Protein AF-A0A4Y8WBF8-F1 (afdb_monomer_lite)

Sequence (776 aa):
MKVLSFALSTIISCSVIANEGIIDYAQTGVDYESIVIKFSNEDNEQLTQEIENELMSEFFPDEGGELFFTYKDKTDGIDTILNRYFKIKLPDGKSKDYQFINRVIRSIENLDTIEHIFPEVKPVPIESFGLPTQRTYTNAYNGTDYQPIQDYLNAPEDKRNNYAVGGVDAYYAWDIAGGDGSGITVIQKEIDQWNEQHEDLPQSVVQFSGSKVGQHGTASMGIMGGINNGYGVTGIAHNASFGRAGATSDNFPAMISYLKPGDVIQIGIQVGMGNVAGCTKNCWQPMESSALWFDFIKELTDKGINVIQAAGNGGLNLDHPDFNGKYDRSVRDSGSNIVGAVCAVSGKTAGFSNYGSRIDNSSWGCWDVVTTGYSSLSSDYNANYTDTYAGTSSANPIVAGATAALSGVAKAYDISIAPKELRQLLVETGTPVGDQRYIGTQPDLERAIETLLGNTDGDNQIPDETGEGFRYVRLVADSEIKDQSFASAAELSFVDSQGAYVPTEQLSIVSVSSEETRYPRYAIQAIDGDPKTFWHSRWSESPLANPPHEMVIDLGGRVELSQINYLPRQDGNVNGTIKDYRLYVSNSAEQWSSPVVSGSFDASTKEKQILIQESTETNQAPNAIVTTDKTTLEGAGSLLLSGDKSADPDGDSLVYQWQQIAPTFPLAVLETPTEANTVVRLADTNAKMTYRFSLTISDGELSDSAEVSVVQTPTPEVTQSPLWQAGKTYATPCQRVTWQGAEWDNQWWTQGNEPGSDGQWGVWRKVNSSQHNQCK

Organism: NCBI:txid2499078

pLDDT: mean 83.33, std 16.86, range [26.61, 98.94]

InterPro domains:
  IPR000209 Peptidase S8/S53 domain [PF00082] (209-435)
  IPR000421 Coagulation factor 5/8, C-terminal domain [PF00754] (512-609)
  IPR000421 Coagulation factor 5/8, C-terminal domain [PS50022] (487-594)
  IPR003610 Carbohydrate binding module family 5/12 [SM00495] (721-767)
  IPR008979 Galactose-binding-like domain superfamily [SSF49785] (511-611)
  IPR013783 Immunoglobulin-like fold [G3DSA:2.60.40.10] (622-719)
  IPR023828 Peptidase S8, subtilisin, Ser-active site [PS00138] (391-401)
  IPR036573 Carbohydrate-binding module superfamily 5/12 [SSF51055] (718-767)
  IPR036852 Peptidase S8/S53 domain superfamily [G3DSA:3.40.50.200] (140-470)
  IPR036852 Peptidase S8/S53 domain superfamily [SSF52743] (162-451)

Secondary structure (DSSP, 8-state):
--SHHHHHTTS--------TT---SS-TT--EEEEEEEESSS--HHHHHHHHHHHHHHH-SSS-PPP---S--TTS---SGGGGEEEEEPPTT-TT-HHHHHHHHHHHTT-TTEEEEEEEEPB--GGGS-PPP------PPTT-B-GGG-GGGS-TTSPPTT-S-----HHHHHHSTTTT-TT-EEEEE-SSB--TTSTT-PPPS-BSS---B-HHHHHHHHHHH---SSSB---TTTTSEEEEE-SSGGGHHHHHHH--TT-EEEE--EEE-SSBTTB-S--EEEGGGSHHHHHHHHHHHHTT-EEEEE--SS--BTTSGGGTTTT-TTT----PEEEEEE-TTT-SBPTTS-BSTT--EEEE-SS-EEEESSSSSEEETTEEEEEEE-SHHHHHHHHHHHHHHHHHHHHHTT----HHHHHHHHHHSSEE--SSS---EE--HHHHHHHHHT---SSS----TTS--EEEEEEEE--BTTS-S--EESEEEEEETTSPBPPGGG-EEEEES--BTTTTB-GGGGSSS-TTS-EE---SSSSPPPSPEEEEEEEEEEE-EEEEEEE---SS--TTBB-EEEEEEESSSS---S-SEEEE--SSSS-EEEEPPPP-SPP---B---EES-SEEESSEEEEEE-TT-B-SS-PPPEEEEEEEE-SSSPPEES-TTSSEEEEEE---SS-EEEEEEEEEE-SS-EEEEEEEEEEEPPP---SPPBP-TT-EE-STT-EEEETTEEEEESS-EESPPTTTTGGGSSEEETT-SS--S--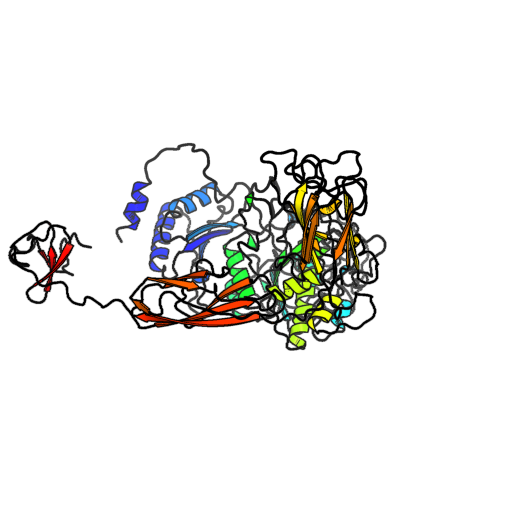

Foldseek 3Di:
DPPVVVVLVVVPDDDDDPDPDDDQQFDAPFFFFWKKFFWPDLPCPVVVVVLVVVCCVPLPPDPPQDQDFQQPPPPQPPPDSSSRMGTGGDDPPCRRVSVSVRVSCVSPVPPPGTPDIHTHTDWDDPVPPPFPPFPDDDDDDFFAACAVQQQLCPFQPPADPLFPGGHQVLVVLVVFQQLLLAPAEEEEEDQAAADCLAPFFHDAPEELDHDHHAQLNNFLRQQQAGAPPNGAGHHSNNNHHYHYYYNDPSSLVVCLSPHAALYEYFALTWGDDDDFQNQHPQQIAKSLLDVSVLSSLLSCLVRRYAYFIEGTQQLHACPRCRSVCSLPVVVPDSLYAYEFEADRSVLAGDSRTHFYPSQLEYYHFAQQRKGAGDASNHDDNSHHIGRGHGDSSRGRSSVRSSSSSLSRSCVSVVHRDRSNRSSNLQQLQFDDTHDPGHNTGHHHNVSSSCVSVVPPDDDDPPPDPPDDFFFKKKKWQAAAPVRDQKAKFQEKWWAFPVGDILDLVLKDWPDWPFWDDVPHQDPNSHRNPGLQGMTMGHDPDPPGHGDRIMTMMGSNHGGNTFKMKTAGRDPPDRPNYGFWMFMFGARDSPDTKHGQDIHTDDSDRDIDMDGRDDDPDDFDAKDWDKDKPAQEAEFWDKIKIARPPIAGPVGMDKWKAKDWPPDPPPDWDWPCRGDRMTMTTDHGDPAKGKIKMKMWIGSRPHIDMDMGIHIYGHHPPPVAQAADDQADWPADWQRWHDDPNFIWTFHHIDHRDDAPPPPPPDRIDTPPDPHDDPND

Radius of gyration: 32.17 Å; chains: 1; bounding box: 84×74×84 Å

Structure (mmCIF, N/CA/C/O backbone):
data_AF-A0A4Y8WBF8-F1
#
_entry.id   AF-A0A4Y8WBF8-F1
#
loop_
_atom_site.group_PDB
_atom_site.id
_atom_site.type_symbol
_atom_site.label_atom_id
_atom_site.label_alt_id
_atom_site.label_comp_id
_atom_site.label_asym_id
_atom_site.label_entity_id
_atom_site.label_seq_id
_atom_site.pdbx_PDB_ins_code
_atom_site.Cartn_x
_atom_site.Cartn_y
_atom_site.Cartn_z
_atom_site.occupancy
_atom_site.B_iso_or_equiv
_atom_site.auth_seq_id
_atom_site.auth_comp_id
_atom_site.auth_asym_id
_atom_site.auth_atom_id
_atom_site.pdbx_PDB_model_num
ATOM 1 N N . MET A 1 1 ? -23.403 13.126 36.915 1.00 31.75 1 MET A N 1
ATOM 2 C CA . MET A 1 1 ? -23.358 14.025 38.103 1.00 31.75 1 MET A CA 1
ATOM 3 C C . MET A 1 1 ? -22.839 13.440 39.429 1.00 31.75 1 MET A C 1
ATOM 5 O O . MET A 1 1 ? -22.309 14.226 40.195 1.00 31.75 1 MET A O 1
ATOM 9 N N . LYS A 1 2 ? -22.957 12.140 39.768 1.00 29.91 2 LYS A N 1
ATOM 10 C CA . LYS A 1 2 ? -22.354 11.587 41.017 1.00 29.91 2 LYS A CA 1
ATOM 11 C C . LYS A 1 2 ? -21.444 10.362 40.836 1.00 29.91 2 LYS A C 1
ATOM 13 O O . LYS A 1 2 ? -20.935 9.859 41.828 1.00 29.91 2 LYS A O 1
ATOM 18 N N . VAL A 1 3 ? -21.258 9.890 39.601 1.00 34.97 3 VAL A N 1
ATOM 19 C CA . VAL A 1 3 ? -20.529 8.641 39.318 1.00 34.97 3 VAL A CA 1
ATOM 20 C C . VAL A 1 3 ? -19.068 8.906 38.920 1.00 34.97 3 VAL A C 1
ATOM 22 O O . VAL A 1 3 ? -18.200 8.231 39.457 1.00 34.97 3 VAL A O 1
ATOM 25 N N . LEU A 1 4 ? -18.766 9.959 38.138 1.00 35.12 4 LEU A N 1
ATOM 26 C CA . LEU A 1 4 ? -17.371 10.322 37.811 1.00 35.12 4 LEU A CA 1
ATOM 27 C C . LEU A 1 4 ? -16.540 10.719 39.047 1.00 35.12 4 LEU A C 1
ATOM 29 O O . LEU A 1 4 ? -15.452 10.196 39.258 1.00 35.12 4 LEU A O 1
ATOM 33 N N . SER A 1 5 ? -17.102 11.534 39.949 1.00 35.59 5 SER A N 1
ATOM 34 C CA . SER A 1 5 ? -16.396 11.998 41.159 1.00 35.59 5 SER A CA 1
ATOM 35 C C . SER A 1 5 ? -16.010 10.882 42.146 1.00 35.59 5 SER A C 1
ATOM 37 O O . SER A 1 5 ? -15.170 11.127 43.009 1.00 35.59 5 SER A O 1
ATOM 39 N N . PHE A 1 6 ? -16.616 9.690 42.064 1.00 33.19 6 PHE A N 1
ATOM 40 C CA . PHE A 1 6 ? -16.312 8.575 42.972 1.00 33.19 6 PHE A CA 1
ATOM 41 C C . PHE A 1 6 ? -15.271 7.600 42.400 1.00 33.19 6 PHE A C 1
ATOM 43 O O . PHE A 1 6 ? -14.550 6.972 43.179 1.00 33.19 6 PHE A O 1
ATOM 50 N N . ALA A 1 7 ? -15.168 7.497 41.069 1.00 36.31 7 ALA A N 1
ATOM 51 C CA . ALA A 1 7 ? -14.187 6.642 40.402 1.00 36.31 7 ALA A CA 1
ATOM 52 C C . ALA A 1 7 ? -12.769 7.231 40.496 1.00 36.31 7 ALA A C 1
ATOM 54 O O . ALA A 1 7 ? -11.839 6.514 40.859 1.00 36.31 7 ALA A O 1
ATOM 55 N N . LEU A 1 8 ? -12.608 8.548 40.307 1.00 35.81 8 LEU A N 1
ATOM 56 C CA . LEU A 1 8 ? -11.294 9.182 40.462 1.00 35.81 8 LEU A CA 1
ATOM 57 C C . LEU A 1 8 ? -10.858 9.330 41.928 1.00 35.81 8 LEU A C 1
ATOM 59 O O . LEU A 1 8 ? -9.673 9.201 42.227 1.00 35.81 8 LEU A O 1
ATOM 63 N N . SER A 1 9 ? -11.778 9.497 42.888 1.00 32.53 9 SER A N 1
ATOM 64 C CA . SER A 1 9 ? -11.392 9.689 44.297 1.00 32.53 9 SER A CA 1
ATOM 65 C C . SER A 1 9 ? -10.877 8.424 44.999 1.00 32.53 9 SER A C 1
ATOM 67 O O . SER A 1 9 ? -10.328 8.526 46.095 1.00 32.53 9 SER A O 1
ATOM 69 N N . THR A 1 10 ? -11.072 7.230 44.425 1.00 31.61 10 THR A N 1
ATOM 70 C CA . THR A 1 10 ? -10.646 5.953 45.035 1.00 31.61 10 THR A CA 1
ATOM 71 C C . THR A 1 10 ? -9.298 5.425 44.534 1.00 31.61 10 THR A C 1
ATOM 73 O O . THR A 1 10 ? -8.759 4.509 45.149 1.00 31.61 10 THR A O 1
ATOM 76 N N . ILE A 1 11 ? -8.694 6.041 43.512 1.00 37.31 11 ILE A N 1
ATOM 77 C CA . ILE A 1 11 ? -7.335 5.698 43.037 1.00 37.31 11 ILE A CA 1
ATOM 78 C C . ILE A 1 11 ? -6.258 6.553 43.747 1.00 37.31 11 ILE A C 1
ATOM 80 O O . ILE A 1 11 ? -5.061 6.269 43.701 1.00 37.31 11 ILE A O 1
ATOM 84 N N . ILE A 1 12 ? -6.674 7.560 44.521 1.00 38.22 12 ILE A N 1
ATOM 85 C CA . ILE A 1 12 ? -5.795 8.497 45.230 1.00 38.22 12 ILE A CA 1
ATOM 86 C C . ILE A 1 12 ? -5.434 7.941 46.614 1.00 38.22 12 ILE A C 1
ATOM 88 O O . ILE A 1 12 ? -5.865 8.450 47.645 1.00 38.22 12 ILE A O 1
ATOM 92 N N . SER A 1 13 ? -4.693 6.833 46.660 1.00 30.06 13 SER A N 1
ATOM 93 C CA . SER A 1 13 ? -3.836 6.462 47.803 1.00 30.06 13 SER A CA 1
ATOM 94 C C . SER A 1 13 ? -3.128 5.129 47.565 1.00 30.06 13 SER A C 1
ATOM 96 O O . SER A 1 13 ? -3.413 4.132 48.219 1.00 30.06 13 SER A O 1
ATOM 98 N N . CYS A 1 14 ? -2.123 5.107 46.689 1.00 26.61 14 CYS A N 1
ATOM 99 C CA . CYS A 1 14 ? -0.991 4.221 46.934 1.00 26.61 14 CYS A CA 1
ATOM 100 C C . CYS A 1 14 ? 0.287 4.725 46.263 1.00 26.61 14 CYS A C 1
ATOM 102 O O . CYS A 1 14 ? 0.369 4.872 45.052 1.00 26.61 14 CYS A O 1
ATOM 104 N N . SER A 1 15 ? 1.247 5.025 47.134 1.00 28.27 15 SER A N 1
ATOM 105 C CA . SER A 1 15 ? 2.694 4.839 47.040 1.00 28.27 15 SER A CA 1
ATOM 106 C C . SER A 1 15 ? 3.293 4.476 45.681 1.00 28.27 15 SER A C 1
ATOM 108 O O . SER A 1 15 ? 2.880 3.524 45.032 1.00 28.27 15 SER A O 1
ATOM 110 N N . VAL A 1 16 ? 4.409 5.145 45.380 1.00 34.34 16 VAL A N 1
ATOM 111 C CA . VAL A 1 16 ? 5.497 4.667 44.519 1.00 34.34 16 VAL A CA 1
ATOM 112 C C . VAL A 1 16 ? 5.732 3.170 44.761 1.00 34.34 16 VAL A C 1
ATOM 114 O O . VAL A 1 16 ? 6.370 2.781 45.738 1.00 34.34 16 VAL A O 1
ATOM 117 N N . ILE A 1 17 ? 5.200 2.332 43.877 1.00 27.00 17 ILE A N 1
ATOM 118 C CA . ILE A 1 17 ? 5.590 0.936 43.729 1.00 27.00 17 ILE A CA 1
ATOM 119 C C . ILE A 1 17 ? 6.287 0.886 42.377 1.00 27.00 17 ILE A C 1
ATOM 121 O O . ILE A 1 17 ? 5.662 1.084 41.338 1.00 27.00 17 ILE A O 1
ATOM 125 N N . ALA A 1 18 ? 7.602 0.678 42.402 1.00 34.16 18 ALA A N 1
ATOM 126 C CA . ALA A 1 18 ? 8.317 0.202 41.232 1.00 34.16 18 ALA A CA 1
ATOM 127 C C . ALA A 1 18 ? 7.710 -1.161 40.882 1.00 34.16 18 ALA A C 1
ATOM 129 O O . ALA A 1 18 ? 7.917 -2.125 41.617 1.00 34.16 18 ALA A O 1
ATOM 130 N N . ASN A 1 19 ? 6.892 -1.204 39.834 1.00 28.84 19 ASN A N 1
ATOM 131 C CA . ASN A 1 19 ? 6.259 -2.423 39.363 1.00 28.84 19 ASN A CA 1
ATOM 132 C C . ASN A 1 19 ? 6.883 -2.785 38.017 1.00 28.84 19 ASN A C 1
ATOM 134 O O . ASN A 1 19 ? 6.919 -1.969 37.096 1.00 28.84 19 ASN A O 1
ATOM 138 N N . GLU A 1 20 ? 7.415 -3.997 37.934 1.00 33.19 20 GLU A N 1
ATOM 139 C CA . GLU A 1 20 ? 7.846 -4.611 36.686 1.00 33.19 20 GLU A CA 1
ATOM 140 C C . GLU A 1 20 ? 6.679 -4.591 35.676 1.00 33.19 20 GLU A C 1
ATOM 142 O O . GLU A 1 20 ? 5.568 -5.011 35.996 1.00 33.19 20 GLU A O 1
ATOM 147 N N . GLY A 1 21 ? 6.930 -4.103 34.455 1.00 35.47 21 GLY A N 1
ATOM 148 C CA . GLY A 1 21 ? 6.124 -4.442 33.275 1.00 35.47 21 GLY A CA 1
ATOM 149 C C . GLY A 1 21 ? 5.029 -3.475 32.802 1.00 35.47 21 GLY A C 1
ATOM 150 O O . GLY A 1 21 ? 4.272 -3.863 31.917 1.00 35.47 21 GLY A O 1
ATOM 151 N N . ILE A 1 22 ? 4.918 -2.240 33.305 1.00 45.38 22 ILE A N 1
ATOM 152 C CA . ILE A 1 22 ? 4.015 -1.252 32.679 1.00 45.38 22 ILE A CA 1
ATOM 153 C C . ILE A 1 22 ? 4.717 -0.639 31.459 1.00 45.38 22 ILE A C 1
ATOM 155 O O . ILE A 1 22 ? 5.706 0.073 31.607 1.00 45.38 22 ILE A O 1
ATOM 159 N N . ILE A 1 23 ? 4.215 -0.927 30.255 1.00 58.22 23 ILE A N 1
ATOM 160 C CA . ILE A 1 23 ? 4.679 -0.283 29.018 1.00 58.22 23 ILE A CA 1
ATOM 161 C C . ILE A 1 23 ? 4.133 1.153 28.995 1.00 58.22 23 ILE A C 1
ATOM 163 O O . ILE A 1 23 ? 2.923 1.368 29.101 1.00 58.22 23 ILE A O 1
ATOM 167 N N . ASP A 1 24 ? 5.030 2.133 28.890 1.00 73.44 24 ASP A N 1
ATOM 168 C CA . ASP A 1 24 ? 4.677 3.547 28.737 1.00 73.44 24 ASP A CA 1
ATOM 169 C C . ASP A 1 24 ? 4.119 3.823 27.329 1.00 73.44 24 ASP A C 1
ATOM 171 O O . ASP A 1 24 ? 4.678 3.363 26.330 1.00 73.44 24 ASP A O 1
ATOM 175 N N . TYR A 1 25 ? 3.046 4.619 27.238 1.00 82.44 25 TYR A N 1
ATOM 176 C CA . TYR A 1 25 ? 2.479 5.049 25.954 1.00 82.44 25 TYR A CA 1
ATOM 177 C C . TYR A 1 25 ? 3.388 6.073 25.269 1.00 82.44 25 TYR A C 1
ATOM 179 O O . TYR A 1 25 ? 3.738 5.932 24.097 1.00 82.44 25 TYR A O 1
ATOM 187 N N . ALA A 1 26 ? 3.778 7.112 26.013 1.00 85.00 26 ALA A N 1
ATOM 188 C CA . ALA A 1 26 ? 4.753 8.097 25.574 1.00 85.00 26 ALA A CA 1
ATOM 189 C C . ALA A 1 26 ? 6.162 7.674 26.001 1.00 85.00 26 ALA A C 1
ATOM 191 O O . ALA A 1 26 ? 6.386 7.325 27.158 1.00 85.00 26 ALA A O 1
ATOM 192 N N . GLN A 1 27 ? 7.127 7.741 25.090 1.00 83.06 27 GLN A N 1
ATOM 193 C CA . GLN A 1 27 ? 8.489 7.265 25.301 1.00 83.06 27 GLN A CA 1
ATOM 194 C C . GLN A 1 27 ? 9.489 8.422 25.293 1.00 83.06 27 GLN A C 1
ATOM 196 O O . GLN A 1 27 ? 9.263 9.482 24.705 1.00 83.06 27 GLN A O 1
ATOM 201 N N . THR A 1 28 ? 10.629 8.217 25.954 1.00 82.62 28 THR A N 1
ATOM 202 C CA . THR A 1 28 ? 11.716 9.200 25.952 1.00 82.62 28 THR A CA 1
ATOM 203 C C . THR A 1 28 ? 12.286 9.390 24.541 1.00 82.62 28 THR A C 1
ATOM 205 O O . THR A 1 28 ? 12.430 8.431 23.787 1.00 82.62 28 THR A O 1
ATOM 208 N N . GLY A 1 29 ? 12.618 10.631 24.173 1.00 77.25 29 GLY A N 1
ATOM 209 C CA . GLY A 1 29 ? 13.202 10.953 22.863 1.00 77.25 29 GLY A CA 1
ATOM 210 C C . GLY A 1 29 ? 12.208 11.062 21.700 1.00 77.25 29 GLY A C 1
ATOM 211 O O . GLY A 1 29 ? 12.639 11.350 20.585 1.00 77.25 29 GLY A O 1
ATOM 212 N N . VAL A 1 30 ? 10.906 10.893 21.950 1.00 82.06 30 VAL A N 1
ATOM 213 C CA . VAL A 1 30 ? 9.829 11.078 20.963 1.00 82.06 30 VAL A CA 1
ATOM 214 C C . VAL A 1 30 ? 9.138 12.429 21.193 1.00 82.06 30 VAL A C 1
ATOM 216 O O . VAL A 1 30 ? 9.023 12.891 22.328 1.00 82.06 30 VAL A O 1
ATOM 219 N N . ASP A 1 31 ? 8.729 13.090 20.108 1.00 85.81 31 ASP A N 1
ATOM 220 C CA . ASP A 1 31 ? 8.009 14.370 20.128 1.00 85.81 31 ASP A CA 1
ATOM 221 C C . ASP A 1 31 ? 6.540 14.128 19.756 1.00 85.81 31 ASP A C 1
ATOM 223 O O . ASP A 1 31 ? 6.261 13.429 18.781 1.00 85.81 31 ASP A O 1
ATOM 227 N N . TYR A 1 32 ? 5.610 14.684 20.529 1.00 87.50 32 TYR A N 1
ATOM 228 C CA . TYR A 1 32 ? 4.177 14.403 20.439 1.00 87.50 32 TYR A CA 1
ATOM 229 C C . TYR A 1 32 ? 3.367 15.662 20.120 1.00 87.50 32 TYR A C 1
ATOM 231 O O . TYR A 1 32 ? 3.635 16.740 20.647 1.00 87.50 32 TYR A O 1
ATOM 239 N N . GLU A 1 33 ? 2.374 15.532 19.247 1.00 85.75 33 GLU A N 1
ATOM 240 C CA . GLU A 1 33 ? 1.479 16.621 18.843 1.00 85.75 33 GLU A CA 1
ATOM 241 C C . GLU A 1 33 ? 0.327 16.786 19.838 1.00 85.75 33 GLU A C 1
ATOM 243 O O . GLU A 1 33 ? 0.024 17.889 20.294 1.00 85.75 33 GLU A O 1
ATOM 248 N N . SER A 1 34 ? -0.307 15.671 20.193 1.00 86.81 34 SER A N 1
ATOM 249 C CA . SER A 1 34 ? -1.536 15.640 20.981 1.00 86.81 34 SER A CA 1
ATOM 250 C C . SER A 1 34 ? -1.680 14.310 21.732 1.00 86.81 34 SER A C 1
ATOM 252 O O . SER A 1 34 ? -0.897 13.380 21.528 1.00 86.81 34 SER A O 1
ATOM 254 N N . ILE A 1 35 ? -2.681 14.202 22.605 1.00 86.88 35 ILE A N 1
ATOM 255 C CA . ILE A 1 35 ? -3.201 12.911 23.080 1.00 86.88 35 ILE A CA 1
ATOM 256 C C . ILE A 1 35 ? -4.520 12.653 22.361 1.00 86.88 35 ILE A C 1
ATOM 258 O O . ILE A 1 35 ? -5.399 13.508 22.359 1.00 86.88 35 ILE A O 1
ATOM 262 N N . VAL A 1 36 ? -4.661 11.479 21.760 1.00 86.81 36 VAL A N 1
ATOM 263 C CA . VAL A 1 36 ? -5.834 11.066 20.993 1.00 86.81 36 VAL A CA 1
ATOM 264 C C . VAL A 1 36 ? -6.667 10.105 21.823 1.00 86.81 36 VAL A C 1
ATOM 266 O O . VAL A 1 36 ? -6.134 9.167 22.414 1.00 86.81 36 VAL A O 1
ATOM 269 N N . ILE A 1 37 ? -7.978 10.319 21.827 1.00 84.12 37 ILE A N 1
ATOM 270 C CA . ILE A 1 37 ? -8.976 9.459 22.460 1.00 84.12 37 ILE A CA 1
ATOM 271 C C . ILE A 1 37 ? -9.935 8.975 21.378 1.00 84.12 37 ILE A C 1
ATOM 273 O O . ILE A 1 37 ? -10.457 9.784 20.617 1.00 84.12 37 ILE A O 1
ATOM 277 N N . LYS A 1 38 ? -10.198 7.672 21.339 1.00 85.19 38 LYS A N 1
ATOM 278 C CA . LYS A 1 38 ? -11.296 7.054 20.597 1.00 85.19 38 LYS A CA 1
ATOM 279 C C . LYS A 1 38 ? -12.337 6.573 21.600 1.00 85.19 38 LYS A C 1
ATOM 281 O O . LYS A 1 38 ? -12.030 5.729 22.442 1.00 85.19 38 LYS A O 1
ATOM 286 N N . PHE A 1 39 ? -13.553 7.100 21.534 1.00 81.12 39 PHE A N 1
ATOM 287 C CA . PHE A 1 39 ? -14.646 6.653 22.398 1.00 81.12 39 PHE A CA 1
ATOM 288 C C . PHE A 1 39 ? -15.347 5.413 21.840 1.00 81.12 39 PHE A C 1
ATOM 290 O O . PHE A 1 39 ? -15.346 5.178 20.634 1.00 81.12 39 PHE A O 1
ATOM 297 N N . SER A 1 40 ? -15.994 4.632 22.703 1.00 78.94 40 SER A N 1
ATOM 298 C CA . SER A 1 40 ? -16.754 3.434 22.323 1.00 78.94 40 SER A CA 1
ATOM 299 C C . SER A 1 40 ? -18.029 3.738 21.523 1.00 78.94 40 SER A C 1
ATOM 301 O O . SER A 1 40 ? -18.413 2.932 20.686 1.00 78.94 40 SER A O 1
ATOM 303 N N . ASN A 1 41 ? -18.633 4.916 21.713 1.00 72.31 41 ASN A N 1
ATOM 304 C CA . ASN A 1 41 ? -19.862 5.360 21.038 1.00 72.31 41 ASN A CA 1
ATOM 305 C C . ASN A 1 41 ? -19.723 6.796 20.488 1.00 72.31 41 ASN A C 1
ATOM 307 O O . ASN A 1 41 ? -18.758 7.492 20.797 1.00 72.31 41 ASN A O 1
ATOM 311 N N . GLU A 1 42 ? -20.690 7.261 19.696 1.00 63.25 42 GLU A N 1
ATOM 312 C CA . GLU A 1 42 ? -20.657 8.582 19.033 1.00 63.25 42 GLU A CA 1
ATOM 313 C C . GLU A 1 42 ? -21.221 9.733 19.895 1.00 63.25 42 GLU A C 1
ATOM 315 O O . GLU A 1 42 ? -20.808 10.889 19.765 1.00 63.25 42 GLU A O 1
ATOM 320 N N . ASP A 1 43 ? -22.118 9.433 20.839 1.00 59.75 43 ASP A N 1
ATOM 321 C CA . ASP A 1 43 ? -22.851 10.438 21.623 1.00 59.75 43 ASP A CA 1
ATOM 322 C C . ASP A 1 43 ? -22.170 10.771 22.964 1.00 59.75 43 ASP A C 1
ATOM 324 O O . ASP A 1 43 ? -22.653 10.447 24.047 1.00 59.75 43 ASP A O 1
ATOM 328 N N . ASN A 1 44 ? -21.015 11.443 22.896 1.00 61.97 44 ASN A N 1
ATOM 329 C CA . ASN A 1 44 ? -20.203 11.752 24.084 1.00 61.97 44 ASN A CA 1
ATOM 330 C C . ASN A 1 44 ? -20.070 13.240 24.425 1.00 61.97 44 ASN A C 1
ATOM 332 O O . ASN A 1 44 ? -19.318 13.570 25.325 1.00 61.97 44 ASN A O 1
ATOM 336 N N . GLU A 1 45 ? -20.826 14.146 23.797 1.00 61.47 45 GLU A N 1
ATOM 337 C CA . GLU A 1 45 ? -20.692 15.612 23.983 1.00 61.47 45 GLU A CA 1
ATOM 338 C C . GLU A 1 45 ? -20.658 16.039 25.469 1.00 61.47 45 GLU A C 1
ATOM 340 O O . GLU A 1 45 ? -19.811 16.825 25.887 1.00 61.47 45 GLU A O 1
ATOM 345 N N . GLN A 1 46 ? -21.539 15.460 26.290 1.00 61.91 46 GLN A N 1
ATOM 346 C CA . GLN A 1 46 ? -21.604 15.745 27.725 1.00 61.91 46 GLN A CA 1
ATOM 347 C C . GLN A 1 46 ? -20.437 15.126 28.511 1.00 61.91 46 GLN A C 1
ATOM 349 O O . GLN A 1 46 ? -19.912 15.755 29.424 1.00 61.91 46 GLN A O 1
ATOM 354 N N . LEU A 1 47 ? -20.022 13.912 28.151 1.00 64.75 47 LEU A N 1
ATOM 355 C CA . LEU A 1 47 ? -18.896 13.213 28.769 1.00 64.75 47 LEU A CA 1
ATOM 356 C C . LEU A 1 47 ? -17.562 13.890 28.430 1.00 64.75 47 LEU A C 1
ATOM 358 O O . LEU A 1 47 ? -16.704 14.047 29.291 1.00 64.75 47 LEU A O 1
ATOM 362 N N . THR A 1 48 ? -17.413 14.337 27.187 1.00 62.81 48 THR A N 1
ATOM 363 C CA . THR A 1 48 ? -16.276 15.113 26.702 1.00 62.81 48 THR A CA 1
ATOM 364 C C . THR A 1 48 ? -16.104 16.387 27.529 1.00 62.81 48 THR A C 1
ATOM 366 O O . THR A 1 48 ? -14.997 16.665 27.981 1.00 62.81 48 THR A O 1
ATOM 369 N N . GLN A 1 49 ? -17.196 17.103 27.821 1.00 64.88 49 GLN A N 1
ATOM 370 C CA . GLN A 1 49 ? -17.171 18.288 28.683 1.00 64.88 49 GLN A CA 1
ATOM 371 C C . GLN A 1 49 ? -16.797 17.959 30.140 1.00 64.88 49 GLN A C 1
ATOM 373 O O . GLN A 1 49 ? -16.160 18.765 30.818 1.00 64.88 49 GLN A O 1
ATOM 378 N N . GLU A 1 50 ? -17.204 16.794 30.655 1.00 68.31 50 GLU A N 1
ATOM 379 C CA . GLU A 1 50 ? -16.834 16.343 32.002 1.00 68.31 50 GLU A CA 1
ATOM 380 C C . GLU A 1 50 ? -15.334 16.003 32.090 1.00 68.31 50 GLU A C 1
ATOM 382 O O . GLU A 1 50 ? -14.665 16.505 32.994 1.00 68.31 50 GLU A O 1
ATOM 387 N N . ILE A 1 51 ? -14.799 15.253 31.116 1.00 69.62 51 ILE A N 1
ATOM 388 C CA . ILE A 1 51 ? -13.363 14.936 31.001 1.00 69.62 51 ILE A CA 1
ATOM 389 C C . ILE A 1 51 ? -12.535 16.218 30.872 1.00 69.62 51 ILE A C 1
ATOM 391 O O . ILE A 1 51 ? -11.508 16.360 31.531 1.00 69.62 51 ILE A O 1
ATOM 395 N N . GLU A 1 52 ? -12.990 17.173 30.059 1.00 66.94 52 GLU A N 1
ATOM 396 C CA . GLU A 1 52 ? -12.327 18.466 29.893 1.00 66.94 52 GLU A CA 1
ATOM 397 C C . GLU A 1 52 ? -12.197 19.211 31.220 1.00 66.94 52 GLU A C 1
ATOM 399 O O . GLU A 1 52 ? -11.099 19.601 31.607 1.00 66.94 52 GLU A O 1
ATOM 404 N N . ASN A 1 53 ? -13.309 19.381 31.938 1.00 67.50 53 ASN A N 1
ATOM 405 C CA . ASN A 1 53 ? -13.328 20.123 33.196 1.00 67.50 53 ASN A CA 1
ATOM 406 C C . ASN A 1 53 ? -12.403 19.494 34.248 1.00 67.50 53 ASN A C 1
ATOM 408 O O . ASN A 1 53 ? -11.739 20.212 34.998 1.00 67.50 53 ASN A O 1
ATOM 412 N N . GLU A 1 54 ? -12.361 18.163 34.304 1.00 69.81 54 GLU A N 1
ATOM 413 C CA . GLU A 1 54 ? -11.523 17.419 35.240 1.00 69.81 54 GLU A CA 1
ATOM 414 C C . GLU A 1 54 ? -10.037 17.574 34.899 1.00 69.81 54 GLU A C 1
ATOM 416 O O . GLU A 1 54 ? -9.266 18.051 35.738 1.00 69.81 54 GLU A O 1
ATOM 421 N N . LEU A 1 55 ? -9.659 17.308 33.643 1.00 69.94 55 LEU A N 1
ATOM 422 C CA . LEU A 1 55 ? -8.283 17.462 33.172 1.00 69.94 55 LEU A CA 1
ATOM 423 C C . LEU A 1 55 ? -7.783 18.898 33.334 1.00 69.94 55 LEU A C 1
ATOM 425 O O . LEU A 1 55 ? -6.674 19.097 33.830 1.00 69.94 55 LEU A O 1
ATOM 429 N N . MET A 1 56 ? -8.600 19.893 32.973 1.00 65.25 56 MET A N 1
ATOM 430 C CA . MET A 1 56 ? -8.256 21.312 33.089 1.00 65.25 56 MET A CA 1
ATOM 431 C C . MET A 1 56 ? -7.972 21.724 34.531 1.00 65.25 56 MET A C 1
ATOM 433 O O . MET A 1 56 ? -7.014 22.450 34.787 1.00 65.25 56 MET A O 1
ATOM 437 N N . SER A 1 57 ? -8.760 21.225 35.485 1.00 65.50 57 SER A N 1
ATOM 438 C CA . SER A 1 57 ? -8.573 21.547 36.902 1.00 65.50 57 SER A CA 1
ATOM 439 C C . SER A 1 57 ? -7.310 20.932 37.516 1.00 65.50 57 SER A C 1
ATOM 441 O O . SER A 1 57 ? -6.721 21.524 38.420 1.00 65.50 57 SER A O 1
ATOM 443 N N . GLU A 1 58 ? -6.886 19.762 37.032 1.00 68.25 58 GLU A N 1
ATOM 444 C CA . GLU A 1 58 ? -5.786 18.990 37.617 1.00 68.25 58 GLU A CA 1
ATOM 445 C C . GLU A 1 58 ? -4.440 19.250 36.926 1.00 68.25 58 GLU A C 1
ATOM 447 O O . GLU A 1 58 ? -3.415 19.410 37.592 1.00 68.25 58 GLU A O 1
ATOM 452 N N . PHE A 1 59 ? -4.432 19.314 35.594 1.00 66.50 59 PHE A N 1
ATOM 453 C CA . PHE A 1 59 ? -3.206 19.351 34.791 1.00 66.50 59 PHE A CA 1
ATOM 454 C C . PHE A 1 59 ? -2.936 20.707 34.129 1.00 66.50 59 PHE A C 1
ATOM 456 O O . PHE A 1 59 ? -1.804 20.941 33.702 1.00 66.50 59 PHE A O 1
ATOM 463 N N . PHE A 1 60 ? -3.928 21.605 34.084 1.00 65.19 60 PHE A N 1
ATOM 464 C CA . PHE A 1 60 ? -3.824 22.931 33.460 1.00 65.19 60 PHE A CA 1
ATOM 465 C C . PHE A 1 60 ? -4.297 24.093 34.376 1.00 65.19 60 PHE A C 1
ATOM 467 O O . PHE A 1 60 ? -5.000 24.987 33.904 1.00 65.19 60 PHE A O 1
ATOM 474 N N . PRO A 1 61 ? -3.944 24.134 35.682 1.00 55.09 61 PRO A N 1
ATOM 475 C CA . PRO A 1 61 ? -4.532 25.100 36.618 1.00 55.09 61 PRO A CA 1
ATOM 476 C C . PRO A 1 61 ? -4.056 26.556 36.444 1.00 55.09 61 PRO A C 1
ATOM 478 O O . PRO A 1 61 ? -4.793 27.468 36.814 1.00 55.09 61 PRO A O 1
ATOM 481 N N . ASP A 1 62 ? -2.855 26.787 35.889 1.00 51.19 62 ASP A N 1
ATOM 482 C CA . ASP A 1 62 ? -2.173 28.100 35.921 1.00 51.19 62 ASP A CA 1
ATOM 483 C C . ASP A 1 62 ? -1.670 28.614 34.552 1.00 51.19 62 ASP A C 1
ATOM 485 O O . ASP A 1 62 ? -1.208 29.751 34.439 1.00 51.19 62 ASP A O 1
ATOM 489 N N . GLU A 1 63 ? -1.772 27.811 33.494 1.00 49.53 63 GLU A N 1
ATOM 490 C CA . GLU A 1 63 ? -1.396 28.171 32.123 1.00 49.53 63 GLU A CA 1
ATOM 491 C C . GLU A 1 63 ? -2.621 27.920 31.251 1.00 49.53 63 GLU A C 1
ATOM 493 O O . GLU A 1 63 ? -3.172 26.827 31.315 1.00 49.53 63 GLU A O 1
ATOM 498 N N . GLY A 1 64 ? -3.083 28.915 30.487 1.00 45.91 64 GLY A N 1
ATOM 499 C CA . GLY A 1 64 ? -4.290 28.841 29.652 1.00 45.91 64 GLY A CA 1
ATOM 500 C C . GLY A 1 64 ? -4.206 27.807 28.523 1.00 45.91 64 GLY A C 1
ATOM 501 O O . GLY A 1 64 ? -4.176 28.176 27.354 1.00 45.91 64 GLY A O 1
ATOM 502 N N . GLY A 1 65 ? -4.135 26.523 28.873 1.00 41.22 65 GLY A N 1
ATOM 503 C CA . GLY A 1 65 ? -4.231 25.393 27.968 1.00 41.22 65 GLY A CA 1
ATOM 504 C C . GLY A 1 65 ? -5.638 25.325 27.397 1.00 41.22 65 GLY A C 1
ATOM 505 O O . GLY A 1 65 ? -6.621 25.394 28.124 1.00 41.22 65 GLY A O 1
ATOM 506 N N . GLU A 1 66 ? -5.737 25.224 26.082 1.00 46.62 66 GLU A N 1
ATOM 507 C CA . GLU A 1 66 ? -7.006 25.024 25.391 1.00 46.62 66 GLU A CA 1
ATOM 508 C C . GLU A 1 66 ? -7.084 23.549 24.979 1.00 46.62 66 GLU A C 1
ATOM 510 O O . GLU A 1 66 ? -6.219 23.064 24.242 1.00 46.62 66 GLU A O 1
ATOM 515 N N . LEU A 1 67 ? -8.103 22.821 25.452 1.00 47.06 67 LEU A N 1
ATOM 516 C CA . LEU A 1 67 ? -8.507 21.560 24.831 1.00 47.06 67 LEU A CA 1
ATOM 517 C C . LEU A 1 67 ? -9.224 21.889 23.515 1.00 47.06 67 LEU A C 1
ATOM 519 O O . LEU A 1 67 ? -10.165 22.676 23.489 1.00 47.06 67 LEU A O 1
ATOM 523 N N . PHE A 1 68 ? -8.774 21.289 22.413 1.00 51.78 68 PHE A N 1
ATOM 524 C CA . PHE A 1 68 ? -9.393 21.473 21.102 1.00 51.78 68 PHE A CA 1
ATOM 525 C C . PHE A 1 68 ? -10.139 20.207 20.691 1.00 51.78 68 PHE A C 1
ATOM 527 O O . PHE A 1 68 ? -9.533 19.194 20.351 1.00 51.78 68 PHE A O 1
ATOM 534 N N . PHE A 1 69 ? -11.467 20.286 20.668 1.00 51.91 69 PHE A N 1
ATOM 535 C CA . PHE A 1 69 ? -12.334 19.235 20.139 1.00 51.91 69 PHE A CA 1
ATOM 536 C C . PHE A 1 69 ? -12.446 19.395 18.624 1.00 51.91 69 PHE A C 1
ATOM 538 O O . PHE A 1 69 ? -13.260 20.176 18.141 1.00 51.91 69 PHE A O 1
ATOM 545 N N . THR A 1 70 ? -11.591 18.722 17.856 1.00 50.00 70 THR A N 1
ATOM 546 C CA . THR A 1 70 ? -11.450 19.030 16.423 1.00 50.00 70 THR A CA 1
ATOM 547 C C . THR A 1 70 ? -12.386 18.273 15.488 1.00 50.00 70 THR A C 1
ATOM 549 O O . THR A 1 70 ? -12.676 18.797 14.420 1.00 50.00 70 THR A O 1
ATOM 552 N N . TYR A 1 71 ? -12.890 17.087 15.841 1.00 53.34 71 TYR A N 1
ATOM 553 C CA . TYR A 1 71 ? -13.572 16.240 14.845 1.00 53.34 71 TYR A CA 1
ATOM 554 C C . TYR A 1 71 ? -15.097 16.235 14.920 1.00 53.34 71 TYR A C 1
ATOM 556 O O . TYR A 1 71 ? -15.744 15.574 14.115 1.00 53.34 71 TYR A O 1
ATOM 564 N N . LYS A 1 72 ? -15.696 17.014 15.829 1.00 45.31 72 LYS A N 1
ATOM 565 C CA . LYS A 1 72 ? -17.152 17.166 15.889 1.00 45.31 72 LYS A CA 1
ATOM 566 C C . LYS A 1 72 ? -17.630 18.296 14.981 1.00 45.31 72 LYS A C 1
ATOM 568 O O . LYS A 1 72 ? -18.223 19.257 15.462 1.00 45.31 72 LYS A O 1
ATOM 573 N N . ASP A 1 73 ? -17.394 18.181 13.677 1.00 41.97 73 ASP A N 1
ATOM 574 C CA . ASP A 1 73 ? -18.087 19.038 12.716 1.00 41.97 73 ASP A CA 1
ATOM 575 C C . ASP A 1 73 ? -19.318 18.293 12.182 1.00 41.97 73 ASP A C 1
ATOM 577 O O . ASP A 1 73 ? -19.245 17.448 11.294 1.00 41.97 73 ASP A O 1
ATOM 581 N N . LYS A 1 74 ? -20.483 18.587 12.774 1.00 42.03 74 LYS A N 1
ATOM 582 C CA . LYS A 1 74 ? -21.806 18.042 12.396 1.00 42.03 74 LYS A CA 1
ATOM 583 C C . LYS A 1 74 ? -22.269 18.501 10.995 1.00 42.03 74 LYS A C 1
ATOM 585 O O . LYS A 1 74 ? -23.449 18.366 10.675 1.00 42.03 74 LYS A O 1
ATOM 590 N N . THR A 1 75 ? -21.400 19.113 10.193 1.00 38.12 75 THR A N 1
ATOM 591 C CA . THR A 1 75 ? -21.791 19.919 9.031 1.00 38.12 75 THR A CA 1
ATOM 592 C C . THR A 1 75 ? -21.861 19.161 7.707 1.00 38.12 75 THR A C 1
ATOM 594 O O . THR A 1 75 ? -22.657 19.580 6.872 1.00 38.12 75 THR A O 1
ATOM 597 N N . ASP A 1 76 ? -21.194 18.012 7.538 1.00 44.19 76 ASP A N 1
ATOM 598 C CA . ASP A 1 76 ? -21.069 17.396 6.198 1.00 44.19 76 ASP A CA 1
ATOM 599 C C . ASP A 1 76 ? -21.663 15.984 6.024 1.00 44.19 76 ASP A C 1
ATOM 601 O O . ASP A 1 76 ? -21.490 15.366 4.977 1.00 44.19 76 ASP A O 1
ATOM 605 N N . GLY A 1 77 ? -22.426 15.461 6.991 1.00 44.81 77 GLY A N 1
ATOM 606 C CA . GLY A 1 77 ? -23.163 14.200 6.789 1.00 44.81 77 GLY A CA 1
ATOM 607 C C . GLY A 1 77 ? -22.281 12.956 6.596 1.00 44.81 77 GLY A C 1
ATOM 608 O O . GLY A 1 77 ? -22.749 11.953 6.060 1.00 44.81 77 GLY A O 1
ATOM 609 N N . ILE A 1 78 ? -21.022 13.014 7.036 1.00 45.81 78 ILE A N 1
ATOM 610 C CA . ILE A 1 78 ? -20.101 11.877 7.079 1.00 45.81 78 ILE A CA 1
ATOM 611 C C . ILE A 1 78 ? -20.314 11.156 8.420 1.00 45.81 78 ILE A C 1
ATOM 613 O O . ILE A 1 78 ? -19.712 11.490 9.442 1.00 45.81 78 ILE A O 1
ATOM 617 N N . ASP A 1 79 ? -21.244 10.204 8.424 1.00 50.72 79 ASP A N 1
ATOM 618 C CA . ASP A 1 79 ? -21.530 9.325 9.561 1.00 50.72 79 ASP A CA 1
ATOM 619 C C . ASP A 1 79 ? -20.489 8.194 9.604 1.00 50.72 79 ASP A C 1
ATOM 621 O O . ASP A 1 79 ? -20.674 7.136 9.004 1.00 50.72 79 ASP A O 1
ATOM 625 N N . THR A 1 80 ? -19.318 8.465 10.192 1.00 60.28 80 THR A N 1
ATOM 626 C CA . THR A 1 80 ? -18.178 7.530 10.199 1.00 60.28 80 THR A CA 1
ATOM 627 C C . THR A 1 80 ? -17.624 7.310 11.600 1.00 60.28 80 THR A C 1
ATOM 629 O O . THR A 1 80 ? -17.774 8.140 12.502 1.00 60.28 80 THR A O 1
ATOM 632 N N . ILE A 1 81 ? -16.855 6.223 11.747 1.00 66.38 81 ILE A N 1
ATOM 633 C CA . ILE A 1 81 ? -16.062 5.895 12.942 1.00 66.38 81 ILE A CA 1
ATOM 634 C C . ILE A 1 81 ? -15.147 7.045 13.404 1.00 66.38 81 ILE A C 1
ATOM 636 O O . ILE A 1 81 ? -14.732 7.080 14.564 1.00 66.38 81 ILE A O 1
ATOM 640 N N . LEU A 1 82 ? -14.862 8.012 12.526 1.00 70.62 82 LEU A N 1
ATOM 641 C CA . LEU A 1 82 ? -14.026 9.177 12.799 1.00 70.62 82 LEU A CA 1
ATOM 642 C C . LEU A 1 82 ? -14.668 10.155 13.794 1.00 70.62 82 LEU A C 1
ATOM 644 O O . LEU A 1 82 ? -13.945 10.797 14.555 1.00 70.62 82 LEU A O 1
ATOM 648 N N . ASN A 1 83 ? -16.003 10.184 13.900 1.00 71.94 83 ASN A N 1
ATOM 649 C CA . ASN A 1 83 ? -16.732 10.998 14.889 1.00 71.94 8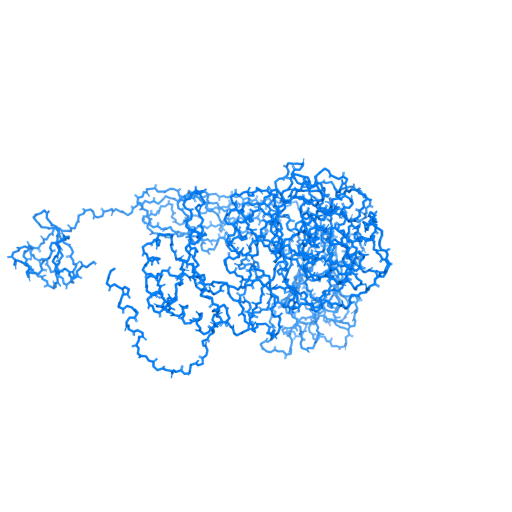3 ASN A CA 1
ATOM 650 C C . ASN A 1 83 ? -16.458 10.574 16.343 1.00 71.94 83 ASN A C 1
ATOM 652 O O . ASN A 1 83 ? -16.817 11.275 17.291 1.00 71.94 83 ASN A O 1
ATOM 656 N N . ARG A 1 84 ? -15.810 9.420 16.530 1.00 76.88 84 ARG A N 1
ATOM 657 C CA . ARG A 1 84 ? -15.433 8.873 17.835 1.00 76.88 84 ARG A CA 1
ATOM 658 C C . ARG A 1 84 ? -14.049 9.337 18.291 1.00 76.88 84 ARG A C 1
ATOM 660 O O . ARG A 1 84 ? -13.698 9.069 19.439 1.00 76.88 84 ARG A O 1
ATOM 667 N N . TYR A 1 85 ? -13.274 10.010 17.434 1.00 79.56 85 TYR A N 1
ATOM 668 C CA . TYR A 1 85 ? -11.925 10.484 17.743 1.00 79.56 85 TYR A CA 1
ATOM 669 C C . TYR A 1 85 ? -11.895 11.925 18.263 1.00 79.56 85 TYR A C 1
ATOM 671 O O . TYR A 1 85 ? -12.546 12.822 17.738 1.00 79.56 85 TYR A O 1
ATOM 679 N N . PHE A 1 86 ? -11.079 12.156 19.287 1.00 79.00 86 PHE A N 1
ATOM 680 C CA . PHE A 1 86 ? -10.906 13.442 19.960 1.00 79.00 86 PHE A CA 1
ATOM 681 C C . PHE A 1 86 ? -9.431 13.673 20.274 1.00 79.00 86 PHE A C 1
ATOM 683 O O . PHE A 1 86 ? -8.684 12.718 20.492 1.00 79.00 86 PHE A O 1
ATOM 690 N N . LYS A 1 87 ? -9.015 14.942 20.325 1.00 80.75 87 LYS A N 1
ATOM 691 C CA . LYS A 1 87 ? -7.639 15.334 20.639 1.00 80.75 87 LYS A CA 1
ATOM 692 C C . LYS A 1 87 ? -7.570 16.223 21.871 1.00 80.75 87 LYS A C 1
ATOM 694 O O . LYS A 1 87 ? -8.368 17.132 22.054 1.00 80.75 87 LYS A O 1
ATOM 699 N N . ILE A 1 88 ? -6.554 15.989 22.685 1.00 79.38 88 ILE A N 1
ATOM 700 C CA . ILE A 1 88 ? -6.121 16.868 23.764 1.00 79.38 88 ILE A CA 1
ATOM 701 C C . ILE A 1 88 ? -4.823 17.509 23.292 1.00 79.38 88 ILE A C 1
ATOM 703 O O . ILE A 1 88 ? -3.809 16.828 23.111 1.00 79.38 88 ILE A O 1
ATOM 707 N N . LYS A 1 89 ? -4.848 18.823 23.081 1.00 79.75 89 LYS A N 1
ATOM 708 C CA . LYS A 1 89 ? -3.646 19.575 22.734 1.00 79.75 89 LYS A CA 1
ATOM 709 C C . LYS A 1 89 ? -2.703 19.614 23.934 1.00 79.75 89 LYS A C 1
ATOM 711 O O . LYS A 1 89 ? -3.124 19.842 25.067 1.00 79.75 89 LYS A O 1
ATOM 716 N N . LEU A 1 90 ? -1.418 19.396 23.680 1.00 81.31 90 LEU A N 1
ATOM 717 C CA . LEU A 1 90 ? -0.396 19.501 24.715 1.00 81.31 90 LEU A CA 1
ATOM 718 C C . LEU A 1 90 ? -0.049 20.979 24.981 1.00 81.31 90 LEU A C 1
ATOM 720 O O . LEU A 1 90 ? 0.020 21.753 24.023 1.00 81.31 90 LEU A O 1
ATOM 724 N N . PRO A 1 91 ? 0.216 21.382 26.241 1.00 80.19 91 PRO A N 1
ATOM 725 C CA . PRO A 1 91 ? 0.730 22.717 26.537 1.00 80.19 91 PRO A CA 1
ATOM 726 C C . PRO A 1 91 ? 2.067 22.992 25.851 1.00 80.19 91 PRO A C 1
ATOM 728 O O . PRO A 1 91 ? 2.840 22.074 25.542 1.00 80.19 91 PRO A O 1
ATOM 731 N N . ASP A 1 92 ? 2.385 24.274 25.701 1.00 80.00 92 ASP A N 1
ATOM 732 C CA . ASP A 1 92 ? 3.675 24.702 25.175 1.00 80.00 92 ASP A CA 1
ATOM 733 C C . ASP A 1 92 ? 4.829 24.097 25.994 1.00 80.00 92 ASP A C 1
ATOM 735 O O . ASP A 1 92 ? 4.838 24.080 27.224 1.00 80.00 92 ASP A O 1
ATOM 739 N N . GLY A 1 93 ? 5.814 23.530 25.296 1.00 83.75 93 GLY A N 1
ATOM 740 C CA . GLY A 1 93 ? 6.961 22.866 25.922 1.00 83.75 93 GLY A CA 1
ATOM 741 C C . GLY A 1 93 ? 6.694 21.463 26.486 1.00 83.75 93 GLY A C 1
ATOM 742 O O . GLY A 1 93 ? 7.643 20.817 26.933 1.00 83.75 93 GLY A O 1
ATOM 743 N N . LYS A 1 94 ? 5.458 20.942 26.431 1.00 87.12 94 LYS A N 1
ATOM 744 C CA . LYS A 1 94 ? 5.118 19.586 26.911 1.00 87.12 94 LYS A CA 1
ATOM 745 C C . LYS A 1 94 ? 5.195 18.487 25.859 1.00 87.12 94 LYS A C 1
ATOM 747 O O . LYS A 1 94 ? 5.116 17.317 26.216 1.00 87.12 94 LYS A O 1
ATOM 752 N N . SER A 1 95 ? 5.446 18.829 24.598 1.00 86.56 95 SER A N 1
ATOM 753 C CA . SER A 1 95 ? 5.492 17.862 23.492 1.00 86.56 95 SER A CA 1
ATOM 754 C C . SER A 1 95 ? 6.541 16.747 23.657 1.00 86.56 95 SER A C 1
ATOM 756 O O . SER A 1 95 ? 6.388 15.673 23.089 1.00 86.56 95 SER A O 1
ATOM 758 N N . LYS A 1 96 ? 7.584 16.963 24.473 1.00 88.75 96 LYS A N 1
ATOM 759 C CA . LYS A 1 96 ? 8.641 15.974 24.790 1.00 88.75 96 LYS A CA 1
ATOM 760 C C . LYS A 1 96 ? 8.603 15.470 26.239 1.00 88.75 96 LYS A C 1
ATOM 762 O O . LYS A 1 96 ? 9.469 14.699 26.654 1.00 88.75 96 LYS A O 1
ATOM 767 N N . ASP A 1 97 ? 7.635 15.923 27.035 1.00 88.19 97 ASP A N 1
ATOM 768 C CA . ASP A 1 97 ? 7.489 15.556 28.447 1.00 88.19 97 ASP A CA 1
ATOM 769 C C . ASP A 1 97 ? 6.686 14.249 28.561 1.00 88.19 97 ASP A C 1
ATOM 771 O O . ASP A 1 97 ? 5.495 14.243 28.871 1.00 88.19 97 ASP A O 1
ATOM 775 N N . TYR A 1 98 ? 7.342 13.117 28.275 1.00 86.19 98 TYR A N 1
ATOM 776 C CA . TYR A 1 98 ? 6.688 11.800 28.270 1.00 86.19 98 TYR A CA 1
ATOM 777 C C . TYR A 1 98 ? 6.034 11.453 29.622 1.00 86.19 98 TYR A C 1
ATOM 779 O O . TYR A 1 98 ? 4.998 10.795 29.657 1.00 86.19 98 TYR A O 1
ATOM 787 N N . GLN A 1 99 ? 6.588 11.935 30.743 1.00 86.75 99 GLN A N 1
ATOM 788 C CA . GLN A 1 99 ? 6.017 11.719 32.077 1.00 86.75 99 GLN A CA 1
ATOM 789 C C . GLN A 1 99 ? 4.723 12.507 32.277 1.00 86.75 99 GLN A C 1
ATOM 791 O O . GLN A 1 99 ? 3.782 12.006 32.891 1.00 86.75 99 GLN A O 1
ATOM 796 N N . PHE A 1 100 ? 4.657 13.746 31.787 1.00 85.94 100 PHE A N 1
ATOM 797 C CA . PHE A 1 100 ? 3.410 14.506 31.756 1.00 85.94 100 PHE A CA 1
ATOM 798 C C . PHE A 1 100 ? 2.359 13.800 30.896 1.00 85.94 100 PHE A C 1
ATOM 800 O O . PHE A 1 100 ? 1.268 13.533 31.388 1.00 85.94 100 PHE A O 1
ATOM 807 N N . ILE A 1 101 ? 2.714 13.416 29.668 1.00 87.50 101 ILE A N 1
ATOM 808 C CA . ILE A 1 101 ? 1.790 12.775 28.723 1.00 87.50 101 ILE A CA 1
ATOM 809 C C . ILE A 1 101 ? 1.238 11.461 29.292 1.00 87.50 101 ILE A C 1
ATOM 811 O O . ILE A 1 101 ? 0.025 11.267 29.324 1.00 87.50 101 ILE A O 1
ATOM 815 N N . ASN A 1 102 ? 2.103 10.581 29.812 1.00 86.75 102 ASN A N 1
ATOM 816 C CA . ASN A 1 102 ? 1.660 9.328 30.423 1.00 86.75 102 ASN A CA 1
ATOM 817 C C . ASN A 1 102 ? 0.768 9.570 31.648 1.00 86.75 102 ASN A C 1
ATOM 819 O O . ASN A 1 102 ? -0.209 8.851 31.814 1.00 86.75 102 ASN A O 1
ATOM 823 N N . ARG A 1 103 ? 1.035 10.586 32.484 1.00 84.88 103 ARG A N 1
ATOM 824 C CA . ARG A 1 103 ? 0.151 10.909 33.622 1.00 84.88 103 ARG A CA 1
ATOM 825 C C . ARG A 1 103 ? -1.248 11.329 33.177 1.00 84.88 103 ARG A C 1
ATOM 827 O O . ARG A 1 103 ? -2.209 10.870 33.783 1.00 84.88 103 ARG A O 1
ATOM 834 N N . VAL A 1 104 ? -1.352 12.141 32.124 1.00 83.31 104 VAL A N 1
ATOM 835 C CA . VAL A 1 104 ? -2.648 12.541 31.551 1.00 83.31 104 VAL A CA 1
ATOM 836 C C . VAL A 1 104 ? -3.383 11.333 30.966 1.00 83.31 104 VAL A C 1
ATOM 838 O O . VAL A 1 104 ? -4.576 11.187 31.180 1.00 83.31 104 VAL A O 1
ATOM 841 N N . ILE A 1 105 ? -2.693 10.425 30.270 1.00 86.38 105 ILE A N 1
ATOM 842 C CA . ILE A 1 105 ? -3.332 9.209 29.738 1.00 86.38 105 ILE A CA 1
ATOM 843 C C . ILE A 1 105 ? -3.835 8.315 30.880 1.00 86.38 105 ILE A C 1
ATOM 845 O O . ILE A 1 105 ? -4.992 7.899 30.882 1.00 86.38 105 ILE A O 1
ATOM 849 N N . ARG A 1 106 ? -2.991 8.056 31.887 1.00 85.38 106 ARG A N 1
ATOM 850 C CA . ARG A 1 106 ? -3.318 7.175 33.020 1.00 85.38 106 ARG A CA 1
ATOM 851 C C . ARG A 1 106 ? -4.476 7.691 33.884 1.00 85.38 106 ARG A C 1
ATOM 853 O O . ARG A 1 106 ? -5.113 6.876 34.546 1.00 85.38 106 ARG A O 1
ATOM 860 N N . SER A 1 107 ? -4.763 8.997 33.897 1.00 81.38 107 SER A N 1
ATOM 861 C CA . SER A 1 107 ? -5.881 9.540 34.685 1.00 81.38 107 SER A CA 1
ATOM 862 C C . SER A 1 107 ? -7.255 9.212 34.094 1.00 81.38 107 SER A C 1
ATOM 864 O O . SER A 1 107 ? -8.229 9.176 34.842 1.00 81.38 107 SER A O 1
ATOM 866 N N . ILE A 1 108 ? -7.338 8.925 32.788 1.00 78.38 108 ILE A N 1
ATOM 867 C CA . ILE A 1 108 ? -8.616 8.709 32.089 1.00 78.38 108 ILE A CA 1
ATOM 868 C C . ILE A 1 108 ? -8.713 7.386 31.317 1.00 78.38 108 ILE A C 1
ATOM 870 O O . ILE A 1 108 ? -9.816 6.999 30.954 1.00 78.38 108 ILE A O 1
ATOM 874 N N . GLU A 1 109 ? -7.615 6.655 31.090 1.00 81.31 109 GLU A N 1
ATOM 875 C CA . GLU A 1 109 ? -7.611 5.432 30.258 1.00 81.31 109 GLU A CA 1
ATOM 876 C C . GLU A 1 109 ? -8.594 4.336 30.705 1.00 81.31 109 GLU A C 1
ATOM 878 O O . GLU A 1 109 ? -9.017 3.534 29.883 1.00 81.31 109 GLU A O 1
ATOM 883 N N . ASN A 1 110 ? -8.958 4.295 31.993 1.00 81.19 110 ASN A N 1
ATOM 884 C CA . ASN A 1 110 ? -9.830 3.264 32.569 1.00 81.19 110 ASN A CA 1
ATOM 885 C C . ASN A 1 110 ? -11.319 3.653 32.556 1.00 81.19 110 ASN A C 1
ATOM 887 O O . ASN A 1 110 ? -12.133 2.986 33.191 1.00 81.19 110 ASN A O 1
ATOM 891 N N . LEU A 1 111 ? -11.688 4.753 31.896 1.00 78.56 111 LEU A N 1
ATOM 892 C CA . LEU A 1 111 ? -13.091 5.100 31.698 1.00 78.56 111 LEU A CA 1
ATOM 893 C C . LEU A 1 111 ? -13.711 4.131 30.680 1.00 78.56 111 LEU A C 1
ATOM 895 O O . LEU A 1 111 ? -13.262 4.089 29.540 1.00 78.56 111 LEU A O 1
ATOM 899 N N . ASP A 1 112 ? -14.786 3.426 31.055 1.00 78.75 112 ASP A N 1
ATOM 900 C CA . ASP A 1 112 ? -15.493 2.424 30.217 1.00 78.75 112 ASP A CA 1
ATOM 901 C C . ASP A 1 112 ? -15.931 2.945 28.830 1.00 78.75 112 ASP A C 1
ATOM 903 O O . ASP A 1 112 ? -16.251 2.197 27.907 1.00 78.75 112 ASP A O 1
ATOM 907 N N . THR A 1 113 ? -15.997 4.263 28.690 1.00 78.56 113 THR A N 1
ATOM 908 C CA . THR A 1 113 ? -16.369 4.986 27.476 1.00 78.56 113 THR A CA 1
ATOM 909 C C . THR A 1 113 ? -15.211 5.169 26.495 1.00 78.56 113 THR A C 1
ATOM 911 O O . THR A 1 113 ? -15.455 5.521 25.344 1.00 78.56 113 THR A O 1
ATOM 914 N N . ILE A 1 114 ? -13.963 4.983 26.926 1.00 79.94 114 ILE A N 1
ATOM 915 C CA . ILE A 1 114 ? -12.770 5.085 26.082 1.00 79.94 114 ILE A CA 1
ATOM 916 C C . ILE A 1 114 ? -12.453 3.697 25.523 1.00 79.94 114 ILE A C 1
ATOM 918 O O . ILE A 1 114 ? -12.178 2.763 26.265 1.00 79.94 114 ILE A O 1
ATOM 922 N N . GLU A 1 115 ? -12.480 3.569 24.197 1.00 83.81 115 GLU A N 1
ATOM 923 C CA . GLU A 1 115 ? -12.033 2.358 23.501 1.00 83.81 115 GLU A CA 1
ATOM 924 C C . GLU A 1 115 ? -10.505 2.345 23.377 1.00 83.81 115 GLU A C 1
ATOM 926 O O . GLU A 1 115 ? -9.851 1.352 23.690 1.00 83.81 115 GLU A O 1
ATOM 931 N N . HIS A 1 116 ? -9.924 3.469 22.944 1.00 83.62 116 HIS A N 1
ATOM 932 C CA . HIS A 1 116 ? -8.479 3.630 22.806 1.00 83.62 116 HIS A CA 1
ATOM 933 C C . HIS A 1 116 ? -8.031 5.024 23.235 1.00 83.62 116 HIS A C 1
ATOM 935 O O . HIS A 1 116 ? -8.695 6.018 22.953 1.00 83.62 116 HIS A O 1
ATOM 941 N N . ILE A 1 117 ? -6.856 5.112 23.854 1.00 85.44 117 ILE A N 1
ATOM 942 C CA . ILE A 1 117 ? -6.178 6.373 24.148 1.00 85.44 117 ILE A CA 1
ATOM 943 C C . ILE A 1 117 ? -4.682 6.219 23.882 1.00 85.44 117 ILE A C 1
ATOM 945 O O . ILE A 1 117 ? -4.075 5.220 24.264 1.00 85.44 117 ILE A O 1
ATOM 949 N N . PHE A 1 118 ? -4.085 7.174 23.175 1.00 88.12 118 PHE A N 1
ATOM 950 C CA . PHE A 1 118 ? -2.672 7.119 22.798 1.00 88.12 118 PHE A CA 1
ATOM 951 C C . PHE A 1 118 ? -2.129 8.509 22.449 1.00 88.12 118 PHE A C 1
ATOM 953 O O . PHE A 1 118 ? -2.886 9.376 22.020 1.00 88.12 118 PHE A O 1
ATOM 960 N N . PRO A 1 119 ? -0.819 8.756 22.595 1.00 87.75 119 PRO A N 1
ATOM 961 C CA . PRO A 1 119 ? -0.222 10.016 22.186 1.00 87.75 119 PRO A CA 1
ATOM 962 C C . PRO A 1 119 ? 0.055 10.021 20.673 1.00 87.75 119 PRO A C 1
ATOM 964 O O . PRO A 1 119 ? 0.634 9.080 20.127 1.00 87.75 119 PRO A O 1
ATOM 967 N N . GLU A 1 120 ? -0.350 11.085 19.983 1.00 88.25 120 GLU A N 1
ATOM 968 C CA . GLU A 1 120 ? -0.056 11.293 18.564 1.00 88.25 120 GLU A CA 1
ATOM 969 C C . GLU A 1 120 ? 1.374 11.804 18.404 1.00 88.25 120 GLU A C 1
ATOM 971 O O . GLU A 1 120 ? 1.741 12.840 18.956 1.00 88.25 120 GLU A O 1
ATOM 976 N N . VAL A 1 121 ? 2.192 11.080 17.645 1.00 86.25 121 VAL A N 1
ATOM 977 C CA . VAL A 1 121 ? 3.593 11.433 17.394 1.00 86.25 121 VAL A CA 1
ATOM 978 C C . VAL A 1 121 ? 3.689 12.515 16.319 1.00 86.25 121 VAL A C 1
ATOM 980 O O . VAL A 1 121 ? 2.972 12.467 15.319 1.00 86.25 121 VAL A O 1
ATOM 983 N N . LYS A 1 122 ? 4.622 13.459 16.477 1.00 85.12 122 LYS A N 1
ATOM 984 C CA . LYS A 1 122 ? 4.948 14.419 15.421 1.00 85.12 122 LYS A CA 1
ATOM 985 C C . LYS A 1 122 ? 5.713 13.751 14.271 1.00 85.12 122 LYS A C 1
ATOM 987 O O . LYS A 1 122 ? 6.662 13.002 14.517 1.00 85.12 122 LYS A O 1
ATOM 992 N N . PRO A 1 123 ? 5.379 14.086 13.015 1.00 83.88 123 PRO A N 1
ATOM 993 C CA . PRO A 1 123 ? 6.228 13.841 11.854 1.00 83.88 123 PRO A CA 1
ATOM 994 C C . PRO A 1 123 ? 7.712 14.131 12.106 1.00 83.88 123 PRO A C 1
ATOM 996 O O . PRO A 1 123 ? 8.060 15.179 12.656 1.00 83.88 123 PRO A O 1
ATOM 999 N N . VAL A 1 124 ? 8.598 13.229 11.676 1.00 80.00 124 VAL A N 1
ATOM 1000 C CA . VAL A 1 124 ? 10.050 13.428 11.803 1.00 80.00 124 VAL A CA 1
ATOM 1001 C C . VAL A 1 124 ? 10.572 14.234 10.605 1.00 80.00 124 VAL A C 1
ATOM 1003 O O . VAL A 1 124 ? 10.416 13.782 9.471 1.00 80.00 124 VAL A O 1
ATOM 1006 N N . PRO A 1 125 ? 11.235 15.391 10.816 1.00 65.94 125 PRO A N 1
ATOM 1007 C CA . PRO A 1 125 ? 11.830 16.169 9.728 1.00 65.94 125 PRO A CA 1
ATOM 1008 C C . PRO A 1 125 ? 13.051 15.485 9.097 1.00 65.94 125 PRO A C 1
ATOM 1010 O O . PRO A 1 125 ? 13.875 14.889 9.799 1.00 65.94 125 PRO A O 1
ATOM 1013 N N . ILE A 1 126 ? 13.238 15.672 7.785 1.00 53.19 126 ILE A N 1
ATOM 1014 C CA . ILE A 1 126 ? 14.325 15.046 7.011 1.00 53.19 126 ILE A CA 1
ATOM 1015 C C . ILE A 1 126 ? 15.739 15.540 7.362 1.00 53.19 126 ILE A C 1
ATOM 1017 O O . ILE A 1 126 ? 16.709 14.844 7.082 1.00 53.19 126 ILE A O 1
ATOM 1021 N N . GLU A 1 127 ? 15.892 16.683 8.048 1.00 50.62 127 GLU A N 1
ATOM 1022 C CA . GLU A 1 127 ? 17.199 17.220 8.496 1.00 50.62 127 GLU A CA 1
ATOM 1023 C C . GLU A 1 127 ? 18.007 16.228 9.372 1.00 50.62 127 GLU A C 1
ATOM 1025 O O . GLU A 1 127 ? 19.190 16.431 9.639 1.00 50.62 127 GLU A O 1
ATOM 1030 N N . SER A 1 128 ? 17.372 15.138 9.812 1.00 49.62 128 SER A N 1
ATOM 1031 C CA . SER A 1 128 ? 17.957 14.042 10.585 1.00 49.62 128 SER A CA 1
ATOM 1032 C C . SER A 1 128 ? 18.631 12.936 9.745 1.00 49.62 128 SER A C 1
ATOM 1034 O O . SER A 1 128 ? 19.375 12.125 10.306 1.00 49.62 128 SER A O 1
ATOM 1036 N N . PHE A 1 129 ? 18.447 12.920 8.418 1.00 46.75 129 PHE A N 1
ATOM 1037 C CA . PHE A 1 129 ? 19.197 12.086 7.472 1.00 46.75 129 PHE A CA 1
ATOM 1038 C C . PHE A 1 129 ? 20.385 12.904 6.959 1.00 46.75 129 PHE A C 1
ATOM 1040 O O . PHE A 1 129 ? 20.215 13.817 6.157 1.00 46.75 129 PHE A O 1
ATOM 1047 N N . GLY A 1 130 ? 21.591 12.635 7.464 1.00 44.47 130 GLY A N 1
ATOM 1048 C CA . GLY A 1 130 ? 22.796 13.349 7.039 1.00 44.47 130 GLY A CA 1
ATOM 1049 C C . GLY A 1 130 ? 22.981 13.245 5.526 1.00 44.47 130 GLY A C 1
ATOM 1050 O O . GLY A 1 130 ? 23.437 12.214 5.037 1.00 44.47 130 GLY A O 1
ATOM 1051 N N . LEU A 1 131 ? 22.606 14.301 4.797 1.00 43.25 131 LEU A N 1
ATOM 1052 C CA . LEU A 1 131 ? 22.820 14.400 3.359 1.00 43.25 131 LEU A CA 1
ATOM 1053 C C . LEU A 1 131 ? 24.321 14.207 3.087 1.00 43.25 131 LEU A C 1
ATOM 1055 O O . LEU A 1 131 ? 25.141 14.816 3.789 1.00 43.25 131 LEU A O 1
ATOM 1059 N N . PRO A 1 132 ? 24.721 13.379 2.106 1.00 38.53 132 PRO A N 1
ATOM 1060 C CA . PRO A 1 132 ? 26.102 13.349 1.669 1.00 38.53 132 PRO A CA 1
ATOM 1061 C C . PRO A 1 132 ? 26.516 14.766 1.271 1.00 38.53 132 PRO A C 1
ATOM 1063 O O . PRO A 1 132 ? 25.725 15.553 0.749 1.00 38.53 132 PRO A O 1
ATOM 1066 N N . THR A 1 133 ? 27.766 15.106 1.577 1.00 37.81 133 THR A N 1
ATOM 1067 C CA . THR A 1 133 ? 28.357 16.410 1.271 1.00 37.81 133 THR A CA 1
ATOM 1068 C C . THR A 1 133 ? 28.044 16.815 -0.165 1.00 37.81 133 THR A C 1
ATOM 1070 O O . THR A 1 133 ? 28.403 16.079 -1.087 1.00 37.81 133 THR A O 1
ATOM 1073 N N . GLN A 1 134 ? 27.399 17.977 -0.329 1.00 41.06 134 GLN A N 1
ATOM 1074 C CA . GLN A 1 134 ? 27.068 18.564 -1.625 1.00 41.06 134 GLN A CA 1
ATOM 1075 C C . GLN A 1 134 ? 28.278 18.483 -2.561 1.00 41.06 134 GLN A C 1
ATOM 1077 O O . GLN A 1 134 ? 29.312 19.104 -2.299 1.00 41.06 134 GLN A O 1
ATOM 1082 N N . ARG A 1 135 ? 28.161 17.740 -3.668 1.00 41.75 135 ARG A N 1
ATOM 1083 C CA . ARG A 1 135 ? 29.049 17.977 -4.805 1.00 41.75 135 ARG A CA 1
ATOM 1084 C C . ARG A 1 135 ? 28.626 19.307 -5.403 1.00 41.75 135 ARG A C 1
ATOM 1086 O O . ARG A 1 135 ? 27.569 19.412 -6.007 1.00 41.75 135 ARG A O 1
ATOM 1093 N N . THR A 1 136 ? 29.429 20.337 -5.180 1.00 40.16 136 THR A N 1
ATOM 1094 C CA . THR A 1 136 ? 29.229 21.630 -5.827 1.00 40.16 136 THR A CA 1
ATOM 1095 C C . THR A 1 136 ? 29.712 21.504 -7.269 1.00 40.16 136 THR A C 1
ATOM 1097 O O . THR A 1 136 ? 30.919 21.494 -7.512 1.00 40.16 136 THR A O 1
ATOM 1100 N N . TYR A 1 137 ? 28.792 21.379 -8.223 1.00 46.34 137 TYR A N 1
ATOM 1101 C CA . TYR A 1 137 ? 29.103 21.605 -9.630 1.00 46.34 137 TYR A CA 1
ATOM 1102 C C . TYR A 1 137 ? 28.797 23.059 -9.984 1.00 46.34 137 TYR A C 1
ATOM 1104 O O . TYR A 1 137 ? 27.800 23.636 -9.557 1.00 46.34 137 TYR A O 1
ATOM 1112 N N . THR A 1 138 ? 29.716 23.683 -10.715 1.00 44.31 138 THR A N 1
ATOM 1113 C CA . THR A 1 138 ? 29.603 25.067 -11.165 1.00 44.31 138 THR A CA 1
ATOM 1114 C C . THR A 1 138 ? 29.060 25.126 -12.591 1.00 44.31 138 THR A C 1
ATOM 1116 O O . THR A 1 138 ? 29.588 24.472 -13.488 1.00 44.31 138 THR A O 1
ATOM 1119 N N . ASN A 1 139 ? 28.076 26.016 -12.767 1.00 47.03 139 ASN A N 1
ATOM 1120 C CA . ASN A 1 139 ? 27.466 26.508 -14.010 1.00 47.03 139 ASN A CA 1
ATOM 1121 C C . ASN A 1 139 ? 26.338 25.650 -14.615 1.00 47.03 139 ASN A C 1
ATOM 1123 O O . ASN A 1 139 ? 26.477 25.141 -15.724 1.00 47.03 139 ASN A O 1
ATOM 1127 N N . ALA A 1 140 ? 25.188 25.591 -13.938 1.00 50.81 140 ALA A N 1
ATOM 1128 C CA . ALA A 1 140 ? 23.912 25.415 -14.634 1.00 50.81 140 ALA A CA 1
ATOM 1129 C C . ALA A 1 140 ? 23.477 26.743 -15.273 1.00 50.81 140 ALA A C 1
ATOM 1131 O O . ALA A 1 140 ? 23.629 27.810 -14.674 1.00 50.81 140 ALA A O 1
ATOM 1132 N N . TYR A 1 141 ? 22.963 26.677 -16.499 1.00 58.22 141 TYR A N 1
ATOM 1133 C CA . TYR A 1 141 ? 22.289 27.795 -17.156 1.00 58.22 141 TYR A CA 1
ATOM 1134 C C . TYR A 1 141 ? 20.783 27.672 -16.888 1.00 58.22 141 TYR A C 1
ATOM 1136 O O . TYR A 1 141 ? 20.248 26.570 -17.009 1.00 58.22 141 TYR A O 1
ATOM 1144 N N . ASN A 1 142 ? 20.092 28.770 -16.559 1.00 62.75 142 ASN A N 1
ATOM 1145 C CA . ASN A 1 142 ? 18.623 28.769 -16.503 1.00 62.75 142 ASN A CA 1
ATOM 1146 C C . ASN A 1 142 ? 18.060 28.233 -17.831 1.00 62.75 142 ASN A C 1
ATOM 1148 O O . ASN A 1 142 ? 18.534 28.632 -18.900 1.00 62.75 142 ASN A O 1
ATOM 1152 N N . GLY A 1 143 ? 17.076 27.335 -17.752 1.00 69.19 143 GLY A N 1
ATOM 1153 C CA . GLY A 1 143 ? 16.520 26.636 -18.913 1.00 69.19 143 GLY A CA 1
ATOM 1154 C C . GLY A 1 143 ? 17.312 25.404 -19.379 1.00 69.19 143 GLY A C 1
ATOM 1155 O O . GLY A 1 143 ? 17.152 24.988 -20.522 1.00 69.19 143 GLY A O 1
ATOM 1156 N N . THR A 1 144 ? 18.190 24.835 -18.541 1.00 88.44 144 THR A N 1
ATOM 1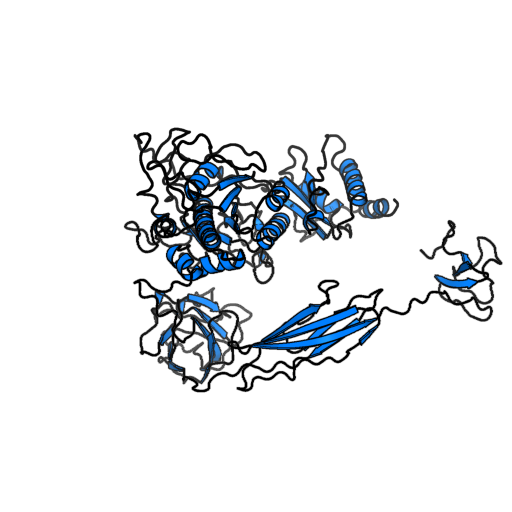157 C CA . THR A 1 144 ? 18.786 23.511 -18.809 1.00 88.44 144 THR A CA 1
ATOM 1158 C C . THR A 1 144 ? 17.714 22.434 -18.661 1.00 88.44 144 THR A C 1
ATOM 1160 O O . THR A 1 144 ? 16.992 22.442 -17.671 1.00 88.44 144 THR A O 1
ATOM 1163 N N . ASP A 1 145 ? 17.633 21.516 -19.621 1.00 92.38 145 ASP A N 1
ATOM 1164 C CA . ASP A 1 145 ? 16.765 20.338 -19.561 1.00 92.38 145 ASP A CA 1
ATOM 1165 C C . ASP A 1 145 ? 17.491 19.167 -18.874 1.00 92.38 145 ASP A C 1
ATOM 1167 O O . ASP A 1 145 ? 18.546 18.712 -19.331 1.00 92.38 145 ASP A O 1
ATOM 1171 N N . TYR A 1 146 ? 16.941 18.716 -17.749 1.00 95.00 146 TYR A N 1
ATOM 1172 C CA . TYR A 1 146 ? 17.399 17.588 -16.943 1.00 95.00 146 TYR A CA 1
ATOM 1173 C C . TYR A 1 146 ? 16.520 16.342 -17.118 1.00 95.00 146 TYR A C 1
ATOM 1175 O O . TYR A 1 146 ? 16.877 15.288 -16.589 1.00 95.00 146 TYR A O 1
ATOM 1183 N N . GLN A 1 147 ? 15.431 16.403 -17.888 1.00 95.25 147 GLN A N 1
ATOM 1184 C CA . GLN A 1 147 ? 14.605 15.233 -18.183 1.00 95.25 147 GLN A CA 1
ATOM 1185 C C . GLN A 1 147 ? 15.407 14.056 -18.768 1.00 95.25 147 GLN A C 1
ATOM 1187 O O . GLN A 1 147 ? 15.220 12.932 -18.298 1.00 95.25 147 GLN A O 1
ATOM 1192 N N . PRO A 1 148 ? 16.391 14.258 -19.674 1.00 93.44 148 PRO A N 1
ATOM 1193 C CA . PRO A 1 148 ? 17.197 13.160 -20.213 1.00 93.44 148 PRO A CA 1
ATOM 1194 C C . PRO A 1 148 ? 18.060 12.410 -19.188 1.00 93.44 148 PRO A C 1
ATOM 1196 O O . PRO A 1 148 ? 18.677 11.407 -19.540 1.00 93.44 148 PRO A O 1
ATOM 1199 N N . ILE A 1 149 ? 18.177 12.910 -17.952 1.00 93.62 149 ILE A N 1
ATOM 1200 C CA . ILE A 1 149 ? 18.913 12.247 -16.867 1.00 93.62 149 ILE A CA 1
ATOM 1201 C C . ILE A 1 149 ? 18.003 11.776 -15.719 1.00 93.62 149 ILE A C 1
ATOM 1203 O O . ILE A 1 149 ? 18.525 11.220 -14.747 1.00 93.62 149 ILE A O 1
ATOM 1207 N N . GLN A 1 150 ? 16.678 11.952 -15.830 1.00 96.94 150 GLN A N 1
ATOM 1208 C CA . GLN A 1 150 ? 15.667 11.352 -14.951 1.00 96.94 150 GLN A CA 1
ATOM 1209 C C . GLN A 1 150 ? 15.418 9.883 -15.347 1.00 96.94 150 GLN A C 1
ATOM 1211 O O . GLN A 1 150 ? 14.322 9.522 -15.760 1.00 96.94 150 GLN A O 1
ATOM 1216 N N . ASP A 1 151 ? 16.425 9.014 -15.220 1.00 96.12 151 ASP A N 1
ATOM 1217 C CA . ASP A 1 151 ? 16.325 7.624 -15.710 1.00 96.12 151 ASP A CA 1
ATOM 1218 C C . ASP A 1 151 ? 15.187 6.811 -15.056 1.00 96.12 151 ASP A C 1
ATOM 1220 O O . ASP A 1 151 ? 14.764 5.796 -15.599 1.00 96.12 151 ASP A O 1
ATOM 1224 N N . TYR A 1 152 ? 14.667 7.242 -13.899 1.00 97.56 152 TYR A N 1
ATOM 1225 C CA . TYR A 1 152 ? 13.493 6.614 -13.287 1.00 97.56 152 TYR A CA 1
ATOM 1226 C C . TYR A 1 152 ? 12.213 6.774 -14.128 1.00 97.56 152 TYR A C 1
ATOM 1228 O O . TYR A 1 152 ? 11.219 6.120 -13.825 1.00 97.56 152 TYR A O 1
ATOM 1236 N N . LEU A 1 153 ? 12.216 7.623 -15.163 1.00 98.19 153 LEU A N 1
ATOM 1237 C CA . LEU A 1 153 ? 11.135 7.749 -16.146 1.00 98.19 153 LEU A CA 1
ATOM 1238 C C . LEU A 1 153 ? 11.209 6.695 -17.260 1.00 98.19 153 LEU A C 1
ATOM 1240 O O . LEU A 1 153 ? 10.196 6.441 -17.904 1.00 98.19 153 LEU A O 1
ATOM 1244 N N . ASN A 1 154 ? 12.386 6.110 -17.500 1.00 95.19 154 ASN A N 1
ATOM 1245 C CA . ASN A 1 154 ? 12.611 5.157 -18.588 1.00 95.19 154 ASN A CA 1
ATOM 1246 C C . ASN A 1 154 ? 11.875 3.830 -18.348 1.00 95.19 154 ASN A C 1
ATOM 1248 O O . ASN A 1 154 ? 11.445 3.547 -17.229 1.00 95.19 154 ASN A O 1
ATOM 1252 N N . ALA A 1 155 ? 11.811 2.981 -19.371 1.00 91.94 155 ALA A N 1
ATOM 1253 C CA . ALA A 1 155 ? 11.389 1.595 -19.214 1.00 91.94 155 ALA A CA 1
ATOM 1254 C C . ALA A 1 155 ? 12.329 0.814 -18.261 1.00 91.94 155 ALA A C 1
ATOM 1256 O O . ALA A 1 155 ? 13.512 1.169 -18.117 1.00 91.94 155 ALA A O 1
ATOM 1257 N N . PRO A 1 156 ? 11.858 -0.250 -17.584 1.00 86.75 156 PRO A N 1
ATOM 1258 C CA . PRO A 1 156 ? 12.688 -1.056 -16.683 1.00 86.75 156 PRO A CA 1
ATOM 1259 C C . PRO A 1 156 ? 13.938 -1.676 -17.328 1.00 86.75 156 PRO A C 1
ATOM 1261 O O . PRO A 1 156 ? 14.945 -1.915 -16.647 1.00 86.75 156 PRO A O 1
ATOM 1264 N N . GLU A 1 157 ? 13.903 -1.946 -18.629 1.00 83.88 157 GLU A N 1
ATOM 1265 C CA . GLU A 1 157 ? 15.006 -2.477 -19.423 1.00 83.88 157 GLU A CA 1
ATOM 1266 C C . GLU A 1 157 ? 15.981 -1.399 -19.916 1.00 83.88 157 GLU A C 1
ATOM 1268 O O . GLU A 1 157 ? 17.168 -1.703 -20.076 1.00 83.88 157 GLU A O 1
ATOM 1273 N N . ASP A 1 158 ? 15.540 -0.143 -20.065 1.00 90.00 158 ASP A N 1
ATOM 1274 C CA . ASP A 1 158 ? 16.374 0.985 -20.508 1.00 90.00 158 ASP A CA 1
ATOM 1275 C C . ASP A 1 158 ? 17.165 1.605 -19.343 1.00 90.00 158 ASP A C 1
ATOM 1277 O O . ASP A 1 158 ? 16.961 2.730 -18.870 1.00 90.00 158 ASP A O 1
ATOM 1281 N N . LYS A 1 159 ? 18.094 0.792 -18.841 1.00 88.88 159 LYS A N 1
ATOM 1282 C CA . LYS A 1 159 ? 18.943 1.082 -17.687 1.00 88.88 159 LYS A CA 1
ATOM 1283 C C . LYS A 1 159 ? 20.166 1.905 -18.070 1.00 88.88 159 LYS A C 1
ATOM 1285 O O . LYS A 1 159 ? 20.936 1.536 -18.960 1.00 88.88 159 LYS A O 1
ATOM 1290 N N . ARG A 1 160 ? 20.459 2.949 -17.284 1.00 88.25 160 ARG A N 1
ATOM 1291 C CA . ARG A 1 160 ? 21.757 3.640 -17.336 1.00 88.25 160 ARG A CA 1
ATOM 1292 C C . ARG A 1 160 ? 22.896 2.638 -17.111 1.00 88.25 160 ARG A C 1
ATOM 1294 O O . ARG A 1 160 ? 22.824 1.751 -16.264 1.00 88.25 160 ARG A O 1
ATOM 1301 N N . ASN A 1 161 ? 24.007 2.806 -17.828 1.00 86.38 161 ASN A N 1
ATOM 1302 C CA . ASN A 1 161 ? 25.187 1.955 -17.650 1.00 86.38 161 ASN A CA 1
ATOM 1303 C C . ASN A 1 161 ? 25.624 1.878 -16.170 1.00 86.38 161 ASN A C 1
ATOM 1305 O O . ASN A 1 161 ? 25.894 2.905 -15.542 1.00 86.38 161 ASN A O 1
ATOM 1309 N N . ASN A 1 162 ? 25.793 0.649 -15.664 1.00 86.38 162 ASN A N 1
ATOM 1310 C CA . ASN A 1 162 ? 26.071 0.282 -14.261 1.00 86.38 162 ASN A CA 1
ATOM 1311 C C . ASN A 1 162 ? 24.879 0.359 -13.293 1.00 86.38 162 ASN A C 1
ATOM 1313 O O . ASN A 1 162 ? 25.092 0.234 -12.088 1.00 86.38 162 ASN A O 1
ATOM 1317 N N . TYR A 1 163 ? 23.659 0.562 -13.789 1.00 90.25 163 TYR A N 1
ATOM 1318 C CA . TYR A 1 163 ? 22.445 0.466 -12.989 1.00 90.25 163 TYR A CA 1
ATOM 1319 C C . TYR A 1 163 ? 21.840 -0.925 -13.167 1.00 90.25 163 TYR A C 1
ATOM 1321 O O . TYR A 1 163 ? 21.820 -1.478 -14.267 1.00 90.25 163 TYR A O 1
ATOM 1329 N N . ALA A 1 164 ? 21.384 -1.506 -12.064 1.00 87.06 164 ALA A N 1
ATOM 1330 C CA . ALA A 1 164 ? 20.696 -2.790 -12.046 1.00 87.06 164 ALA A CA 1
ATOM 1331 C C . ALA A 1 164 ? 19.178 -2.633 -12.230 1.00 87.06 164 ALA A C 1
ATOM 1333 O O . ALA A 1 164 ? 18.528 -3.564 -12.701 1.00 87.06 164 ALA A O 1
ATOM 1334 N N . VAL A 1 165 ? 18.632 -1.459 -11.896 1.00 87.25 165 VAL A N 1
ATOM 1335 C CA . VAL A 1 165 ? 17.198 -1.136 -11.959 1.00 87.25 165 VAL A CA 1
ATOM 1336 C C . VAL A 1 165 ? 16.965 -0.018 -12.973 1.00 87.25 165 VAL A C 1
ATOM 1338 O O . VAL A 1 165 ? 17.734 0.944 -12.985 1.00 87.25 165 VAL A O 1
ATOM 1341 N N . GLY A 1 166 ? 15.950 -0.168 -13.831 1.00 90.12 166 GLY A N 1
ATOM 1342 C CA . GLY A 1 166 ? 15.486 0.864 -14.772 1.00 90.12 166 GLY A CA 1
ATOM 1343 C C . GLY A 1 166 ? 14.402 1.744 -14.153 1.00 90.12 166 GLY A C 1
ATOM 1344 O O . GLY A 1 166 ? 14.311 1.815 -12.927 1.00 90.12 166 GLY A O 1
ATOM 1345 N N . GLY A 1 167 ? 13.597 2.420 -14.969 1.00 95.06 167 GLY A N 1
ATOM 1346 C CA . GLY A 1 167 ? 12.533 3.309 -14.494 1.00 95.06 167 GLY A CA 1
ATOM 1347 C C . GLY A 1 167 ? 11.150 2.657 -14.425 1.00 95.06 167 GLY A C 1
ATOM 1348 O O . GLY A 1 167 ? 11.037 1.434 -14.356 1.00 95.06 167 GLY A O 1
ATOM 1349 N N . VAL A 1 168 ? 10.108 3.487 -14.353 1.00 98.38 168 VAL A N 1
ATOM 1350 C CA . VAL A 1 168 ? 8.698 3.060 -14.242 1.00 98.38 168 VAL A CA 1
ATOM 1351 C C . VAL A 1 168 ? 7.932 3.078 -15.566 1.00 98.38 168 VAL A C 1
ATOM 1353 O O . VAL A 1 168 ? 6.721 2.894 -15.566 1.00 98.38 168 VAL A O 1
ATOM 1356 N N . ASP A 1 169 ? 8.625 3.354 -16.664 1.00 98.12 169 ASP A N 1
ATOM 1357 C CA . ASP A 1 169 ? 8.074 3.573 -18.001 1.00 98.12 169 ASP A CA 1
ATOM 1358 C C . ASP A 1 169 ? 7.020 4.690 -18.114 1.00 98.12 169 ASP A C 1
ATOM 1360 O O . ASP A 1 169 ? 5.911 4.536 -18.628 1.00 98.12 169 ASP A O 1
ATOM 1364 N N . ALA A 1 170 ? 7.369 5.874 -17.609 1.00 98.38 170 ALA A N 1
ATOM 1365 C CA . ALA A 1 170 ? 6.506 7.047 -17.722 1.00 98.38 170 ALA A CA 1
ATOM 1366 C C . ALA A 1 170 ? 6.331 7.503 -19.181 1.00 98.38 170 ALA A C 1
ATOM 1368 O O . ALA A 1 170 ? 5.286 8.050 -19.526 1.00 98.38 170 ALA A O 1
ATOM 1369 N N . TYR A 1 171 ? 7.333 7.272 -20.035 1.00 96.31 171 TYR A N 1
ATOM 1370 C CA . TYR A 1 171 ? 7.274 7.654 -21.445 1.00 96.31 171 TYR A CA 1
ATOM 1371 C C . TYR A 1 171 ? 6.190 6.897 -22.205 1.00 96.31 171 TYR A C 1
ATOM 1373 O O . TYR A 1 171 ? 5.427 7.544 -22.920 1.00 96.31 171 TYR A O 1
ATOM 1381 N N . TYR A 1 172 ? 6.069 5.581 -22.001 1.00 95.50 172 TYR A N 1
ATOM 1382 C CA . TYR A 1 172 ? 4.959 4.814 -22.561 1.00 95.50 172 TYR A CA 1
ATOM 1383 C C . TYR A 1 172 ? 3.613 5.366 -22.087 1.00 95.50 172 TYR A C 1
ATOM 1385 O O . TYR A 1 172 ? 2.719 5.634 -22.890 1.00 95.50 172 TYR A O 1
ATOM 1393 N N . ALA A 1 173 ? 3.475 5.607 -20.778 1.00 97.00 173 ALA A N 1
ATOM 1394 C CA . ALA A 1 173 ? 2.227 6.101 -20.205 1.00 97.00 173 ALA A CA 1
ATOM 1395 C C . ALA A 1 173 ? 1.767 7.424 -20.840 1.00 97.00 173 ALA A C 1
ATOM 1397 O O . ALA A 1 173 ? 0.574 7.607 -21.076 1.00 97.00 173 ALA A O 1
ATOM 1398 N N . TRP A 1 174 ? 2.686 8.337 -21.161 1.00 97.50 174 TRP A N 1
ATOM 1399 C CA . TRP A 1 174 ? 2.351 9.636 -21.757 1.00 97.50 174 TRP A CA 1
ATOM 1400 C C . TRP A 1 174 ? 1.768 9.550 -23.172 1.00 97.50 174 TRP A C 1
ATOM 1402 O O . TRP A 1 174 ? 1.056 10.469 -23.583 1.00 97.50 174 TRP A O 1
ATOM 1412 N N . ASP A 1 175 ? 2.011 8.454 -23.894 1.00 94.00 175 ASP A N 1
ATOM 1413 C CA . ASP A 1 175 ? 1.392 8.195 -25.198 1.00 94.00 175 ASP A CA 1
ATOM 1414 C C . ASP A 1 175 ? -0.043 7.643 -25.071 1.00 94.00 175 ASP A C 1
ATOM 1416 O O . ASP A 1 175 ? -0.804 7.621 -26.046 1.00 94.00 175 ASP A O 1
ATOM 1420 N N . ILE A 1 176 ? -0.456 7.255 -23.860 1.00 94.69 176 ILE A N 1
ATOM 1421 C CA . ILE A 1 176 ? -1.787 6.732 -23.557 1.00 94.69 176 ILE A CA 1
ATOM 1422 C C . ILE A 1 176 ? -2.662 7.830 -22.948 1.00 94.69 176 ILE A C 1
ATOM 1424 O O . ILE A 1 176 ? -2.267 8.569 -22.047 1.00 94.69 176 ILE A O 1
ATOM 1428 N N . ALA A 1 177 ? -3.908 7.931 -23.419 1.00 88.75 177 ALA A N 1
ATOM 1429 C CA . ALA A 1 177 ? -4.864 8.901 -22.894 1.00 88.75 177 ALA A CA 1
ATOM 1430 C C . ALA A 1 177 ? -5.007 8.772 -21.366 1.00 88.75 177 ALA A C 1
ATOM 1432 O O . ALA A 1 177 ? -5.388 7.718 -20.863 1.00 88.75 177 ALA A O 1
ATOM 1433 N N . GLY A 1 178 ? -4.720 9.859 -20.644 1.00 96.56 178 GLY A N 1
ATOM 1434 C CA . GLY A 1 178 ? -4.764 9.903 -19.181 1.00 96.56 178 GLY A CA 1
ATOM 1435 C C . GLY A 1 178 ? -3.467 9.494 -18.473 1.00 96.56 178 GLY A C 1
ATOM 1436 O O . GLY A 1 178 ? -3.336 9.784 -17.286 1.00 96.56 178 GLY A O 1
ATOM 1437 N N . GLY A 1 179 ? -2.494 8.890 -19.162 1.00 96.19 179 GLY A N 1
ATOM 1438 C CA . GLY A 1 179 ? -1.251 8.402 -18.551 1.00 96.19 179 GLY A CA 1
ATOM 1439 C C . GLY A 1 179 ? -0.233 9.488 -18.189 1.00 96.19 179 GLY A C 1
ATOM 1440 O O . GLY A 1 179 ? 0.754 9.211 -17.522 1.00 96.19 179 GLY A O 1
ATOM 1441 N N . ASP A 1 180 ? -0.509 10.748 -18.520 1.00 97.38 180 ASP A N 1
ATOM 1442 C CA . ASP A 1 180 ? 0.167 11.936 -17.980 1.00 97.38 180 ASP A CA 1
ATOM 1443 C C . ASP A 1 180 ? -0.475 12.456 -16.671 1.00 97.38 180 ASP A C 1
ATOM 1445 O O . ASP A 1 180 ? -0.118 13.528 -16.172 1.00 97.38 180 ASP A O 1
ATOM 1449 N N . GLY A 1 181 ? -1.449 11.722 -16.115 1.00 98.38 181 GLY A N 1
ATOM 1450 C CA . GLY A 1 181 ? -2.210 12.089 -14.919 1.00 98.38 181 GLY A CA 1
ATOM 1451 C C . GLY A 1 181 ? -3.412 13.003 -15.183 1.00 98.38 181 GLY A C 1
ATOM 1452 O O . GLY A 1 181 ? -4.056 13.461 -14.232 1.00 98.38 181 GLY A O 1
ATOM 1453 N N . SER A 1 182 ? -3.741 13.280 -16.449 1.00 95.75 182 SER A N 1
ATOM 1454 C CA . SER A 1 182 ? -4.884 14.116 -16.825 1.00 95.75 182 SER A CA 1
ATOM 1455 C C . SER A 1 182 ? -6.172 13.709 -16.109 1.00 95.75 182 SER A C 1
ATOM 1457 O O . SER A 1 182 ? -6.619 12.565 -16.146 1.00 95.75 182 SER A O 1
ATOM 1459 N N . GLY A 1 183 ? -6.829 14.690 -15.489 1.00 93.50 183 GLY A N 1
ATOM 1460 C CA . GLY A 1 183 ? -8.108 14.485 -14.811 1.00 93.50 183 GLY A CA 1
ATOM 1461 C C . GLY A 1 183 ? -8.004 13.901 -13.400 1.00 93.50 183 GLY A C 1
ATOM 1462 O O . GLY A 1 183 ? -9.050 13.743 -12.765 1.00 93.50 183 GLY A O 1
ATOM 1463 N N . ILE A 1 184 ? -6.801 13.636 -12.891 1.00 98.56 184 ILE A N 1
ATOM 1464 C CA . ILE A 1 184 ? -6.559 13.199 -11.511 1.00 98.56 184 ILE A CA 1
ATOM 1465 C C . ILE A 1 184 ? -6.138 14.388 -10.647 1.00 98.56 184 ILE A C 1
ATOM 1467 O O . ILE A 1 184 ? -5.360 15.241 -11.077 1.00 98.56 184 ILE A O 1
ATOM 1471 N N . THR A 1 185 ? -6.664 14.462 -9.421 1.00 98.75 185 THR A N 1
ATOM 1472 C CA . THR A 1 185 ? -6.131 15.361 -8.390 1.00 98.75 185 THR A CA 1
ATOM 1473 C C . THR A 1 185 ? -5.153 14.601 -7.499 1.00 98.75 185 THR A C 1
ATOM 1475 O O . THR A 1 185 ? -5.494 13.550 -6.964 1.00 98.75 185 THR A O 1
ATOM 1478 N N . VAL A 1 186 ? -3.950 15.142 -7.311 1.00 98.81 186 VAL A N 1
ATOM 1479 C CA . VAL A 1 186 ? -2.913 14.592 -6.431 1.00 98.81 186 VAL A CA 1
ATOM 1480 C C . VAL A 1 186 ? -2.681 15.549 -5.265 1.00 98.81 186 VAL A C 1
ATOM 1482 O O . VAL A 1 186 ? -2.296 16.701 -5.463 1.00 98.81 186 VAL A O 1
ATOM 1485 N N . ILE A 1 187 ? -2.895 15.095 -4.031 1.00 98.44 187 ILE A N 1
ATOM 1486 C CA . ILE A 1 187 ? -2.577 15.871 -2.828 1.00 98.44 187 ILE A CA 1
ATOM 1487 C C . ILE A 1 187 ? -1.198 15.482 -2.314 1.00 98.44 187 ILE A C 1
ATOM 1489 O O . ILE A 1 187 ? -0.985 14.350 -1.880 1.00 98.44 187 ILE A O 1
ATOM 1493 N N . GLN A 1 188 ? -0.285 16.449 -2.295 1.00 97.44 188 GLN A N 1
ATOM 1494 C CA . GLN A 1 188 ? 0.988 16.317 -1.603 1.00 97.44 188 GLN A CA 1
ATOM 1495 C C . GLN A 1 188 ? 0.798 16.574 -0.108 1.00 97.44 188 GLN A C 1
ATOM 1497 O O . GLN A 1 188 ? 0.383 17.666 0.307 1.00 97.44 188 GLN A O 1
ATOM 1502 N N . LYS A 1 189 ? 1.143 15.578 0.707 1.00 94.81 189 LYS A N 1
ATOM 1503 C CA . LYS A 1 189 ? 1.139 15.658 2.164 1.00 94.81 189 LYS A CA 1
ATOM 1504 C C . LYS A 1 189 ? 2.538 15.360 2.694 1.00 94.81 189 LYS A C 1
ATOM 1506 O O . LYS A 1 189 ? 2.940 14.209 2.840 1.00 94.81 189 LYS A O 1
ATOM 1511 N N . GLU A 1 190 ? 3.256 16.433 3.002 1.00 90.50 190 GLU A N 1
ATOM 1512 C CA . GLU A 1 190 ? 4.683 16.428 3.339 1.00 90.50 190 GLU A CA 1
ATOM 1513 C C . GLU A 1 190 ? 4.984 17.284 4.580 1.00 90.50 190 GLU A C 1
ATOM 1515 O O . GLU A 1 190 ? 4.126 18.010 5.094 1.00 90.50 190 GLU A O 1
ATOM 1520 N N . ILE A 1 191 ? 6.225 17.203 5.074 1.00 86.44 191 ILE A N 1
ATOM 1521 C CA . ILE A 1 191 ? 6.728 18.030 6.189 1.00 86.44 191 ILE A CA 1
ATOM 1522 C C . ILE A 1 191 ? 6.846 19.523 5.836 1.00 86.44 191 ILE A C 1
ATOM 1524 O O . ILE A 1 191 ? 6.798 20.379 6.726 1.00 86.44 191 ILE A O 1
ATOM 1528 N N . ASP A 1 192 ? 7.010 19.840 4.554 1.00 90.25 192 ASP A N 1
ATOM 1529 C CA . ASP A 1 192 ? 7.046 21.189 4.001 1.00 90.25 192 ASP A CA 1
ATOM 1530 C C . ASP A 1 192 ? 6.340 21.225 2.631 1.00 90.25 192 ASP A C 1
ATOM 1532 O O . ASP A 1 192 ? 6.061 20.190 2.031 1.00 90.25 192 ASP A O 1
ATOM 1536 N N . GLN A 1 193 ? 5.944 22.417 2.186 1.00 91.62 193 GLN A N 1
ATOM 1537 C CA . GLN A 1 193 ? 5.248 22.615 0.911 1.00 91.62 193 GLN A CA 1
ATOM 1538 C C . GLN A 1 193 ? 6.249 22.889 -0.208 1.00 91.62 193 GLN A C 1
ATOM 1540 O O . GLN A 1 193 ? 7.306 23.481 0.030 1.00 91.62 193 GLN A O 1
ATOM 1545 N N . TRP A 1 194 ? 5.889 22.528 -1.438 1.00 95.25 194 TRP A N 1
ATOM 1546 C CA . TRP A 1 194 ? 6.692 22.893 -2.597 1.00 95.25 194 TRP A CA 1
ATOM 1547 C C . TRP A 1 194 ? 6.702 24.403 -2.849 1.00 95.25 194 TRP A C 1
ATOM 1549 O O . TRP A 1 194 ? 5.781 25.140 -2.479 1.00 95.25 194 TRP A O 1
ATOM 1559 N N . ASN A 1 195 ? 7.768 24.862 -3.498 1.00 95.88 195 ASN A N 1
ATOM 1560 C CA . ASN A 1 195 ? 7.893 26.230 -3.965 1.00 95.88 195 ASN A CA 1
ATOM 1561 C C . ASN A 1 195 ? 7.056 26.448 -5.239 1.00 95.88 195 ASN A C 1
ATOM 1563 O O . ASN A 1 195 ? 7.506 26.149 -6.338 1.00 95.88 195 ASN A O 1
ATOM 1567 N N . GLU A 1 196 ? 5.862 27.029 -5.111 1.00 95.25 196 GLU A N 1
ATOM 1568 C CA . GLU A 1 196 ? 5.017 27.427 -6.255 1.00 95.25 196 GLU A CA 1
ATOM 1569 C C . GLU A 1 196 ? 5.634 28.545 -7.116 1.00 95.25 196 GLU A C 1
ATOM 1571 O O . GLU A 1 196 ? 5.127 28.847 -8.189 1.00 95.25 196 GLU A O 1
ATOM 1576 N N . GLN A 1 197 ? 6.698 29.209 -6.658 1.00 96.12 197 GLN A N 1
ATOM 1577 C CA . GLN A 1 197 ? 7.437 30.187 -7.468 1.00 96.12 197 GLN A CA 1
ATOM 1578 C C . GLN A 1 197 ? 8.598 29.547 -8.232 1.00 96.12 197 GLN A C 1
ATOM 1580 O O . GLN A 1 197 ? 9.294 30.257 -8.958 1.00 96.12 197 GLN A O 1
ATOM 1585 N N . HIS A 1 198 ? 8.821 28.241 -8.060 1.00 95.94 198 HIS A N 1
ATOM 1586 C CA . HIS A 1 198 ? 9.777 27.504 -8.865 1.00 95.94 198 HIS A CA 1
ATOM 1587 C C . HIS A 1 198 ? 9.326 27.527 -10.328 1.00 95.94 198 HIS A C 1
ATOM 1589 O O . HIS A 1 198 ? 8.156 27.291 -10.619 1.00 95.94 198 HIS A O 1
ATOM 1595 N N . GLU A 1 199 ? 10.251 27.798 -11.246 1.00 94.44 199 GLU A N 1
ATOM 1596 C CA . GLU A 1 199 ? 9.993 27.983 -12.681 1.00 94.44 199 GLU A CA 1
ATOM 1597 C C . GLU A 1 199 ? 9.370 26.760 -13.366 1.00 94.44 199 GLU A C 1
ATOM 1599 O O . GLU A 1 199 ? 8.887 26.864 -14.488 1.00 94.44 199 GLU A O 1
ATOM 1604 N N . ASP A 1 200 ? 9.389 25.625 -12.678 1.00 96.25 200 ASP A N 1
ATOM 1605 C CA . ASP A 1 200 ? 9.118 24.301 -13.224 1.00 96.25 200 ASP A CA 1
ATOM 1606 C C . ASP A 1 200 ? 8.033 23.527 -12.463 1.00 96.25 200 ASP A C 1
ATOM 1608 O O . ASP A 1 200 ? 7.802 22.351 -12.723 1.00 96.25 200 ASP A O 1
ATOM 1612 N N . LEU A 1 201 ? 7.377 24.162 -11.482 1.00 98.06 201 LEU A N 1
ATOM 1613 C CA . LEU A 1 201 ? 6.388 23.502 -10.625 1.00 98.06 201 LEU A CA 1
ATOM 1614 C C . LEU A 1 201 ? 4.987 24.116 -10.756 1.00 98.06 201 LEU A C 1
ATOM 1616 O O . LEU A 1 201 ? 4.846 25.331 -10.936 1.00 98.06 201 LEU A O 1
ATOM 1620 N N . PRO A 1 202 ? 3.926 23.298 -10.625 1.00 97.12 202 PRO A N 1
ATOM 1621 C CA . PRO A 1 202 ? 2.551 23.743 -10.785 1.00 97.12 202 PRO A CA 1
ATOM 1622 C C . PRO A 1 202 ? 2.090 24.613 -9.611 1.00 97.12 202 PRO A C 1
ATOM 1624 O O . PRO A 1 202 ? 2.637 24.570 -8.506 1.00 97.12 202 PRO A O 1
ATOM 1627 N N . GLN A 1 203 ? 1.031 25.392 -9.842 1.00 96.88 203 GLN A N 1
ATOM 1628 C CA . GLN A 1 203 ? 0.294 26.050 -8.761 1.00 96.88 203 GLN A CA 1
ATOM 1629 C C . GLN A 1 203 ? -0.654 25.058 -8.089 1.00 96.88 203 GLN A C 1
ATOM 1631 O O . GLN A 1 203 ? -1.261 24.229 -8.767 1.00 96.88 203 GLN A O 1
ATOM 1636 N N . SER A 1 204 ? -0.842 25.185 -6.776 1.00 96.25 204 SER A N 1
ATOM 1637 C CA . SER A 1 204 ? -1.816 24.366 -6.066 1.00 96.25 204 SER A CA 1
ATOM 1638 C C . SER A 1 204 ? -3.255 24.757 -6.415 1.00 96.25 204 SER A C 1
ATOM 1640 O O . SER A 1 204 ? -3.624 25.933 -6.373 1.00 96.25 204 SER A O 1
ATOM 1642 N N . VAL A 1 205 ? -4.104 23.763 -6.681 1.00 96.88 205 VAL A N 1
ATOM 1643 C CA . VAL A 1 205 ? -5.550 23.950 -6.889 1.00 96.88 205 VAL A CA 1
ATOM 1644 C C . VAL A 1 205 ? -6.341 23.965 -5.577 1.00 96.88 205 VAL A C 1
ATOM 1646 O O . VAL A 1 205 ? -7.472 24.452 -5.545 1.00 96.88 205 VAL A O 1
ATOM 1649 N N . VAL A 1 206 ? -5.766 23.445 -4.484 1.00 95.50 206 VAL A N 1
ATOM 1650 C CA . VAL A 1 206 ? -6.416 23.369 -3.165 1.00 95.50 206 VAL A CA 1
ATOM 1651 C C . VAL A 1 206 ? -5.400 23.301 -2.021 1.00 95.50 206 VAL A C 1
ATOM 1653 O O . VAL A 1 206 ? -4.334 22.698 -2.135 1.00 95.50 206 VAL A O 1
ATOM 1656 N N . GLN A 1 207 ? -5.730 23.899 -0.876 1.00 93.44 207 GLN A N 1
ATOM 1657 C CA . GLN A 1 207 ? -4.896 23.855 0.324 1.00 93.44 207 GLN A CA 1
ATOM 1658 C C . GLN A 1 207 ? -5.724 23.521 1.566 1.00 93.44 207 GLN A C 1
ATOM 1660 O O . GLN A 1 207 ? -6.612 24.285 1.934 1.00 93.44 207 GLN A O 1
ATOM 1665 N N . PHE A 1 208 ? -5.384 22.423 2.246 1.00 87.31 208 PHE A N 1
ATOM 1666 C CA . PHE A 1 208 ? -6.101 21.967 3.446 1.00 87.31 208 PHE A CA 1
ATOM 1667 C C . PHE A 1 208 ? -5.461 22.414 4.768 1.00 87.31 208 PHE A C 1
ATOM 1669 O O . PHE A 1 208 ? -6.130 22.468 5.793 1.00 87.31 208 PHE A O 1
ATOM 1676 N N . SER A 1 209 ? -4.177 22.778 4.759 1.00 81.38 209 SER A N 1
ATOM 1677 C CA . SER A 1 209 ? -3.518 23.520 5.843 1.00 81.38 209 SER A CA 1
ATOM 1678 C C . SER A 1 209 ? -2.166 24.070 5.375 1.00 81.38 209 SER A C 1
ATOM 1680 O O . SER A 1 209 ? -1.628 23.646 4.351 1.00 81.38 209 SER A O 1
ATOM 1682 N N . GLY A 1 210 ? -1.637 25.086 6.063 1.00 70.31 210 GLY A N 1
ATOM 1683 C CA . GLY A 1 210 ? -0.342 25.697 5.746 1.00 70.31 210 GLY A CA 1
ATOM 1684 C C . GLY A 1 210 ? 0.831 24.983 6.409 1.00 70.31 210 GLY A C 1
ATOM 1685 O O . GLY A 1 210 ? 0.821 24.765 7.617 1.00 70.31 210 GLY A O 1
ATOM 1686 N N . SER A 1 211 ? 1.867 24.687 5.631 1.00 74.94 211 SER A N 1
ATOM 1687 C CA . SER A 1 211 ? 3.206 24.358 6.128 1.00 74.94 211 SER A CA 1
ATOM 1688 C C . SER A 1 211 ? 4.219 25.303 5.483 1.00 74.94 211 SER A C 1
ATOM 1690 O O . SER A 1 211 ? 3.918 25.956 4.485 1.00 74.94 211 SER A O 1
ATOM 1692 N N . LYS A 1 212 ? 5.406 25.435 6.083 1.00 89.19 212 LYS A N 1
ATOM 1693 C CA . LYS A 1 212 ? 6.479 26.251 5.497 1.00 89.19 212 LYS A CA 1
ATOM 1694 C C . LYS A 1 212 ? 6.831 25.710 4.108 1.00 89.19 212 LYS A C 1
ATOM 1696 O O . LYS A 1 212 ? 6.783 24.501 3.916 1.00 89.19 212 LYS A O 1
ATOM 1701 N N . VAL A 1 213 ? 7.206 26.580 3.175 1.00 91.25 213 VAL A N 1
ATOM 1702 C CA . VAL A 1 213 ? 7.816 26.139 1.912 1.00 91.25 213 VAL A CA 1
ATOM 1703 C C . VAL A 1 213 ? 9.201 25.575 2.217 1.00 91.25 213 VAL A C 1
ATOM 1705 O O . VAL A 1 213 ? 9.949 26.166 3.006 1.00 91.25 213 VAL A O 1
ATOM 1708 N N . GLY A 1 214 ? 9.554 24.447 1.613 1.00 90.88 214 GLY A N 1
ATOM 1709 C CA . GLY A 1 214 ? 10.851 23.820 1.818 1.00 90.88 214 GLY A CA 1
ATOM 1710 C C . GLY A 1 214 ? 11.290 22.939 0.656 1.00 90.88 214 GLY A C 1
ATOM 1711 O O . GLY A 1 214 ? 10.616 22.811 -0.363 1.00 90.88 214 GLY A O 1
ATOM 1712 N N . GLN A 1 215 ? 12.508 22.418 0.773 1.00 92.12 215 GLN A N 1
ATOM 1713 C CA . GLN A 1 215 ? 13.188 21.725 -0.325 1.00 92.12 215 GLN A CA 1
ATOM 1714 C C . GLN A 1 215 ? 12.678 20.296 -0.514 1.00 92.12 215 GLN A C 1
ATOM 1716 O O . GLN A 1 215 ? 12.748 19.773 -1.620 1.00 92.12 215 GLN A O 1
ATOM 1721 N N . HIS A 1 216 ? 12.157 19.679 0.548 1.00 91.56 216 HIS A N 1
ATOM 1722 C CA . HIS A 1 216 ? 11.722 18.287 0.543 1.00 91.56 216 HIS A CA 1
ATOM 1723 C C . HIS A 1 216 ? 10.451 18.105 -0.289 1.00 91.56 216 HIS A C 1
ATOM 1725 O O . HIS A 1 216 ? 10.455 17.383 -1.282 1.00 91.56 216 HIS A O 1
ATOM 1731 N N . GLY A 1 217 ? 9.416 18.882 0.019 1.00 93.94 217 GLY A N 1
ATOM 1732 C CA . GLY A 1 217 ? 8.187 18.963 -0.753 1.00 93.94 217 GLY A CA 1
ATOM 1733 C C . GLY A 1 217 ? 8.427 19.499 -2.163 1.00 93.94 217 GLY A C 1
ATOM 1734 O O . GLY A 1 217 ? 7.823 19.003 -3.110 1.00 93.94 217 GLY A O 1
ATOM 1735 N N . THR A 1 218 ? 9.365 20.438 -2.339 1.00 96.81 218 THR A N 1
ATOM 1736 C CA . THR A 1 218 ? 9.779 20.895 -3.681 1.00 96.81 218 THR A CA 1
ATOM 1737 C C . THR A 1 218 ? 10.351 19.746 -4.510 1.00 96.81 218 THR A C 1
ATOM 1739 O O . THR A 1 218 ? 9.973 19.608 -5.667 1.00 96.81 218 THR A O 1
ATOM 1742 N N . ALA A 1 219 ? 11.194 18.886 -3.935 1.00 97.00 219 ALA A N 1
ATOM 1743 C CA . ALA A 1 219 ? 11.768 17.732 -4.626 1.00 97.00 219 ALA A CA 1
ATOM 1744 C C . ALA A 1 219 ? 10.747 16.624 -4.913 1.00 97.00 219 ALA A C 1
ATOM 1746 O O . ALA A 1 219 ? 10.721 16.088 -6.021 1.00 97.00 219 ALA A O 1
ATOM 1747 N N . SER A 1 220 ? 9.867 16.306 -3.960 1.00 97.31 220 SER A N 1
ATOM 1748 C CA . SER A 1 220 ? 8.778 15.349 -4.190 1.00 97.31 220 SER A CA 1
ATOM 1749 C C . SER A 1 220 ? 7.821 15.829 -5.293 1.00 97.31 220 SER A C 1
ATOM 1751 O O . SER A 1 220 ? 7.368 15.021 -6.101 1.00 97.31 220 SER A O 1
ATOM 1753 N N . MET A 1 221 ? 7.542 17.138 -5.375 1.00 98.44 221 MET A N 1
ATOM 1754 C CA . MET A 1 221 ? 6.658 17.694 -6.405 1.00 98.44 221 MET A CA 1
ATOM 1755 C C . MET A 1 221 ? 7.277 17.647 -7.806 1.00 98.44 221 MET A C 1
ATOM 1757 O O . MET A 1 221 ? 6.558 17.341 -8.746 1.00 98.44 221 MET A O 1
ATOM 1761 N N . GLY A 1 222 ? 8.586 17.868 -7.967 1.00 98.69 222 GLY A N 1
ATOM 1762 C CA . GLY A 1 222 ? 9.234 17.750 -9.284 1.00 98.69 222 GLY A CA 1
ATOM 1763 C C . GLY A 1 222 ? 9.116 16.353 -9.894 1.00 98.69 222 GLY A C 1
ATOM 1764 O O . GLY A 1 222 ? 8.863 16.223 -11.086 1.00 98.69 222 GLY A O 1
ATOM 1765 N N . ILE A 1 223 ? 9.189 15.309 -9.060 1.00 98.88 223 ILE A N 1
ATOM 1766 C CA . ILE A 1 223 ? 9.019 13.910 -9.485 1.00 98.88 223 ILE A CA 1
ATOM 1767 C C . ILE A 1 223 ? 7.585 13.640 -9.954 1.00 98.88 223 ILE A C 1
ATOM 1769 O O . ILE A 1 223 ? 7.372 12.987 -10.974 1.00 98.88 223 ILE A O 1
ATOM 1773 N N . MET A 1 224 ? 6.590 14.108 -9.195 1.00 98.81 224 MET A N 1
ATOM 1774 C CA . MET A 1 224 ? 5.186 13.838 -9.512 1.00 98.81 224 MET A CA 1
ATOM 1775 C C . MET A 1 224 ? 4.663 14.734 -10.636 1.00 98.81 224 MET A C 1
ATOM 1777 O O . MET A 1 224 ? 3.965 14.246 -11.517 1.00 98.81 224 MET A O 1
ATOM 1781 N N . GLY A 1 225 ? 4.986 16.026 -10.599 1.00 98.56 225 GLY A N 1
ATOM 1782 C CA . GLY A 1 225 ? 4.277 17.074 -11.329 1.00 98.56 225 GLY A CA 1
ATOM 1783 C C . GLY A 1 225 ? 5.150 18.178 -11.917 1.00 98.56 225 GLY A C 1
ATOM 1784 O O . GLY A 1 225 ? 4.606 19.239 -12.212 1.00 98.56 225 GLY A O 1
ATOM 1785 N N . GLY A 1 226 ? 6.466 17.977 -12.074 1.00 98.44 226 GLY A N 1
ATOM 1786 C CA . GLY A 1 226 ? 7.314 18.894 -12.848 1.00 98.44 226 GLY A CA 1
ATOM 1787 C C . GLY A 1 226 ? 6.690 19.189 -14.216 1.00 98.44 226 GLY A C 1
ATOM 1788 O O . GLY A 1 226 ? 6.207 18.272 -14.887 1.00 98.44 226 GLY A O 1
ATOM 1789 N N . ILE A 1 227 ? 6.604 20.463 -14.590 1.00 97.00 227 ILE A N 1
ATOM 1790 C CA . ILE A 1 227 ? 5.832 20.894 -15.757 1.00 97.00 227 ILE A CA 1
ATOM 1791 C C . ILE A 1 227 ? 6.571 20.480 -17.031 1.00 97.00 227 ILE A C 1
ATOM 1793 O O . ILE A 1 227 ? 7.692 20.905 -17.265 1.00 97.00 227 ILE A O 1
ATOM 1797 N N . ASN A 1 228 ? 5.897 19.761 -17.929 1.00 95.56 228 ASN A N 1
ATOM 1798 C CA . ASN A 1 228 ? 6.439 19.448 -19.252 1.00 95.56 228 ASN A CA 1
ATOM 1799 C C . ASN A 1 228 ? 6.504 20.710 -20.144 1.00 95.56 228 ASN A C 1
ATOM 1801 O O . ASN A 1 228 ? 5.566 21.033 -20.878 1.00 95.56 228 ASN A O 1
ATOM 1805 N N . ASN A 1 229 ? 7.593 21.472 -20.030 1.00 92.81 229 ASN A N 1
ATOM 1806 C CA . ASN A 1 229 ? 7.810 22.760 -20.704 1.00 92.81 229 ASN A CA 1
ATOM 1807 C C . ASN A 1 229 ? 9.089 22.791 -21.575 1.00 92.81 229 ASN A C 1
ATOM 1809 O O . ASN A 1 229 ? 9.373 23.812 -22.211 1.00 92.81 229 ASN A O 1
ATOM 1813 N N . GLY A 1 230 ? 9.831 21.678 -21.633 1.00 89.81 230 GLY A N 1
ATOM 1814 C CA . GLY A 1 230 ? 11.064 21.526 -22.411 1.00 89.81 230 GLY A CA 1
ATOM 1815 C C . GLY A 1 230 ? 12.341 22.043 -21.735 1.00 89.81 230 GLY A C 1
ATOM 1816 O O . GLY A 1 230 ? 13.353 22.208 -22.417 1.00 89.81 230 GLY A O 1
ATOM 1817 N N . TYR A 1 231 ? 12.308 22.334 -20.435 1.00 91.44 231 TYR A N 1
ATOM 1818 C CA . TYR A 1 231 ? 13.478 22.560 -19.586 1.00 91.44 231 TYR A CA 1
ATOM 1819 C C . TYR A 1 231 ? 13.226 21.973 -18.189 1.00 91.44 231 TYR A C 1
ATOM 1821 O O . TYR A 1 231 ? 12.148 21.465 -17.918 1.00 91.44 231 TYR A O 1
ATOM 1829 N N . GLY A 1 232 ? 14.218 22.036 -17.299 1.00 95.25 232 GLY A N 1
ATOM 1830 C CA . GLY A 1 232 ? 14.045 21.584 -15.924 1.00 95.25 232 GLY A CA 1
ATOM 1831 C C . GLY A 1 232 ? 13.858 20.072 -15.844 1.00 95.25 232 GLY A C 1
ATOM 1832 O O . GLY A 1 232 ? 14.673 19.325 -16.377 1.00 95.25 232 GLY A O 1
ATOM 1833 N N . VAL A 1 233 ? 12.832 19.619 -15.140 1.00 97.81 233 VAL A N 1
ATOM 1834 C CA . VAL A 1 233 ? 12.441 18.216 -15.000 1.00 97.81 233 VAL A CA 1
ATOM 1835 C C . VAL A 1 233 ? 10.981 18.044 -15.404 1.00 97.81 233 VAL A C 1
ATOM 1837 O O . VAL A 1 233 ? 10.154 18.928 -15.211 1.00 97.81 233 VAL A O 1
ATOM 1840 N N . THR A 1 234 ? 10.630 16.854 -15.874 1.00 98.44 234 THR A N 1
ATOM 1841 C CA . THR A 1 234 ? 9.237 16.504 -16.167 1.00 98.44 234 THR A CA 1
ATOM 1842 C C . THR A 1 234 ? 8.737 15.492 -15.148 1.00 98.44 234 THR A C 1
ATOM 1844 O O . THR A 1 234 ? 9.383 14.473 -14.893 1.00 98.44 234 THR A O 1
ATOM 1847 N N . GLY A 1 235 ? 7.583 15.773 -14.545 1.00 98.81 235 GLY A N 1
ATOM 1848 C CA . GLY A 1 235 ? 6.930 14.866 -13.610 1.00 98.81 235 GLY A CA 1
ATOM 1849 C C . GLY A 1 235 ? 6.243 13.696 -14.313 1.00 98.81 235 GLY A C 1
ATOM 1850 O O . GLY A 1 235 ? 5.767 13.825 -15.443 1.00 98.81 235 GLY A O 1
ATOM 1851 N N . ILE A 1 236 ? 6.136 12.559 -13.624 1.00 98.94 236 ILE A N 1
ATOM 1852 C CA . ILE A 1 236 ? 5.460 11.356 -14.149 1.00 98.94 236 ILE A CA 1
ATOM 1853 C C . ILE A 1 236 ? 3.991 11.653 -14.481 1.00 98.94 236 ILE A C 1
ATOM 1855 O O . ILE A 1 236 ? 3.498 11.230 -15.518 1.00 98.94 236 ILE A O 1
ATOM 1859 N N . ALA A 1 237 ? 3.310 12.426 -13.637 1.00 98.75 237 ALA A N 1
ATOM 1860 C CA . ALA A 1 237 ? 1.923 12.846 -13.809 1.00 98.75 237 ALA A CA 1
ATOM 1861 C C . ALA A 1 237 ? 1.842 14.368 -14.036 1.00 98.75 237 ALA A C 1
ATOM 1863 O O . ALA A 1 237 ? 1.104 15.082 -13.353 1.00 98.75 237 ALA A O 1
ATOM 1864 N N . HIS A 1 238 ? 2.650 14.884 -14.968 1.00 98.50 238 HIS A N 1
ATOM 1865 C CA . HIS A 1 238 ? 2.833 16.321 -15.204 1.00 98.50 238 HIS A CA 1
ATOM 1866 C C . HIS A 1 238 ? 1.564 17.087 -15.619 1.00 98.50 238 HIS A C 1
ATOM 1868 O O . HIS A 1 238 ? 1.574 18.318 -15.594 1.00 98.50 238 HIS A O 1
ATOM 1874 N N . ASN A 1 239 ? 0.473 16.400 -15.975 1.00 97.81 239 ASN A N 1
ATOM 1875 C CA . ASN A 1 239 ? -0.812 17.013 -16.325 1.00 97.81 239 ASN A CA 1
ATOM 1876 C C . ASN A 1 239 ? -1.916 16.780 -15.270 1.00 97.81 239 ASN A C 1
ATOM 1878 O O . ASN A 1 239 ? -3.080 17.142 -15.475 1.00 97.81 239 ASN A O 1
ATOM 1882 N N . ALA A 1 240 ? -1.572 16.192 -14.119 1.00 98.75 240 ALA A N 1
ATOM 1883 C CA . ALA A 1 240 ? -2.470 16.109 -12.974 1.00 98.75 240 ALA A CA 1
ATOM 1884 C C . ALA A 1 240 ? -2.697 17.484 -12.316 1.00 98.75 240 ALA A C 1
ATOM 1886 O O . ALA A 1 240 ? -1.911 18.425 -12.447 1.00 98.75 240 ALA A O 1
ATOM 1887 N N . SER A 1 241 ? -3.792 17.612 -11.566 1.00 98.56 241 SER A N 1
ATOM 1888 C CA . SER A 1 241 ? -4.043 18.777 -10.709 1.00 98.56 241 SER A CA 1
ATOM 1889 C C . SER A 1 241 ? -3.443 18.552 -9.327 1.00 98.56 241 SER A C 1
ATOM 1891 O O . SER A 1 241 ? -3.783 17.579 -8.664 1.00 98.56 241 SER A O 1
ATOM 1893 N N . PHE A 1 242 ? -2.597 19.460 -8.847 1.00 98.56 242 PHE A N 1
ATOM 1894 C CA . PHE A 1 242 ? -1.897 19.268 -7.574 1.00 98.56 242 PHE A CA 1
ATOM 1895 C C . PHE A 1 242 ? -2.493 20.113 -6.452 1.00 98.56 242 PHE A C 1
ATOM 1897 O O . PHE A 1 242 ? -2.748 21.301 -6.624 1.00 98.56 242 PHE A O 1
ATOM 1904 N N . GLY A 1 243 ? -2.711 19.507 -5.288 1.00 97.38 243 GLY A N 1
ATOM 1905 C CA . GLY A 1 243 ? -3.124 20.172 -4.055 1.00 97.38 243 GLY A CA 1
ATOM 1906 C C . GLY A 1 243 ? -2.124 19.943 -2.924 1.00 97.38 243 GLY A C 1
ATOM 1907 O O . GLY A 1 243 ? -1.256 19.076 -3.012 1.00 97.38 243 GLY A O 1
ATOM 1908 N N . ARG A 1 244 ? -2.251 20.699 -1.828 1.00 94.56 244 ARG A N 1
ATOM 1909 C CA . ARG A 1 244 ? -1.358 20.586 -0.661 1.00 94.56 244 ARG A CA 1
ATOM 1910 C C . ARG A 1 244 ? -2.085 20.405 0.659 1.00 94.56 244 ARG A C 1
ATOM 1912 O O . ARG A 1 244 ? -3.066 21.093 0.954 1.00 94.56 244 ARG A O 1
ATOM 1919 N N . ALA A 1 245 ? -1.527 19.550 1.504 1.00 93.31 245 ALA A N 1
ATOM 1920 C CA . ALA A 1 245 ? -1.949 19.358 2.881 1.00 93.31 245 ALA A CA 1
ATOM 1921 C C . ALA A 1 245 ? -0.735 19.420 3.816 1.00 93.31 245 ALA A C 1
ATOM 1923 O O . ALA A 1 245 ? 0.316 18.857 3.524 1.00 93.31 245 ALA A O 1
ATOM 1924 N N . GLY A 1 246 ? -0.871 20.098 4.957 1.00 88.69 246 GLY A N 1
ATOM 1925 C CA . GLY A 1 246 ? 0.175 20.094 5.980 1.00 88.69 246 GLY A CA 1
ATOM 1926 C C . GLY A 1 246 ? 0.330 18.729 6.657 1.00 88.69 246 GLY A C 1
ATOM 1927 O O . GLY A 1 246 ? -0.529 17.853 6.540 1.00 88.69 246 GLY A O 1
ATOM 1928 N N . ALA A 1 247 ? 1.408 18.556 7.416 1.00 87.44 247 ALA A N 1
ATOM 1929 C CA . ALA A 1 247 ? 1.821 17.261 7.961 1.00 87.44 247 ALA A CA 1
ATOM 1930 C C . ALA A 1 247 ? 0.927 16.674 9.080 1.00 87.44 247 ALA A C 1
ATOM 1932 O O . ALA A 1 247 ? 1.075 15.500 9.411 1.00 87.44 247 ALA A O 1
ATOM 1933 N N . THR A 1 248 ? 0.005 17.448 9.670 1.00 85.38 248 THR A N 1
ATOM 1934 C CA . THR A 1 248 ? -0.865 16.988 10.776 1.00 85.38 248 THR A CA 1
ATOM 1935 C C . THR A 1 248 ? -2.093 16.230 10.273 1.00 85.38 248 THR A C 1
ATOM 1937 O O . THR A 1 248 ? -2.453 16.332 9.101 1.00 85.38 248 THR A O 1
ATOM 1940 N N . SER A 1 249 ? -2.762 15.470 11.141 1.00 85.62 249 SER A N 1
ATOM 1941 C CA . SER A 1 249 ? -3.972 14.715 10.780 1.00 85.62 249 SER A CA 1
ATOM 1942 C C . SER A 1 249 ? -5.264 15.550 10.760 1.00 85.62 249 SER A C 1
ATOM 1944 O O . SER A 1 249 ? -6.330 15.040 10.428 1.00 85.62 249 SER A O 1
ATOM 1946 N N . ASP A 1 250 ? -5.212 16.844 11.077 1.00 82.50 250 ASP A N 1
ATOM 1947 C CA . ASP A 1 250 ? -6.423 17.678 11.190 1.00 82.50 250 ASP A CA 1
ATOM 1948 C C . ASP A 1 250 ? -7.064 17.996 9.831 1.00 82.50 250 ASP A C 1
ATOM 1950 O O . ASP A 1 250 ? -8.225 18.383 9.761 1.00 82.50 250 ASP A O 1
ATOM 1954 N N . ASN A 1 251 ? -6.322 17.811 8.738 1.00 87.50 251 ASN A N 1
ATOM 1955 C CA . ASN A 1 251 ? -6.805 18.068 7.381 1.00 87.50 251 ASN A CA 1
ATOM 1956 C C . ASN A 1 251 ? -7.502 16.873 6.713 1.00 87.50 251 ASN A C 1
ATOM 1958 O O . ASN A 1 251 ? -8.095 17.058 5.651 1.00 87.50 251 ASN A O 1
ATOM 1962 N N . PHE A 1 252 ? -7.472 15.674 7.308 1.00 88.19 252 PHE A N 1
ATOM 1963 C CA . PHE A 1 252 ? -8.109 14.491 6.720 1.00 88.19 252 PHE A CA 1
ATOM 1964 C C . PHE A 1 252 ? -9.610 14.655 6.463 1.00 88.19 252 PHE A C 1
ATOM 1966 O O . PHE A 1 252 ? -10.012 14.369 5.339 1.00 88.19 252 PHE A O 1
ATOM 1973 N N . PRO A 1 253 ? -10.436 15.167 7.398 1.00 83.75 253 PRO A N 1
ATOM 1974 C CA . PRO A 1 253 ? -11.871 15.331 7.149 1.00 83.75 253 PRO A CA 1
ATOM 1975 C C . PRO A 1 253 ? -12.173 16.189 5.913 1.00 83.75 253 PRO A C 1
ATOM 1977 O O . PRO A 1 253 ? -12.965 15.803 5.060 1.00 83.75 253 PRO A O 1
ATOM 1980 N N . ALA A 1 254 ? -11.472 17.315 5.760 1.00 85.56 254 ALA A N 1
ATOM 1981 C CA . ALA A 1 254 ? -11.654 18.194 4.609 1.00 85.56 254 ALA A CA 1
ATOM 1982 C C . ALA A 1 254 ? -11.200 17.533 3.293 1.00 85.56 254 ALA A C 1
ATOM 1984 O O . ALA A 1 254 ? -11.853 17.703 2.263 1.00 85.56 254 ALA A O 1
ATOM 1985 N N . MET A 1 255 ? -10.113 16.750 3.322 1.00 90.69 255 MET A N 1
ATOM 1986 C CA . MET A 1 255 ? -9.676 15.958 2.165 1.00 90.69 255 MET A CA 1
ATOM 1987 C C . MET A 1 255 ? -10.696 14.874 1.806 1.00 90.69 255 MET A C 1
ATOM 1989 O O . MET A 1 255 ? -11.028 14.735 0.631 1.00 90.69 255 MET A O 1
ATOM 1993 N N . ILE A 1 256 ? -11.232 14.158 2.803 1.00 88.12 256 ILE A N 1
ATOM 1994 C CA . ILE A 1 256 ? -12.273 13.143 2.612 1.00 88.12 256 ILE A CA 1
ATOM 1995 C C . ILE A 1 256 ? -13.481 13.775 1.925 1.00 88.12 256 ILE A C 1
ATOM 1997 O O . ILE A 1 256 ? -13.964 13.210 0.952 1.00 88.12 256 ILE A O 1
ATOM 2001 N N . SER A 1 257 ? -13.948 14.954 2.346 1.00 85.69 257 SER A N 1
ATOM 2002 C CA . SER A 1 257 ? -15.076 15.637 1.691 1.00 85.69 257 SER A CA 1
ATOM 2003 C C . SER A 1 257 ? -14.768 16.081 0.255 1.00 85.69 257 SER A C 1
ATOM 2005 O O . SER A 1 257 ? -15.638 15.992 -0.612 1.00 85.69 257 SER A O 1
ATOM 2007 N N . TYR A 1 258 ? -13.550 16.558 -0.008 1.00 91.81 258 TYR A N 1
ATOM 2008 C CA . TYR A 1 258 ? -13.182 17.189 -1.280 1.00 91.81 258 TYR A CA 1
ATOM 2009 C C . TYR A 1 258 ? -12.847 16.196 -2.402 1.00 91.81 258 TYR A C 1
ATOM 2011 O O . TYR A 1 258 ? -13.227 16.421 -3.554 1.00 91.81 258 TYR A O 1
ATOM 2019 N N . LEU A 1 259 ? -12.112 15.131 -2.079 1.00 95.19 259 LEU A N 1
ATOM 2020 C CA . LEU A 1 259 ? -11.533 14.220 -3.065 1.00 95.19 259 LEU A CA 1
ATOM 2021 C C . LEU A 1 259 ? -12.552 13.216 -3.609 1.00 95.19 259 LEU A C 1
ATOM 2023 O O . LEU A 1 259 ? -13.559 12.884 -2.971 1.00 95.19 259 LEU A O 1
ATOM 2027 N N . LYS A 1 260 ? -12.274 12.740 -4.821 1.00 95.06 260 LYS A N 1
ATOM 2028 C CA . LYS A 1 260 ? -13.133 11.850 -5.603 1.00 95.06 260 LYS A CA 1
ATOM 2029 C C . LYS A 1 260 ? -12.442 10.504 -5.842 1.00 95.06 260 LYS A C 1
ATOM 2031 O O . LYS A 1 260 ? -11.215 10.438 -5.781 1.00 95.06 260 LYS A O 1
ATOM 2036 N N . PRO A 1 261 ? -13.207 9.444 -6.160 1.00 95.12 261 PRO A N 1
ATOM 2037 C CA . PRO A 1 261 ? -12.623 8.179 -6.590 1.00 95.12 261 PRO A CA 1
ATOM 2038 C C . PRO A 1 261 ? -11.602 8.380 -7.720 1.00 95.12 261 PRO A C 1
ATOM 2040 O O . PRO A 1 261 ? -11.847 9.158 -8.647 1.00 95.12 261 PRO A O 1
ATOM 2043 N N . GLY A 1 262 ? -10.460 7.702 -7.614 1.00 95.44 262 GLY A N 1
ATOM 2044 C CA . GLY A 1 262 ? -9.322 7.821 -8.528 1.00 95.44 262 GLY A CA 1
ATOM 2045 C C . GLY A 1 262 ? -8.303 8.906 -8.153 1.00 95.44 262 GLY A C 1
ATOM 2046 O O . GLY A 1 262 ? -7.144 8.794 -8.555 1.00 95.44 262 GLY A O 1
ATOM 2047 N N . ASP A 1 263 ? -8.669 9.912 -7.350 1.00 98.81 263 ASP A N 1
ATOM 2048 C CA . ASP A 1 263 ? -7.701 10.900 -6.855 1.00 98.81 263 ASP A CA 1
ATOM 2049 C C . ASP A 1 263 ? -6.619 10.230 -5.989 1.00 98.81 263 ASP A C 1
ATOM 2051 O O . ASP A 1 263 ? -6.815 9.140 -5.442 1.00 98.81 263 ASP A O 1
ATOM 2055 N N . VAL A 1 264 ? -5.460 10.879 -5.870 1.00 98.88 264 VAL A N 1
ATOM 2056 C CA . VAL A 1 264 ? -4.276 10.329 -5.196 1.00 98.88 264 VAL A CA 1
ATOM 2057 C C . VAL A 1 264 ? -3.864 11.221 -4.028 1.00 98.88 264 VAL A C 1
ATOM 2059 O O . VAL A 1 264 ? -3.856 12.446 -4.129 1.00 98.88 264 VAL A O 1
ATOM 2062 N N . ILE A 1 265 ? -3.462 10.620 -2.913 1.00 98.75 265 ILE A N 1
ATOM 2063 C CA . ILE A 1 265 ? -2.781 11.302 -1.812 1.00 98.75 265 ILE A CA 1
ATOM 2064 C C . ILE A 1 265 ? -1.398 10.684 -1.654 1.00 98.75 265 ILE A C 1
ATOM 2066 O O . ILE A 1 265 ? -1.264 9.504 -1.328 1.00 98.75 265 ILE A O 1
ATOM 2070 N N . GLN A 1 266 ? -0.369 11.506 -1.819 1.00 98.50 266 GLN A N 1
ATOM 2071 C CA . GLN A 1 266 ? 1.005 11.148 -1.500 1.00 98.50 266 GLN A CA 1
ATOM 2072 C C . GLN A 1 266 ? 1.317 11.563 -0.057 1.00 98.50 266 GLN A C 1
ATOM 2074 O O . GLN A 1 266 ? 1.161 12.727 0.306 1.00 98.50 266 GLN A O 1
ATOM 2079 N N . ILE A 1 267 ? 1.748 10.608 0.772 1.00 97.31 267 ILE A N 1
ATOM 2080 C CA . ILE A 1 267 ? 2.148 10.813 2.172 1.00 97.31 267 ILE A CA 1
ATOM 2081 C C . ILE A 1 267 ? 3.642 10.490 2.307 1.00 97.31 267 ILE A C 1
ATOM 2083 O O . ILE A 1 267 ? 4.028 9.355 2.596 1.00 97.31 267 ILE A O 1
ATOM 2087 N N . GLY A 1 268 ? 4.490 11.505 2.142 1.00 92.75 268 GLY A N 1
ATOM 2088 C CA . GLY A 1 268 ? 5.958 11.378 2.172 1.00 92.75 268 GLY A CA 1
ATOM 2089 C C . GLY A 1 268 ? 6.578 11.473 3.564 1.00 92.75 268 GLY A C 1
ATOM 2090 O O . GLY A 1 268 ? 7.765 11.761 3.722 1.00 92.75 268 GLY A O 1
ATOM 2091 N N . ILE A 1 269 ? 5.768 11.219 4.590 1.00 90.56 269 ILE A N 1
ATOM 2092 C CA . ILE A 1 269 ? 6.092 11.482 5.986 1.00 90.56 269 ILE A CA 1
ATOM 2093 C C . ILE A 1 269 ? 6.325 10.167 6.731 1.00 90.56 269 ILE A C 1
ATOM 2095 O O . ILE A 1 269 ? 5.622 9.180 6.535 1.00 90.56 269 ILE A O 1
ATOM 2099 N N . GLN A 1 270 ? 7.274 10.190 7.663 1.00 90.38 270 GLN A N 1
ATOM 2100 C CA . GLN A 1 270 ? 7.555 9.112 8.608 1.00 90.38 270 GLN A CA 1
ATOM 2101 C C . GLN A 1 270 ? 7.403 9.594 10.057 1.00 90.38 270 GLN A C 1
ATOM 2103 O O . GLN A 1 270 ? 7.553 10.784 10.356 1.00 90.38 270 GLN A O 1
ATOM 2108 N N . VAL A 1 271 ? 7.171 8.658 10.975 1.00 88.50 271 VAL A N 1
ATOM 2109 C CA . VAL A 1 271 ? 7.107 8.922 12.424 1.00 88.50 271 VAL A CA 1
ATOM 2110 C C . VAL A 1 271 ? 8.154 8.136 13.181 1.00 88.50 271 VAL A C 1
ATOM 2112 O O . VAL A 1 271 ? 8.481 7.010 12.820 1.00 88.50 271 VAL A O 1
ATOM 2115 N N . GLY A 1 272 ? 8.670 8.732 14.253 1.00 82.94 272 GLY A N 1
ATOM 2116 C CA . GLY A 1 272 ? 9.560 8.055 15.185 1.00 82.94 272 GLY A CA 1
ATOM 2117 C C . GLY A 1 272 ? 8.798 7.277 16.241 1.00 82.94 272 GLY A C 1
ATOM 2118 O O . GLY A 1 272 ? 7.795 7.737 16.772 1.00 82.94 272 GLY A O 1
ATOM 2119 N N . MET A 1 273 ? 9.312 6.109 16.585 1.00 74.88 273 MET A N 1
ATOM 2120 C CA . MET A 1 273 ? 8.945 5.401 17.802 1.00 74.88 273 MET A CA 1
ATOM 2121 C C . MET A 1 273 ? 10.174 5.292 18.697 1.00 74.88 273 MET A C 1
ATOM 2123 O O . MET A 1 273 ? 11.302 5.496 18.236 1.00 74.88 273 MET A O 1
ATOM 2127 N N . GLY A 1 274 ? 9.975 4.991 19.980 1.00 71.44 274 GLY A N 1
ATOM 2128 C CA . GLY A 1 274 ? 11.105 4.530 20.776 1.00 71.44 274 GLY A CA 1
ATOM 2129 C C . GLY A 1 274 ? 11.473 3.090 20.409 1.00 71.44 274 GLY A C 1
ATOM 2130 O O . GLY A 1 274 ? 11.273 2.652 19.275 1.00 71.44 274 GLY A O 1
ATOM 2131 N N . ASN A 1 275 ? 12.067 2.358 21.344 1.00 79.94 275 ASN A N 1
ATOM 2132 C CA . ASN A 1 275 ? 12.719 1.089 21.022 1.00 79.94 275 ASN A CA 1
ATOM 2133 C C . ASN A 1 275 ? 11.694 0.009 20.631 1.00 79.94 275 ASN A C 1
ATOM 2135 O O . ASN A 1 275 ? 10.801 -0.303 21.416 1.00 79.94 275 ASN A O 1
ATOM 2139 N N . VAL A 1 276 ? 11.846 -0.580 19.442 1.00 79.62 276 VAL A N 1
ATOM 2140 C CA . VAL A 1 276 ? 10.941 -1.604 18.885 1.00 79.62 276 VAL A CA 1
ATOM 2141 C C . VAL A 1 276 ? 11.689 -2.509 17.914 1.00 79.62 276 VAL A C 1
ATOM 2143 O O . VAL A 1 276 ? 12.570 -2.022 17.208 1.00 79.62 276 VAL A O 1
ATOM 2146 N N . ALA A 1 277 ? 11.341 -3.797 17.835 1.00 79.38 277 ALA A N 1
ATOM 2147 C CA . ALA A 1 277 ? 11.846 -4.716 16.810 1.00 79.38 277 ALA A CA 1
ATOM 2148 C C . ALA A 1 277 ? 13.385 -4.711 16.703 1.00 79.38 277 ALA A C 1
ATOM 2150 O O . ALA A 1 277 ? 13.962 -4.663 15.618 1.00 79.38 277 ALA A O 1
ATOM 2151 N N . GLY A 1 278 ? 14.068 -4.656 17.853 1.00 77.75 278 GLY A N 1
ATOM 2152 C CA . GLY A 1 278 ? 15.532 -4.563 17.939 1.00 77.75 278 GLY A CA 1
ATOM 2153 C C . GLY A 1 278 ? 16.140 -3.205 17.548 1.00 77.75 278 GLY A C 1
ATOM 2154 O O . GLY A 1 278 ? 17.345 -3.004 17.717 1.00 77.75 278 GLY A O 1
ATOM 2155 N N . CYS A 1 279 ? 15.341 -2.246 17.079 1.00 82.50 279 CYS A N 1
ATOM 2156 C CA . CYS A 1 279 ? 15.778 -0.885 16.810 1.00 82.50 279 CYS A CA 1
ATOM 2157 C C . CYS A 1 279 ? 15.888 -0.068 18.102 1.00 82.50 279 CYS A C 1
ATOM 2159 O O . CYS A 1 279 ? 14.996 -0.066 18.950 1.00 82.50 279 CYS A O 1
ATOM 2161 N N . THR A 1 280 ? 17.001 0.655 18.234 1.00 80.50 280 THR A N 1
ATOM 2162 C CA . THR A 1 280 ? 17.308 1.505 19.401 1.00 80.50 280 THR A CA 1
ATOM 2163 C C . THR A 1 280 ? 17.643 2.951 19.033 1.00 80.50 280 THR A C 1
ATOM 2165 O O . THR A 1 280 ? 17.899 3.781 19.906 1.00 80.50 280 THR A O 1
ATOM 2168 N N . LYS A 1 281 ? 17.681 3.275 17.735 1.00 80.94 281 LYS A N 1
ATOM 2169 C CA . LYS A 1 281 ? 18.006 4.607 17.223 1.00 80.94 281 LYS A CA 1
ATOM 2170 C C . LYS A 1 281 ? 17.344 4.816 15.867 1.00 80.94 281 LYS A C 1
ATOM 2172 O O . LYS A 1 281 ? 17.463 3.953 15.009 1.00 80.94 281 LYS A O 1
ATOM 2177 N N . ASN A 1 282 ? 16.743 5.990 15.664 1.00 83.81 282 ASN A N 1
ATOM 2178 C CA . ASN A 1 282 ? 16.087 6.376 14.407 1.00 83.81 282 ASN A CA 1
ATOM 2179 C C . ASN A 1 282 ? 15.036 5.346 13.949 1.00 83.81 282 ASN A C 1
ATOM 2181 O O . ASN A 1 282 ? 14.970 5.000 12.774 1.00 83.81 282 ASN A O 1
ATOM 2185 N N . CYS A 1 283 ? 14.231 4.845 14.889 1.00 86.44 283 CYS A N 1
ATOM 2186 C CA . CYS A 1 283 ? 13.200 3.840 14.631 1.00 86.44 283 CYS A CA 1
ATOM 2187 C C . CYS A 1 283 ? 11.999 4.496 13.952 1.00 86.44 283 CYS A C 1
ATOM 2189 O O . CYS A 1 283 ? 11.005 4.842 14.592 1.00 86.44 283 CYS A O 1
ATOM 2191 N N . TRP A 1 284 ? 12.153 4.757 12.658 1.00 89.69 284 TRP A N 1
ATOM 2192 C CA . TRP A 1 284 ? 11.184 5.470 11.841 1.00 89.69 284 TRP A CA 1
ATOM 2193 C C . TRP A 1 284 ? 10.321 4.505 11.044 1.00 89.69 284 TRP A C 1
ATOM 2195 O O . TRP A 1 284 ? 10.829 3.553 10.462 1.00 89.69 284 TRP A O 1
ATOM 2205 N N . GLN A 1 285 ? 9.022 4.762 11.007 1.00 90.56 285 GLN A N 1
ATOM 2206 C CA . GLN A 1 285 ? 8.024 3.852 10.446 1.00 90.56 285 GLN A CA 1
ATOM 2207 C C . GLN A 1 285 ? 6.971 4.604 9.614 1.00 90.56 285 GLN A C 1
ATOM 2209 O O . GLN A 1 285 ? 6.906 5.840 9.716 1.00 90.56 285 GLN A O 1
ATOM 2214 N N . PRO A 1 286 ? 6.163 3.888 8.804 1.00 93.50 286 PRO A N 1
ATOM 2215 C CA . PRO A 1 286 ? 5.073 4.488 8.047 1.00 93.50 286 PRO A CA 1
ATOM 2216 C C . PRO A 1 286 ? 4.065 5.163 8.975 1.00 93.50 286 PRO A C 1
ATOM 2218 O O . PRO A 1 286 ? 3.894 4.778 10.136 1.00 93.50 286 PRO A O 1
ATOM 2221 N N . MET A 1 287 ? 3.365 6.161 8.449 1.00 90.56 287 MET A N 1
ATOM 2222 C CA . MET A 1 287 ? 2.428 6.954 9.237 1.00 90.56 287 MET A CA 1
ATOM 2223 C C . MET A 1 287 ? 1.188 6.167 9.692 1.00 90.56 287 MET A C 1
ATOM 2225 O O . MET A 1 287 ? 0.660 6.423 10.777 1.00 90.56 287 MET A O 1
ATOM 2229 N N . GLU A 1 288 ? 0.770 5.150 8.929 1.00 91.56 288 GLU A N 1
ATOM 2230 C CA . GLU A 1 288 ? -0.312 4.236 9.329 1.00 91.56 288 GLU A CA 1
ATOM 2231 C C . GLU A 1 288 ? -0.021 3.429 10.603 1.00 91.56 288 GLU A C 1
ATOM 2233 O O . GLU A 1 288 ? -0.908 2.755 11.127 1.00 91.56 288 GLU A O 1
ATOM 2238 N N . SER A 1 289 ? 1.191 3.528 11.162 1.00 88.44 289 SER A N 1
ATOM 2239 C CA . SER A 1 289 ? 1.467 2.994 12.491 1.00 88.44 289 SER A CA 1
ATOM 2240 C C . SER A 1 289 ? 0.606 3.651 13.579 1.00 88.44 289 SER A C 1
ATOM 2242 O O . SER A 1 289 ? 0.366 3.048 14.628 1.00 88.44 289 SER A O 1
ATOM 2244 N N . SER A 1 290 ? 0.114 4.872 13.355 1.00 86.81 290 SER A N 1
ATOM 2245 C CA . SER A 1 290 ? -0.874 5.519 14.214 1.00 86.81 290 SER A CA 1
ATOM 2246 C C . SER A 1 290 ? -2.273 4.986 13.912 1.00 86.81 290 SER A C 1
ATOM 2248 O O . SER A 1 290 ? -2.713 4.999 12.765 1.00 86.81 290 SER A O 1
ATOM 2250 N N . ALA A 1 291 ? -3.013 4.575 14.948 1.00 84.81 291 ALA A N 1
ATOM 2251 C CA . ALA A 1 291 ? -4.382 4.086 14.778 1.00 84.81 291 ALA A CA 1
ATOM 2252 C C . ALA A 1 291 ? -5.306 5.145 14.151 1.00 84.81 291 ALA A C 1
ATOM 2254 O O . ALA A 1 291 ? -6.139 4.803 13.323 1.00 84.81 291 ALA A O 1
ATOM 2255 N N . LEU A 1 292 ? -5.113 6.424 14.498 1.00 86.50 292 LEU A N 1
ATOM 2256 C CA . LEU A 1 292 ? -5.863 7.537 13.910 1.00 86.50 292 LEU A CA 1
ATOM 2257 C C . LEU A 1 292 ? -5.602 7.661 12.404 1.00 86.50 292 LEU A C 1
ATOM 2259 O O . LEU A 1 292 ? -6.532 7.791 11.617 1.00 86.50 292 LEU A O 1
ATOM 2263 N N . TRP A 1 293 ? -4.330 7.619 12.001 1.00 91.06 293 TRP A N 1
ATOM 2264 C CA . TRP A 1 293 ? -3.970 7.734 10.589 1.00 91.06 293 TRP A CA 1
ATOM 2265 C C . TRP A 1 293 ? -4.430 6.528 9.793 1.00 91.06 293 TRP A C 1
ATOM 2267 O O . TRP A 1 293 ? -4.916 6.705 8.687 1.00 91.06 293 TRP A O 1
ATOM 2277 N N . PHE A 1 294 ? -4.330 5.324 10.351 1.00 92.56 294 PHE A N 1
ATOM 2278 C CA . PHE A 1 294 ? -4.866 4.142 9.694 1.00 92.56 294 PHE A CA 1
ATOM 2279 C C . PHE A 1 294 ? -6.368 4.264 9.422 1.00 92.56 294 PHE A C 1
ATOM 2281 O O . PHE A 1 294 ? -6.777 4.002 8.298 1.00 92.56 294 PHE A O 1
ATOM 2288 N N . ASP A 1 295 ? -7.172 4.683 10.406 1.00 89.94 295 ASP A N 1
ATOM 2289 C CA . ASP A 1 295 ? -8.624 4.816 10.226 1.00 89.94 295 ASP A CA 1
ATOM 2290 C C . ASP A 1 295 ? -8.952 5.905 9.183 1.00 89.94 295 ASP A C 1
ATOM 2292 O O . ASP A 1 295 ? -9.808 5.691 8.329 1.00 89.94 295 ASP A O 1
ATOM 2296 N N . PHE A 1 296 ? -8.219 7.028 9.161 1.00 91.31 296 PHE A N 1
ATOM 2297 C CA . PHE A 1 296 ? -8.367 8.041 8.105 1.00 91.31 296 PHE A CA 1
ATOM 2298 C C . PHE A 1 296 ? -7.963 7.539 6.715 1.00 91.31 296 PHE A C 1
ATOM 2300 O O . PHE A 1 296 ? -8.643 7.822 5.732 1.00 91.31 296 PHE A O 1
ATOM 2307 N N . ILE A 1 297 ? -6.840 6.828 6.617 1.00 95.69 297 ILE A N 1
ATOM 2308 C CA . ILE A 1 297 ? -6.348 6.272 5.353 1.00 95.69 297 ILE A CA 1
ATOM 2309 C C . ILE A 1 297 ? -7.332 5.229 4.833 1.00 95.69 297 ILE A C 1
ATOM 2311 O O . ILE A 1 297 ? -7.640 5.235 3.647 1.00 95.69 297 ILE A O 1
ATOM 2315 N N . LYS A 1 298 ? -7.864 4.387 5.722 1.00 92.88 298 LYS A N 1
ATOM 2316 C CA . LYS A 1 298 ? -8.898 3.416 5.387 1.00 92.88 298 LYS A CA 1
ATOM 2317 C C . LYS A 1 298 ? -10.170 4.089 4.871 1.00 92.88 298 LYS A C 1
ATOM 2319 O O . LYS A 1 298 ? -10.698 3.661 3.857 1.00 92.88 298 LYS A O 1
ATOM 2324 N N . GLU A 1 299 ? -10.636 5.153 5.517 1.00 90.31 299 GLU A N 1
ATOM 2325 C CA . GLU A 1 299 ? -11.809 5.899 5.045 1.00 90.31 299 GLU A CA 1
ATOM 2326 C C . GLU A 1 299 ? -11.588 6.479 3.635 1.00 90.31 299 GLU A C 1
ATOM 2328 O O . GLU A 1 299 ? -12.457 6.403 2.768 1.00 90.31 299 GLU A O 1
ATOM 2333 N N . LEU A 1 300 ? -10.397 7.027 3.376 1.00 94.19 300 LEU A N 1
ATOM 2334 C CA . LEU A 1 300 ? -10.028 7.534 2.054 1.00 94.19 300 LEU A CA 1
ATOM 2335 C C . LEU A 1 300 ? -10.032 6.422 0.993 1.00 94.19 300 LEU A C 1
ATOM 2337 O O . LEU A 1 300 ? -10.611 6.601 -0.080 1.00 94.19 300 LEU A O 1
ATOM 2341 N N . THR A 1 301 ? -9.410 5.279 1.280 1.00 95.62 301 THR A N 1
ATOM 2342 C CA . THR A 1 301 ? -9.318 4.170 0.319 1.00 95.62 301 THR A CA 1
ATOM 2343 C C . THR A 1 301 ? -10.659 3.475 0.107 1.00 95.62 301 THR A C 1
ATOM 2345 O O . THR A 1 301 ? -10.984 3.147 -1.033 1.00 95.62 301 THR A O 1
ATOM 2348 N N . ASP A 1 302 ? -11.489 3.343 1.145 1.00 88.44 302 ASP A N 1
ATOM 2349 C CA . ASP A 1 302 ? -12.868 2.849 1.038 1.00 88.44 302 ASP A CA 1
ATOM 2350 C C . ASP A 1 302 ? -13.738 3.800 0.184 1.00 88.44 302 ASP A C 1
ATOM 2352 O O . ASP A 1 302 ? -14.630 3.349 -0.535 1.00 88.44 302 ASP A O 1
ATOM 2356 N N . LYS A 1 303 ? -13.438 5.110 0.177 1.00 89.44 303 LYS A N 1
ATOM 2357 C CA . LYS A 1 303 ? -14.047 6.105 -0.728 1.00 89.44 303 LYS A CA 1
ATOM 2358 C C . LYS A 1 303 ? -13.479 6.068 -2.161 1.00 89.44 303 LYS A C 1
ATOM 2360 O O . LYS A 1 303 ? -13.946 6.800 -3.033 1.00 89.44 303 LYS A O 1
ATOM 2365 N N . GLY A 1 304 ? -12.495 5.216 -2.436 1.00 93.56 304 GLY A N 1
ATOM 2366 C CA . GLY A 1 304 ? -11.889 5.064 -3.759 1.00 93.56 304 GLY A CA 1
ATOM 2367 C C . GLY A 1 304 ? -10.700 5.992 -4.027 1.00 93.56 304 GLY A C 1
ATOM 2368 O O . GLY A 1 304 ? -10.316 6.162 -5.181 1.00 93.56 304 GLY A O 1
ATOM 2369 N N . ILE A 1 305 ? -10.128 6.616 -2.994 1.00 98.50 305 ILE A N 1
ATOM 2370 C CA . ILE A 1 305 ? -8.965 7.507 -3.113 1.00 98.50 305 ILE A CA 1
ATOM 2371 C C . ILE A 1 305 ? -7.691 6.679 -2.922 1.00 98.50 305 ILE A C 1
ATOM 2373 O O . ILE A 1 305 ? -7.542 5.955 -1.938 1.00 98.50 305 ILE A O 1
ATOM 2377 N N . ASN A 1 306 ? -6.746 6.792 -3.850 1.00 98.81 306 ASN A N 1
ATOM 2378 C CA . ASN A 1 306 ? -5.475 6.080 -3.785 1.00 98.81 306 ASN A CA 1
ATOM 2379 C C . ASN A 1 306 ? -4.542 6.764 -2.778 1.00 98.81 306 ASN A C 1
ATOM 2381 O O . ASN A 1 306 ? -4.222 7.940 -2.929 1.00 98.81 306 ASN A O 1
ATOM 2385 N N . VAL A 1 307 ? -4.072 6.046 -1.757 1.00 98.81 307 VAL A N 1
ATOM 2386 C CA . VAL A 1 307 ? -3.162 6.605 -0.741 1.00 98.81 307 VAL A CA 1
ATOM 2387 C C . VAL A 1 307 ? -1.802 5.926 -0.825 1.00 98.81 307 VAL A C 1
ATOM 2389 O O . VAL A 1 307 ? -1.715 4.707 -0.690 1.00 98.81 307 VAL A O 1
ATOM 2392 N N . ILE A 1 308 ? -0.742 6.717 -1.013 1.00 98.81 308 ILE A N 1
ATOM 2393 C CA . ILE A 1 308 ? 0.624 6.243 -1.271 1.00 98.81 308 ILE A CA 1
ATOM 2394 C C . ILE A 1 308 ? 1.551 6.738 -0.162 1.00 98.81 308 ILE A C 1
ATOM 2396 O O . ILE A 1 308 ? 1.873 7.924 -0.085 1.00 98.81 308 ILE A O 1
ATOM 2400 N N . GLN A 1 309 ? 1.992 5.837 0.710 1.00 98.06 309 GLN A N 1
ATOM 2401 C CA . GLN A 1 309 ? 2.773 6.157 1.905 1.00 98.06 309 GLN A CA 1
ATOM 2402 C C . GLN A 1 309 ? 4.248 5.801 1.735 1.00 98.06 309 GLN A C 1
ATOM 2404 O O . GLN A 1 309 ? 4.589 4.756 1.188 1.00 98.06 309 GLN A O 1
ATOM 2409 N N . ALA A 1 310 ? 5.141 6.627 2.271 1.00 97.06 310 ALA A N 1
ATOM 2410 C CA . ALA A 1 310 ? 6.535 6.239 2.431 1.00 97.06 310 ALA A CA 1
ATOM 2411 C C . ALA A 1 310 ? 6.669 5.130 3.494 1.00 97.06 310 ALA A C 1
ATOM 2413 O O . ALA A 1 310 ? 6.103 5.235 4.585 1.00 97.06 310 ALA A O 1
ATOM 2414 N N . ALA A 1 311 ? 7.477 4.101 3.219 1.00 96.38 311 ALA A N 1
ATOM 2415 C CA . ALA A 1 311 ? 7.751 3.033 4.184 1.00 96.38 311 ALA A CA 1
ATOM 2416 C C . ALA A 1 311 ? 8.492 3.528 5.437 1.00 96.38 311 ALA A C 1
ATOM 2418 O O . ALA A 1 311 ? 8.439 2.893 6.488 1.00 96.38 311 ALA A O 1
ATOM 2419 N N . GLY A 1 312 ? 9.174 4.670 5.344 1.00 93.56 312 GLY A N 1
ATOM 2420 C CA . GLY A 1 312 ? 9.998 5.222 6.408 1.00 93.56 312 GLY A CA 1
ATOM 2421 C C . GLY A 1 312 ? 11.408 4.635 6.416 1.00 93.56 312 GLY A C 1
ATOM 2422 O O . GLY A 1 312 ? 11.656 3.500 6.004 1.00 93.56 312 GLY A O 1
ATOM 2423 N N . ASN A 1 313 ? 12.349 5.444 6.895 1.00 92.50 313 ASN A N 1
ATOM 2424 C CA . ASN A 1 313 ? 13.776 5.163 6.770 1.00 92.50 313 ASN A CA 1
ATOM 2425 C C . ASN A 1 313 ? 14.397 4.540 8.043 1.00 92.50 313 ASN A C 1
ATOM 2427 O O . ASN A 1 313 ? 15.499 4.925 8.445 1.00 92.50 313 ASN A O 1
ATOM 2431 N N . GLY A 1 314 ? 13.675 3.643 8.724 1.00 90.69 314 GLY A N 1
ATOM 2432 C CA . GLY A 1 314 ? 14.100 3.038 9.995 1.00 90.69 314 GLY A CA 1
ATOM 2433 C C . GLY A 1 314 ? 14.865 1.714 9.882 1.00 90.69 314 GLY A C 1
ATOM 2434 O O . GLY A 1 314 ? 15.424 1.256 10.878 1.00 90.69 314 GLY A O 1
ATOM 2435 N N . GLY A 1 315 ? 14.905 1.086 8.705 1.00 90.56 315 GLY A N 1
ATOM 2436 C CA . GLY A 1 315 ? 15.498 -0.241 8.502 1.00 90.56 315 GLY A CA 1
ATOM 2437 C C . GLY A 1 315 ? 14.788 -1.360 9.276 1.00 90.56 315 GLY A C 1
ATOM 2438 O O . GLY A 1 315 ? 15.425 -2.347 9.646 1.00 90.56 315 GLY A O 1
ATOM 2439 N N . LEU A 1 316 ? 13.500 -1.180 9.571 1.00 89.50 316 LEU A N 1
ATOM 2440 C CA . LEU A 1 316 ? 12.670 -2.060 10.390 1.00 89.50 316 LEU A CA 1
ATOM 2441 C C . LEU A 1 316 ? 12.066 -3.186 9.543 1.00 89.50 316 LEU A C 1
ATOM 2443 O O . LEU A 1 316 ? 11.582 -2.938 8.439 1.00 89.50 316 LEU A O 1
ATOM 2447 N N . ASN A 1 317 ? 12.043 -4.401 10.101 1.00 90.38 317 ASN A N 1
ATOM 2448 C CA . ASN A 1 317 ? 11.220 -5.493 9.584 1.00 90.38 317 ASN A CA 1
ATOM 2449 C C . ASN A 1 317 ? 9.784 -5.312 10.088 1.00 90.38 317 ASN A C 1
ATOM 2451 O O . ASN A 1 317 ? 9.530 -5.545 11.269 1.00 90.38 317 ASN A O 1
ATOM 2455 N N . LEU A 1 318 ? 8.857 -4.909 9.225 1.00 89.12 318 LEU A N 1
ATOM 2456 C CA . LEU A 1 318 ? 7.462 -4.674 9.596 1.00 89.12 318 LEU A CA 1
ATOM 2457 C C . LEU A 1 318 ? 6.702 -5.967 9.942 1.00 89.12 318 LEU A C 1
ATOM 2459 O O . LEU A 1 318 ? 5.695 -5.894 10.641 1.00 89.12 318 LEU A O 1
ATOM 2463 N N . ASP A 1 319 ? 7.231 -7.138 9.574 1.00 85.81 319 ASP A N 1
ATOM 2464 C CA . ASP A 1 319 ? 6.684 -8.448 9.962 1.00 85.81 319 ASP A CA 1
ATOM 2465 C C . ASP A 1 319 ? 7.148 -8.889 11.362 1.00 85.81 319 ASP A C 1
ATOM 2467 O O . ASP A 1 319 ? 6.797 -9.967 11.845 1.00 85.81 319 ASP A O 1
ATOM 2471 N N . HIS A 1 320 ? 7.978 -8.083 12.036 1.00 86.44 320 HIS A N 1
ATOM 2472 C CA . HIS A 1 320 ? 8.507 -8.446 13.344 1.00 86.44 320 HIS A CA 1
ATOM 2473 C C . HIS A 1 320 ? 7.373 -8.566 14.388 1.00 86.44 320 HIS A C 1
ATOM 2475 O O . HIS A 1 320 ? 6.562 -7.642 14.510 1.00 86.44 320 HIS A O 1
ATOM 2481 N N . PRO A 1 321 ? 7.348 -9.631 15.220 1.00 80.75 321 PRO A N 1
ATOM 2482 C CA . PRO A 1 321 ? 6.286 -9.864 16.205 1.00 80.75 321 PRO A CA 1
ATOM 2483 C C . PRO A 1 321 ? 6.016 -8.699 17.168 1.00 80.75 321 PRO A C 1
ATOM 2485 O O . PRO A 1 321 ? 4.876 -8.505 17.571 1.00 80.75 321 PRO A O 1
ATOM 2488 N N . ASP A 1 322 ? 7.027 -7.884 17.491 1.00 83.25 322 ASP A N 1
ATOM 2489 C CA . ASP A 1 322 ? 6.881 -6.664 18.314 1.00 83.25 322 ASP A CA 1
ATOM 2490 C C . ASP A 1 322 ? 5.851 -5.656 17.773 1.00 83.25 322 ASP A C 1
ATOM 2492 O O . ASP A 1 322 ? 5.347 -4.823 18.529 1.00 83.25 322 ASP A O 1
ATOM 2496 N N . PHE A 1 323 ? 5.524 -5.710 16.478 1.00 82.00 323 PHE A N 1
ATOM 2497 C CA . PHE A 1 323 ? 4.470 -4.885 15.895 1.00 82.00 323 PHE A CA 1
ATOM 2498 C C . PHE A 1 323 ? 3.061 -5.440 16.133 1.00 82.00 323 PHE A C 1
ATOM 2500 O O . PHE A 1 323 ? 2.092 -4.761 15.798 1.00 82.00 323 PHE A O 1
ATOM 2507 N N . ASN A 1 324 ? 2.921 -6.624 16.740 1.00 81.31 324 ASN A N 1
ATOM 2508 C CA . ASN A 1 324 ? 1.650 -7.250 17.120 1.00 81.31 324 ASN A CA 1
ATOM 2509 C C . ASN A 1 324 ? 0.625 -7.275 15.970 1.00 81.31 324 ASN A C 1
ATOM 2511 O O . ASN A 1 324 ? -0.526 -6.879 16.147 1.00 81.31 324 ASN A O 1
ATOM 2515 N N . GLY A 1 325 ? 1.067 -7.665 14.769 1.00 79.62 325 GLY A N 1
ATOM 2516 C CA . GLY A 1 325 ? 0.212 -7.742 13.579 1.00 79.62 325 GLY A CA 1
ATOM 2517 C C . GLY A 1 325 ? -0.242 -6.388 13.019 1.00 79.62 325 GLY A C 1
ATOM 2518 O O . GLY A 1 325 ? -1.103 -6.347 12.150 1.00 79.62 325 GLY A O 1
ATOM 2519 N N . LYS A 1 326 ? 0.318 -5.256 13.475 1.00 84.62 326 LYS A N 1
ATOM 2520 C CA . LYS A 1 326 ? -0.079 -3.912 13.009 1.00 84.62 326 LYS A CA 1
ATOM 2521 C C . LYS A 1 326 ? 0.089 -3.706 11.498 1.00 84.62 326 LYS A C 1
ATOM 2523 O O . LYS A 1 326 ? -0.655 -2.916 10.925 1.00 84.62 326 LYS A O 1
ATOM 2528 N N . TYR A 1 327 ? 1.048 -4.404 10.898 1.00 87.81 327 TYR A N 1
ATOM 2529 C CA . TYR A 1 327 ? 1.349 -4.363 9.467 1.00 87.81 327 TYR A CA 1
ATOM 2530 C C . TYR A 1 327 ? 0.914 -5.638 8.731 1.00 87.81 327 TYR A C 1
ATOM 2532 O O . TYR A 1 327 ? 1.112 -5.749 7.527 1.00 87.81 327 TYR A O 1
ATOM 2540 N N . ASP A 1 328 ? 0.308 -6.594 9.435 1.00 80.19 328 ASP A N 1
ATOM 2541 C CA . ASP A 1 328 ? -0.212 -7.812 8.826 1.00 80.19 328 ASP A CA 1
ATOM 2542 C C . ASP A 1 328 ? -1.547 -7.503 8.138 1.00 80.19 328 ASP A C 1
ATOM 2544 O O . ASP A 1 328 ? -2.542 -7.162 8.788 1.00 80.19 328 ASP A O 1
ATOM 2548 N N . ARG A 1 329 ? -1.570 -7.636 6.807 1.00 82.00 329 ARG A N 1
ATOM 2549 C CA . ARG A 1 329 ? -2.755 -7.353 5.985 1.00 82.00 329 ARG A CA 1
ATOM 2550 C C . ARG A 1 329 ? -3.933 -8.279 6.305 1.00 82.00 329 ARG A C 1
ATOM 2552 O O . ARG A 1 329 ? -5.072 -7.874 6.087 1.00 82.00 329 ARG A O 1
ATOM 2559 N N . SER A 1 330 ? -3.689 -9.471 6.858 1.00 76.44 330 SER A N 1
ATOM 2560 C CA . SER A 1 330 ? -4.748 -10.384 7.313 1.00 76.44 330 SER A CA 1
ATOM 2561 C C . SER A 1 330 ? -5.429 -9.910 8.602 1.00 76.44 330 SER A C 1
ATOM 2563 O O . SER A 1 330 ? -6.588 -10.237 8.852 1.00 76.44 330 SER A O 1
ATOM 2565 N N . VAL A 1 331 ? -4.736 -9.092 9.400 1.00 80.62 331 VAL A N 1
ATOM 2566 C CA . VAL A 1 331 ? -5.267 -8.482 10.625 1.00 80.62 331 VAL A CA 1
ATOM 2567 C C . VAL A 1 331 ? -5.950 -7.158 10.304 1.00 80.62 331 VAL A C 1
ATOM 2569 O O . VAL A 1 331 ? -7.046 -6.881 10.796 1.00 80.62 331 VAL A O 1
ATOM 2572 N N . ARG A 1 332 ? -5.294 -6.308 9.506 1.00 84.44 332 ARG A N 1
ATOM 2573 C CA . ARG A 1 332 ? -5.800 -4.986 9.129 1.00 84.44 332 ARG A CA 1
ATOM 2574 C C . ARG A 1 332 ? -5.148 -4.498 7.835 1.00 84.44 332 ARG A C 1
ATOM 2576 O O . ARG A 1 332 ? -3.932 -4.411 7.734 1.00 84.44 332 ARG A O 1
ATOM 2583 N N . ASP A 1 333 ? -5.967 -4.088 6.872 1.00 89.19 333 ASP A N 1
ATOM 2584 C CA . ASP A 1 333 ? -5.502 -3.480 5.621 1.00 89.19 333 ASP A CA 1
ATOM 2585 C C . ASP A 1 333 ? -6.172 -2.118 5.425 1.00 89.19 333 ASP A C 1
ATOM 2587 O O . ASP A 1 333 ? -7.389 -2.032 5.230 1.00 89.19 333 ASP A O 1
ATOM 2591 N N . SER A 1 334 ? -5.359 -1.061 5.474 1.00 94.75 334 SER A N 1
ATOM 2592 C CA . SER A 1 334 ? -5.774 0.323 5.230 1.00 94.75 334 SER A CA 1
ATOM 2593 C C . SER A 1 334 ? -6.108 0.582 3.761 1.00 94.75 334 SER A C 1
ATOM 2595 O O . SER A 1 334 ? -6.609 1.651 3.438 1.00 94.75 334 SER A O 1
ATOM 2597 N N . GLY A 1 335 ? -5.796 -0.353 2.858 1.00 93.38 335 GLY A N 1
ATOM 2598 C CA . GLY A 1 335 ? -5.951 -0.210 1.413 1.00 93.38 335 GLY A CA 1
ATOM 2599 C C . GLY A 1 335 ? -4.896 0.672 0.748 1.00 93.38 335 GLY A C 1
ATOM 2600 O O . GLY A 1 335 ? -4.903 0.794 -0.472 1.00 93.38 335 GLY A O 1
ATOM 2601 N N . SER A 1 336 ? -3.981 1.279 1.510 1.00 97.75 336 SER A N 1
ATOM 2602 C CA . SER A 1 336 ? -2.917 2.108 0.944 1.00 97.75 336 SER A CA 1
ATOM 2603 C C . SER A 1 336 ? -1.778 1.272 0.372 1.00 97.75 336 SER A C 1
ATOM 2605 O O . SER A 1 336 ? -1.508 0.171 0.866 1.00 97.75 336 SER A O 1
ATOM 2607 N N . ASN A 1 337 ? -1.036 1.875 -0.551 1.00 98.44 337 ASN A N 1
ATOM 2608 C CA . ASN A 1 337 ? 0.249 1.398 -1.050 1.00 98.44 337 ASN A CA 1
ATOM 2609 C C . ASN A 1 337 ? 1.392 1.937 -0.169 1.00 98.44 337 ASN A C 1
ATOM 2611 O O . ASN A 1 337 ? 1.525 3.157 -0.027 1.00 98.44 337 ASN A O 1
ATOM 2615 N N . ILE A 1 338 ? 2.197 1.065 0.444 1.00 98.44 338 ILE A N 1
ATOM 2616 C CA . ILE A 1 338 ? 3.413 1.469 1.169 1.00 98.44 338 ILE A CA 1
ATOM 2617 C C . ILE A 1 338 ? 4.648 1.228 0.315 1.00 98.44 338 ILE A C 1
ATOM 2619 O O . ILE A 1 338 ? 4.903 0.110 -0.126 1.00 98.44 338 ILE A O 1
ATOM 2623 N N . VAL A 1 339 ? 5.451 2.284 0.180 1.00 98.69 339 VAL A N 1
ATOM 2624 C CA . VAL A 1 339 ? 6.544 2.367 -0.782 1.00 98.69 339 VAL A CA 1
ATOM 2625 C C . VAL A 1 339 ? 7.910 2.268 -0.110 1.00 98.69 339 VAL A C 1
ATOM 2627 O O . VAL A 1 339 ? 8.332 3.181 0.614 1.00 98.69 339 VAL A O 1
ATOM 2630 N N . GLY A 1 340 ? 8.607 1.164 -0.373 1.00 97.56 340 GLY A N 1
ATOM 2631 C CA . GLY A 1 340 ? 10.002 0.937 0.000 1.00 97.56 340 GLY A CA 1
ATOM 2632 C C . GLY A 1 340 ? 10.998 1.622 -0.941 1.00 97.56 340 GLY A C 1
ATOM 2633 O O . GLY A 1 340 ? 10.631 2.211 -1.956 1.00 97.56 340 GLY A O 1
ATOM 2634 N N . ALA A 1 341 ? 12.284 1.540 -0.606 1.00 97.00 341 ALA A N 1
ATOM 2635 C CA . ALA A 1 341 ? 13.366 2.122 -1.398 1.00 97.00 341 ALA A CA 1
ATOM 2636 C C . ALA A 1 341 ? 14.378 1.066 -1.865 1.00 97.00 341 ALA A C 1
ATOM 2638 O O . ALA A 1 341 ? 14.891 0.283 -1.060 1.00 97.00 341 ALA A O 1
ATOM 2639 N N . VAL A 1 342 ? 14.732 1.119 -3.150 1.00 94.50 342 VAL A N 1
ATOM 2640 C CA . VAL A 1 342 ? 15.809 0.338 -3.775 1.00 94.50 342 VAL A CA 1
ATOM 2641 C C . VAL A 1 342 ? 16.934 1.267 -4.241 1.00 94.50 342 VAL A C 1
ATOM 2643 O O . VAL A 1 342 ? 16.705 2.420 -4.611 1.00 94.50 342 VAL A O 1
ATOM 2646 N N . CYS A 1 343 ? 18.174 0.783 -4.215 1.00 93.50 343 CYS A N 1
ATOM 2647 C CA . CYS A 1 343 ? 19.297 1.477 -4.835 1.00 93.50 343 CYS A CA 1
ATOM 2648 C C . CYS A 1 343 ? 19.431 1.069 -6.304 1.00 93.50 343 CYS A C 1
ATOM 2650 O O . CYS A 1 343 ? 19.814 -0.069 -6.579 1.00 93.50 343 CYS A O 1
ATOM 2652 N N . ALA A 1 344 ? 19.204 1.990 -7.242 1.00 91.50 344 ALA A N 1
ATOM 2653 C CA . ALA A 1 344 ? 19.154 1.656 -8.665 1.00 91.50 344 ALA A CA 1
ATOM 2654 C C . ALA A 1 344 ? 20.483 1.105 -9.203 1.00 91.50 344 ALA A C 1
ATOM 2656 O O . ALA A 1 344 ? 20.501 0.170 -10.002 1.00 91.50 344 ALA A O 1
ATOM 2657 N N . VAL A 1 345 ? 21.610 1.601 -8.680 1.00 89.62 345 VAL A N 1
ATOM 2658 C CA . VAL A 1 345 ? 22.958 1.106 -9.011 1.00 89.62 345 VAL A CA 1
ATOM 2659 C C . VAL A 1 345 ? 23.152 -0.370 -8.646 1.00 89.62 345 VAL A C 1
ATOM 2661 O O . VAL A 1 345 ? 23.752 -1.123 -9.405 1.00 89.62 345 VAL A O 1
ATOM 2664 N N . SER A 1 346 ? 22.689 -0.799 -7.468 1.00 87.81 346 SER A N 1
ATOM 2665 C CA . SER A 1 346 ? 22.972 -2.149 -6.959 1.00 87.81 346 SER A CA 1
ATOM 2666 C C . SER A 1 3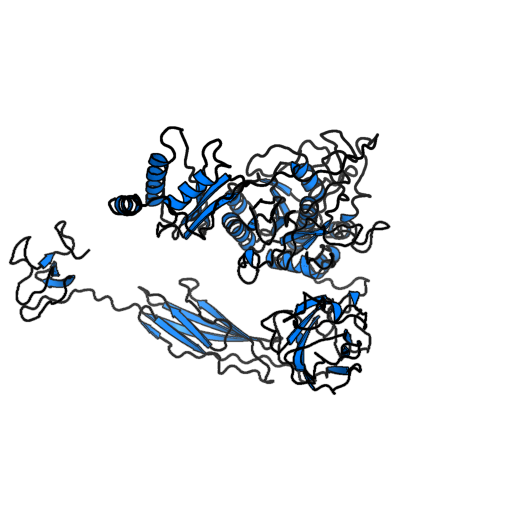46 ? 21.828 -3.140 -7.148 1.00 87.81 346 SER A C 1
ATOM 2668 O O . SER A 1 346 ? 22.066 -4.339 -7.025 1.00 87.81 346 SER A O 1
ATOM 2670 N N . GLY A 1 347 ? 20.605 -2.656 -7.375 1.00 86.00 347 GLY A N 1
ATOM 2671 C CA . GLY A 1 347 ? 19.386 -3.466 -7.382 1.00 86.00 347 GLY A CA 1
ATOM 2672 C C . GLY A 1 347 ? 18.933 -3.911 -5.998 1.00 86.00 347 GLY A C 1
ATOM 2673 O O . GLY A 1 347 ? 17.913 -4.574 -5.876 1.00 86.00 347 GLY A O 1
ATOM 2674 N N . LYS A 1 348 ? 19.674 -3.545 -4.947 1.00 86.31 348 LYS A N 1
ATOM 2675 C CA . LYS A 1 348 ? 19.430 -4.018 -3.584 1.00 86.31 348 LYS A CA 1
ATOM 2676 C C . LYS A 1 348 ? 18.540 -3.070 -2.812 1.00 86.31 348 LYS A C 1
ATOM 2678 O O . LYS A 1 348 ? 18.580 -1.853 -3.014 1.00 86.31 348 LYS A O 1
ATOM 2683 N N . THR A 1 349 ? 17.829 -3.639 -1.847 1.00 86.75 349 THR A N 1
ATOM 2684 C CA . THR A 1 349 ? 17.050 -2.894 -0.868 1.00 86.75 349 THR A CA 1
ATOM 2685 C C . THR A 1 349 ? 17.933 -1.857 -0.179 1.00 86.75 349 THR A C 1
ATOM 2687 O O . THR A 1 349 ? 19.027 -2.162 0.310 1.00 86.75 349 THR A O 1
ATOM 2690 N N . ALA A 1 350 ? 17.476 -0.605 -0.139 1.00 91.88 350 ALA A N 1
ATOM 2691 C CA . ALA A 1 350 ? 18.199 0.447 0.554 1.00 91.88 350 ALA A CA 1
ATOM 2692 C C . ALA A 1 350 ? 18.273 0.096 2.046 1.00 91.88 350 ALA A C 1
ATOM 2694 O O . ALA A 1 350 ? 17.260 -0.201 2.673 1.00 91.88 350 ALA A O 1
ATOM 2695 N N . GLY A 1 351 ? 19.468 0.140 2.644 1.00 88.38 351 GLY A N 1
ATOM 2696 C CA . GLY A 1 351 ? 19.676 -0.372 4.008 1.00 88.38 351 GLY A CA 1
ATOM 2697 C C . GLY A 1 351 ? 18.822 0.305 5.090 1.00 88.38 351 GLY A C 1
ATOM 2698 O O . GLY A 1 351 ? 18.599 -0.289 6.147 1.00 88.38 351 GLY A O 1
ATOM 2699 N N . PHE A 1 352 ? 18.344 1.523 4.816 1.00 90.38 352 PHE A N 1
ATOM 2700 C CA . PHE A 1 352 ? 17.435 2.283 5.670 1.00 90.38 352 PHE A CA 1
ATOM 2701 C C . PHE A 1 352 ? 15.951 2.020 5.393 1.00 90.38 352 PHE A C 1
ATOM 2703 O O . PHE A 1 352 ? 15.130 2.396 6.221 1.00 90.38 352 PHE A O 1
ATOM 2710 N N . SER A 1 353 ? 15.579 1.436 4.252 1.00 94.44 353 SER A N 1
ATOM 2711 C CA . SER A 1 353 ? 14.175 1.176 3.942 1.00 94.44 353 SER A CA 1
ATOM 2712 C C . SER A 1 353 ? 13.618 0.195 4.959 1.00 94.44 353 SER A C 1
ATOM 2714 O O . SER A 1 353 ? 14.238 -0.836 5.238 1.00 94.44 353 SER A O 1
ATOM 2716 N N . ASN A 1 354 ? 12.438 0.492 5.491 1.00 94.50 354 ASN A N 1
ATOM 2717 C CA . ASN A 1 354 ? 11.640 -0.555 6.110 1.00 94.50 354 ASN A CA 1
ATOM 2718 C C . ASN A 1 354 ? 11.259 -1.603 5.053 1.00 94.50 354 ASN A C 1
ATOM 2720 O O . ASN A 1 354 ? 11.192 -1.295 3.858 1.00 94.50 354 ASN A O 1
ATOM 2724 N N . TYR A 1 355 ? 11.085 -2.841 5.503 1.00 90.25 355 TYR A N 1
ATOM 2725 C CA . TYR A 1 355 ? 10.893 -4.025 4.666 1.00 90.25 355 TYR A CA 1
ATOM 2726 C C . TYR A 1 355 ? 9.928 -5.007 5.339 1.00 90.25 355 TYR A C 1
ATOM 2728 O O . TYR A 1 355 ? 9.624 -4.857 6.524 1.00 90.25 355 TYR A O 1
ATOM 2736 N N . GLY A 1 356 ? 9.463 -6.004 4.594 1.00 86.75 356 GLY A N 1
ATOM 2737 C CA . GLY A 1 356 ? 8.494 -7.005 5.047 1.00 86.75 356 GLY A CA 1
ATOM 2738 C C . GLY A 1 356 ? 7.227 -7.011 4.195 1.00 86.75 356 GLY A C 1
ATOM 2739 O O . GLY A 1 356 ? 7.034 -6.132 3.354 1.00 86.75 356 GLY A O 1
ATOM 2740 N N . SER A 1 357 ? 6.362 -7.994 4.422 1.00 84.75 357 SER A N 1
ATOM 2741 C CA . SER A 1 357 ? 5.181 -8.323 3.608 1.00 84.75 357 SER A CA 1
ATOM 2742 C C . SER A 1 357 ? 4.188 -7.172 3.405 1.00 84.75 357 SER A C 1
ATOM 2744 O O . SER A 1 357 ? 3.400 -7.186 2.461 1.00 84.75 357 SER A O 1
ATOM 2746 N N . ARG A 1 358 ? 4.230 -6.157 4.277 1.00 90.88 358 ARG A N 1
ATOM 2747 C CA . ARG A 1 358 ? 3.405 -4.950 4.168 1.00 90.88 358 ARG A CA 1
ATOM 2748 C C . ARG A 1 358 ? 3.858 -3.989 3.068 1.00 90.88 358 ARG A C 1
ATOM 2750 O O . ARG A 1 358 ? 3.045 -3.171 2.648 1.00 90.88 358 ARG A O 1
ATOM 2757 N N . ILE A 1 359 ? 5.122 -4.021 2.650 1.00 93.12 359 ILE A N 1
ATOM 2758 C CA . ILE A 1 359 ? 5.614 -3.143 1.583 1.00 93.12 359 ILE A CA 1
ATOM 2759 C C . ILE A 1 359 ? 5.059 -3.646 0.250 1.00 93.12 359 ILE A C 1
ATOM 2761 O O . ILE A 1 359 ? 5.313 -4.788 -0.126 1.00 93.12 359 ILE A O 1
ATOM 2765 N N . ASP A 1 360 ? 4.293 -2.805 -0.444 1.00 93.56 360 ASP A N 1
ATOM 2766 C CA . ASP A 1 360 ? 3.587 -3.203 -1.665 1.00 93.56 360 ASP A CA 1
ATOM 2767 C C . ASP A 1 360 ? 4.460 -2.931 -2.895 1.00 93.56 360 ASP A C 1
ATOM 2769 O O . ASP A 1 360 ? 4.757 -3.834 -3.672 1.00 93.56 360 ASP A O 1
ATOM 2773 N N . ASN A 1 361 ? 4.953 -1.700 -3.027 1.00 98.19 361 ASN A N 1
ATOM 2774 C CA . ASN A 1 361 ? 5.842 -1.305 -4.112 1.00 98.19 361 ASN A CA 1
ATOM 2775 C C . ASN A 1 361 ? 7.146 -0.697 -3.586 1.00 98.19 361 ASN A C 1
ATOM 2777 O O . ASN A 1 361 ? 7.279 -0.341 -2.415 1.00 98.19 361 ASN A O 1
ATOM 2781 N N . SER A 1 362 ? 8.115 -0.509 -4.473 1.00 97.00 362 SER A N 1
ATOM 2782 C CA . SER A 1 362 ? 9.330 0.254 -4.196 1.00 97.00 362 SER A CA 1
ATOM 2783 C C . SER A 1 362 ? 9.788 1.053 -5.407 1.00 97.00 362 SER A C 1
ATOM 2785 O O . SER A 1 362 ? 9.293 0.888 -6.513 1.00 97.00 362 SER A O 1
ATOM 2787 N N . SER A 1 363 ? 10.706 1.991 -5.199 1.00 98.12 363 SER A N 1
ATOM 2788 C CA . SER A 1 363 ? 11.381 2.681 -6.299 1.00 98.12 363 SER A CA 1
ATOM 2789 C C . SER A 1 363 ? 12.695 3.306 -5.818 1.00 98.12 363 SER A C 1
ATOM 2791 O O . SER A 1 363 ? 13.180 3.005 -4.721 1.00 98.12 363 SER A O 1
ATOM 2793 N N . TRP A 1 364 ? 13.299 4.151 -6.647 1.00 97.06 364 TRP A N 1
ATOM 2794 C CA . TRP A 1 364 ? 14.654 4.659 -6.487 1.00 97.06 364 TRP A CA 1
ATOM 2795 C C . TRP A 1 364 ? 14.807 5.508 -5.224 1.00 97.06 364 TRP A C 1
ATOM 2797 O O . TRP A 1 364 ? 14.056 6.458 -4.977 1.00 97.06 364 TRP A O 1
ATOM 2807 N N . GLY A 1 365 ? 15.809 5.161 -4.415 1.00 94.12 365 GLY A N 1
ATOM 2808 C CA . GLY A 1 365 ? 16.013 5.740 -3.090 1.00 94.12 365 GLY A CA 1
ATOM 2809 C C . GLY A 1 365 ? 17.439 6.146 -2.729 1.00 94.12 365 GLY A C 1
ATOM 2810 O O . GLY A 1 365 ? 17.632 6.610 -1.607 1.00 94.12 365 GLY A O 1
ATOM 2811 N N . CYS A 1 366 ? 18.457 5.967 -3.580 1.00 90.69 366 CYS A N 1
ATOM 2812 C CA . CYS A 1 366 ? 19.859 5.954 -3.132 1.00 90.69 366 CYS A CA 1
ATOM 2813 C C . CYS A 1 366 ? 20.745 7.054 -3.731 1.00 90.69 366 CYS A C 1
ATOM 2815 O O . CYS A 1 366 ? 21.834 6.775 -4.231 1.00 90.69 366 CYS A O 1
ATOM 2817 N N . TRP A 1 367 ? 20.343 8.315 -3.528 1.00 90.19 367 TRP A N 1
ATOM 2818 C CA . TRP A 1 367 ? 21.097 9.522 -3.918 1.00 90.19 367 TRP A CA 1
ATOM 2819 C C . TRP A 1 367 ? 21.395 9.596 -5.417 1.00 90.19 367 TRP A C 1
ATOM 2821 O O . TRP A 1 367 ? 22.474 10.026 -5.824 1.00 90.19 367 TRP A O 1
ATOM 2831 N N . ASP A 1 368 ? 20.421 9.167 -6.208 1.00 88.94 368 ASP A N 1
ATOM 2832 C CA . ASP A 1 368 ? 20.458 9.063 -7.664 1.00 88.94 368 ASP A CA 1
ATOM 2833 C C . ASP A 1 368 ? 19.150 9.538 -8.326 1.00 88.94 368 ASP A C 1
ATOM 2835 O O . ASP A 1 368 ? 18.950 9.331 -9.522 1.00 88.94 368 ASP A O 1
ATOM 2839 N N . VAL A 1 369 ? 18.261 10.204 -7.574 1.00 95.25 369 VAL A N 1
ATOM 2840 C CA . VAL A 1 369 ? 16.995 10.732 -8.103 1.00 95.25 369 VAL A CA 1
ATOM 2841 C C . VAL A 1 369 ? 17.139 12.200 -8.497 1.00 95.25 369 VAL A C 1
ATOM 2843 O O . VAL A 1 369 ? 17.424 13.064 -7.658 1.00 95.25 369 VAL A O 1
ATOM 2846 N N . VAL A 1 370 ? 16.908 12.464 -9.788 1.00 96.44 370 VAL A N 1
ATOM 2847 C CA . VAL A 1 370 ? 16.901 13.805 -10.385 1.00 96.44 370 VAL A CA 1
ATOM 2848 C C . VAL A 1 370 ? 15.538 14.475 -10.223 1.00 96.44 370 VAL A C 1
ATOM 2850 O O . VAL A 1 370 ? 14.521 13.907 -10.612 1.00 96.44 370 VAL A O 1
ATOM 2853 N N . THR A 1 371 ? 15.495 15.675 -9.648 1.00 98.06 371 THR A N 1
ATOM 2854 C CA . THR A 1 371 ? 14.257 16.441 -9.430 1.00 98.06 371 THR A CA 1
ATOM 2855 C C . THR A 1 371 ? 14.555 17.920 -9.118 1.00 98.06 371 THR A C 1
ATOM 2857 O O . THR A 1 371 ? 15.716 18.331 -9.051 1.00 98.06 371 THR A O 1
ATOM 2860 N N . THR A 1 372 ? 13.518 18.734 -8.928 1.00 97.12 372 THR A N 1
ATOM 2861 C CA . THR A 1 372 ? 13.582 20.102 -8.395 1.00 97.12 372 THR A CA 1
ATOM 2862 C C . THR A 1 372 ? 14.035 20.140 -6.933 1.00 97.12 372 THR A C 1
ATOM 2864 O O . THR A 1 372 ? 14.093 19.132 -6.229 1.00 97.12 372 THR A O 1
ATOM 2867 N N . GLY A 1 373 ? 14.323 21.332 -6.422 1.00 92.69 373 GLY A N 1
ATOM 2868 C CA . GLY A 1 373 ? 14.763 21.506 -5.047 1.00 92.69 373 GLY A CA 1
ATOM 2869 C C . GLY A 1 373 ? 16.219 21.086 -4.818 1.00 92.69 373 GLY A C 1
ATOM 2870 O O . GLY A 1 373 ? 16.931 20.625 -5.708 1.00 92.69 373 GLY A O 1
ATOM 2871 N N . TYR A 1 374 ? 16.684 21.285 -3.584 1.00 89.88 374 TYR A N 1
ATOM 2872 C CA . TYR A 1 374 ? 18.092 21.153 -3.188 1.00 89.88 374 TYR A CA 1
ATOM 2873 C C . TYR A 1 374 ? 19.008 21.906 -4.170 1.00 89.88 374 TYR A C 1
ATOM 2875 O O . TYR A 1 374 ? 18.596 22.964 -4.630 1.00 89.88 374 TYR A O 1
ATOM 2883 N N . SER A 1 375 ? 20.269 21.519 -4.395 1.00 87.31 375 SER A N 1
ATOM 2884 C CA . SER A 1 375 ? 21.149 22.353 -5.239 1.00 87.31 375 SER A CA 1
ATOM 2885 C C . SER A 1 375 ? 22.400 21.676 -5.807 1.00 87.31 375 SER A C 1
ATOM 2887 O O . SER A 1 375 ? 23.428 22.333 -5.979 1.00 87.31 375 SER A O 1
ATOM 2889 N N . SER A 1 376 ? 22.363 20.368 -6.085 1.00 86.31 376 SER A N 1
ATOM 2890 C CA . SER A 1 376 ? 23.525 19.689 -6.686 1.00 86.31 376 SER A CA 1
ATOM 2891 C C . SER A 1 376 ? 23.662 19.911 -8.198 1.00 86.31 376 SER A C 1
ATOM 2893 O O . SER A 1 376 ? 24.786 19.860 -8.698 1.00 86.31 376 SER A O 1
ATOM 2895 N N . LEU A 1 377 ? 22.569 20.223 -8.908 1.00 87.56 377 LEU A N 1
ATOM 2896 C CA . LEU A 1 377 ? 22.578 20.543 -10.343 1.00 87.56 377 LEU A CA 1
ATOM 2897 C C . LEU A 1 377 ? 22.468 22.052 -10.599 1.00 87.56 377 LEU A C 1
ATOM 2899 O O . LEU A 1 377 ? 23.253 22.594 -11.371 1.00 87.56 377 LEU A O 1
ATOM 2903 N N . SER A 1 378 ? 21.539 22.737 -9.926 1.00 89.19 378 SER A N 1
ATOM 2904 C CA . SER A 1 378 ? 21.350 24.196 -9.992 1.00 89.19 378 SER A CA 1
ATOM 2905 C C . SER A 1 378 ? 20.959 24.745 -8.626 1.00 89.19 378 SER A C 1
ATOM 2907 O O . SER A 1 378 ? 20.265 24.073 -7.869 1.00 89.19 378 SER A O 1
ATOM 2909 N N . SER A 1 379 ? 21.378 25.970 -8.304 1.00 86.00 379 SER A N 1
ATOM 2910 C CA . SER A 1 379 ? 21.241 26.546 -6.960 1.00 86.00 379 SER A CA 1
ATOM 2911 C C . SER A 1 379 ? 20.362 27.796 -6.860 1.00 86.00 379 SER A C 1
ATOM 2913 O O . SER A 1 379 ? 20.259 28.349 -5.766 1.00 86.00 379 SER A O 1
ATOM 2915 N N . ASP A 1 380 ? 19.787 28.293 -7.960 1.00 88.00 380 ASP A N 1
ATOM 2916 C CA . ASP A 1 380 ? 18.862 29.434 -7.897 1.00 88.00 380 ASP A CA 1
ATOM 2917 C C . ASP A 1 380 ? 17.551 28.998 -7.229 1.00 88.00 380 ASP A C 1
ATOM 2919 O O . ASP A 1 380 ? 16.972 28.000 -7.615 1.00 88.00 380 ASP A O 1
ATOM 2923 N N . TYR A 1 381 ? 17.072 29.714 -6.214 1.00 87.62 381 TYR A N 1
ATOM 2924 C CA . TYR A 1 381 ? 15.984 29.249 -5.340 1.00 87.62 381 TYR A CA 1
ATOM 2925 C C . TYR A 1 381 ? 14.668 28.933 -6.075 1.00 87.62 381 TYR A C 1
ATOM 2927 O O . TYR A 1 381 ? 13.917 28.059 -5.646 1.00 87.62 381 TYR A O 1
ATOM 2935 N N . ASN A 1 382 ? 14.394 29.646 -7.168 1.00 93.38 382 ASN A N 1
ATOM 2936 C CA . ASN A 1 382 ? 13.221 29.425 -8.017 1.00 93.38 382 ASN A CA 1
ATOM 2937 C C . ASN A 1 382 ? 13.544 28.600 -9.275 1.00 93.38 382 ASN A C 1
ATOM 2939 O O . ASN A 1 382 ? 12.712 28.530 -10.165 1.00 93.38 382 ASN A O 1
ATOM 2943 N N . ALA A 1 383 ? 14.741 28.027 -9.367 1.00 91.81 383 ALA A N 1
ATOM 2944 C CA . ALA A 1 383 ? 15.234 27.243 -10.497 1.00 91.81 383 ALA A CA 1
ATOM 2945 C C . ALA A 1 383 ? 16.330 26.273 -10.016 1.00 91.81 383 ALA A C 1
ATOM 2947 O O . ALA A 1 383 ? 17.428 26.200 -10.584 1.00 91.81 383 ALA A O 1
ATOM 2948 N N . ASN A 1 384 ? 16.080 25.602 -8.890 1.00 92.06 384 ASN A N 1
ATOM 2949 C CA . ASN A 1 384 ? 17.040 24.716 -8.260 1.00 92.06 384 ASN A CA 1
ATOM 2950 C C . ASN A 1 384 ? 16.689 23.262 -8.527 1.00 92.06 384 ASN A C 1
ATOM 2952 O O . ASN A 1 384 ? 15.543 22.840 -8.426 1.00 92.06 384 ASN A O 1
ATOM 2956 N N . TYR A 1 385 ? 17.723 22.489 -8.825 1.00 94.12 385 TYR A N 1
ATOM 2957 C CA . TYR A 1 385 ? 17.593 21.095 -9.213 1.00 94.12 385 TYR A CA 1
ATOM 2958 C C . TYR A 1 385 ? 18.680 20.275 -8.527 1.00 94.12 385 TYR A C 1
ATOM 2960 O O . TYR A 1 385 ? 19.771 20.770 -8.197 1.00 94.12 385 TYR A O 1
ATOM 2968 N N . THR A 1 386 ? 18.393 18.997 -8.341 1.00 93.31 386 THR A N 1
ATOM 2969 C CA . THR A 1 386 ? 19.260 18.030 -7.681 1.00 93.31 386 THR A CA 1
ATOM 2970 C C . THR A 1 386 ? 19.232 16.705 -8.417 1.00 93.31 386 THR A C 1
ATOM 2972 O O . THR A 1 386 ? 18.224 16.353 -9.006 1.00 93.31 386 THR A O 1
ATOM 2975 N N . ASP A 1 387 ? 20.334 15.972 -8.351 1.00 92.31 387 ASP A N 1
ATOM 2976 C CA . ASP A 1 387 ? 20.511 14.575 -8.768 1.00 92.31 387 ASP A CA 1
ATOM 2977 C C . ASP A 1 387 ? 20.754 13.650 -7.564 1.00 92.31 387 ASP A C 1
ATOM 2979 O O . ASP A 1 387 ? 21.190 12.514 -7.716 1.00 92.31 387 ASP A O 1
ATOM 2983 N N . THR A 1 388 ? 20.519 14.154 -6.348 1.00 90.00 388 THR A N 1
ATOM 2984 C CA . THR A 1 388 ? 20.870 13.466 -5.096 1.00 90.00 388 THR A CA 1
ATOM 2985 C C . THR A 1 388 ? 19.698 13.280 -4.140 1.00 90.00 388 THR A C 1
ATOM 2987 O O . THR A 1 388 ? 19.915 12.945 -2.971 1.00 90.00 388 THR A O 1
ATOM 2990 N N . TYR A 1 389 ? 18.457 13.500 -4.589 1.00 93.19 389 TYR A N 1
ATOM 2991 C CA . TYR A 1 389 ? 17.303 13.226 -3.736 1.00 93.19 389 TYR A CA 1
ATOM 2992 C C . TYR A 1 389 ? 17.207 11.719 -3.449 1.00 93.19 389 TYR A C 1
ATOM 2994 O O . TYR A 1 389 ? 17.609 10.891 -4.268 1.00 93.19 389 TYR A O 1
ATOM 3002 N N . ALA A 1 390 ? 16.801 11.362 -2.230 1.00 92.88 390 ALA A N 1
ATOM 3003 C CA . ALA A 1 390 ? 16.985 10.014 -1.699 1.00 92.88 390 ALA A CA 1
ATOM 3004 C C . ALA A 1 390 ? 16.013 9.697 -0.554 1.00 92.88 390 ALA A C 1
ATOM 3006 O O . ALA A 1 390 ? 15.330 10.573 -0.019 1.00 92.88 390 ALA A O 1
ATOM 3007 N N . GLY A 1 391 ? 16.042 8.440 -0.115 1.00 92.44 391 GLY A N 1
ATOM 3008 C CA . GLY A 1 391 ? 15.182 7.895 0.926 1.00 92.44 391 GLY A CA 1
ATOM 3009 C C . GLY A 1 391 ? 13.938 7.226 0.349 1.00 92.44 391 GLY A C 1
ATOM 3010 O O . GLY A 1 391 ? 13.641 7.328 -0.839 1.00 92.44 391 GLY A O 1
ATOM 3011 N N . THR A 1 392 ? 13.118 6.628 1.212 1.00 95.88 392 THR A N 1
ATOM 3012 C CA . THR A 1 392 ? 11.733 6.293 0.833 1.00 95.88 392 THR A CA 1
ATOM 3013 C C . THR A 1 392 ? 10.966 7.543 0.387 1.00 95.88 392 THR A C 1
ATOM 3015 O O . THR A 1 392 ? 9.980 7.431 -0.325 1.00 95.88 392 THR A O 1
ATOM 3018 N N . SER A 1 393 ? 11.434 8.738 0.766 1.00 94.06 393 SER A N 1
ATOM 3019 C CA . SER A 1 393 ? 10.915 10.028 0.311 1.00 94.06 393 SER A CA 1
ATOM 3020 C C . SER A 1 393 ? 11.154 10.345 -1.167 1.00 94.06 393 SER A C 1
ATOM 3022 O O . SER A 1 393 ? 10.421 11.172 -1.692 1.00 94.06 393 SER A O 1
ATOM 3024 N N . SER A 1 394 ? 12.128 9.728 -1.847 1.00 96.44 394 SER A N 1
ATOM 3025 C CA . SER A 1 394 ? 12.245 9.836 -3.310 1.00 96.44 394 SER A CA 1
ATOM 3026 C C . SER A 1 394 ? 11.488 8.720 -4.023 1.00 96.44 394 SER A C 1
ATOM 3028 O O . SER A 1 394 ? 10.852 8.973 -5.038 1.00 96.44 394 SER A O 1
ATOM 3030 N N . ALA A 1 395 ? 11.460 7.515 -3.450 1.00 98.31 395 ALA A N 1
ATOM 3031 C CA . ALA A 1 395 ? 10.705 6.396 -4.009 1.00 98.31 395 ALA A CA 1
ATOM 3032 C C . ALA A 1 395 ? 9.182 6.634 -3.974 1.00 98.31 395 ALA A C 1
ATOM 3034 O O . ALA A 1 395 ? 8.471 6.352 -4.935 1.00 98.31 395 ALA A O 1
ATOM 3035 N N . ASN A 1 396 ? 8.674 7.188 -2.871 1.00 98.50 396 ASN A N 1
ATOM 3036 C CA . ASN A 1 396 ? 7.253 7.445 -2.653 1.00 98.50 396 ASN A CA 1
ATOM 3037 C C . ASN A 1 396 ? 6.600 8.367 -3.708 1.00 98.50 396 ASN A C 1
ATOM 3039 O O . ASN A 1 396 ? 5.571 7.964 -4.247 1.00 98.50 396 ASN A O 1
ATOM 3043 N N . PRO A 1 397 ? 7.152 9.546 -4.059 1.00 98.75 397 PRO A N 1
ATOM 3044 C CA . PRO A 1 397 ? 6.607 10.368 -5.137 1.00 98.75 397 PRO A CA 1
ATOM 3045 C C . PRO A 1 397 ? 6.757 9.733 -6.528 1.00 98.75 397 PRO A C 1
ATOM 3047 O O . PRO A 1 397 ? 5.910 9.997 -7.375 1.00 98.75 397 PRO A O 1
ATOM 3050 N N . ILE A 1 398 ? 7.748 8.860 -6.775 1.00 98.94 398 ILE A N 1
ATOM 3051 C CA . ILE A 1 398 ? 7.829 8.113 -8.047 1.00 98.94 398 ILE A CA 1
ATOM 3052 C C . ILE A 1 398 ? 6.603 7.200 -8.185 1.00 98.94 398 ILE A C 1
ATOM 3054 O O . ILE A 1 398 ? 5.868 7.275 -9.168 1.00 98.94 398 ILE A O 1
ATOM 3058 N N . VAL A 1 399 ? 6.323 6.392 -7.158 1.00 98.94 399 VAL A N 1
ATOM 3059 C CA . VAL A 1 399 ? 5.159 5.491 -7.155 1.00 98.94 399 VAL A CA 1
ATOM 3060 C C . VAL A 1 399 ? 3.837 6.265 -7.119 1.00 98.94 399 VAL A C 1
ATOM 3062 O O . VAL A 1 399 ? 2.866 5.843 -7.744 1.00 98.94 399 VAL A O 1
ATOM 3065 N N . ALA A 1 400 ? 3.775 7.415 -6.440 1.00 98.94 400 ALA A N 1
ATOM 3066 C CA . ALA A 1 400 ? 2.583 8.263 -6.448 1.00 98.94 400 ALA A CA 1
ATOM 3067 C C . ALA A 1 400 ? 2.309 8.874 -7.831 1.00 98.94 400 ALA A C 1
ATOM 3069 O O . ALA A 1 400 ? 1.155 8.914 -8.254 1.00 98.94 400 ALA A O 1
ATOM 3070 N N . GLY A 1 401 ? 3.356 9.287 -8.551 1.00 98.88 401 GLY A N 1
ATOM 3071 C CA . GLY A 1 401 ? 3.261 9.720 -9.943 1.00 98.88 401 GLY A CA 1
ATOM 3072 C C . GLY A 1 401 ? 2.772 8.598 -10.859 1.00 98.88 401 GLY A C 1
ATOM 3073 O O . GLY A 1 401 ? 1.810 8.796 -11.595 1.00 98.88 401 GLY A O 1
ATOM 3074 N N . ALA A 1 402 ? 3.350 7.398 -10.745 1.00 98.94 402 ALA A N 1
ATOM 3075 C CA . ALA A 1 402 ? 2.907 6.223 -11.501 1.00 98.94 402 ALA A CA 1
ATOM 3076 C C . ALA A 1 402 ? 1.445 5.847 -11.188 1.00 98.94 402 ALA A C 1
ATOM 3078 O O . ALA A 1 402 ? 0.648 5.581 -12.083 1.00 98.94 402 ALA A O 1
ATOM 3079 N N . THR A 1 403 ? 1.045 5.918 -9.918 1.00 98.94 403 THR A N 1
ATOM 3080 C CA . THR A 1 403 ? -0.350 5.702 -9.510 1.00 98.94 403 THR A CA 1
ATOM 3081 C C . THR A 1 403 ? -1.290 6.726 -10.150 1.00 98.94 403 THR A C 1
ATOM 3083 O O . THR A 1 403 ? -2.369 6.364 -10.614 1.00 98.94 403 THR A O 1
ATOM 3086 N N . ALA A 1 404 ? -0.904 8.005 -10.179 1.00 98.94 404 ALA A N 1
ATOM 3087 C CA . ALA A 1 404 ? -1.708 9.059 -10.792 1.00 98.94 404 ALA A CA 1
ATOM 3088 C C . ALA A 1 404 ? -1.819 8.888 -12.315 1.00 98.94 404 ALA A C 1
ATOM 3090 O O . ALA A 1 404 ? -2.906 9.082 -12.853 1.00 98.94 404 ALA A O 1
ATOM 3091 N N . ALA A 1 405 ? -0.742 8.466 -12.983 1.00 98.88 405 ALA A N 1
ATOM 3092 C CA . ALA A 1 405 ? -0.750 8.097 -14.396 1.00 98.88 405 ALA A CA 1
ATOM 3093 C C . ALA A 1 405 ? -1.737 6.949 -14.670 1.00 98.88 405 ALA A C 1
ATOM 3095 O O . ALA A 1 405 ? -2.669 7.109 -15.456 1.00 98.88 405 ALA A O 1
ATOM 3096 N N . LEU A 1 406 ? -1.610 5.826 -13.957 1.00 98.75 406 LEU A N 1
ATOM 3097 C CA . LEU A 1 406 ? -2.473 4.655 -14.144 1.00 98.75 406 LEU A CA 1
ATOM 3098 C C . LEU A 1 406 ? -3.945 4.944 -13.805 1.00 98.75 406 LEU A C 1
ATOM 3100 O O . LEU A 1 406 ? -4.848 4.535 -14.531 1.00 98.75 406 LEU A O 1
ATOM 3104 N N . SER A 1 407 ? -4.200 5.701 -12.735 1.00 98.62 407 SER A N 1
ATOM 3105 C CA . SER A 1 407 ? -5.550 6.157 -12.381 1.00 98.62 407 SER A CA 1
ATOM 3106 C C . SER A 1 407 ? -6.136 7.094 -13.447 1.00 98.62 407 SER A C 1
ATOM 3108 O O . SER A 1 407 ? -7.325 7.022 -13.766 1.00 98.62 407 SER A O 1
ATOM 3110 N N . GLY A 1 408 ? -5.301 7.950 -14.046 1.00 98.38 408 GLY A N 1
ATOM 3111 C CA . GLY A 1 408 ? -5.682 8.815 -15.159 1.00 98.38 408 GLY A CA 1
ATOM 3112 C C . GLY A 1 408 ? -6.076 8.019 -16.400 1.00 98.38 408 GLY A C 1
ATOM 3113 O O . GLY A 1 408 ? -7.111 8.319 -16.999 1.00 98.38 408 GLY A O 1
ATOM 3114 N N . VAL A 1 409 ? -5.332 6.957 -16.728 1.00 97.94 409 VAL A N 1
ATOM 3115 C CA . VAL A 1 409 ? -5.712 5.997 -17.777 1.00 97.94 409 VAL A CA 1
ATOM 3116 C C . VAL A 1 409 ? -7.045 5.337 -17.441 1.00 97.94 409 VAL A C 1
ATOM 3118 O O . VAL A 1 409 ? -7.975 5.426 -18.238 1.00 97.94 409 VAL A O 1
ATOM 3121 N N . ALA A 1 410 ? -7.201 4.759 -16.245 1.00 93.88 410 ALA A N 1
ATOM 3122 C CA . ALA A 1 410 ? -8.461 4.131 -15.836 1.00 93.88 410 ALA A CA 1
ATOM 3123 C C . ALA A 1 410 ? -9.653 5.081 -16.040 1.00 93.88 410 ALA A C 1
ATOM 3125 O O . ALA A 1 410 ? -10.651 4.729 -16.667 1.00 93.88 410 ALA A O 1
ATOM 3126 N N . LYS A 1 411 ? -9.506 6.340 -15.619 1.00 92.88 411 LYS A N 1
ATOM 3127 C CA . LYS A 1 411 ? -10.527 7.376 -15.788 1.00 92.88 411 LYS A CA 1
ATOM 3128 C C . LYS A 1 411 ? -10.791 7.749 -17.248 1.00 92.88 411 LYS A C 1
ATOM 3130 O O . LYS A 1 411 ? -11.946 7.968 -17.609 1.00 92.88 411 LYS A O 1
ATOM 3135 N N . ALA A 1 412 ? -9.758 7.856 -18.080 1.00 92.00 412 ALA A N 1
ATOM 3136 C CA . ALA A 1 412 ? -9.900 8.184 -19.499 1.00 92.00 412 ALA A CA 1
ATOM 3137 C C . ALA A 1 412 ? -10.658 7.096 -20.279 1.00 92.00 412 ALA A C 1
ATOM 3139 O O . ALA A 1 412 ? -11.351 7.413 -21.248 1.00 92.00 412 ALA A O 1
ATOM 3140 N N . TYR A 1 413 ? -10.567 5.846 -19.821 1.00 89.88 413 TYR A N 1
ATOM 3141 C CA . TYR A 1 413 ? -11.230 4.680 -20.404 1.00 89.88 413 TYR A CA 1
ATOM 3142 C C . TYR A 1 413 ? -12.499 4.240 -19.647 1.00 89.88 413 TYR A C 1
ATOM 3144 O O . TYR A 1 413 ? -13.056 3.192 -19.962 1.00 89.88 413 TYR A O 1
ATOM 3152 N N . ASP A 1 414 ? -12.993 5.049 -18.699 1.00 87.81 414 ASP A N 1
ATOM 3153 C CA . ASP A 1 414 ? -14.199 4.775 -17.891 1.00 87.81 414 ASP A CA 1
ATOM 3154 C C . ASP A 1 414 ? -14.130 3.450 -17.097 1.00 87.81 414 ASP A C 1
ATOM 3156 O O . ASP A 1 414 ? -15.133 2.776 -16.860 1.00 87.81 414 ASP A O 1
ATOM 3160 N N . ILE A 1 415 ? -12.921 3.072 -16.675 1.00 84.50 415 ILE A N 1
ATOM 3161 C CA . ILE A 1 415 ? -12.650 1.901 -15.841 1.00 84.50 415 ILE A CA 1
ATOM 3162 C C . ILE A 1 415 ? -12.706 2.321 -14.372 1.00 84.50 415 ILE A C 1
ATOM 3164 O O . ILE A 1 415 ? -11.941 3.167 -13.906 1.00 84.50 415 ILE A O 1
ATOM 3168 N N . SER A 1 416 ? -13.613 1.697 -13.622 1.00 84.12 416 SER A N 1
ATOM 3169 C CA . SER A 1 416 ? -13.671 1.831 -12.168 1.00 84.12 416 SER A CA 1
ATOM 3170 C C . SER A 1 416 ? -12.768 0.784 -11.529 1.00 84.12 416 SER A C 1
ATOM 3172 O O . SER A 1 416 ? -13.052 -0.404 -11.632 1.00 84.12 416 SER A O 1
ATOM 3174 N N . ILE A 1 417 ? -11.728 1.232 -10.830 1.00 83.75 417 ILE A N 1
ATOM 3175 C CA . ILE A 1 417 ? -10.790 0.371 -10.107 1.00 83.75 417 ILE A CA 1
ATOM 3176 C C . ILE A 1 417 ? -10.663 0.849 -8.661 1.00 83.75 417 ILE A C 1
ATOM 3178 O O . ILE A 1 417 ? -10.475 2.042 -8.399 1.00 83.75 417 ILE A O 1
ATOM 3182 N N . ALA A 1 418 ? -10.812 -0.062 -7.702 1.00 86.75 418 ALA A N 1
ATOM 3183 C CA . ALA A 1 418 ? -10.654 0.270 -6.293 1.00 86.75 418 ALA A CA 1
ATOM 3184 C C . ALA A 1 418 ? -9.162 0.450 -5.946 1.00 86.75 418 ALA A C 1
ATOM 3186 O O . ALA A 1 418 ? -8.312 -0.230 -6.521 1.00 86.75 418 ALA A O 1
ATOM 3187 N N . PRO A 1 419 ? -8.803 1.274 -4.944 1.00 93.62 419 PRO A N 1
ATOM 3188 C CA . PRO A 1 419 ? -7.404 1.484 -4.564 1.00 93.62 419 PRO A CA 1
ATOM 3189 C C . PRO A 1 419 ? -6.623 0.205 -4.251 1.00 93.62 419 PRO A C 1
ATOM 3191 O O . PRO A 1 419 ? -5.439 0.109 -4.561 1.00 93.62 419 PRO A O 1
ATOM 3194 N N . LYS A 1 420 ? -7.286 -0.804 -3.672 1.00 88.25 420 LYS A N 1
ATOM 3195 C CA . LYS A 1 420 ? -6.671 -2.111 -3.403 1.00 88.25 420 LYS A CA 1
ATOM 3196 C C . LYS A 1 420 ? -6.344 -2.882 -4.678 1.00 88.25 420 LYS A C 1
ATOM 3198 O O . LYS A 1 420 ? -5.292 -3.507 -4.732 1.00 88.25 420 LYS A O 1
ATOM 3203 N N . GLU A 1 421 ? -7.227 -2.822 -5.670 1.00 82.44 421 GLU A N 1
ATOM 3204 C CA . GLU A 1 421 ? -7.054 -3.470 -6.972 1.00 82.44 421 GLU A CA 1
ATOM 3205 C C . GLU A 1 421 ? -5.978 -2.747 -7.783 1.00 82.44 421 GLU A C 1
ATOM 3207 O O . GLU A 1 421 ? -5.096 -3.395 -8.325 1.00 82.44 421 GLU A O 1
ATOM 3212 N N . LEU A 1 422 ? -5.969 -1.407 -7.780 1.00 95.00 422 LEU A N 1
ATOM 3213 C CA . LEU A 1 422 ? -4.927 -0.618 -8.445 1.00 95.00 422 LEU A CA 1
ATOM 3214 C C . LEU A 1 422 ? -3.554 -0.867 -7.810 1.00 95.00 422 LEU A C 1
ATOM 3216 O O . LEU A 1 422 ? -2.571 -1.074 -8.517 1.00 95.00 422 LEU A O 1
ATOM 3220 N N . ARG A 1 423 ? -3.478 -0.896 -6.473 1.00 96.12 423 ARG A N 1
ATOM 3221 C CA . ARG A 1 423 ? -2.266 -1.301 -5.749 1.00 96.12 423 ARG A CA 1
ATOM 3222 C C . ARG A 1 423 ? -1.820 -2.699 -6.170 1.00 96.12 423 ARG A C 1
ATOM 3224 O O . ARG A 1 423 ? -0.647 -2.873 -6.459 1.00 96.12 423 ARG A O 1
ATOM 3231 N N . GLN A 1 424 ? -2.730 -3.672 -6.194 1.00 83.12 424 GLN A N 1
ATOM 3232 C CA . GLN A 1 424 ? -2.405 -5.046 -6.574 1.00 83.12 424 GLN A CA 1
ATOM 3233 C C . GLN A 1 424 ? -1.898 -5.125 -8.018 1.00 83.12 424 GLN A C 1
ATOM 3235 O O . GLN A 1 424 ? -0.877 -5.755 -8.257 1.00 83.12 424 GLN A O 1
ATOM 3240 N N . LEU A 1 425 ? -2.535 -4.406 -8.942 1.00 80.06 425 LEU A N 1
ATOM 3241 C CA . LEU A 1 425 ? -2.103 -4.300 -10.331 1.00 80.06 425 LEU A CA 1
ATOM 3242 C C . LEU A 1 425 ? -0.662 -3.780 -10.424 1.00 80.06 425 LEU A C 1
ATOM 3244 O O . LEU A 1 425 ? 0.178 -4.433 -11.026 1.00 80.06 425 LEU A O 1
ATOM 3248 N N . LEU A 1 426 ? -0.342 -2.674 -9.740 1.00 88.62 426 LEU A N 1
ATOM 3249 C CA . LEU A 1 426 ? 1.027 -2.140 -9.681 1.00 88.62 426 LEU A CA 1
ATOM 3250 C C . LEU A 1 426 ? 2.036 -3.116 -9.057 1.00 88.62 426 LEU A C 1
ATOM 3252 O O . LEU A 1 426 ? 3.223 -3.054 -9.373 1.00 88.62 426 LEU A O 1
ATOM 3256 N N . VAL A 1 427 ? 1.603 -3.967 -8.123 1.00 81.12 427 VAL A N 1
ATOM 3257 C CA . VAL A 1 427 ? 2.450 -5.004 -7.518 1.00 81.12 427 VAL A CA 1
ATOM 3258 C C . VAL A 1 427 ? 2.727 -6.109 -8.536 1.00 81.12 427 VAL A C 1
ATOM 3260 O O . VAL A 1 427 ? 3.885 -6.456 -8.761 1.00 81.12 427 VAL A O 1
ATOM 3263 N N . GLU A 1 428 ? 1.675 -6.643 -9.151 1.00 75.50 428 GLU A N 1
ATOM 3264 C CA . GLU A 1 428 ? 1.717 -7.808 -10.037 1.00 75.50 428 GLU A CA 1
ATOM 3265 C C . GLU A 1 428 ? 2.427 -7.529 -11.355 1.00 75.50 428 GLU A C 1
ATOM 3267 O O . GLU A 1 428 ? 3.177 -8.381 -11.829 1.00 75.50 428 GLU A O 1
ATOM 3272 N N . THR A 1 429 ? 2.222 -6.341 -11.922 1.00 82.31 429 THR A N 1
ATOM 3273 C CA . THR A 1 429 ? 2.869 -5.926 -13.169 1.00 82.31 429 THR A CA 1
ATOM 3274 C C . THR A 1 429 ? 4.208 -5.248 -12.930 1.00 82.31 429 THR A C 1
ATOM 3276 O O . THR A 1 429 ? 4.918 -4.958 -13.882 1.00 82.31 429 THR A O 1
ATOM 3279 N N . GLY A 1 430 ? 4.589 -5.001 -11.677 1.00 79.44 430 GLY A N 1
ATOM 3280 C CA . GLY A 1 430 ? 5.848 -4.350 -11.355 1.00 79.44 430 GLY A CA 1
ATOM 3281 C C . GLY A 1 430 ? 7.080 -5.204 -11.679 1.00 79.44 430 GLY A C 1
ATOM 3282 O O . GLY A 1 430 ? 7.039 -6.425 -11.820 1.00 79.44 430 GLY A O 1
ATOM 3283 N N . THR A 1 431 ? 8.231 -4.551 -11.788 1.00 82.69 431 THR A N 1
ATOM 3284 C CA . THR A 1 431 ? 9.549 -5.185 -11.884 1.00 82.69 431 THR A CA 1
ATOM 3285 C C . THR A 1 431 ? 10.020 -5.631 -10.496 1.00 82.69 431 THR A C 1
ATOM 3287 O O . THR A 1 431 ? 10.120 -4.789 -9.596 1.00 82.69 431 THR A O 1
ATOM 3290 N N . PRO A 1 432 ? 10.356 -6.916 -10.287 1.00 79.06 432 PRO A N 1
ATOM 3291 C CA . PRO A 1 432 ? 10.965 -7.373 -9.042 1.00 79.06 432 PRO A CA 1
ATOM 3292 C C . PRO A 1 432 ? 12.296 -6.666 -8.774 1.00 79.06 432 PRO A C 1
ATOM 3294 O O . PRO A 1 432 ? 13.173 -6.597 -9.636 1.00 79.06 432 PRO A O 1
ATOM 3297 N N . VAL A 1 433 ? 12.454 -6.136 -7.563 1.00 80.38 433 VAL A N 1
ATOM 3298 C CA . VAL A 1 433 ? 13.656 -5.420 -7.126 1.00 80.38 433 VAL A CA 1
ATOM 3299 C C . VAL A 1 433 ? 13.953 -5.727 -5.659 1.00 80.38 433 VAL A C 1
ATOM 3301 O O . VAL A 1 433 ? 13.092 -6.197 -4.919 1.00 80.38 433 VAL A O 1
ATOM 3304 N N . GLY A 1 434 ? 15.172 -5.423 -5.216 1.00 72.75 434 GLY A N 1
ATOM 3305 C CA . GLY A 1 434 ? 15.594 -5.641 -3.838 1.00 72.75 434 GLY A CA 1
ATOM 3306 C C . GLY A 1 434 ? 16.469 -6.879 -3.662 1.00 72.75 434 GLY A C 1
ATOM 3307 O O . GLY A 1 434 ? 16.920 -7.508 -4.616 1.00 72.75 434 GLY A O 1
ATOM 3308 N N . ASP A 1 435 ? 16.786 -7.180 -2.406 1.00 72.25 435 ASP A N 1
ATOM 3309 C CA . ASP A 1 435 ? 17.529 -8.381 -2.020 1.00 72.25 435 ASP A CA 1
ATOM 3310 C C . ASP A 1 435 ? 16.710 -9.242 -1.041 1.00 72.25 435 ASP A C 1
ATOM 3312 O O . ASP A 1 435 ? 15.492 -9.324 -1.148 1.00 72.25 435 ASP A O 1
ATOM 3316 N N . GLN A 1 436 ? 17.352 -9.895 -0.067 1.00 64.06 436 GLN A N 1
ATOM 3317 C CA . GLN A 1 436 ? 16.667 -10.712 0.943 1.00 64.06 436 GLN A CA 1
ATOM 3318 C C . GLN A 1 436 ? 15.644 -9.929 1.786 1.00 64.06 436 GLN A C 1
ATOM 3320 O O . GLN A 1 436 ? 14.829 -10.532 2.481 1.00 64.06 436 GLN A O 1
ATOM 3325 N N . ARG A 1 437 ? 15.694 -8.591 1.775 1.00 76.00 437 ARG A N 1
ATOM 3326 C CA . ARG A 1 437 ? 14.691 -7.738 2.417 1.00 76.00 437 ARG A CA 1
ATOM 3327 C C . ARG A 1 437 ? 13.583 -7.399 1.426 1.00 76.00 437 ARG A C 1
ATOM 3329 O O . ARG A 1 437 ? 13.764 -6.491 0.615 1.00 76.00 437 ARG A O 1
ATOM 3336 N N . TYR A 1 438 ? 12.445 -8.079 1.550 1.00 81.12 438 TYR A N 1
ATOM 3337 C CA . TYR A 1 438 ? 11.273 -7.857 0.700 1.00 81.12 438 TYR A CA 1
ATOM 3338 C C . TYR A 1 438 ? 10.758 -6.411 0.790 1.00 81.12 438 TYR A C 1
ATOM 3340 O O . TYR A 1 438 ? 10.466 -5.914 1.881 1.00 81.12 438 TYR A O 1
ATOM 3348 N N . ILE A 1 439 ? 10.653 -5.747 -0.362 1.00 86.00 439 ILE A N 1
ATOM 3349 C CA . ILE A 1 439 ? 10.197 -4.355 -0.510 1.00 86.00 439 ILE A CA 1
ATOM 3350 C C . ILE A 1 439 ? 9.202 -4.192 -1.669 1.00 86.00 439 ILE A C 1
ATOM 3352 O O . ILE A 1 439 ? 9.102 -3.114 -2.252 1.00 86.00 439 ILE A O 1
ATOM 3356 N N . GLY A 1 440 ? 8.484 -5.259 -2.021 1.00 86.38 440 GLY A N 1
ATOM 3357 C CA . GLY A 1 440 ? 7.564 -5.232 -3.152 1.00 86.38 440 GLY A CA 1
ATOM 3358 C C . GLY A 1 440 ? 8.261 -5.033 -4.501 1.00 86.38 440 GLY A C 1
ATOM 3359 O O . GLY A 1 440 ? 9.468 -5.241 -4.632 1.00 86.38 440 GLY A O 1
ATOM 3360 N N . THR A 1 441 ? 7.499 -4.609 -5.506 1.00 88.25 441 THR A N 1
ATOM 3361 C CA . THR A 1 441 ? 7.978 -4.425 -6.887 1.00 88.25 441 THR A CA 1
ATOM 3362 C C . THR A 1 441 ? 8.046 -2.951 -7.279 1.00 88.25 441 THR A C 1
ATOM 3364 O O . THR A 1 441 ? 7.328 -2.107 -6.736 1.00 88.25 441 THR A O 1
ATOM 3367 N N . GLN A 1 442 ? 8.908 -2.617 -8.236 1.00 95.50 442 GLN A N 1
ATOM 3368 C CA . GLN A 1 442 ? 8.906 -1.297 -8.852 1.00 95.50 442 GLN A CA 1
ATOM 3369 C C . GLN A 1 442 ? 7.805 -1.208 -9.908 1.00 95.50 442 GLN A C 1
ATOM 3371 O O . GLN A 1 442 ? 7.789 -2.071 -10.778 1.00 95.50 442 GLN A O 1
ATOM 3376 N N . PRO A 1 443 ? 6.922 -0.191 -9.885 1.00 98.19 443 PRO A N 1
ATOM 3377 C CA . PRO A 1 443 ? 5.910 -0.028 -10.920 1.00 98.19 443 PRO A CA 1
ATOM 3378 C C . PRO A 1 443 ? 6.489 -0.067 -12.331 1.00 98.19 443 PRO A C 1
ATOM 3380 O O . PRO A 1 443 ? 7.575 0.457 -12.570 1.00 98.19 443 PRO A O 1
ATOM 3383 N N . ASP A 1 444 ? 5.722 -0.650 -13.237 1.00 96.94 444 ASP A N 1
ATOM 3384 C CA . ASP A 1 444 ? 5.961 -0.676 -14.672 1.00 96.94 444 ASP A CA 1
ATOM 3385 C C . ASP A 1 444 ? 4.646 -0.271 -15.339 1.00 96.94 444 ASP A C 1
ATOM 3387 O O . ASP A 1 444 ? 3.644 -0.989 -15.251 1.00 96.94 444 ASP A O 1
ATOM 3391 N N . LEU A 1 445 ? 4.611 0.949 -15.869 1.00 97.81 445 LEU A N 1
ATOM 3392 C CA . LEU A 1 445 ? 3.384 1.549 -16.369 1.00 97.81 445 LEU A CA 1
ATOM 3393 C C . LEU A 1 445 ? 2.940 0.950 -17.696 1.00 97.81 445 LEU A C 1
ATOM 3395 O O . LEU A 1 445 ? 1.732 0.873 -17.890 1.00 97.81 445 LEU A O 1
ATOM 3399 N N . GLU A 1 446 ? 3.851 0.501 -18.561 1.00 94.06 446 GLU A N 1
ATOM 3400 C CA . GLU A 1 446 ? 3.483 -0.214 -19.788 1.00 94.06 446 GLU A CA 1
ATOM 3401 C C . GLU A 1 446 ? 2.694 -1.469 -19.422 1.00 94.06 446 GLU A C 1
ATOM 3403 O O . GLU A 1 446 ? 1.497 -1.552 -19.714 1.00 94.06 446 GLU A O 1
ATOM 3408 N N . ARG A 1 447 ? 3.302 -2.370 -18.638 1.00 85.81 447 ARG A N 1
ATOM 3409 C CA . ARG A 1 447 ? 2.629 -3.608 -18.223 1.00 85.81 447 ARG A CA 1
ATOM 3410 C C . ARG A 1 447 ? 1.342 -3.333 -17.446 1.00 85.81 447 ARG A C 1
ATOM 3412 O O . ARG A 1 447 ? 0.324 -3.967 -17.698 1.00 85.81 447 ARG A O 1
ATOM 3419 N N . ALA A 1 448 ? 1.343 -2.368 -16.522 1.00 87.19 448 ALA A N 1
ATOM 3420 C CA . ALA A 1 448 ? 0.136 -2.022 -15.766 1.00 87.19 448 ALA A CA 1
ATOM 3421 C C . ALA A 1 448 ? -1.004 -1.504 -16.658 1.00 87.19 448 ALA A C 1
ATOM 3423 O O . ALA A 1 448 ? -2.163 -1.856 -16.436 1.00 87.19 448 ALA A O 1
ATOM 3424 N N . ILE A 1 449 ? -0.698 -0.656 -17.643 1.00 90.12 449 ILE A N 1
ATOM 3425 C CA . ILE A 1 449 ? -1.691 -0.077 -18.552 1.00 90.12 449 ILE A CA 1
ATOM 3426 C C . ILE A 1 449 ? -2.224 -1.140 -19.514 1.00 90.12 449 ILE A C 1
ATOM 3428 O O . ILE A 1 449 ? -3.434 -1.203 -19.729 1.00 90.12 449 ILE A O 1
ATOM 3432 N N . GLU A 1 450 ? -1.363 -1.991 -20.062 1.00 84.38 450 GLU A N 1
ATOM 3433 C CA . GLU A 1 450 ? -1.766 -3.069 -20.968 1.00 84.38 450 GLU A CA 1
ATOM 3434 C C . GLU A 1 450 ? -2.702 -4.063 -20.284 1.00 84.38 450 GLU A C 1
ATOM 3436 O O . GLU A 1 450 ? -3.790 -4.343 -20.802 1.00 84.38 450 GLU A O 1
ATOM 3441 N N . THR A 1 451 ? -2.353 -4.494 -19.066 1.00 79.81 451 THR A N 1
ATOM 3442 C CA . THR A 1 451 ? -3.220 -5.336 -18.235 1.00 79.81 451 THR A CA 1
ATOM 3443 C C . THR A 1 451 ? -4.535 -4.625 -17.891 1.00 79.81 451 THR A C 1
ATOM 3445 O O . THR A 1 451 ? -5.599 -5.234 -17.985 1.00 79.81 451 THR A O 1
ATOM 3448 N N . LEU A 1 452 ? -4.505 -3.330 -17.545 1.00 83.56 452 LEU A N 1
ATOM 3449 C CA . LEU A 1 452 ? -5.713 -2.549 -17.238 1.00 83.56 452 LEU A CA 1
ATOM 3450 C C . LEU A 1 452 ? -6.670 -2.443 -18.437 1.00 83.56 452 LEU A C 1
ATOM 3452 O O . LEU A 1 452 ? -7.887 -2.488 -18.258 1.00 83.56 452 LEU A O 1
ATOM 3456 N N . LEU A 1 453 ? -6.135 -2.272 -19.648 1.00 81.12 453 LEU A N 1
ATOM 3457 C CA . LEU A 1 453 ? -6.916 -2.088 -20.876 1.00 81.12 453 LEU A CA 1
ATOM 3458 C C . LEU A 1 453 ? -7.291 -3.408 -21.567 1.00 81.12 453 LEU A C 1
ATOM 3460 O O . LEU A 1 453 ? -8.074 -3.387 -22.518 1.00 81.12 453 LEU A O 1
ATOM 3464 N N . GLY A 1 454 ? -6.757 -4.542 -21.103 1.00 70.69 454 GLY A N 1
ATOM 3465 C CA . GLY A 1 454 ? -6.957 -5.851 -21.728 1.00 70.69 454 GLY A CA 1
ATOM 3466 C C . GLY A 1 454 ? -6.288 -5.981 -23.102 1.00 70.69 454 GLY A C 1
ATOM 3467 O O . GLY A 1 454 ? -6.742 -6.780 -23.920 1.00 70.69 454 GLY A O 1
ATOM 3468 N N . ASN A 1 455 ? -5.252 -5.179 -23.373 1.00 48.69 455 ASN A N 1
ATOM 3469 C CA . ASN A 1 455 ? -4.477 -5.209 -24.612 1.00 48.69 455 ASN A CA 1
ATOM 3470 C C . ASN A 1 455 ? -3.201 -6.027 -24.390 1.00 48.69 455 ASN A C 1
ATOM 3472 O O . ASN A 1 455 ? -2.145 -5.468 -24.127 1.00 48.69 455 ASN A O 1
ATOM 3476 N N . THR A 1 456 ? -3.292 -7.344 -24.508 1.00 42.78 456 THR A N 1
ATOM 3477 C CA . THR A 1 456 ? -2.129 -8.236 -24.513 1.00 42.78 456 THR A CA 1
ATOM 3478 C C . THR A 1 456 ? -1.706 -8.517 -25.953 1.00 42.78 456 THR A C 1
ATOM 3480 O O . THR A 1 456 ? -2.017 -9.569 -26.491 1.00 42.78 456 THR A O 1
ATOM 3483 N N . ASP A 1 457 ? -1.048 -7.562 -26.618 1.00 33.72 457 ASP A N 1
ATOM 3484 C CA . ASP A 1 457 ? -0.391 -7.810 -27.914 1.00 33.72 457 ASP A CA 1
ATOM 3485 C C . ASP A 1 457 ? 0.655 -6.722 -28.245 1.00 33.72 457 ASP A C 1
ATOM 3487 O O . ASP A 1 457 ? 0.293 -5.625 -28.683 1.00 33.72 457 ASP A O 1
ATOM 3491 N N . GLY A 1 458 ? 1.957 -7.045 -28.135 1.00 30.23 458 GLY A N 1
ATOM 3492 C CA . GLY A 1 458 ? 3.019 -6.167 -28.653 1.00 30.23 458 GLY A CA 1
ATOM 3493 C C . GLY A 1 458 ? 4.482 -6.449 -28.270 1.00 30.23 458 GLY A C 1
ATOM 3494 O O . GLY A 1 458 ? 5.112 -5.607 -27.660 1.00 30.23 458 GLY A O 1
ATOM 3495 N N . ASP A 1 459 ? 5.069 -7.564 -28.723 1.00 30.81 459 ASP A N 1
ATOM 3496 C CA . ASP A 1 459 ? 6.532 -7.725 -28.938 1.00 30.81 459 ASP A CA 1
ATOM 3497 C C . ASP A 1 459 ? 7.491 -7.505 -27.741 1.00 30.81 459 ASP A C 1
ATOM 3499 O O . ASP A 1 459 ? 8.567 -6.928 -27.865 1.00 30.81 459 ASP A O 1
ATOM 3503 N N . ASN A 1 460 ? 7.176 -8.097 -26.598 1.00 28.69 460 ASN A N 1
ATOM 3504 C CA . ASN A 1 460 ? 8.175 -8.781 -25.780 1.00 28.69 460 ASN A CA 1
ATOM 3505 C C . ASN A 1 460 ? 7.588 -10.158 -25.489 1.00 28.69 460 ASN A C 1
ATOM 3507 O O . ASN A 1 460 ? 6.383 -10.276 -25.282 1.00 28.69 460 ASN A O 1
ATOM 3511 N N . GLN A 1 461 ? 8.391 -11.221 -25.536 1.00 30.19 461 GLN A N 1
ATOM 3512 C CA . GLN A 1 461 ? 7.904 -12.557 -25.188 1.00 30.19 461 GLN A CA 1
ATOM 3513 C C . GLN A 1 461 ? 7.578 -12.629 -23.690 1.00 30.19 461 GLN A C 1
ATOM 3515 O O . GLN A 1 461 ? 8.359 -13.140 -22.893 1.00 30.19 461 GLN A O 1
ATOM 3520 N N . ILE A 1 462 ? 6.410 -12.111 -23.327 1.00 32.91 462 ILE A N 1
ATOM 3521 C CA . ILE A 1 462 ? 5.604 -12.590 -22.219 1.00 32.91 462 ILE A CA 1
ATOM 3522 C C . ILE A 1 462 ? 4.998 -13.906 -22.730 1.00 32.91 462 ILE A C 1
ATOM 3524 O O . ILE A 1 462 ? 4.425 -13.916 -23.825 1.00 32.91 462 ILE A O 1
ATOM 3528 N N . PRO A 1 463 ? 5.182 -15.040 -22.034 1.00 32.12 463 PRO A N 1
ATOM 3529 C CA . PRO A 1 463 ? 4.491 -16.270 -22.387 1.00 32.12 463 PRO A CA 1
ATOM 3530 C C . PRO A 1 463 ? 2.983 -16.013 -22.321 1.00 32.12 463 PRO A C 1
ATOM 3532 O O . PRO A 1 463 ? 2.445 -15.776 -21.248 1.00 32.12 463 PRO A O 1
ATOM 3535 N N . ASP A 1 464 ? 2.365 -15.983 -23.499 1.00 29.66 464 ASP A N 1
ATOM 3536 C CA . ASP A 1 464 ? 0.946 -16.185 -23.794 1.00 29.66 464 ASP A CA 1
ATOM 3537 C C . ASP A 1 464 ? -0.028 -16.017 -22.603 1.00 29.66 464 ASP A C 1
ATOM 3539 O O . ASP A 1 464 ? -0.348 -16.973 -21.897 1.00 29.66 464 ASP A O 1
ATOM 3543 N N . GLU A 1 465 ? -0.572 -14.808 -22.409 1.00 39.09 465 GLU A N 1
ATOM 3544 C CA . GLU A 1 465 ? -1.673 -14.559 -21.458 1.00 39.09 465 GLU A CA 1
ATOM 3545 C C . GLU A 1 465 ? -3.038 -15.095 -21.945 1.00 39.09 465 GLU A C 1
ATOM 3547 O O . GLU A 1 465 ? -4.065 -14.882 -21.296 1.00 39.09 465 GLU A O 1
ATOM 3552 N N . THR A 1 466 ? -3.067 -15.846 -23.052 1.00 37.81 466 THR A N 1
ATOM 3553 C CA . THR A 1 466 ? -4.211 -16.687 -23.438 1.00 37.81 466 THR A CA 1
ATOM 3554 C C . THR A 1 466 ? -3.974 -18.183 -23.209 1.00 37.81 466 THR A C 1
ATOM 3556 O O . THR A 1 466 ? -4.863 -18.985 -23.499 1.00 37.81 466 THR A O 1
ATOM 3559 N N . GLY A 1 467 ? -2.822 -18.561 -22.645 1.00 40.38 467 GLY A N 1
ATOM 3560 C CA . GLY A 1 467 ? -2.453 -19.948 -22.379 1.00 40.38 467 GLY A CA 1
ATOM 3561 C C . GLY A 1 467 ? -3.205 -20.571 -21.200 1.00 40.38 467 GLY A C 1
ATOM 3562 O O . GLY A 1 467 ? -3.441 -19.936 -20.166 1.00 40.38 467 GLY A O 1
ATOM 3563 N N . GLU A 1 468 ? -3.556 -21.847 -21.350 1.00 56.88 468 GLU A N 1
ATOM 3564 C CA . GLU A 1 468 ? -3.893 -22.724 -20.227 1.00 56.88 468 GLU A CA 1
ATOM 3565 C C . GLU A 1 468 ? -2.668 -22.784 -19.269 1.00 56.88 468 GLU A C 1
ATOM 3567 O O . GLU A 1 468 ? -1.543 -22.532 -19.690 1.00 56.88 468 GLU A O 1
ATOM 3572 N N . GLY A 1 469 ? -2.833 -23.007 -17.955 1.00 70.88 469 GLY A N 1
ATOM 3573 C CA . GLY A 1 469 ? -1.690 -23.129 -17.021 1.00 70.88 469 GLY A CA 1
ATOM 3574 C C . GLY A 1 469 ? -1.838 -22.466 -15.643 1.00 70.88 469 GLY A C 1
ATOM 3575 O O . GLY A 1 469 ? -2.875 -21.893 -15.298 1.00 70.88 469 GLY A O 1
ATOM 3576 N N . PHE A 1 470 ? -0.775 -22.559 -14.832 1.00 79.25 470 PHE A N 1
ATOM 3577 C CA . PHE A 1 470 ? -0.753 -22.169 -13.414 1.00 79.25 470 PHE A CA 1
ATOM 3578 C C . PHE A 1 470 ? 0.418 -21.232 -13.090 1.00 79.25 470 PHE A C 1
ATOM 3580 O O . PHE A 1 470 ? 1.507 -21.399 -13.634 1.00 79.25 470 PHE A O 1
ATOM 3587 N N . ARG A 1 471 ? 0.218 -20.267 -12.184 1.00 84.44 471 ARG A N 1
ATOM 3588 C CA . ARG A 1 471 ? 1.259 -19.317 -11.737 1.00 84.44 471 ARG A CA 1
ATOM 3589 C C . ARG A 1 471 ? 2.000 -19.762 -10.478 1.00 84.44 471 ARG A C 1
ATOM 3591 O O . ARG A 1 471 ? 3.193 -19.515 -10.340 1.00 84.44 471 ARG A O 1
ATOM 3598 N N . TYR A 1 472 ? 1.299 -20.400 -9.551 1.00 82.75 472 TYR A N 1
ATOM 3599 C CA . TYR A 1 472 ? 1.830 -20.768 -8.246 1.00 82.75 472 TYR A CA 1
ATOM 3600 C C . TYR A 1 472 ? 1.908 -22.277 -8.095 1.00 82.75 472 TYR A C 1
ATOM 3602 O O . TYR A 1 472 ? 1.013 -23.013 -8.513 1.00 82.75 472 TYR A O 1
ATOM 3610 N N . VAL A 1 473 ? 2.958 -22.729 -7.419 1.00 95.31 473 VAL A N 1
ATOM 3611 C CA . VAL A 1 473 ? 3.143 -24.122 -7.026 1.00 95.31 473 VAL A CA 1
ATOM 3612 C C . VAL A 1 473 ? 3.294 -24.208 -5.519 1.00 95.31 473 VAL A C 1
ATOM 3614 O O . VAL A 1 473 ? 4.107 -23.500 -4.932 1.00 95.31 473 VAL A O 1
ATOM 3617 N N . ARG A 1 474 ? 2.570 -25.131 -4.887 1.00 94.94 474 ARG A N 1
ATOM 3618 C CA . ARG A 1 474 ? 2.758 -25.484 -3.479 1.00 94.94 474 ARG A CA 1
ATOM 3619 C C . ARG A 1 474 ? 3.189 -26.937 -3.365 1.00 94.94 474 ARG A C 1
ATOM 3621 O O . ARG A 1 474 ? 2.416 -27.857 -3.634 1.00 94.94 474 ARG A O 1
ATOM 3628 N N . LEU A 1 475 ? 4.432 -27.137 -2.938 1.00 97.38 475 LEU A N 1
ATOM 3629 C CA . LEU A 1 475 ? 4.977 -28.452 -2.616 1.00 97.38 475 LEU A CA 1
ATOM 3630 C C . LEU A 1 475 ? 4.834 -28.696 -1.117 1.00 97.38 475 LEU A C 1
ATOM 3632 O O . LEU A 1 475 ? 5.381 -27.951 -0.306 1.00 97.38 475 LEU A O 1
ATOM 3636 N N . VAL A 1 476 ? 4.138 -29.768 -0.754 1.00 97.44 476 VAL A N 1
ATOM 3637 C CA . VAL A 1 476 ? 3.956 -30.211 0.628 1.00 97.44 476 VAL A CA 1
ATOM 3638 C C . VAL A 1 476 ? 4.724 -31.514 0.836 1.00 97.44 476 VAL A C 1
ATOM 3640 O O . VAL A 1 476 ? 4.431 -32.526 0.205 1.00 97.44 476 VAL A O 1
ATOM 3643 N N . ALA A 1 477 ? 5.710 -31.494 1.727 1.00 97.56 477 ALA A N 1
ATOM 3644 C CA . ALA A 1 477 ? 6.457 -32.647 2.206 1.00 97.56 477 ALA A CA 1
ATOM 3645 C C . ALA A 1 477 ? 5.773 -33.234 3.450 1.00 97.56 477 ALA A C 1
ATOM 3647 O O . ALA A 1 477 ? 5.912 -32.713 4.561 1.00 97.56 477 ALA A O 1
ATOM 3648 N N . ASP A 1 478 ? 5.050 -34.336 3.265 1.00 96.62 478 ASP A N 1
ATOM 3649 C CA . ASP A 1 478 ? 4.316 -35.020 4.332 1.00 96.62 478 ASP A CA 1
ATOM 3650 C C . ASP A 1 478 ? 5.236 -35.868 5.220 1.00 96.62 478 ASP A C 1
ATOM 3652 O O . ASP A 1 478 ? 4.978 -36.022 6.416 1.00 96.62 478 ASP A O 1
ATOM 3656 N N . SER A 1 479 ? 6.321 -36.415 4.661 1.00 96.31 479 SER A N 1
ATOM 3657 C CA . SER A 1 479 ? 7.273 -37.234 5.417 1.00 96.31 479 SER A CA 1
ATOM 3658 C C . SER A 1 479 ? 8.705 -37.181 4.870 1.00 96.31 479 SER A C 1
ATOM 3660 O O . SER A 1 479 ? 8.965 -36.754 3.743 1.00 96.31 479 SER A O 1
ATOM 3662 N N . GLU A 1 480 ? 9.650 -37.647 5.687 1.00 96.00 480 GLU A N 1
ATOM 3663 C CA . GLU A 1 480 ? 11.087 -37.709 5.397 1.00 96.00 480 GLU A CA 1
ATOM 3664 C C . GLU A 1 480 ? 11.553 -39.167 5.302 1.00 96.00 480 GLU A C 1
ATOM 3666 O O . GLU A 1 480 ? 10.988 -40.055 5.940 1.00 96.00 480 GLU A O 1
ATOM 3671 N N . ILE A 1 481 ? 12.597 -39.451 4.519 1.00 94.69 481 ILE A N 1
ATOM 3672 C CA . ILE A 1 481 ? 13.020 -40.838 4.238 1.00 94.69 481 ILE A CA 1
ATOM 3673 C C . ILE A 1 481 ? 13.526 -41.636 5.460 1.00 94.69 481 ILE A C 1
ATOM 3675 O O . ILE A 1 481 ? 13.606 -42.863 5.384 1.00 94.69 481 ILE A O 1
ATOM 3679 N N . LYS A 1 482 ? 13.902 -40.980 6.564 1.00 93.06 482 LYS A N 1
ATOM 3680 C CA . LYS A 1 482 ? 14.243 -41.588 7.865 1.00 93.06 482 LYS A CA 1
ATOM 3681 C C . LYS A 1 482 ? 13.113 -41.415 8.890 1.00 93.06 482 LYS A C 1
ATOM 3683 O O . LYS A 1 482 ? 13.354 -41.626 10.081 1.00 93.06 482 LYS A O 1
ATOM 3688 N N . ASP A 1 483 ? 11.920 -41.026 8.440 1.00 91.44 483 ASP A N 1
ATOM 3689 C CA . ASP A 1 483 ? 10.732 -40.741 9.246 1.00 91.44 483 ASP A CA 1
ATOM 3690 C C . ASP A 1 483 ? 10.999 -39.694 10.355 1.00 91.44 483 ASP A C 1
ATOM 3692 O O . ASP A 1 483 ? 10.463 -39.771 11.463 1.00 91.44 483 ASP A O 1
ATOM 3696 N N . GLN A 1 484 ? 11.870 -38.714 10.074 1.00 92.38 484 GLN A N 1
ATOM 3697 C CA . GLN A 1 484 ? 12.117 -37.561 10.945 1.00 92.38 484 GLN A CA 1
ATOM 3698 C C . GLN A 1 484 ? 11.204 -36.378 10.595 1.00 92.38 484 GLN A C 1
ATOM 3700 O O . GLN A 1 484 ? 10.621 -36.308 9.519 1.00 92.38 484 GLN A O 1
ATOM 3705 N N . SER A 1 485 ? 11.122 -35.396 11.493 1.00 93.69 485 SER A N 1
ATOM 3706 C CA . SER A 1 485 ? 10.280 -34.208 11.316 1.00 93.69 485 SER A CA 1
ATOM 3707 C C . SER A 1 485 ? 10.853 -33.161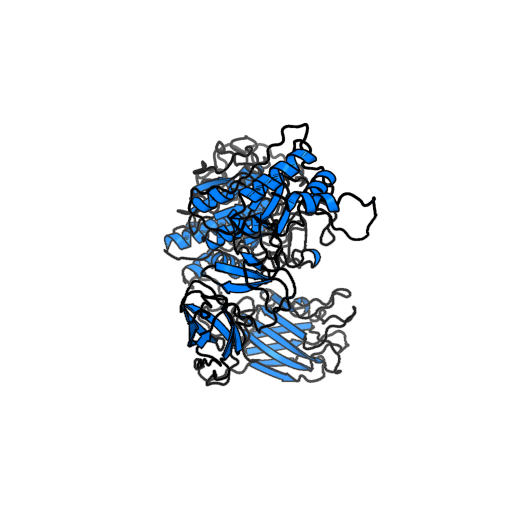 10.348 1.00 93.69 485 SER A C 1
ATOM 3709 O O . SER A 1 485 ? 10.567 -31.988 10.534 1.00 93.69 485 SER A O 1
ATOM 3711 N N . PHE A 1 486 ? 11.697 -33.510 9.374 1.00 95.81 486 PHE A N 1
ATOM 3712 C CA . PHE A 1 486 ? 12.450 -32.524 8.580 1.00 95.81 486 PHE A CA 1
ATOM 3713 C C . PHE A 1 486 ? 12.154 -32.603 7.084 1.00 95.81 486 PHE A C 1
ATOM 3715 O O . PHE A 1 486 ? 11.835 -33.664 6.570 1.00 95.81 486 PHE A O 1
ATOM 3722 N N . ALA A 1 487 ? 12.357 -31.502 6.370 1.00 97.31 487 ALA A N 1
ATOM 3723 C CA . ALA A 1 487 ? 12.367 -31.452 4.912 1.00 97.31 487 ALA A CA 1
ATOM 3724 C C . ALA A 1 487 ? 13.523 -30.569 4.416 1.00 97.31 487 ALA A C 1
ATOM 3726 O O . ALA A 1 487 ? 14.018 -29.709 5.143 1.00 97.31 487 ALA A O 1
ATOM 3727 N N . SER A 1 488 ? 13.997 -30.823 3.201 1.00 97.56 488 SER A N 1
ATOM 3728 C CA . SER A 1 488 ? 15.116 -30.128 2.570 1.00 97.56 488 SER A CA 1
ATOM 3729 C C . SER A 1 488 ? 15.084 -30.308 1.059 1.00 97.56 488 SER A C 1
ATOM 3731 O O . SER A 1 488 ? 14.659 -31.359 0.567 1.00 97.56 488 SER A O 1
ATOM 3733 N N . ALA A 1 489 ? 15.596 -29.319 0.337 1.00 98.12 489 ALA A N 1
ATOM 3734 C CA . ALA A 1 489 ? 15.740 -29.337 -1.112 1.00 98.12 489 ALA A CA 1
ATOM 3735 C C . ALA A 1 489 ? 16.991 -28.552 -1.498 1.00 98.12 489 ALA A C 1
ATOM 3737 O O . ALA A 1 489 ? 17.155 -27.428 -1.036 1.00 98.12 489 ALA A O 1
ATOM 3738 N N . ALA A 1 490 ? 17.874 -29.158 -2.293 1.00 98.19 490 ALA A N 1
ATOM 3739 C CA . ALA A 1 490 ? 18.960 -28.423 -2.940 1.00 98.19 490 ALA A CA 1
ATOM 3740 C C . ALA A 1 490 ? 18.446 -27.621 -4.125 1.00 98.19 490 ALA A C 1
ATOM 3742 O O . ALA A 1 490 ? 18.888 -26.506 -4.312 1.00 98.19 490 ALA A O 1
ATOM 3743 N N . GLU A 1 491 ? 17.530 -28.192 -4.904 1.00 97.94 491 GLU A N 1
ATOM 3744 C CA . GLU A 1 491 ? 16.951 -27.498 -6.047 1.00 97.94 491 GLU A CA 1
ATOM 3745 C C . GLU A 1 491 ? 15.538 -28.025 -6.327 1.00 97.94 491 GLU A C 1
ATOM 3747 O O . GLU A 1 491 ? 15.254 -29.220 -6.168 1.00 97.94 491 GLU A O 1
ATOM 3752 N N . LEU A 1 492 ? 14.667 -27.117 -6.742 1.00 98.19 492 LEU A N 1
ATOM 3753 C CA . LEU A 1 492 ? 13.342 -27.322 -7.288 1.00 98.19 492 LEU A CA 1
ATOM 3754 C C . LEU A 1 492 ? 13.315 -26.617 -8.639 1.00 98.19 492 LEU A C 1
ATOM 3756 O O . LEU A 1 492 ? 13.375 -25.394 -8.709 1.00 98.19 492 LEU A O 1
ATOM 3760 N N . SER A 1 493 ? 13.209 -27.389 -9.713 1.00 97.25 493 SER A N 1
ATOM 3761 C CA . SER A 1 493 ? 13.130 -26.834 -11.064 1.00 97.25 493 SER A CA 1
ATOM 3762 C C . SER A 1 493 ? 11.816 -27.219 -11.723 1.00 97.25 493 SER A C 1
ATOM 3764 O O . SER A 1 493 ? 11.327 -28.334 -11.547 1.00 97.25 493 SER A O 1
ATOM 3766 N N . PHE A 1 494 ? 11.262 -26.309 -12.511 1.00 96.75 494 PHE A N 1
ATOM 3767 C CA . PHE A 1 494 ? 9.928 -26.418 -13.093 1.00 96.75 494 PHE A CA 1
ATOM 3768 C C . PHE A 1 494 ? 10.055 -26.527 -14.608 1.00 96.75 494 PHE A C 1
ATOM 3770 O O . PHE A 1 494 ? 10.912 -25.870 -15.195 1.00 96.75 494 PHE A O 1
ATOM 3777 N N . VAL A 1 495 ? 9.252 -27.385 -15.229 1.00 94.25 495 VAL A N 1
ATOM 3778 C CA . VAL A 1 495 ? 9.326 -27.687 -16.660 1.00 94.25 495 VAL A CA 1
ATOM 3779 C C . VAL A 1 495 ? 7.939 -27.547 -17.277 1.00 94.25 495 VAL A C 1
ATOM 3781 O O . VAL A 1 495 ? 6.975 -28.133 -16.777 1.00 94.25 495 VAL A O 1
ATOM 3784 N N . ASP A 1 496 ? 7.843 -26.775 -18.354 1.00 89.69 496 ASP A N 1
ATOM 3785 C CA . ASP A 1 496 ? 6.598 -26.538 -19.086 1.00 89.69 496 ASP A CA 1
ATOM 3786 C C . ASP A 1 496 ? 6.172 -27.742 -19.955 1.00 89.69 496 ASP A C 1
ATOM 3788 O O . ASP A 1 496 ? 6.878 -28.753 -20.059 1.00 89.69 496 ASP A O 1
ATOM 3792 N N . SER A 1 497 ? 5.003 -27.654 -20.588 1.00 84.44 497 SER A N 1
ATOM 3793 C CA . SER A 1 497 ? 4.432 -28.674 -21.481 1.00 84.44 497 SER A CA 1
ATOM 3794 C C . SER A 1 497 ? 5.293 -28.962 -22.713 1.00 84.44 497 SER A C 1
ATOM 3796 O O . SER A 1 497 ? 5.216 -30.054 -23.282 1.00 84.44 497 SER A O 1
ATOM 3798 N N . GLN A 1 498 ? 6.180 -28.036 -23.088 1.00 84.06 498 GLN A N 1
ATOM 3799 C CA . GLN A 1 498 ? 7.122 -28.172 -24.199 1.00 84.06 498 GLN A CA 1
ATOM 3800 C C . GLN A 1 498 ? 8.476 -28.763 -23.772 1.00 84.06 498 GLN A C 1
ATOM 3802 O O . GLN A 1 498 ? 9.337 -29.029 -24.618 1.00 84.06 498 GLN A O 1
ATOM 3807 N N . GLY A 1 499 ? 8.669 -29.021 -22.477 1.00 85.50 499 GLY A N 1
ATOM 3808 C CA . GLY A 1 499 ? 9.898 -29.575 -21.921 1.00 85.50 499 GLY A CA 1
ATOM 3809 C C . GLY A 1 499 ? 10.993 -28.536 -21.655 1.00 85.50 499 GLY A C 1
ATOM 3810 O O . GLY A 1 499 ? 12.146 -28.929 -21.445 1.00 85.50 499 GLY A O 1
ATOM 3811 N N . ALA A 1 500 ? 10.680 -27.238 -21.680 1.00 89.56 500 ALA A N 1
ATOM 3812 C CA . ALA A 1 500 ? 11.607 -26.170 -21.321 1.00 89.56 500 ALA A CA 1
ATOM 3813 C C . ALA A 1 500 ? 11.554 -25.872 -19.816 1.00 89.56 500 ALA A C 1
ATOM 3815 O O . ALA A 1 500 ? 10.507 -25.955 -19.179 1.00 89.56 500 ALA A O 1
ATOM 3816 N N . TYR A 1 501 ? 12.711 -25.546 -19.235 1.00 91.06 501 TYR A N 1
ATOM 3817 C CA . TYR A 1 501 ? 12.804 -25.166 -17.827 1.00 91.06 501 TYR A CA 1
ATOM 3818 C C . TYR A 1 501 ? 12.348 -23.720 -17.634 1.00 91.06 501 TYR A C 1
ATOM 3820 O O . TYR A 1 501 ? 12.802 -22.840 -18.368 1.00 91.06 501 TYR A O 1
ATOM 3828 N N . VAL A 1 502 ? 11.539 -23.476 -16.602 1.00 86.94 502 VAL A N 1
ATOM 3829 C CA . VAL A 1 502 ? 11.257 -22.121 -16.114 1.00 86.94 502 VAL A CA 1
ATOM 3830 C C . VAL A 1 502 ? 12.568 -21.529 -15.579 1.00 86.94 502 VAL A C 1
ATOM 3832 O O . VAL A 1 502 ? 13.208 -22.168 -14.734 1.00 86.94 502 VAL A O 1
ATOM 3835 N N . PRO A 1 503 ? 13.013 -20.360 -16.074 1.00 81.00 503 PRO A N 1
ATOM 3836 C CA . PRO A 1 503 ? 14.266 -19.755 -15.645 1.00 81.00 503 PRO A CA 1
ATOM 3837 C C . PRO A 1 503 ? 14.282 -19.455 -14.143 1.00 81.00 503 PRO A C 1
ATOM 3839 O O . PRO A 1 503 ? 13.353 -18.855 -13.606 1.00 81.00 503 PRO A O 1
ATOM 3842 N N . THR A 1 504 ? 15.362 -19.840 -13.466 1.00 75.31 504 THR A N 1
ATOM 3843 C CA . THR A 1 504 ? 15.527 -19.690 -12.012 1.00 75.31 504 THR A CA 1
ATOM 3844 C C . THR A 1 504 ? 15.353 -18.240 -11.548 1.00 75.31 504 THR A C 1
ATOM 3846 O O . THR A 1 504 ? 14.778 -17.988 -10.497 1.00 75.31 504 THR A O 1
ATOM 3849 N N . GLU A 1 505 ? 15.796 -17.271 -12.349 1.00 71.06 505 GLU A N 1
ATOM 3850 C CA . GLU A 1 505 ? 15.673 -15.837 -12.080 1.00 71.06 505 GLU A CA 1
ATOM 3851 C C . GLU A 1 505 ? 14.232 -15.299 -12.089 1.00 71.06 505 GLU A C 1
ATOM 3853 O O . GLU A 1 505 ? 14.010 -14.188 -11.610 1.00 71.06 505 GLU A O 1
ATOM 3858 N N . GLN A 1 506 ? 13.273 -16.059 -12.628 1.00 75.69 506 GLN A N 1
ATOM 3859 C CA . GLN A 1 506 ? 11.846 -15.714 -12.617 1.00 75.69 506 GLN A CA 1
ATOM 3860 C C . GLN A 1 506 ? 11.127 -16.263 -11.380 1.00 75.69 506 GLN A C 1
ATOM 3862 O O . GLN A 1 506 ? 10.077 -15.752 -10.997 1.00 75.69 506 GLN A O 1
ATOM 3867 N N . LEU A 1 507 ? 11.697 -17.286 -10.743 1.00 80.56 507 LEU A N 1
ATOM 3868 C CA . LEU A 1 507 ? 11.094 -17.948 -9.597 1.00 80.56 507 LEU A CA 1
ATOM 3869 C C . LEU A 1 507 ? 11.236 -17.095 -8.334 1.00 80.56 507 LEU A C 1
ATOM 3871 O O . LEU A 1 507 ? 12.280 -16.490 -8.076 1.00 80.56 507 LEU A O 1
ATOM 3875 N N . SER A 1 508 ? 10.215 -17.108 -7.479 1.00 77.12 508 SER A N 1
ATOM 3876 C CA . SER A 1 508 ? 10.315 -16.514 -6.144 1.00 77.12 508 SER A CA 1
ATOM 3877 C C . SER A 1 508 ? 9.589 -17.332 -5.079 1.00 77.12 508 SER A C 1
ATOM 3879 O O . SER A 1 508 ? 8.605 -18.018 -5.352 1.00 77.12 508 SER A O 1
ATOM 3881 N N . ILE A 1 509 ? 10.090 -17.278 -3.841 1.00 87.81 509 ILE A N 1
ATOM 3882 C CA . ILE A 1 509 ? 9.418 -17.895 -2.693 1.00 87.81 509 ILE A CA 1
ATOM 3883 C C . ILE A 1 509 ? 8.333 -16.945 -2.194 1.00 87.81 509 ILE A C 1
ATOM 3885 O O . ILE A 1 509 ? 8.641 -15.854 -1.718 1.00 87.81 509 ILE A O 1
ATOM 3889 N N . VAL A 1 510 ? 7.082 -17.396 -2.238 1.00 75.31 510 VAL A N 1
ATOM 3890 C CA . VAL A 1 510 ? 5.943 -16.674 -1.658 1.00 75.31 510 VAL A CA 1
ATOM 3891 C C . VAL A 1 510 ? 5.854 -16.943 -0.159 1.00 75.31 510 VAL A C 1
ATOM 3893 O O . VAL A 1 510 ? 5.695 -16.024 0.642 1.00 75.31 510 VAL A O 1
ATOM 3896 N N . SER A 1 511 ? 5.971 -18.210 0.241 1.00 79.38 511 SER A N 1
ATOM 3897 C CA . SER A 1 511 ? 5.941 -18.608 1.648 1.00 79.38 511 SER A CA 1
ATOM 3898 C C . SER A 1 511 ? 6.620 -19.959 1.880 1.00 79.38 511 SER A C 1
ATOM 3900 O O . SER A 1 511 ? 6.797 -20.769 0.968 1.00 79.38 511 SER A O 1
ATOM 3902 N N . VAL A 1 512 ? 7.019 -20.208 3.129 1.00 92.50 512 VAL A N 1
ATOM 3903 C CA . VAL A 1 512 ? 7.562 -21.492 3.587 1.00 92.50 512 VAL A CA 1
ATOM 3904 C C . VAL A 1 512 ? 7.082 -21.758 5.013 1.00 92.50 512 VAL A C 1
ATOM 3906 O O . VAL A 1 512 ? 7.063 -20.846 5.841 1.00 92.50 512 VAL A O 1
ATOM 3909 N N . SER A 1 513 ? 6.715 -22.997 5.343 1.00 91.06 513 SER A N 1
ATOM 3910 C CA . SER A 1 513 ? 6.256 -23.325 6.704 1.00 91.06 513 SER A CA 1
ATOM 3911 C C . SER A 1 513 ? 7.382 -23.337 7.737 1.00 91.06 513 SER A C 1
ATOM 3913 O O . SER A 1 513 ? 7.150 -23.160 8.935 1.00 91.06 513 SER A O 1
ATOM 3915 N N . SER A 1 514 ? 8.612 -23.605 7.296 1.00 93.38 514 SER A N 1
ATOM 3916 C CA . SER A 1 514 ? 9.785 -23.663 8.158 1.00 93.38 514 SER A CA 1
ATOM 3917 C C . SER A 1 514 ? 11.081 -23.529 7.371 1.00 93.38 514 SER A C 1
ATOM 3919 O O . SER A 1 514 ? 11.255 -24.145 6.325 1.00 93.38 514 SER A O 1
ATOM 3921 N N . GLU A 1 515 ? 12.051 -22.823 7.941 1.00 93.75 515 GLU A N 1
ATOM 3922 C CA . GLU A 1 515 ? 13.422 -22.774 7.441 1.00 93.75 515 GLU A CA 1
ATOM 3923 C C . GLU A 1 515 ? 14.423 -22.655 8.596 1.00 93.75 515 GLU A C 1
ATOM 3925 O O . GLU A 1 515 ? 14.097 -22.192 9.693 1.00 93.75 515 GLU A O 1
ATOM 3930 N N . GLU A 1 516 ? 15.655 -23.103 8.371 1.00 92.31 516 GLU A N 1
ATOM 3931 C CA . GLU A 1 516 ? 16.743 -22.935 9.324 1.00 92.31 516 GLU A CA 1
ATOM 3932 C C . GLU A 1 516 ? 17.446 -21.590 9.139 1.00 92.31 516 GLU A C 1
ATOM 3934 O O . GLU A 1 516 ? 18.090 -21.323 8.121 1.00 92.31 516 GLU A O 1
ATOM 3939 N N . THR A 1 517 ? 17.423 -20.786 10.198 1.00 86.62 517 THR A N 1
ATOM 3940 C CA . THR A 1 517 ? 17.974 -19.429 10.195 1.00 86.62 517 THR A CA 1
ATOM 3941 C C . THR A 1 517 ? 19.305 -19.306 10.942 1.00 86.62 517 THR A C 1
ATOM 3943 O O . THR A 1 517 ? 20.115 -18.447 10.593 1.00 86.62 517 THR A O 1
ATOM 3946 N N . ARG A 1 518 ? 19.590 -20.166 11.933 1.00 81.50 518 ARG A N 1
ATOM 3947 C CA . ARG A 1 518 ? 20.829 -20.099 12.733 1.00 81.50 518 ARG A CA 1
ATOM 3948 C C . ARG A 1 518 ? 22.031 -20.665 11.985 1.00 81.50 518 ARG A C 1
ATOM 3950 O O . ARG A 1 518 ? 23.142 -20.150 12.116 1.00 81.50 518 ARG A O 1
ATOM 3957 N N . TYR A 1 519 ? 21.809 -21.725 11.213 1.00 87.69 519 TYR A N 1
ATOM 3958 C CA . TYR A 1 519 ? 22.757 -22.261 10.236 1.00 87.69 519 TYR A CA 1
ATOM 3959 C C . TYR A 1 519 ? 22.140 -22.114 8.843 1.00 87.69 519 TYR A C 1
ATOM 3961 O O . TYR A 1 519 ? 21.549 -23.076 8.364 1.00 87.69 519 TYR A O 1
ATOM 3969 N N . PRO A 1 520 ? 22.249 -20.928 8.215 1.00 81.19 520 PRO A N 1
ATOM 3970 C CA . PRO A 1 520 ? 21.407 -20.514 7.094 1.00 81.19 520 PRO A CA 1
ATOM 3971 C C . PRO A 1 520 ? 21.175 -21.588 6.023 1.00 81.19 520 PRO A C 1
ATOM 3973 O O . PRO A 1 520 ? 22.117 -21.988 5.326 1.00 81.19 520 PRO A O 1
ATOM 3976 N N . ARG A 1 521 ? 19.920 -22.039 5.919 1.00 93.81 521 ARG A N 1
ATOM 3977 C CA . ARG A 1 521 ? 19.372 -22.937 4.886 1.00 93.81 521 ARG A CA 1
ATOM 3978 C C . ARG A 1 521 ? 17.979 -22.455 4.477 1.00 93.81 521 ARG A C 1
ATOM 3980 O O . ARG A 1 521 ? 16.974 -23.121 4.729 1.00 93.81 521 ARG A O 1
ATOM 3987 N N . TYR A 1 522 ? 17.947 -21.239 3.939 1.00 90.44 522 TYR A N 1
ATOM 3988 C CA . TYR A 1 522 ? 16.724 -20.499 3.628 1.00 90.44 522 TYR A CA 1
ATOM 3989 C C . TYR A 1 522 ? 15.949 -21.111 2.464 1.00 90.44 522 TYR A C 1
ATOM 3991 O O . TYR A 1 522 ? 16.544 -21.758 1.605 1.00 90.44 522 TYR A O 1
ATOM 3999 N N . ALA A 1 523 ? 14.643 -20.854 2.402 1.00 87.88 523 ALA A N 1
ATOM 4000 C CA . ALA A 1 523 ? 13.767 -21.363 1.341 1.00 87.88 523 ALA A CA 1
ATOM 4001 C C . ALA A 1 523 ? 14.248 -21.009 -0.072 1.00 87.88 523 ALA A C 1
ATOM 4003 O O . ALA A 1 523 ? 14.191 -21.850 -0.960 1.00 87.88 523 ALA A O 1
ATOM 4004 N N . ILE A 1 524 ? 14.804 -19.806 -0.258 1.00 89.62 524 ILE A N 1
ATOM 4005 C CA . ILE A 1 524 ? 15.317 -19.353 -1.560 1.00 89.62 524 ILE A CA 1
ATOM 4006 C C . ILE A 1 524 ? 16.420 -20.264 -2.119 1.00 89.62 524 ILE A C 1
ATOM 4008 O O . ILE A 1 524 ? 16.571 -20.367 -3.325 1.00 89.62 524 ILE A O 1
ATOM 4012 N N . GLN A 1 525 ? 17.151 -20.979 -1.255 1.00 94.75 525 GLN A N 1
ATOM 4013 C CA . GLN A 1 525 ? 18.193 -21.923 -1.670 1.00 94.75 525 GLN A CA 1
ATOM 4014 C C . GLN A 1 525 ? 17.639 -23.226 -2.253 1.00 94.75 525 GLN A C 1
ATOM 4016 O O . GLN A 1 525 ? 18.413 -24.118 -2.564 1.00 94.75 525 GLN A O 1
ATOM 4021 N N . ALA A 1 526 ? 16.316 -23.387 -2.312 1.00 96.81 526 ALA A N 1
ATOM 4022 C CA . ALA A 1 526 ? 15.689 -24.448 -3.085 1.00 96.81 526 ALA A CA 1
ATOM 4023 C C . ALA A 1 526 ? 15.459 -24.047 -4.547 1.00 96.81 526 ALA A C 1
ATOM 4025 O O . ALA A 1 526 ? 15.073 -24.910 -5.316 1.00 96.81 526 ALA A O 1
ATOM 4026 N N . ILE A 1 527 ? 15.614 -22.774 -4.917 1.00 95.50 527 ILE A N 1
ATOM 4027 C CA . ILE A 1 527 ? 15.336 -22.257 -6.266 1.00 95.50 527 ILE A CA 1
ATOM 4028 C C . ILE A 1 527 ? 16.407 -21.241 -6.691 1.00 95.50 527 ILE A C 1
ATOM 4030 O O . ILE A 1 527 ? 16.102 -20.267 -7.370 1.00 95.50 527 ILE A O 1
ATOM 4034 N N . ASP A 1 528 ? 17.649 -21.385 -6.218 1.00 85.88 528 ASP A N 1
ATOM 4035 C CA . ASP A 1 528 ? 18.744 -20.451 -6.528 1.00 85.88 528 ASP A CA 1
ATOM 4036 C C . ASP A 1 528 ? 19.657 -20.951 -7.661 1.00 85.88 528 ASP A C 1
ATOM 4038 O O . ASP A 1 528 ? 20.559 -20.225 -8.095 1.00 85.88 528 ASP A O 1
ATOM 4042 N N . GLY A 1 529 ? 19.422 -22.167 -8.164 1.00 88.00 529 GLY A N 1
ATOM 4043 C CA . GLY A 1 529 ? 20.178 -22.778 -9.248 1.00 88.00 529 GLY A CA 1
ATOM 4044 C C . GLY A 1 529 ? 21.565 -23.283 -8.837 1.00 88.00 529 GLY A C 1
ATOM 4045 O O . GLY A 1 529 ? 22.328 -23.720 -9.707 1.00 88.00 529 GLY A O 1
ATOM 4046 N N . ASP A 1 530 ? 21.936 -23.238 -7.549 1.00 91.25 530 ASP A N 1
ATOM 4047 C CA . ASP A 1 530 ? 23.195 -23.791 -7.042 1.00 91.25 530 ASP A CA 1
ATOM 4048 C C . ASP A 1 530 ? 22.954 -25.102 -6.270 1.00 91.25 530 ASP A C 1
ATOM 4050 O O . ASP A 1 530 ? 22.665 -25.090 -5.078 1.00 91.25 530 ASP A O 1
ATOM 4054 N N . PRO A 1 531 ? 23.235 -26.284 -6.853 1.00 95.06 531 PRO A N 1
ATOM 4055 C CA . PRO A 1 531 ? 22.997 -27.567 -6.182 1.00 95.06 531 PRO A CA 1
ATOM 4056 C C . PRO A 1 531 ? 23.889 -27.812 -4.943 1.00 95.06 531 PRO A C 1
ATOM 4058 O O . PRO A 1 531 ? 23.842 -28.892 -4.342 1.00 95.06 531 PRO A O 1
ATOM 4061 N N . LYS A 1 532 ? 24.777 -26.871 -4.589 1.00 93.75 532 LYS A N 1
ATOM 4062 C CA . LYS A 1 532 ? 25.611 -26.909 -3.376 1.00 93.75 532 LYS A CA 1
ATOM 4063 C C . LYS A 1 532 ? 24.963 -26.209 -2.183 1.00 93.75 532 LYS A C 1
ATOM 4065 O O . LYS A 1 532 ? 25.369 -26.492 -1.048 1.00 93.75 532 LYS A O 1
ATOM 4070 N N . THR A 1 533 ? 24.033 -25.289 -2.411 1.00 95.12 533 THR A N 1
ATOM 4071 C CA . THR A 1 533 ? 23.165 -24.725 -1.373 1.00 95.12 533 THR A CA 1
ATOM 4072 C C . THR A 1 533 ? 21.940 -25.631 -1.219 1.00 95.12 533 THR A C 1
ATOM 4074 O O . THR A 1 533 ? 21.810 -26.643 -1.908 1.00 95.12 533 THR A O 1
ATOM 4077 N N . PHE A 1 534 ? 21.146 -25.406 -0.171 1.00 97.94 534 PHE A N 1
ATOM 4078 C CA . PHE A 1 534 ? 19.880 -26.114 0.003 1.00 97.94 534 PHE A CA 1
ATOM 4079 C C . PHE A 1 534 ? 19.009 -25.419 1.041 1.00 97.94 534 PHE A C 1
ATOM 4081 O O . PHE A 1 534 ? 19.500 -24.982 2.081 1.00 97.94 534 PHE A O 1
ATOM 4088 N N . TRP A 1 535 ? 17.702 -25.410 0.823 1.00 98.06 535 TRP A N 1
ATOM 4089 C CA . TRP A 1 535 ? 16.739 -25.175 1.888 1.00 98.06 535 TRP A CA 1
ATOM 4090 C C . TRP A 1 535 ? 16.699 -26.361 2.853 1.00 98.06 535 TRP A C 1
ATOM 4092 O O . TRP A 1 535 ? 16.854 -27.522 2.457 1.00 98.06 535 TRP A O 1
ATOM 4102 N N . HIS A 1 536 ? 16.434 -26.083 4.127 1.00 97.50 536 HIS A N 1
ATOM 4103 C CA . HIS A 1 536 ? 16.114 -27.106 5.111 1.00 97.50 536 HIS A CA 1
ATOM 4104 C C . HIS A 1 536 ? 15.188 -26.537 6.192 1.00 97.50 536 HIS A C 1
ATOM 4106 O O . HIS A 1 536 ? 15.448 -25.467 6.740 1.00 97.50 536 HIS A O 1
ATOM 4112 N N . SER A 1 537 ? 14.149 -27.286 6.562 1.00 95.88 537 SER A N 1
ATOM 4113 C CA . SER A 1 537 ? 13.257 -26.967 7.684 1.00 95.88 537 SER A CA 1
ATOM 4114 C C . SER A 1 537 ? 14.045 -26.802 8.988 1.00 95.88 537 SER A C 1
ATOM 4116 O O . SER A 1 537 ? 15.040 -27.504 9.195 1.00 95.88 537 SER A O 1
ATOM 4118 N N . ARG A 1 538 ? 13.586 -25.954 9.909 1.00 92.62 538 ARG A N 1
ATOM 4119 C CA . ARG A 1 538 ? 14.296 -25.640 11.161 1.00 92.62 538 ARG A CA 1
ATOM 4120 C C . ARG A 1 538 ? 14.687 -26.892 11.958 1.00 92.62 538 ARG A C 1
ATOM 4122 O O . ARG A 1 538 ? 13.819 -27.672 12.354 1.00 92.62 538 ARG A O 1
ATOM 4129 N N . TRP A 1 539 ? 15.978 -27.042 12.270 1.00 90.25 539 TRP A N 1
ATOM 4130 C CA . TRP A 1 539 ? 16.504 -28.162 13.067 1.00 90.25 539 TRP A CA 1
ATOM 4131 C C . TRP A 1 539 ? 17.296 -27.741 14.311 1.00 90.25 539 TRP A C 1
ATOM 4133 O O . TRP A 1 539 ? 17.523 -28.569 15.196 1.00 90.25 539 TRP A O 1
ATOM 4143 N N . SER A 1 540 ? 17.769 -26.494 14.385 1.00 88.19 540 SER A N 1
ATOM 4144 C CA . SER A 1 540 ? 18.735 -26.072 15.406 1.00 88.19 540 SER A CA 1
ATOM 4145 C C . SER A 1 540 ? 18.119 -25.397 16.637 1.00 88.19 540 SER A C 1
ATOM 4147 O O . SER A 1 540 ? 18.793 -25.259 17.664 1.00 88.19 540 SER A O 1
ATOM 4149 N N . GLU A 1 541 ? 16.842 -25.015 16.562 1.00 79.75 541 GLU A N 1
ATOM 4150 C CA . GLU A 1 541 ? 16.118 -24.309 17.622 1.00 79.75 541 GLU A CA 1
ATOM 4151 C C . GLU A 1 541 ? 14.836 -25.048 18.021 1.00 79.75 541 GLU A C 1
ATOM 4153 O O . GLU A 1 541 ? 14.133 -25.619 17.187 1.00 79.75 541 GLU A O 1
ATOM 4158 N N . SER A 1 542 ? 14.542 -25.044 19.325 1.00 76.81 542 SER A N 1
ATOM 4159 C CA . SER A 1 542 ? 13.375 -25.709 19.911 1.00 76.81 542 SER A CA 1
ATOM 4160 C C . SER A 1 542 ? 12.213 -24.720 20.095 1.00 76.81 542 SER A C 1
ATOM 4162 O O . SER A 1 542 ? 12.456 -23.626 20.603 1.00 76.81 542 SER A O 1
ATOM 4164 N N . PRO A 1 543 ? 10.955 -25.114 19.808 1.00 80.06 543 PRO A N 1
ATOM 4165 C CA . PRO A 1 543 ? 10.547 -26.435 19.324 1.00 80.06 543 PRO A CA 1
ATOM 4166 C C . PRO A 1 543 ? 10.883 -26.647 17.841 1.00 80.06 543 PRO A C 1
ATOM 4168 O O . PRO A 1 543 ? 10.810 -25.719 17.033 1.00 80.06 543 PRO A O 1
ATOM 4171 N N . LEU A 1 544 ? 11.225 -27.887 17.483 1.00 81.25 544 LEU A N 1
ATOM 4172 C CA . LEU A 1 544 ? 11.409 -28.274 16.083 1.00 81.25 544 LEU A CA 1
ATOM 4173 C C . LEU A 1 544 ? 10.099 -28.083 15.311 1.00 81.25 544 LEU A C 1
ATOM 4175 O O . LEU A 1 544 ? 9.015 -28.260 15.872 1.00 81.25 544 LEU A O 1
ATOM 4179 N N . ALA A 1 545 ? 10.204 -27.719 14.035 1.00 81.50 545 ALA A N 1
ATOM 4180 C CA . ALA A 1 545 ? 9.043 -27.693 13.158 1.00 81.50 545 ALA A CA 1
ATOM 4181 C C . ALA A 1 545 ? 8.579 -29.132 12.886 1.00 81.50 545 ALA A C 1
ATOM 4183 O O . ALA A 1 545 ? 9.404 -30.024 12.690 1.00 81.50 545 ALA A O 1
ATOM 4184 N N . ASN A 1 546 ? 7.267 -29.363 12.912 1.00 86.69 546 ASN A N 1
ATOM 4185 C CA . ASN A 1 546 ? 6.684 -30.673 12.635 1.00 86.69 546 ASN A CA 1
ATOM 4186 C C . ASN A 1 546 ? 6.124 -30.700 11.209 1.00 86.69 546 ASN A C 1
ATOM 4188 O O . ASN A 1 546 ? 5.601 -29.676 10.774 1.00 86.69 546 ASN A O 1
ATOM 4192 N N . PRO A 1 547 ? 6.201 -31.845 10.507 1.00 87.56 547 PRO A N 1
ATOM 4193 C CA . PRO A 1 547 ? 5.566 -32.005 9.210 1.00 87.56 547 PRO A CA 1
ATOM 4194 C C . PRO A 1 547 ? 4.026 -31.937 9.325 1.00 87.56 547 PRO A C 1
ATOM 4196 O O . PRO A 1 547 ? 3.485 -32.191 10.410 1.00 87.56 547 PRO A O 1
ATOM 4199 N N . PRO A 1 548 ? 3.317 -31.650 8.219 1.00 95.00 548 PRO A N 1
ATOM 4200 C CA . PRO A 1 548 ? 3.868 -31.442 6.878 1.00 95.00 548 PRO A CA 1
ATOM 4201 C C . PRO A 1 548 ? 4.646 -30.126 6.755 1.00 95.00 548 PRO A C 1
ATOM 4203 O O . PRO A 1 548 ? 4.268 -29.112 7.340 1.00 95.00 548 PRO A O 1
ATOM 4206 N N . HIS A 1 549 ? 5.748 -30.151 6.004 1.00 96.31 549 HIS A N 1
ATOM 4207 C CA . HIS A 1 549 ? 6.452 -28.928 5.611 1.00 96.31 549 HIS A CA 1
ATOM 4208 C C . HIS A 1 549 ? 5.982 -28.495 4.239 1.00 96.31 549 HIS A C 1
ATOM 4210 O O . HIS A 1 549 ? 5.742 -29.345 3.392 1.00 96.31 549 HIS A O 1
ATOM 4216 N N . GLU A 1 550 ? 5.885 -27.201 3.992 1.00 95.81 550 GLU A N 1
ATOM 4217 C CA . GLU A 1 550 ? 5.430 -26.694 2.704 1.00 95.81 550 GLU A CA 1
ATOM 4218 C C . GLU A 1 550 ? 6.236 -25.495 2.237 1.00 95.81 550 GLU A C 1
ATOM 4220 O O . GLU A 1 550 ? 6.812 -24.754 3.038 1.00 95.81 550 GLU A O 1
ATOM 4225 N N . MET A 1 551 ? 6.255 -25.330 0.921 1.00 96.12 551 MET A N 1
ATOM 4226 C CA . MET A 1 551 ? 6.851 -24.205 0.223 1.00 96.12 551 MET A CA 1
ATOM 4227 C C . MET A 1 551 ? 5.922 -23.796 -0.917 1.00 96.12 551 MET A C 1
ATOM 4229 O O . MET A 1 551 ? 5.496 -24.656 -1.693 1.00 96.12 551 MET A O 1
ATOM 4233 N N . VAL A 1 552 ? 5.615 -22.502 -0.997 1.00 93.75 552 VAL A N 1
ATOM 4234 C CA . VAL A 1 552 ? 4.853 -21.886 -2.087 1.00 93.75 552 VAL A CA 1
ATOM 4235 C C . VAL A 1 552 ? 5.806 -21.072 -2.953 1.00 93.75 552 VAL A C 1
ATOM 4237 O O . VAL A 1 552 ? 6.522 -20.204 -2.448 1.00 93.75 552 VAL A O 1
ATOM 4240 N N . ILE A 1 553 ? 5.805 -21.358 -4.250 1.00 95.44 553 ILE A N 1
ATOM 4241 C CA . ILE A 1 553 ? 6.668 -20.755 -5.262 1.00 95.44 553 ILE A CA 1
ATOM 4242 C C . ILE A 1 553 ? 5.790 -20.032 -6.290 1.00 95.44 553 ILE A C 1
ATOM 4244 O O . ILE A 1 553 ? 4.827 -20.619 -6.784 1.00 95.44 553 ILE A O 1
ATOM 4248 N N . ASP A 1 554 ? 6.120 -18.780 -6.609 1.00 86.44 554 ASP A N 1
ATOM 4249 C CA . ASP A 1 554 ? 5.623 -18.073 -7.798 1.00 86.44 554 ASP A CA 1
ATOM 4250 C C . ASP A 1 554 ? 6.561 -18.403 -8.962 1.00 86.44 554 ASP A C 1
ATOM 4252 O O . ASP A 1 554 ? 7.781 -18.256 -8.834 1.00 86.44 554 ASP A O 1
ATOM 4256 N N . LEU A 1 555 ? 5.999 -18.870 -10.076 1.00 84.25 555 LEU A N 1
ATOM 4257 C CA . LEU A 1 555 ? 6.750 -19.224 -11.279 1.00 84.25 555 LEU A CA 1
ATOM 4258 C C . LEU A 1 555 ? 7.201 -17.994 -12.086 1.00 84.25 555 LEU A C 1
ATOM 4260 O O . LEU A 1 555 ? 7.932 -18.148 -13.060 1.00 84.25 555 LEU A O 1
ATOM 4264 N N . GLY A 1 556 ? 6.770 -16.788 -11.702 1.00 64.94 556 GLY A N 1
ATOM 4265 C CA . GLY A 1 556 ? 7.082 -15.535 -12.399 1.00 64.94 556 GLY A CA 1
ATOM 4266 C C . GLY A 1 556 ? 6.186 -15.262 -13.611 1.00 64.94 556 GLY A C 1
ATOM 4267 O O . GLY A 1 556 ? 6.290 -14.206 -14.227 1.00 64.94 556 GLY A O 1
ATOM 4268 N N . GLY A 1 557 ? 5.283 -16.194 -13.926 1.00 72.19 557 GLY A N 1
ATOM 4269 C CA . GLY A 1 557 ? 4.295 -16.145 -15.001 1.00 72.19 557 GLY A CA 1
ATOM 4270 C C . GLY A 1 557 ? 3.409 -17.394 -14.965 1.00 72.19 557 GLY A C 1
ATOM 4271 O O . GLY A 1 557 ? 3.654 -18.306 -14.172 1.00 72.19 557 GLY A O 1
ATOM 4272 N N . ARG A 1 558 ? 2.362 -17.452 -15.799 1.00 75.88 558 ARG A N 1
ATOM 4273 C CA . ARG A 1 558 ? 1.574 -18.684 -15.962 1.00 75.88 558 ARG A CA 1
ATOM 4274 C C . ARG A 1 558 ? 2.360 -19.692 -16.794 1.00 75.88 558 ARG A C 1
ATOM 4276 O O . ARG A 1 558 ? 2.912 -19.348 -17.833 1.00 75.88 558 ARG A O 1
ATOM 4283 N N . VAL A 1 559 ? 2.401 -20.933 -16.324 1.00 82.12 559 VAL A N 1
ATOM 4284 C CA . VAL A 1 559 ? 3.118 -22.032 -16.971 1.00 82.12 559 VAL A CA 1
ATOM 4285 C C . VAL A 1 559 ? 2.181 -23.230 -17.087 1.00 82.12 559 VAL A C 1
ATOM 4287 O O . VAL A 1 559 ? 1.610 -23.675 -16.087 1.00 82.12 559 VAL A O 1
ATOM 4290 N N . GLU A 1 560 ? 2.055 -23.797 -18.288 1.00 87.12 560 GLU A N 1
ATOM 4291 C CA . GLU A 1 560 ? 1.520 -25.151 -18.487 1.00 87.12 560 GLU A CA 1
ATOM 4292 C C . GLU A 1 560 ? 2.502 -26.162 -17.892 1.00 87.12 560 GLU A C 1
ATOM 4294 O O . GLU A 1 560 ? 3.342 -26.742 -18.577 1.00 87.12 560 GLU A O 1
ATOM 4299 N N . LEU A 1 561 ? 2.486 -26.301 -16.574 1.00 88.19 561 LEU A N 1
ATOM 4300 C CA . LEU A 1 561 ? 3.493 -27.063 -15.860 1.00 88.19 561 LEU A CA 1
ATOM 4301 C C . LEU A 1 561 ? 3.297 -28.563 -16.115 1.00 88.19 561 LEU A C 1
ATOM 4303 O O . LEU A 1 561 ? 2.2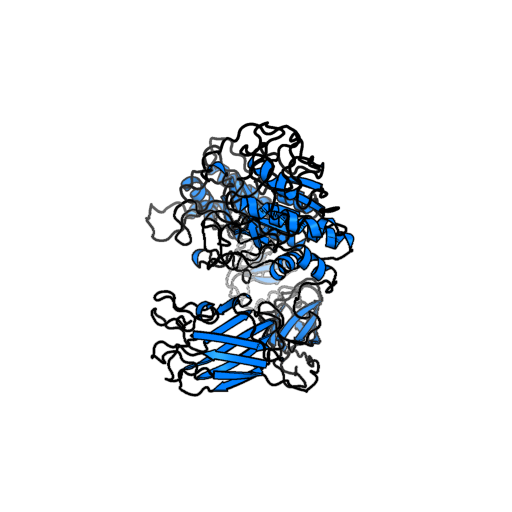86 -29.138 -15.722 1.00 88.19 561 LEU A O 1
ATOM 4307 N N . SER A 1 562 ? 4.285 -29.214 -16.730 1.00 90.12 562 SER A N 1
ATOM 4308 C CA . SER A 1 562 ? 4.249 -30.658 -16.997 1.00 90.12 562 SER A CA 1
ATOM 4309 C C . SER A 1 562 ? 5.064 -31.462 -15.994 1.00 90.12 562 SER A C 1
ATOM 4311 O O . SER A 1 562 ? 4.790 -32.642 -15.753 1.00 90.12 562 SER A O 1
ATOM 4313 N N . GLN A 1 563 ? 6.083 -30.842 -15.395 1.00 93.06 563 GLN A N 1
ATOM 4314 C CA . GLN A 1 563 ? 7.010 -31.549 -14.529 1.00 93.06 563 GLN A CA 1
ATOM 4315 C C . GLN A 1 563 ? 7.683 -30.634 -13.502 1.00 93.06 563 GLN A C 1
ATOM 4317 O O . GLN A 1 563 ? 8.010 -29.480 -13.768 1.00 93.06 563 GLN A O 1
ATOM 4322 N N . ILE A 1 564 ? 7.957 -31.206 -12.328 1.00 96.19 564 ILE A N 1
ATOM 4323 C CA . ILE A 1 564 ? 8.835 -30.626 -11.309 1.00 96.19 564 ILE A CA 1
ATOM 4324 C C . ILE A 1 564 ? 9.979 -31.588 -11.027 1.00 96.19 564 ILE A C 1
ATOM 4326 O O . ILE A 1 564 ? 9.772 -32.784 -10.809 1.00 96.19 564 ILE A O 1
ATOM 4330 N N . ASN A 1 565 ? 11.190 -31.052 -10.991 1.00 97.44 565 ASN A N 1
ATOM 4331 C CA . ASN A 1 565 ? 12.392 -31.749 -10.574 1.00 97.44 565 ASN A CA 1
ATOM 4332 C C . ASN A 1 565 ? 12.714 -31.384 -9.130 1.00 97.44 565 ASN A C 1
ATOM 4334 O O . ASN A 1 565 ? 12.882 -30.214 -8.810 1.00 97.44 565 ASN A O 1
ATOM 4338 N N . TYR A 1 566 ? 12.816 -32.391 -8.269 1.00 98.12 566 TYR A N 1
ATOM 4339 C CA . TYR A 1 566 ? 13.256 -32.253 -6.888 1.00 98.12 566 TYR A CA 1
ATOM 4340 C C . TYR A 1 566 ? 14.646 -32.863 -6.730 1.00 98.12 566 TYR A C 1
ATOM 4342 O O . TYR A 1 566 ? 14.824 -34.081 -6.853 1.00 98.12 566 TYR A O 1
ATOM 4350 N N . LEU A 1 567 ? 15.630 -32.026 -6.410 1.00 98.19 567 LEU A N 1
ATOM 4351 C CA . LEU A 1 567 ? 16.978 -32.445 -6.061 1.00 98.19 567 LEU A CA 1
ATOM 4352 C C . LEU A 1 567 ? 17.149 -32.424 -4.533 1.00 98.19 567 LEU A C 1
ATOM 4354 O O . LEU A 1 567 ? 17.158 -31.354 -3.919 1.00 98.19 567 LEU A O 1
ATOM 4358 N N . PRO A 1 568 ? 17.337 -33.586 -3.880 1.00 98.19 568 PRO A N 1
ATOM 4359 C CA . PRO A 1 568 ? 17.737 -33.625 -2.477 1.00 98.19 568 PRO A CA 1
ATOM 4360 C C . PRO A 1 568 ? 19.097 -32.950 -2.254 1.00 98.19 568 PRO A C 1
ATOM 4362 O O . PRO A 1 568 ? 19.903 -32.839 -3.174 1.00 98.19 568 PRO A O 1
ATOM 4365 N N . ARG A 1 569 ? 19.411 -32.570 -1.012 1.00 95.94 569 ARG A N 1
ATOM 4366 C CA . ARG A 1 569 ? 20.738 -32.043 -0.632 1.00 95.94 569 ARG A CA 1
ATOM 4367 C C . ARG A 1 569 ? 21.904 -32.919 -1.137 1.00 95.94 569 ARG A C 1
ATOM 4369 O O . ARG A 1 569 ? 21.850 -34.147 -1.064 1.00 95.94 569 ARG A O 1
ATOM 4376 N N . GLN A 1 570 ? 22.985 -32.286 -1.604 1.00 97.00 570 GLN A N 1
ATOM 4377 C CA . GLN A 1 570 ? 24.128 -32.965 -2.250 1.00 97.00 570 GLN A CA 1
ATOM 4378 C C . GLN A 1 570 ? 25.388 -33.081 -1.372 1.00 97.00 570 GLN A C 1
ATOM 4380 O O . GLN A 1 570 ? 26.463 -33.450 -1.841 1.00 97.00 570 GLN A O 1
ATOM 4385 N N . ASP A 1 571 ? 25.283 -32.809 -0.073 1.00 93.62 571 ASP A N 1
ATOM 4386 C CA . ASP A 1 571 ? 26.418 -32.804 0.861 1.00 93.62 571 ASP A CA 1
ATOM 4387 C C . ASP A 1 571 ? 26.760 -34.185 1.460 1.00 93.62 571 ASP A C 1
ATOM 4389 O O . ASP A 1 571 ? 27.547 -34.294 2.402 1.00 93.62 571 ASP A O 1
ATOM 4393 N N . GLY A 1 572 ? 26.177 -35.258 0.919 1.00 88.69 572 GLY A N 1
ATOM 4394 C CA . GLY A 1 572 ? 26.376 -36.632 1.385 1.00 88.69 572 GLY A CA 1
ATOM 4395 C C . GLY A 1 572 ? 25.550 -37.011 2.619 1.00 88.69 572 GLY A C 1
ATOM 4396 O O . GLY A 1 572 ? 25.655 -38.145 3.092 1.00 88.69 572 GLY A O 1
ATOM 4397 N N . ASN A 1 573 ? 24.713 -36.106 3.133 1.00 90.88 573 ASN A N 1
ATOM 4398 C CA . ASN A 1 573 ? 23.702 -36.408 4.141 1.00 90.88 573 ASN A CA 1
ATOM 4399 C C . ASN A 1 573 ? 22.323 -36.517 3.478 1.00 90.88 573 ASN A C 1
ATOM 4401 O O . ASN A 1 573 ? 22.051 -35.877 2.476 1.00 90.88 573 ASN A O 1
ATOM 4405 N N . VAL A 1 574 ? 21.441 -37.334 4.046 1.00 92.44 574 VAL A N 1
ATOM 4406 C CA . VAL A 1 574 ? 20.074 -37.537 3.536 1.00 92.44 574 VAL A CA 1
ATOM 4407 C C . VAL A 1 574 ? 18.998 -36.958 4.456 1.00 92.44 574 VAL A C 1
ATOM 4409 O O . VAL A 1 574 ? 17.817 -37.068 4.160 1.00 92.44 574 VAL A O 1
ATOM 4412 N N . ASN A 1 575 ? 19.395 -36.372 5.589 1.00 93.31 575 ASN A N 1
ATOM 4413 C CA . ASN A 1 575 ? 18.481 -35.739 6.536 1.00 93.31 575 ASN A CA 1
ATOM 4414 C C . ASN A 1 575 ? 17.677 -34.620 5.858 1.00 93.31 575 ASN A C 1
ATOM 4416 O O . ASN A 1 575 ? 18.275 -33.727 5.252 1.00 93.31 575 ASN A O 1
ATOM 4420 N N . GLY A 1 576 ? 16.351 -34.716 5.973 1.00 94.00 576 GLY A N 1
ATOM 4421 C CA . GLY A 1 576 ? 15.404 -33.812 5.325 1.00 94.00 576 GLY A CA 1
ATOM 4422 C C . GLY A 1 576 ? 15.042 -34.222 3.895 1.00 94.00 576 GLY A C 1
ATOM 4423 O O . GLY A 1 576 ? 14.324 -33.490 3.228 1.00 94.00 576 GLY A O 1
ATOM 4424 N N . THR A 1 577 ? 15.525 -35.349 3.366 1.00 97.31 577 THR A N 1
ATOM 4425 C CA . THR A 1 577 ? 15.106 -35.774 2.018 1.00 97.31 577 THR A CA 1
ATOM 4426 C C . THR A 1 577 ? 13.632 -36.173 2.049 1.00 97.31 577 THR A C 1
ATOM 4428 O O . THR A 1 577 ? 13.250 -37.053 2.824 1.00 97.31 577 THR A O 1
ATOM 4431 N N . ILE A 1 578 ? 12.823 -35.536 1.204 1.00 97.94 578 ILE A N 1
ATOM 4432 C CA . ILE A 1 578 ? 11.374 -35.740 1.139 1.00 97.94 578 ILE A CA 1
ATOM 4433 C C . ILE A 1 578 ? 11.085 -37.173 0.682 1.00 97.94 578 ILE A C 1
ATOM 4435 O O . ILE A 1 578 ? 11.697 -37.667 -0.270 1.00 97.94 578 ILE A O 1
ATOM 4439 N N . LYS A 1 579 ? 10.157 -37.837 1.376 1.00 96.69 579 LYS A N 1
ATOM 4440 C CA . LYS A 1 579 ? 9.625 -39.155 1.028 1.00 96.69 579 LYS A CA 1
ATOM 4441 C C . LYS A 1 579 ? 8.223 -38.998 0.461 1.00 96.69 579 LYS A C 1
ATOM 4443 O O . LYS A 1 579 ? 8.088 -39.064 -0.754 1.00 96.69 579 LYS A O 1
ATOM 4448 N N . ASP A 1 580 ? 7.219 -38.774 1.303 1.00 97.50 580 ASP A N 1
ATOM 4449 C CA . ASP A 1 580 ? 5.835 -38.605 0.858 1.00 97.50 580 ASP A CA 1
ATOM 4450 C C . ASP A 1 580 ? 5.554 -37.125 0.585 1.00 97.50 580 ASP A C 1
ATOM 4452 O O . ASP A 1 580 ? 5.956 -36.261 1.371 1.00 97.50 580 ASP A O 1
ATOM 4456 N N . TYR A 1 581 ? 4.896 -36.835 -0.535 1.00 97.06 581 TYR A N 1
ATOM 4457 C CA . TYR A 1 581 ? 4.609 -35.471 -0.963 1.00 97.06 581 TYR A CA 1
ATOM 4458 C C . TYR A 1 581 ? 3.217 -35.320 -1.572 1.00 97.06 581 TYR A C 1
ATOM 4460 O O . TYR A 1 581 ? 2.644 -36.260 -2.135 1.00 97.06 581 TYR A O 1
ATOM 4468 N N . ARG A 1 582 ? 2.724 -34.084 -1.524 1.00 95.88 582 ARG A N 1
ATOM 4469 C CA . ARG A 1 582 ? 1.578 -33.587 -2.283 1.00 95.88 582 ARG A CA 1
ATOM 4470 C C . ARG A 1 582 ? 1.983 -32.325 -3.024 1.00 95.88 582 ARG A C 1
ATOM 4472 O O . ARG A 1 582 ? 2.692 -31.480 -2.481 1.00 95.88 582 ARG A O 1
ATOM 4479 N N . LEU A 1 583 ? 1.533 -32.218 -4.261 1.00 93.69 583 LEU A N 1
ATOM 4480 C CA . LEU A 1 583 ? 1.783 -31.089 -5.130 1.00 93.69 583 LEU A CA 1
ATOM 4481 C C . LEU A 1 583 ? 0.463 -30.418 -5.477 1.00 93.69 583 LEU A C 1
ATOM 4483 O O . LEU A 1 583 ? -0.477 -31.089 -5.894 1.00 93.69 583 LEU A O 1
ATOM 4487 N N . TYR A 1 584 ? 0.435 -29.103 -5.341 1.00 88.56 584 TYR A N 1
ATOM 4488 C CA . TYR A 1 584 ? -0.684 -28.254 -5.708 1.00 88.56 584 TYR A CA 1
ATOM 4489 C C . TYR A 1 584 ? -0.203 -27.198 -6.696 1.00 88.56 584 TYR A C 1
ATOM 4491 O O . TYR A 1 584 ? 0.943 -26.747 -6.621 1.00 88.56 584 TYR A O 1
ATOM 4499 N N . VAL A 1 585 ? -1.093 -26.785 -7.586 1.00 86.31 585 VAL A N 1
ATOM 4500 C CA . VAL A 1 585 ? -0.877 -25.699 -8.542 1.00 86.31 585 VAL A CA 1
ATOM 4501 C C . VAL A 1 585 ? -2.082 -24.766 -8.481 1.00 86.31 585 VAL A C 1
ATOM 4503 O O . VAL A 1 585 ? -3.180 -25.211 -8.151 1.00 86.31 585 VAL A O 1
ATOM 4506 N N . SER A 1 586 ? -1.878 -23.472 -8.704 1.00 78.44 586 SER A N 1
ATOM 4507 C CA . SER A 1 586 ? -2.951 -22.477 -8.637 1.00 78.44 586 SER A CA 1
ATOM 4508 C C . SER A 1 586 ? -2.592 -21.210 -9.408 1.00 78.44 586 SER A C 1
ATOM 4510 O O . SER A 1 586 ? -1.432 -20.968 -9.737 1.00 78.44 586 SER A O 1
ATOM 4512 N N . ASN A 1 587 ? -3.591 -20.375 -9.675 1.00 68.38 587 ASN A N 1
ATOM 4513 C CA . ASN A 1 587 ? -3.410 -18.997 -10.130 1.00 68.38 587 ASN A CA 1
ATOM 4514 C C . ASN A 1 587 ? -3.548 -17.970 -8.989 1.00 68.38 587 ASN A C 1
ATOM 4516 O O . ASN A 1 587 ? -3.386 -16.778 -9.226 1.00 68.38 587 ASN A O 1
ATOM 4520 N N . SER A 1 588 ? -3.779 -18.429 -7.753 1.00 64.88 588 SER A N 1
ATOM 4521 C CA . SER A 1 588 ? -3.710 -17.645 -6.513 1.00 64.88 588 SER A CA 1
ATOM 4522 C C . SER A 1 588 ? -2.702 -18.280 -5.554 1.00 64.88 588 SER A C 1
ATOM 4524 O O . SER A 1 588 ? -2.600 -19.502 -5.459 1.00 64.88 588 SER A O 1
ATOM 4526 N N . ALA A 1 589 ? -1.963 -17.455 -4.814 1.00 62.28 589 ALA A N 1
ATOM 4527 C CA . ALA A 1 589 ? -1.030 -17.933 -3.797 1.00 62.28 589 ALA A CA 1
ATOM 4528 C C . ALA A 1 589 ? -1.735 -18.433 -2.518 1.00 62.28 589 ALA A C 1
ATOM 4530 O O . ALA A 1 589 ? -1.146 -19.156 -1.709 1.00 62.28 589 ALA A O 1
ATOM 4531 N N . GLU A 1 590 ? -2.995 -18.048 -2.318 1.00 53.56 590 GLU A N 1
ATOM 4532 C CA . GLU A 1 590 ? -3.771 -18.291 -1.103 1.00 53.56 590 GLU A CA 1
ATOM 4533 C C . GLU A 1 590 ? -4.823 -19.391 -1.282 1.00 53.56 590 GLU A C 1
ATOM 4535 O O . GLU A 1 590 ? -5.180 -20.065 -0.313 1.00 53.56 590 GLU A O 1
ATOM 4540 N N . GLN A 1 591 ? -5.317 -19.586 -2.505 1.00 53.31 591 GLN A N 1
ATOM 4541 C CA . GLN A 1 591 ? -6.391 -20.527 -2.816 1.00 53.31 591 GLN A CA 1
ATOM 4542 C C . GLN A 1 591 ? -5.834 -21.758 -3.532 1.00 53.31 591 GLN A C 1
ATOM 4544 O O . GLN A 1 591 ? -5.223 -21.645 -4.592 1.00 53.31 591 GLN A O 1
ATOM 4549 N N . TRP A 1 592 ? -6.055 -22.941 -2.956 1.00 69.19 592 TRP A N 1
ATOM 4550 C CA . TRP A 1 592 ? -5.535 -24.213 -3.463 1.00 69.19 592 TRP A CA 1
ATOM 4551 C C . TRP A 1 592 ? -6.659 -25.242 -3.557 1.00 69.19 592 TRP A C 1
ATOM 4553 O O . TRP A 1 592 ? -7.367 -25.461 -2.574 1.00 69.19 592 TRP A O 1
ATOM 4563 N N . SER A 1 593 ? -6.781 -25.894 -4.712 1.00 64.88 593 SER A N 1
ATOM 4564 C CA . SER A 1 593 ? -7.681 -27.029 -4.930 1.00 64.88 593 SER A CA 1
ATOM 4565 C C . SER A 1 593 ? -7.076 -28.336 -4.383 1.00 64.88 593 SER A C 1
ATOM 4567 O O . SER A 1 593 ? -6.157 -28.331 -3.554 1.00 64.88 593 SER A O 1
ATOM 4569 N N . SER A 1 594 ? -7.606 -29.488 -4.800 1.00 69.44 594 SER A N 1
ATOM 4570 C CA . SER A 1 594 ? -7.025 -30.801 -4.498 1.00 69.44 594 SER A CA 1
ATOM 4571 C C . SER A 1 594 ? -5.600 -30.928 -5.074 1.00 69.44 594 SER A C 1
ATOM 4573 O O . SER A 1 594 ? -5.283 -30.302 -6.084 1.00 69.44 594 SER A O 1
ATOM 4575 N N . PRO A 1 595 ? -4.702 -31.726 -4.462 1.00 78.75 595 PRO A N 1
ATOM 4576 C CA . PRO A 1 595 ? -3.352 -31.880 -4.992 1.00 78.75 595 PRO A CA 1
ATOM 4577 C C . PRO A 1 595 ? -3.396 -32.530 -6.376 1.00 78.75 595 PRO A C 1
ATOM 4579 O O . PRO A 1 595 ? -3.907 -33.642 -6.515 1.00 78.75 595 PRO A O 1
ATOM 4582 N N . VAL A 1 596 ? -2.799 -31.875 -7.374 1.00 82.75 596 VAL A N 1
ATOM 4583 C CA . VAL A 1 596 ? -2.695 -32.403 -8.743 1.00 82.75 596 VAL A CA 1
ATOM 4584 C C . VAL A 1 596 ? -1.875 -33.685 -8.811 1.00 82.75 596 VAL A C 1
ATOM 4586 O O . VAL A 1 596 ? -2.102 -34.532 -9.670 1.00 82.75 596 VAL A O 1
ATOM 4589 N N . VAL A 1 597 ? -0.928 -33.862 -7.885 1.00 87.00 597 VAL A N 1
ATOM 4590 C CA . VAL A 1 597 ? -0.141 -35.092 -7.758 1.00 87.00 597 VAL A CA 1
ATOM 4591 C C . VAL A 1 597 ? 0.153 -35.363 -6.287 1.00 87.00 597 VAL A C 1
ATOM 4593 O O . VAL A 1 597 ? 0.457 -34.458 -5.513 1.00 87.00 597 VAL A O 1
ATOM 4596 N N . SER A 1 598 ? 0.122 -36.631 -5.891 1.00 92.12 598 SER A N 1
ATOM 4597 C CA . SER A 1 598 ? 0.698 -37.084 -4.624 1.00 92.12 598 SER A CA 1
ATOM 4598 C C . SER A 1 598 ? 1.472 -38.376 -4.839 1.00 92.12 598 SER A C 1
ATOM 4600 O O . SER A 1 598 ? 1.165 -39.153 -5.746 1.00 92.12 598 SER A O 1
ATOM 4602 N N . GLY A 1 599 ? 2.504 -38.609 -4.036 1.00 93.00 599 GLY A N 1
ATOM 4603 C CA . GLY A 1 599 ? 3.339 -39.787 -4.215 1.00 93.00 599 GLY A CA 1
ATOM 4604 C C . GLY A 1 599 ? 4.430 -39.935 -3.172 1.00 93.00 599 GLY A C 1
ATOM 4605 O O . GLY A 1 599 ? 4.509 -39.181 -2.206 1.00 93.00 599 GLY A O 1
ATOM 4606 N N . SER A 1 600 ? 5.286 -40.928 -3.404 1.00 96.00 600 SER A N 1
ATOM 4607 C CA . SER A 1 600 ? 6.439 -41.222 -2.558 1.00 96.00 600 SER A CA 1
ATOM 4608 C C . SER A 1 600 ? 7.703 -41.300 -3.405 1.00 96.00 600 SER A C 1
ATOM 4610 O O . SER A 1 600 ? 7.745 -42.010 -4.413 1.00 96.00 600 SER A O 1
ATOM 4612 N N . PHE A 1 601 ? 8.757 -40.615 -2.980 1.00 94.44 601 PHE A N 1
ATOM 4613 C CA . PHE A 1 601 ? 10.078 -40.720 -3.580 1.00 94.44 601 PHE A CA 1
ATOM 4614 C C . PHE A 1 601 ? 10.883 -41.898 -3.020 1.00 94.44 601 PHE A C 1
ATOM 4616 O O . PHE A 1 601 ? 10.727 -42.319 -1.872 1.00 94.44 601 PHE A O 1
ATOM 4623 N N . ASP A 1 602 ? 11.805 -42.419 -3.830 1.00 90.31 602 ASP A N 1
ATOM 4624 C CA . ASP A 1 602 ? 12.791 -43.401 -3.391 1.00 90.31 602 ASP A CA 1
ATOM 4625 C C . ASP A 1 602 ? 13.829 -42.777 -2.438 1.00 90.31 602 ASP A C 1
ATOM 4627 O O . ASP A 1 602 ? 14.193 -41.605 -2.553 1.00 90.31 602 ASP A O 1
ATOM 4631 N N . ALA A 1 603 ? 14.373 -43.574 -1.517 1.00 89.50 603 ALA A N 1
ATOM 4632 C CA . ALA A 1 603 ? 15.371 -43.127 -0.543 1.00 89.50 603 ALA A CA 1
ATOM 4633 C C . ALA A 1 603 ? 16.776 -42.967 -1.168 1.00 89.50 603 ALA A C 1
ATOM 4635 O O . ALA A 1 603 ? 17.702 -43.727 -0.873 1.00 89.50 603 ALA A O 1
ATOM 4636 N N . SER A 1 604 ? 16.938 -41.982 -2.052 1.00 90.62 604 SER A N 1
ATOM 4637 C CA . SER A 1 604 ? 18.201 -41.636 -2.710 1.00 90.62 604 SER A CA 1
ATOM 4638 C C . SER A 1 604 ? 18.387 -40.124 -2.841 1.00 90.62 604 SER A C 1
ATOM 4640 O O . SER A 1 604 ? 17.416 -39.373 -2.836 1.00 90.62 604 SER A O 1
ATOM 4642 N N . THR A 1 605 ? 19.639 -39.682 -2.992 1.00 91.75 605 THR A N 1
ATOM 4643 C CA . THR A 1 605 ? 20.004 -38.269 -3.225 1.00 91.75 605 THR A CA 1
ATOM 4644 C C . THR A 1 605 ? 19.993 -37.880 -4.703 1.00 91.75 605 THR A C 1
ATOM 4646 O O . THR A 1 605 ? 20.480 -36.812 -5.064 1.00 91.75 605 THR A O 1
ATOM 4649 N N . LYS A 1 606 ? 19.526 -38.769 -5.585 1.00 95.00 606 LYS A N 1
ATOM 4650 C CA . LYS A 1 606 ? 19.390 -38.449 -7.006 1.00 95.00 606 LYS A CA 1
ATOM 4651 C C . LYS A 1 606 ? 18.181 -37.548 -7.206 1.00 95.00 606 LYS A C 1
ATOM 4653 O O . LYS A 1 606 ? 17.217 -37.648 -6.446 1.00 95.00 606 LYS A O 1
ATOM 4658 N N . GLU A 1 607 ? 18.255 -36.722 -8.242 1.00 96.75 607 GLU A N 1
ATOM 4659 C CA . GLU A 1 607 ? 17.121 -35.941 -8.720 1.00 96.75 607 GLU A CA 1
ATOM 4660 C C . GLU A 1 607 ? 15.912 -36.845 -8.979 1.00 96.75 607 GLU A C 1
ATOM 4662 O O . GLU A 1 607 ? 16.041 -37.968 -9.483 1.00 96.75 607 GLU A O 1
ATOM 4667 N N . LYS A 1 608 ? 14.748 -36.348 -8.578 1.00 95.62 608 LYS A N 1
ATOM 4668 C CA . LYS A 1 608 ? 13.451 -37.007 -8.674 1.00 95.62 608 LYS A CA 1
ATOM 4669 C C . LYS A 1 608 ? 12.530 -36.154 -9.526 1.00 95.62 608 LYS A C 1
ATOM 4671 O O . LYS A 1 608 ? 12.622 -34.934 -9.494 1.00 95.62 608 LYS A O 1
ATOM 4676 N N . GLN A 1 609 ? 11.622 -36.804 -10.242 1.00 94.56 609 GLN A N 1
ATOM 4677 C CA . GLN A 1 609 ? 10.676 -36.136 -11.130 1.00 94.56 609 GLN A CA 1
ATOM 4678 C C . GLN A 1 609 ? 9.255 -36.352 -10.619 1.00 94.56 609 GLN A C 1
ATOM 4680 O O . GLN A 1 609 ? 8.879 -37.477 -10.281 1.00 94.56 609 GLN A O 1
ATOM 4685 N N . ILE A 1 610 ? 8.480 -35.276 -10.580 1.00 94.25 610 ILE A N 1
ATOM 4686 C CA . ILE A 1 610 ? 7.031 -35.288 -10.403 1.00 94.25 610 ILE A CA 1
ATOM 4687 C C . ILE A 1 610 ? 6.444 -34.934 -11.765 1.00 94.25 610 ILE A C 1
ATOM 4689 O O . ILE A 1 610 ? 6.682 -33.833 -12.250 1.00 94.25 610 ILE A O 1
ATOM 4693 N N . LEU A 1 611 ? 5.724 -35.866 -12.389 1.00 91.00 611 LEU A N 1
ATOM 4694 C CA . LEU A 1 611 ? 5.015 -35.615 -13.645 1.00 91.00 611 LEU A CA 1
ATOM 4695 C C . LEU A 1 611 ? 3.586 -35.182 -13.330 1.00 91.00 611 LEU A C 1
ATOM 4697 O O . LEU A 1 611 ? 2.896 -35.872 -12.578 1.00 91.00 611 LEU A O 1
ATOM 4701 N N . ILE A 1 612 ? 3.154 -34.078 -13.924 1.00 86.00 612 ILE A N 1
ATOM 4702 C CA . ILE A 1 612 ? 1.792 -33.556 -13.840 1.00 86.00 612 ILE A CA 1
ATOM 4703 C C . ILE A 1 612 ? 1.051 -34.079 -15.075 1.00 86.00 612 ILE A C 1
ATOM 4705 O O . ILE A 1 612 ? 1.486 -33.857 -16.202 1.00 86.00 612 ILE A O 1
ATOM 4709 N N . GLN A 1 613 ? -0.004 -34.874 -14.876 1.00 65.19 613 GLN A N 1
ATOM 4710 C CA . GLN A 1 613 ? -0.814 -35.405 -15.980 1.00 65.19 613 GLN A CA 1
ATOM 4711 C C . GLN A 1 613 ? -2.022 -34.495 -16.202 1.00 65.19 613 GLN A C 1
ATOM 4713 O O . GLN A 1 613 ? -2.738 -34.216 -15.244 1.00 65.19 613 GLN A O 1
ATOM 4718 N N . GLU A 1 614 ? -2.266 -34.075 -17.447 1.00 50.78 614 GLU A N 1
ATOM 4719 C CA . GLU A 1 614 ? -3.512 -33.397 -17.823 1.00 50.78 614 GLU A CA 1
ATOM 4720 C C . GLU A 1 614 ? -4.718 -34.298 -17.520 1.00 50.78 614 GLU A C 1
ATOM 4722 O O . GLU A 1 614 ? -4.802 -35.437 -17.996 1.00 50.78 614 GLU A O 1
ATOM 4727 N N . SER A 1 615 ? -5.676 -33.788 -16.746 1.00 45.34 615 SER A N 1
ATOM 4728 C CA . SER A 1 615 ? -7.016 -34.363 -16.664 1.00 45.34 615 SER A CA 1
ATOM 4729 C C . SER A 1 615 ? -7.828 -33.905 -17.875 1.00 45.34 615 SER A C 1
ATOM 4731 O O . SER A 1 615 ? -8.108 -32.725 -18.032 1.00 45.34 615 SER A O 1
ATOM 4733 N N . THR A 1 616 ? -8.245 -34.838 -18.732 1.00 42.91 616 THR A N 1
ATOM 4734 C CA . THR A 1 616 ? -9.090 -34.560 -19.912 1.00 42.91 616 THR A CA 1
ATOM 4735 C C . THR A 1 616 ? -10.591 -34.452 -19.593 1.00 42.91 616 THR A C 1
ATOM 4737 O O . THR A 1 616 ? -11.419 -34.588 -20.494 1.00 42.91 616 THR A O 1
ATOM 4740 N N . GLU A 1 617 ? -10.968 -34.310 -18.325 1.00 49.91 617 GLU A N 1
ATOM 4741 C CA . GLU A 1 617 ? -12.366 -34.146 -17.910 1.00 49.91 617 GLU A CA 1
ATOM 4742 C C . GLU A 1 617 ? -12.666 -32.640 -17.889 1.00 49.91 617 GLU A C 1
ATOM 4744 O O . GLU A 1 617 ? -11.912 -31.861 -17.316 1.00 49.91 617 GLU A O 1
ATOM 4749 N N . THR A 1 618 ? -13.722 -32.209 -18.581 1.00 63.44 618 THR A N 1
ATOM 4750 C CA . THR A 1 618 ? -14.163 -30.809 -18.544 1.00 63.44 618 THR A CA 1
ATOM 4751 C C . THR A 1 618 ? -14.803 -30.541 -17.185 1.00 63.44 618 THR A C 1
ATOM 4753 O O . THR A 1 618 ? -15.834 -31.151 -16.907 1.00 63.44 618 THR A O 1
ATOM 4756 N N . ASN A 1 619 ? -14.218 -29.640 -16.392 1.00 77.12 619 ASN A N 1
ATOM 4757 C CA . ASN A 1 619 ? -14.728 -29.263 -15.074 1.00 77.12 619 ASN A CA 1
ATOM 4758 C C . ASN A 1 619 ? -16.196 -28.784 -15.136 1.00 77.12 619 ASN A C 1
ATOM 4760 O O . ASN A 1 619 ? -16.595 -28.040 -16.044 1.00 77.12 619 ASN A O 1
ATOM 4764 N N . GLN A 1 620 ? -17.014 -29.227 -14.188 1.00 82.94 620 GLN A N 1
ATOM 4765 C CA . GLN A 1 620 ? -18.427 -28.917 -14.038 1.00 82.94 620 GLN A CA 1
ATOM 4766 C C . GLN A 1 620 ? -18.642 -28.109 -12.766 1.00 82.94 620 GLN A C 1
ATOM 4768 O O . GLN A 1 620 ? -18.261 -28.529 -11.688 1.00 82.94 620 GLN A O 1
ATOM 4773 N N . ALA A 1 621 ? -19.376 -26.998 -12.885 1.00 81.62 621 ALA A N 1
ATOM 4774 C CA . ALA A 1 621 ? -19.634 -26.133 -11.741 1.00 81.62 621 ALA A CA 1
ATOM 4775 C C . ALA A 1 621 ? -20.230 -26.901 -10.542 1.00 81.62 621 ALA A C 1
ATOM 4777 O O . ALA A 1 621 ? -21.124 -27.746 -10.728 1.00 81.62 621 ALA A O 1
ATOM 4778 N N . PRO A 1 622 ? -19.823 -26.542 -9.314 1.00 91.25 622 PRO A N 1
ATOM 4779 C CA . PRO A 1 622 ? -20.327 -27.180 -8.113 1.00 91.25 622 PRO A CA 1
ATOM 4780 C C . PRO A 1 622 ? -21.821 -26.886 -7.923 1.00 91.25 622 PRO A C 1
ATOM 4782 O O . PRO A 1 622 ? -22.364 -25.952 -8.502 1.00 91.25 622 PRO A O 1
ATOM 4785 N N . ASN A 1 623 ? -22.521 -27.673 -7.103 1.00 95.31 623 ASN A N 1
ATOM 4786 C CA . ASN A 1 623 ? -23.952 -27.484 -6.837 1.00 95.31 623 ASN A CA 1
ATOM 4787 C C . ASN A 1 623 ? -24.189 -27.059 -5.384 1.00 95.31 623 ASN A C 1
ATOM 4789 O O . ASN A 1 623 ? -24.049 -27.864 -4.453 1.00 95.31 623 ASN A O 1
ATOM 4793 N N . ALA A 1 624 ? -24.568 -25.797 -5.190 1.00 95.69 624 ALA A N 1
ATOM 4794 C CA . ALA A 1 624 ? -24.771 -25.196 -3.881 1.00 95.69 624 ALA A CA 1
ATOM 4795 C C . ALA A 1 624 ? -26.104 -25.628 -3.272 1.00 95.69 624 ALA A C 1
ATOM 4797 O O . ALA A 1 624 ? -27.181 -25.450 -3.843 1.00 95.69 624 ALA A O 1
ATOM 4798 N N . ILE A 1 625 ? -26.059 -26.171 -2.053 1.00 96.38 625 ILE A N 1
ATOM 4799 C CA . ILE A 1 625 ? -27.262 -26.545 -1.307 1.00 96.38 625 ILE A CA 1
ATOM 4800 C C . ILE A 1 625 ? -27.182 -26.006 0.112 1.00 96.38 625 ILE A C 1
ATOM 4802 O O . ILE A 1 625 ? -26.399 -26.479 0.934 1.00 96.38 625 ILE A O 1
ATOM 4806 N N . VAL A 1 626 ? -28.092 -25.086 0.428 1.00 96.75 626 VAL A N 1
ATOM 4807 C CA . VAL A 1 626 ? -28.239 -24.526 1.772 1.00 96.75 626 VAL A CA 1
ATOM 4808 C C . VAL A 1 626 ? -29.394 -25.172 2.527 1.00 96.75 626 VAL A C 1
ATOM 4810 O O . VAL A 1 626 ? -30.504 -25.341 2.019 1.00 96.75 626 VAL A O 1
ATOM 4813 N N . THR A 1 627 ? -29.151 -25.476 3.798 1.00 96.00 627 THR A N 1
ATOM 4814 C CA . THR A 1 627 ? -30.168 -25.859 4.777 1.00 96.00 627 THR A CA 1
ATOM 4815 C C . THR A 1 627 ? -30.011 -25.063 6.070 1.00 96.00 627 THR A C 1
ATOM 4817 O O . THR A 1 627 ? -28.975 -24.454 6.323 1.00 96.00 627 THR A O 1
ATOM 4820 N N . THR A 1 628 ? -31.053 -25.042 6.900 1.00 96.50 628 THR A N 1
ATOM 4821 C CA . THR A 1 628 ? -31.002 -24.429 8.232 1.00 96.50 628 THR A CA 1
ATOM 4822 C C . THR A 1 628 ? -31.755 -25.275 9.250 1.00 96.50 628 THR A C 1
ATOM 4824 O O . THR A 1 628 ? -32.735 -25.940 8.901 1.00 96.50 628 THR A O 1
ATOM 4827 N N . ASP A 1 629 ? -31.315 -25.247 10.509 1.00 96.44 629 ASP A N 1
ATOM 4828 C CA . ASP A 1 629 ? -32.018 -25.891 11.622 1.00 96.44 629 ASP A CA 1
ATOM 4829 C C . ASP A 1 629 ? -33.306 -25.144 12.017 1.00 96.44 629 ASP A C 1
ATOM 4831 O O . ASP A 1 629 ? -34.227 -25.748 12.574 1.00 96.44 629 ASP A O 1
ATOM 4835 N N . LYS A 1 630 ? -33.394 -23.840 11.716 1.00 93.81 630 LYS A N 1
ATOM 4836 C CA . LYS A 1 630 ? -34.524 -22.974 12.071 1.00 93.81 630 LYS A CA 1
ATOM 4837 C C . LYS A 1 630 ? -34.819 -21.966 10.970 1.00 93.81 630 LYS A C 1
ATOM 4839 O O . LYS A 1 630 ? -34.010 -21.109 10.645 1.00 93.81 630 LYS A O 1
ATOM 4844 N N . THR A 1 631 ? -36.058 -21.964 10.495 1.00 94.25 631 THR A N 1
ATOM 4845 C CA . THR A 1 631 ? -36.561 -20.921 9.584 1.00 94.25 631 THR A CA 1
ATOM 4846 C C . THR A 1 631 ? -37.188 -19.737 10.324 1.00 94.25 631 THR A C 1
ATOM 4848 O O . THR A 1 631 ? -37.546 -18.738 9.699 1.00 94.25 631 THR A O 1
ATOM 4851 N N . THR A 1 632 ? -37.357 -19.837 11.648 1.00 93.31 632 THR A N 1
ATOM 4852 C CA . THR A 1 632 ? -37.920 -18.779 12.497 1.00 93.31 632 THR A CA 1
ATOM 4853 C C . THR A 1 632 ? -37.196 -18.671 13.839 1.00 93.31 632 THR A C 1
ATOM 4855 O O . THR A 1 632 ? -36.910 -19.699 14.455 1.00 93.31 632 THR A O 1
ATOM 4858 N N . LEU A 1 633 ? -36.978 -17.448 14.325 1.00 92.38 633 LEU A N 1
ATOM 4859 C CA . LEU A 1 633 ? -36.438 -17.147 15.658 1.00 92.38 633 LEU A CA 1
ATOM 4860 C C . LEU A 1 633 ? -37.300 -16.104 16.380 1.00 92.38 633 LEU A C 1
ATOM 4862 O O . LEU A 1 633 ? -37.813 -15.183 15.751 1.00 92.38 633 LEU A O 1
ATOM 4866 N N . GLU A 1 634 ? -37.434 -16.233 17.698 1.00 91.12 634 GLU A N 1
ATOM 4867 C CA . GLU A 1 634 ? -38.090 -15.245 18.562 1.00 91.12 634 GLU A CA 1
ATOM 4868 C C . GLU A 1 634 ? -37.032 -14.505 19.385 1.00 91.12 634 GLU A C 1
ATOM 4870 O O . GLU A 1 634 ? -36.198 -15.150 20.020 1.00 91.12 634 GLU A O 1
ATOM 4875 N N . GLY A 1 635 ? -37.065 -13.171 19.355 1.00 86.12 635 GLY A N 1
ATOM 4876 C CA . GLY A 1 635 ? -36.099 -12.311 20.035 1.00 86.12 635 GLY A CA 1
ATOM 4877 C C . GLY A 1 635 ? -34.654 -12.541 19.586 1.00 86.12 635 GLY A C 1
ATOM 4878 O O . GLY A 1 635 ? -34.400 -13.025 18.478 1.00 86.12 635 GLY A O 1
ATOM 4879 N N . ALA A 1 636 ? -33.693 -12.202 20.447 1.00 88.69 636 ALA A N 1
ATOM 4880 C CA . ALA A 1 636 ? -32.284 -12.525 20.225 1.00 88.69 636 ALA A CA 1
ATOM 4881 C C . ALA A 1 636 ? -32.055 -14.046 20.223 1.00 88.69 636 ALA A C 1
ATOM 4883 O O . ALA A 1 636 ? -32.578 -14.771 21.072 1.00 88.69 636 ALA A O 1
ATOM 4884 N N . GLY A 1 637 ? -31.218 -14.548 19.315 1.00 89.12 637 GLY A N 1
ATOM 4885 C CA . GLY A 1 637 ? -30.997 -15.987 19.211 1.00 89.12 637 GLY A CA 1
ATOM 4886 C C . GLY A 1 637 ? -29.913 -16.398 18.228 1.00 89.12 637 GLY A C 1
ATOM 4887 O O . GLY A 1 637 ? -29.225 -15.570 17.637 1.00 89.12 637 GLY A O 1
ATOM 4888 N N . SER A 1 638 ? -29.761 -17.713 18.072 1.00 93.00 638 SER A N 1
ATOM 4889 C CA . SER A 1 638 ? -28.855 -18.311 17.091 1.00 93.00 638 SER A CA 1
ATOM 4890 C C . SER A 1 638 ? -29.507 -19.465 16.335 1.00 93.00 638 SER A C 1
ATOM 4892 O O . SER A 1 638 ? -30.397 -20.159 16.854 1.00 93.00 638 SER A O 1
ATOM 4894 N N . LEU A 1 639 ? -29.052 -19.642 15.102 1.00 96.56 639 LEU A N 1
ATOM 4895 C CA . LEU A 1 639 ? -29.416 -20.718 14.185 1.00 96.56 639 LEU A CA 1
ATOM 4896 C C . LEU A 1 639 ? -28.161 -21.197 13.449 1.00 96.56 639 LEU A C 1
ATOM 4898 O O . LEU A 1 639 ? -27.175 -20.466 13.349 1.00 96.56 639 LEU A O 1
ATOM 4902 N N . LEU A 1 640 ? -28.216 -22.417 12.937 1.00 97.44 640 LEU A N 1
ATOM 4903 C CA . LEU A 1 640 ? -27.184 -23.020 12.108 1.00 97.44 640 LEU A CA 1
ATOM 4904 C C . LEU A 1 640 ? -27.613 -22.941 10.642 1.00 97.44 640 LEU A C 1
ATOM 4906 O O . LEU A 1 640 ? -28.722 -23.357 10.286 1.00 97.44 640 LEU A O 1
ATOM 4910 N N . LEU A 1 641 ? -26.727 -22.427 9.796 1.00 97.56 641 LEU A N 1
ATOM 4911 C CA . LEU A 1 641 ? -26.797 -22.586 8.349 1.00 97.56 641 LEU A CA 1
ATOM 4912 C C . LEU A 1 641 ? -25.801 -23.665 7.933 1.00 97.56 641 LEU A C 1
ATOM 4914 O O . LEU A 1 641 ? -24.679 -23.696 8.438 1.00 97.56 641 LEU A O 1
ATOM 4918 N N . SER A 1 642 ? -26.232 -24.561 7.049 1.00 97.12 642 SER A N 1
ATOM 4919 C CA . SER A 1 642 ? -25.448 -25.720 6.638 1.00 97.12 642 SER A CA 1
ATOM 4920 C C . SER A 1 642 ? -25.420 -25.880 5.128 1.00 97.12 642 SER A C 1
ATOM 4922 O O . SER A 1 642 ? -26.470 -25.959 4.484 1.00 97.12 642 SER A O 1
ATOM 4924 N N . GLY A 1 643 ? -24.201 -25.945 4.606 1.00 95.88 643 GLY A N 1
ATOM 4925 C CA . GLY A 1 643 ? -23.843 -26.211 3.223 1.00 95.88 643 GLY A CA 1
ATOM 4926 C C . GLY A 1 643 ? -23.418 -27.658 2.983 1.00 95.88 643 GLY A C 1
ATOM 4927 O O . GLY A 1 643 ? -23.039 -27.967 1.864 1.00 95.88 643 GLY A O 1
ATOM 4928 N N . ASP A 1 644 ? -23.512 -28.553 3.978 1.00 94.56 644 ASP A N 1
ATOM 4929 C CA . ASP A 1 644 ? -22.991 -29.940 3.941 1.00 94.56 644 ASP A CA 1
ATOM 4930 C C . ASP A 1 644 ? -23.561 -30.820 2.816 1.00 94.56 644 ASP A C 1
ATOM 4932 O O . ASP A 1 644 ? -23.071 -31.918 2.558 1.00 94.56 644 ASP A O 1
ATOM 4936 N N . LYS A 1 645 ? -24.660 -30.389 2.194 1.00 94.31 645 LYS A N 1
ATOM 4937 C CA . LYS A 1 645 ? -25.270 -31.086 1.054 1.00 94.31 645 LYS A CA 1
ATOM 4938 C C . LYS A 1 645 ? -24.774 -30.576 -0.292 1.00 94.31 645 LYS A C 1
ATOM 4940 O O . LYS A 1 645 ? -25.176 -31.129 -1.312 1.00 94.31 645 LYS A O 1
ATOM 4945 N N . SER A 1 646 ? -23.970 -29.522 -0.281 1.00 94.81 646 SER A N 1
ATOM 4946 C CA . SER A 1 646 ? -23.285 -29.032 -1.461 1.00 94.81 646 SER A CA 1
ATOM 4947 C C . SER A 1 646 ? -22.254 -30.056 -1.896 1.00 94.81 646 SER A C 1
ATOM 4949 O O . SER A 1 646 ? -21.618 -30.703 -1.063 1.00 94.81 646 SER A O 1
ATOM 4951 N N . ALA A 1 647 ? -22.127 -30.233 -3.199 1.00 91.75 647 ALA A N 1
ATOM 4952 C CA . ALA A 1 647 ? -21.191 -31.182 -3.761 1.00 91.75 647 ALA A CA 1
ATOM 4953 C C . ALA A 1 647 ? -20.755 -30.703 -5.132 1.00 91.75 647 ALA A C 1
ATOM 4955 O O . ALA A 1 647 ? -21.534 -30.080 -5.856 1.00 91.75 647 ALA A O 1
ATOM 4956 N N . ASP A 1 648 ? -19.529 -31.056 -5.464 1.00 89.69 648 ASP A N 1
ATOM 4957 C CA . ASP A 1 648 ? -19.006 -30.914 -6.800 1.00 89.69 648 ASP A CA 1
ATOM 4958 C C . ASP A 1 648 ? -19.278 -32.196 -7.620 1.00 89.69 648 ASP A C 1
ATOM 4960 O O . ASP A 1 648 ? -19.105 -33.297 -7.075 1.00 89.69 648 ASP A O 1
ATOM 4964 N N . PRO A 1 649 ? -19.769 -32.108 -8.874 1.00 82.12 649 PRO A N 1
ATOM 4965 C CA . PRO A 1 649 ? -19.993 -33.275 -9.731 1.00 82.12 649 PRO A CA 1
ATOM 4966 C C . PRO A 1 649 ? -18.734 -34.097 -10.020 1.00 82.12 649 PRO A C 1
ATOM 4968 O O . PRO A 1 649 ? -18.839 -35.322 -10.155 1.00 82.12 649 PRO A O 1
ATOM 4971 N N . ASP A 1 650 ? -17.580 -33.443 -10.082 1.00 80.50 650 ASP A N 1
ATOM 4972 C CA . ASP A 1 650 ? -16.282 -34.040 -10.391 1.00 80.50 650 ASP A CA 1
ATOM 4973 C C . ASP A 1 650 ? -15.542 -34.470 -9.108 1.00 80.50 650 ASP A C 1
ATOM 4975 O O . ASP A 1 650 ? -14.603 -35.269 -9.135 1.00 80.50 650 ASP A O 1
ATOM 4979 N N . GLY A 1 651 ? -16.083 -34.080 -7.950 1.00 75.12 651 GLY A N 1
ATOM 4980 C CA . GLY A 1 651 ? -15.618 -34.483 -6.627 1.00 75.12 651 GLY A CA 1
ATOM 4981 C C . GLY A 1 651 ? -14.553 -33.553 -6.059 1.00 75.12 651 GLY A C 1
ATOM 4982 O O . GLY A 1 651 ? -13.861 -33.942 -5.110 1.00 75.12 651 GLY A O 1
ATOM 4983 N N . ASP A 1 652 ? -14.436 -32.348 -6.618 1.00 77.00 652 ASP A N 1
ATOM 4984 C CA . ASP A 1 652 ? -13.484 -31.343 -6.182 1.00 77.00 652 ASP A CA 1
ATOM 4985 C C . ASP A 1 652 ? -13.783 -30.775 -4.793 1.00 77.00 652 ASP A C 1
ATOM 4987 O O . ASP A 1 652 ? -14.892 -30.833 -4.245 1.00 77.00 652 ASP A O 1
ATOM 4991 N N . SER A 1 653 ? -12.718 -30.270 -4.168 1.00 75.50 653 SER A N 1
ATOM 4992 C CA . SER A 1 653 ? -12.801 -29.662 -2.845 1.00 75.50 653 SER A CA 1
ATOM 4993 C C . SER A 1 653 ? -13.446 -28.286 -2.952 1.00 75.50 653 SER A C 1
ATOM 4995 O O . SER A 1 653 ? -12.987 -27.440 -3.708 1.00 75.50 653 SER A O 1
ATOM 4997 N N . LEU A 1 654 ? -14.475 -28.047 -2.142 1.00 81.56 654 LEU A N 1
ATOM 4998 C CA . LEU A 1 654 ? -15.240 -26.805 -2.177 1.00 81.56 654 LEU A CA 1
ATOM 4999 C C . LEU A 1 654 ? -14.712 -25.774 -1.179 1.00 81.56 654 LEU A C 1
ATOM 5001 O O . LEU A 1 654 ? -14.515 -26.075 0.002 1.00 81.56 654 LEU A O 1
ATOM 5005 N N . VAL A 1 655 ? -14.580 -24.533 -1.637 1.00 82.19 655 VAL A N 1
ATOM 5006 C CA . VAL A 1 655 ? -14.443 -23.340 -0.793 1.00 82.19 655 VAL A CA 1
ATOM 5007 C C . VAL A 1 655 ? -15.833 -22.780 -0.518 1.00 82.19 655 VAL A C 1
ATOM 5009 O O . VAL A 1 655 ? -16.634 -22.674 -1.438 1.00 82.19 655 VAL A O 1
ATOM 5012 N N . TYR A 1 656 ? -16.122 -22.406 0.729 1.00 91.75 656 TYR A N 1
ATOM 5013 C CA . TYR A 1 656 ? -17.435 -21.909 1.151 1.00 91.75 656 TYR A CA 1
ATOM 5014 C C . TYR A 1 656 ? -17.363 -20.424 1.499 1.00 91.75 656 TYR A C 1
ATOM 5016 O O . TYR A 1 656 ? -16.392 -19.967 2.099 1.00 91.75 656 TYR A O 1
ATOM 5024 N N . GLN A 1 657 ? -18.411 -19.669 1.177 1.00 93.75 657 GLN A N 1
ATOM 5025 C CA . GLN A 1 657 ? -18.550 -18.277 1.589 1.00 93.75 657 GLN A CA 1
ATOM 5026 C C . GLN A 1 657 ? -20.008 -17.932 1.893 1.00 93.75 657 GLN A C 1
ATOM 5028 O O . GLN A 1 657 ? -20.864 -17.911 1.011 1.00 93.75 657 GLN A O 1
ATOM 5033 N N . TRP A 1 658 ? -20.288 -17.618 3.154 1.00 96.69 658 TRP A N 1
ATOM 5034 C CA . TRP A 1 658 ? -21.593 -17.181 3.631 1.00 96.69 658 TRP A CA 1
ATOM 5035 C C . TRP A 1 658 ? -21.686 -15.661 3.695 1.00 96.69 658 TRP A C 1
ATOM 5037 O O . TRP A 1 658 ? -20.801 -14.989 4.226 1.00 96.69 658 TRP A O 1
ATOM 5047 N N . GLN A 1 659 ? -22.817 -15.119 3.251 1.00 92.94 659 GLN A N 1
ATOM 5048 C CA . GLN A 1 659 ? -23.100 -13.690 3.308 1.00 92.94 659 GLN A CA 1
ATOM 5049 C C . GLN A 1 659 ? -24.559 -13.415 3.680 1.00 92.94 659 GLN A C 1
ATOM 5051 O O . GLN A 1 659 ? -25.473 -14.100 3.226 1.00 92.94 659 GLN A O 1
ATOM 5056 N N . GLN A 1 660 ? -24.798 -12.363 4.468 1.00 96.06 660 GLN A N 1
ATOM 5057 C CA . GLN A 1 660 ? -26.131 -11.772 4.607 1.00 96.06 660 GLN A CA 1
ATOM 5058 C C . GLN A 1 660 ? -26.441 -10.889 3.391 1.00 96.06 660 GLN A C 1
ATOM 5060 O O . GLN A 1 660 ? -25.776 -9.883 3.166 1.00 96.06 660 GLN A O 1
ATOM 5065 N N . ILE A 1 661 ? -27.490 -11.238 2.648 1.00 92.50 661 ILE A N 1
ATOM 5066 C CA . ILE A 1 661 ? -27.955 -10.502 1.461 1.00 92.50 661 ILE A CA 1
ATOM 5067 C C . ILE A 1 661 ? -29.060 -9.502 1.820 1.00 92.50 661 ILE A C 1
ATOM 5069 O O . ILE A 1 661 ? -29.199 -8.452 1.195 1.00 92.50 661 ILE A O 1
ATOM 5073 N N . ALA A 1 662 ? -29.883 -9.815 2.824 1.00 86.81 662 ALA A N 1
ATOM 5074 C CA . ALA A 1 662 ? -30.911 -8.905 3.320 1.00 86.81 662 ALA A CA 1
ATOM 5075 C C . ALA A 1 662 ? -31.236 -9.177 4.799 1.00 86.81 662 ALA A C 1
ATOM 5077 O O . ALA A 1 662 ? -31.138 -10.327 5.222 1.00 86.81 662 ALA A O 1
ATOM 5078 N N . PRO A 1 663 ? -31.676 -8.169 5.573 1.00 88.00 663 PRO A N 1
ATOM 5079 C CA . PRO A 1 663 ? -31.618 -6.739 5.243 1.00 88.00 663 PRO A CA 1
ATOM 5080 C C . PRO A 1 663 ? -30.157 -6.244 5.176 1.00 88.00 663 PRO A C 1
ATOM 5082 O O . PRO A 1 663 ? -29.257 -6.959 5.592 1.00 88.00 663 PRO A O 1
ATOM 5085 N N . THR A 1 664 ? -29.879 -5.043 4.670 1.00 76.75 664 THR A N 1
ATOM 5086 C CA . THR A 1 664 ? -28.515 -4.463 4.746 1.00 76.75 664 THR A CA 1
ATOM 5087 C C . THR A 1 664 ? -28.169 -3.978 6.158 1.00 76.75 664 THR A C 1
ATOM 5089 O O . THR A 1 664 ? -27.002 -3.898 6.522 1.00 76.75 664 THR A O 1
ATOM 5092 N N . PHE A 1 665 ? -29.189 -3.712 6.978 1.00 75.12 665 PHE A N 1
ATOM 5093 C CA . PHE A 1 665 ? -29.096 -3.491 8.417 1.00 75.12 665 PHE A CA 1
ATOM 5094 C C . PHE A 1 665 ? -30.430 -3.882 9.079 1.00 75.12 665 PHE A C 1
ATOM 5096 O O . PHE A 1 665 ? -31.485 -3.642 8.479 1.00 75.12 665 PHE A O 1
ATOM 5103 N N . PRO A 1 666 ? -30.439 -4.436 10.306 1.00 86.00 666 PRO A N 1
ATOM 5104 C CA . PRO A 1 666 ? -29.297 -4.844 11.137 1.00 86.00 666 PRO A CA 1
ATOM 5105 C C . PRO A 1 666 ? -28.523 -6.052 10.584 1.00 86.00 666 PRO A C 1
ATOM 5107 O O . PRO A 1 666 ? -29.107 -6.946 9.969 1.00 86.00 666 PRO A O 1
ATOM 5110 N N . LEU A 1 667 ? -27.207 -6.078 10.816 1.00 87.50 667 LEU A N 1
ATOM 5111 C CA . LEU A 1 667 ? -26.328 -7.184 10.421 1.00 87.50 667 LEU A CA 1
ATOM 5112 C C . LEU A 1 667 ? -26.376 -8.325 11.445 1.00 87.50 667 LEU A C 1
ATOM 5114 O O . LEU A 1 667 ? -26.346 -8.095 12.654 1.00 87.50 667 LEU A O 1
ATOM 5118 N N . ALA A 1 668 ? -26.438 -9.557 10.951 1.00 90.00 668 ALA A N 1
ATOM 5119 C CA . ALA A 1 668 ? -26.212 -10.761 11.730 1.00 90.00 668 ALA A CA 1
ATOM 5120 C C . ALA A 1 668 ? -24.711 -11.028 11.891 1.00 90.00 668 ALA A C 1
ATOM 5122 O O . ALA A 1 668 ? -23.914 -10.706 11.010 1.00 90.00 668 ALA A O 1
ATOM 5123 N N . VAL A 1 669 ? -24.331 -11.676 12.991 1.00 92.44 669 VAL A N 1
ATOM 5124 C CA . VAL A 1 669 ? -22.962 -12.177 13.178 1.00 92.44 669 VAL A CA 1
ATOM 5125 C C . VAL A 1 669 ? -22.884 -13.597 12.624 1.00 92.44 669 VAL A C 1
ATOM 5127 O O . VAL A 1 669 ? -23.616 -14.469 13.090 1.00 92.44 669 VAL A O 1
ATOM 5130 N N . LEU A 1 670 ? -22.001 -13.821 11.652 1.00 92.44 670 LEU A N 1
ATOM 5131 C CA . LEU A 1 670 ? -21.651 -15.134 11.101 1.00 92.44 670 LEU A CA 1
ATOM 5132 C C . LEU A 1 670 ? -20.331 -15.578 11.745 1.00 92.44 670 LEU A C 1
ATOM 5134 O O . LEU A 1 670 ? -19.317 -14.916 11.547 1.00 92.44 670 LEU A O 1
ATOM 5138 N N . GLU A 1 671 ? -20.332 -16.646 12.546 1.00 88.81 671 GLU A N 1
ATOM 5139 C CA . GLU A 1 671 ? -19.133 -17.045 13.310 1.00 88.81 671 GLU A CA 1
ATOM 5140 C C . GLU A 1 671 ? -18.030 -17.650 12.433 1.00 88.81 671 GLU A C 1
ATOM 5142 O O . GLU A 1 671 ? -16.853 -17.364 12.635 1.00 88.81 671 GLU A O 1
ATOM 5147 N N . THR A 1 672 ? -18.415 -18.479 11.463 1.00 85.19 672 THR A N 1
ATOM 5148 C CA . THR A 1 672 ? -17.497 -19.208 10.572 1.00 85.19 672 THR A CA 1
ATOM 5149 C C . THR A 1 672 ? -17.954 -19.069 9.118 1.00 85.19 672 THR A C 1
ATOM 5151 O O . THR A 1 672 ? -18.441 -20.030 8.526 1.00 85.19 672 THR A O 1
ATOM 5154 N N . PRO A 1 673 ? -17.923 -17.856 8.532 1.00 89.62 673 PRO A N 1
ATOM 5155 C CA . PRO A 1 673 ? -18.516 -17.601 7.219 1.00 89.62 673 PRO A CA 1
ATOM 5156 C C . PRO A 1 673 ? -17.781 -18.291 6.062 1.00 89.62 673 PRO A C 1
ATOM 5158 O O . PRO A 1 673 ? -18.315 -18.308 4.963 1.00 89.62 673 PRO A O 1
ATOM 5161 N N . THR A 1 674 ? -16.598 -18.863 6.284 1.00 89.19 674 THR A N 1
ATOM 5162 C CA . THR A 1 674 ? -15.806 -19.566 5.260 1.00 89.19 674 THR A CA 1
ATOM 5163 C C . THR A 1 674 ? -15.847 -21.093 5.378 1.00 89.19 674 THR A C 1
ATOM 5165 O O . THR A 1 674 ? -15.155 -21.793 4.648 1.00 89.19 674 THR A O 1
ATOM 5168 N N . GLU A 1 675 ? -16.628 -21.623 6.320 1.00 92.00 675 GLU A N 1
ATOM 5169 C CA . GLU A 1 675 ? -16.773 -23.063 6.551 1.00 92.00 675 GLU A CA 1
ATOM 5170 C C . GLU A 1 675 ? -18.063 -23.593 5.911 1.00 92.00 675 GLU A C 1
ATOM 5172 O O . GLU A 1 675 ? -19.021 -22.844 5.685 1.00 92.00 675 GLU A O 1
ATOM 5177 N N . ALA A 1 676 ? -18.140 -24.912 5.701 1.00 91.50 676 ALA A N 1
ATOM 5178 C CA . ALA A 1 676 ? -19.350 -25.564 5.184 1.00 91.50 676 ALA A CA 1
ATOM 5179 C C . ALA A 1 676 ? -20.596 -25.258 6.031 1.00 91.50 676 ALA A C 1
ATOM 5181 O O . ALA A 1 676 ? -21.704 -25.134 5.510 1.00 91.50 676 ALA A O 1
ATOM 5182 N N . ASN A 1 677 ? -20.409 -25.072 7.339 1.00 95.81 677 ASN A N 1
ATOM 5183 C CA . ASN A 1 677 ? -21.461 -24.734 8.288 1.00 95.81 677 ASN A CA 1
ATOM 5184 C C . ASN A 1 677 ? -21.110 -23.452 9.047 1.00 95.81 677 ASN A C 1
ATOM 5186 O O . ASN A 1 677 ? -19.972 -23.273 9.483 1.00 95.81 677 ASN A O 1
ATOM 5190 N N . THR A 1 678 ? -22.103 -22.594 9.280 1.00 95.94 678 THR A N 1
ATOM 5191 C CA . THR A 1 678 ? -21.919 -21.356 10.043 1.00 95.94 678 THR A CA 1
ATOM 5192 C C . THR A 1 678 ? -23.046 -21.111 11.035 1.00 95.94 678 THR A C 1
ATOM 5194 O O . THR A 1 678 ? -24.225 -21.351 10.753 1.00 95.94 678 THR A O 1
ATOM 5197 N N . VAL A 1 679 ? -22.689 -20.629 12.226 1.00 96.62 679 VAL A N 1
ATOM 5198 C CA . VAL A 1 679 ? -23.657 -20.184 13.231 1.00 96.62 679 VAL A CA 1
ATOM 5199 C C . VAL A 1 679 ? -23.960 -18.713 12.991 1.00 96.62 679 VAL A C 1
ATOM 5201 O O . VAL A 1 679 ? -23.069 -17.865 13.024 1.00 96.62 679 VAL A O 1
ATOM 5204 N N . VAL A 1 680 ? -25.241 -18.411 12.798 1.00 96.56 680 VAL A N 1
ATOM 5205 C CA . VAL A 1 680 ? -25.754 -17.047 12.678 1.00 96.56 680 VAL A CA 1
ATOM 5206 C C . VAL A 1 680 ? -26.308 -16.614 14.028 1.00 96.56 680 VAL A C 1
ATOM 5208 O O . VAL A 1 680 ? -27.183 -17.285 14.584 1.00 96.56 680 VAL A O 1
ATOM 5211 N N . ARG A 1 681 ? -25.850 -15.470 14.544 1.00 92.75 681 ARG A N 1
ATOM 5212 C CA . ARG A 1 681 ? -26.423 -14.814 15.729 1.00 92.75 681 ARG A CA 1
ATOM 5213 C C . ARG A 1 681 ? -27.182 -13.556 15.336 1.00 92.75 681 ARG A C 1
ATOM 5215 O O . ARG A 1 681 ? -26.634 -12.668 14.683 1.00 92.75 681 ARG A O 1
ATOM 5222 N N . LEU A 1 682 ? -28.431 -13.478 15.785 1.00 91.62 682 LEU A N 1
ATOM 5223 C CA . LEU A 1 682 ? -29.307 -12.325 15.608 1.00 91.62 682 LEU A CA 1
ATOM 5224 C C . LEU A 1 682 ? -29.497 -11.620 16.954 1.00 91.62 682 LEU A C 1
ATOM 5226 O O . LEU A 1 682 ? -29.834 -12.264 17.953 1.00 91.62 682 LEU A O 1
ATOM 5230 N N . ALA A 1 683 ? -29.283 -10.304 16.973 1.00 87.44 683 ALA A N 1
ATOM 5231 C CA . ALA A 1 683 ? -29.602 -9.452 18.117 1.00 87.44 683 ALA A CA 1
ATOM 5232 C C . ALA A 1 683 ? -31.123 -9.338 18.314 1.00 87.44 683 ALA A C 1
ATOM 5234 O O . ALA A 1 683 ? -31.891 -9.702 17.426 1.00 87.44 683 ALA A O 1
ATOM 5235 N N . ASP A 1 684 ? -31.565 -8.851 19.475 1.00 83.25 684 ASP A N 1
ATOM 5236 C CA . ASP A 1 684 ? -32.998 -8.679 19.735 1.00 83.25 684 ASP A CA 1
ATOM 5237 C C . ASP A 1 684 ? -33.620 -7.655 18.774 1.00 83.25 684 ASP A C 1
ATOM 5239 O O . ASP A 1 684 ? -32.949 -6.743 18.287 1.00 83.25 684 ASP A O 1
ATOM 5243 N N . THR A 1 685 ? -34.914 -7.801 18.505 1.00 82.56 685 THR A N 1
ATOM 5244 C CA . THR A 1 685 ? -35.649 -6.932 17.581 1.00 82.56 685 THR A CA 1
ATOM 5245 C C . THR A 1 685 ? -36.991 -6.525 18.172 1.00 82.56 685 THR A C 1
ATOM 5247 O O . THR A 1 685 ? -37.643 -7.300 18.867 1.00 82.56 685 THR A O 1
ATOM 5250 N N . ASN A 1 686 ? -37.438 -5.308 17.857 1.00 79.81 686 ASN A N 1
ATOM 5251 C CA . ASN A 1 686 ? -38.779 -4.811 18.177 1.00 79.81 686 ASN A CA 1
ATOM 5252 C C . ASN A 1 686 ? -39.775 -4.992 17.012 1.00 79.81 686 ASN A C 1
ATOM 5254 O O . ASN A 1 686 ? -40.958 -4.682 17.153 1.00 79.81 686 ASN A O 1
ATOM 5258 N N . ALA A 1 687 ? -39.314 -5.505 15.868 1.00 82.19 687 ALA A N 1
ATOM 5259 C CA . ALA A 1 687 ? -40.108 -5.690 14.660 1.00 82.19 687 ALA A CA 1
ATOM 5260 C C . ALA A 1 687 ? -39.834 -7.048 14.005 1.00 82.19 687 ALA A C 1
ATOM 5262 O O . ALA A 1 687 ? -38.767 -7.641 14.155 1.00 82.19 687 ALA A O 1
ATOM 5263 N N . LYS A 1 688 ? -40.816 -7.559 13.254 1.00 91.62 688 LYS A N 1
ATOM 5264 C CA . LYS A 1 688 ? -40.638 -8.787 12.472 1.00 91.62 688 LYS A CA 1
ATOM 5265 C C . LYS A 1 688 ? -39.661 -8.522 11.323 1.00 91.62 688 LYS A C 1
ATOM 5267 O O . LYS A 1 688 ? -39.962 -7.709 10.453 1.00 91.62 688 LYS A O 1
ATOM 5272 N N . MET A 1 689 ? -38.557 -9.260 11.285 1.00 91.88 689 MET A N 1
ATOM 5273 C CA . MET A 1 689 ? -37.504 -9.151 10.274 1.00 91.88 689 MET A CA 1
ATOM 5274 C C . MET A 1 689 ? -37.421 -10.429 9.442 1.00 91.88 689 MET A C 1
ATOM 5276 O O . MET A 1 689 ? -37.704 -11.520 9.930 1.00 91.88 689 MET A O 1
ATOM 5280 N N . THR A 1 690 ? -37.053 -10.307 8.169 1.00 96.31 690 THR A N 1
ATOM 5281 C CA . THR A 1 690 ? -36.727 -11.457 7.312 1.00 96.31 690 THR A CA 1
ATOM 5282 C C . THR A 1 690 ? -35.294 -11.302 6.843 1.00 96.31 690 THR A C 1
ATOM 5284 O O . THR A 1 690 ? -34.998 -10.403 6.060 1.00 96.31 690 THR A O 1
ATOM 5287 N N . TYR A 1 691 ? -34.426 -12.168 7.349 1.00 96.00 691 TYR A N 1
ATOM 5288 C CA . TYR A 1 691 ? -33.042 -12.275 6.930 1.00 96.00 691 TYR A CA 1
ATOM 5289 C C . TYR A 1 691 ? -32.944 -13.218 5.738 1.00 96.00 691 TYR A C 1
ATOM 5291 O O . TYR A 1 691 ? -33.617 -14.249 5.714 1.00 96.00 691 TYR A O 1
ATOM 5299 N N . ARG A 1 692 ? -32.103 -12.880 4.765 1.00 97.31 692 ARG A N 1
ATOM 5300 C CA . ARG A 1 692 ? -31.688 -13.756 3.672 1.00 97.31 692 ARG A CA 1
ATOM 5301 C C . ARG A 1 692 ? -30.183 -13.909 3.707 1.00 97.31 692 ARG A C 1
ATOM 5303 O O . ARG A 1 692 ? -29.471 -12.905 3.751 1.00 97.31 692 ARG A O 1
ATOM 5310 N N . PHE A 1 693 ? -29.734 -15.149 3.649 1.00 97.50 693 PHE A N 1
ATOM 5311 C CA . PHE A 1 693 ? -28.329 -15.516 3.595 1.00 97.50 693 PHE A CA 1
ATOM 5312 C C . PHE A 1 693 ? -28.058 -16.264 2.296 1.00 97.50 693 PHE A C 1
ATOM 5314 O O . PHE A 1 693 ? -28.897 -17.064 1.886 1.00 97.50 693 PHE A O 1
ATOM 5321 N N . SER A 1 694 ? -26.908 -16.008 1.681 1.00 96.88 694 SER A N 1
ATOM 5322 C CA . SER A 1 694 ? -26.388 -16.752 0.534 1.00 96.88 694 SER A CA 1
ATOM 5323 C C . SER A 1 694 ? -25.159 -17.543 0.963 1.00 96.88 694 SER A C 1
ATOM 5325 O O . SER A 1 694 ? -24.333 -17.019 1.712 1.00 96.88 694 SER A O 1
ATOM 5327 N N . LEU A 1 695 ? -25.053 -18.780 0.491 1.00 97.69 695 LEU A N 1
ATOM 5328 C CA . LEU A 1 695 ? -23.810 -19.534 0.419 1.00 97.69 695 LEU A CA 1
ATOM 5329 C C . LEU A 1 695 ? -23.345 -19.517 -1.030 1.00 97.69 695 LEU A C 1
ATOM 5331 O O . LEU A 1 695 ? -24.095 -19.952 -1.900 1.00 97.69 695 LEU A O 1
ATOM 5335 N N . THR A 1 696 ? -22.112 -19.093 -1.264 1.00 94.44 696 THR A N 1
ATOM 5336 C CA . THR A 1 696 ? -21.390 -19.351 -2.510 1.00 94.44 696 THR A CA 1
ATOM 5337 C C . THR A 1 696 ? -20.381 -20.456 -2.257 1.00 94.44 696 THR A C 1
ATOM 5339 O O . THR A 1 696 ? -19.667 -20.415 -1.252 1.00 94.44 696 THR A O 1
ATOM 5342 N N . ILE A 1 697 ? -20.336 -21.438 -3.151 1.00 87.62 697 ILE A N 1
ATOM 5343 C CA . ILE A 1 697 ? -19.278 -22.444 -3.185 1.00 87.62 697 ILE A CA 1
ATOM 5344 C C . ILE A 1 697 ? -18.493 -22.331 -4.486 1.00 87.62 697 ILE A C 1
ATOM 5346 O O . ILE A 1 697 ? -19.066 -21.995 -5.521 1.00 87.62 697 ILE A O 1
ATOM 5350 N N . SER A 1 698 ? -17.197 -22.608 -4.424 1.00 86.00 698 SER A N 1
ATOM 5351 C CA . SER A 1 698 ? -16.301 -22.605 -5.582 1.00 86.00 698 SER A CA 1
ATOM 5352 C C . SER A 1 698 ? -15.386 -23.823 -5.533 1.00 86.00 698 SER A C 1
ATOM 5354 O O . SER A 1 698 ? -14.917 -24.182 -4.450 1.00 86.00 698 SER A O 1
ATOM 5356 N N . ASP A 1 699 ? -15.140 -24.434 -6.687 1.00 74.31 699 ASP A N 1
ATOM 5357 C CA . ASP A 1 699 ? -14.135 -25.490 -6.892 1.00 74.31 699 ASP A CA 1
ATOM 5358 C C . ASP A 1 699 ? -12.733 -24.906 -7.213 1.00 74.31 699 ASP A C 1
ATOM 5360 O O . ASP A 1 699 ? -11.736 -25.626 -7.230 1.00 74.31 699 ASP A O 1
ATOM 5364 N N . GLY A 1 700 ? -12.639 -23.581 -7.399 1.00 63.06 700 GLY A N 1
ATOM 5365 C CA . GLY A 1 700 ? -11.424 -22.865 -7.808 1.00 63.06 700 GLY A CA 1
ATOM 5366 C C . GLY A 1 700 ? -11.441 -22.360 -9.256 1.00 63.06 700 GLY A C 1
ATOM 5367 O O . GLY A 1 700 ? -10.631 -21.503 -9.602 1.00 63.06 700 GLY A O 1
ATOM 5368 N N . GLU A 1 701 ? -12.390 -22.814 -10.073 1.00 70.38 701 GLU A N 1
ATOM 5369 C CA . GLU A 1 701 ? -12.594 -22.408 -11.467 1.00 70.38 701 GLU A CA 1
ATOM 5370 C C . GLU A 1 701 ? -14.024 -21.902 -11.714 1.00 70.38 701 GLU A C 1
ATOM 5372 O O . GLU A 1 701 ? -14.232 -20.841 -12.310 1.00 70.38 701 GLU A O 1
ATOM 5377 N N . LEU A 1 702 ? -15.019 -22.644 -11.232 1.00 74.75 702 LEU A N 1
ATOM 5378 C CA . LEU A 1 702 ? -16.443 -22.391 -11.355 1.00 74.75 702 LEU A CA 1
ATOM 5379 C C . LEU A 1 702 ? -17.085 -22.296 -9.965 1.00 74.75 702 LEU A C 1
ATOM 5381 O O . LEU A 1 702 ? -16.576 -22.759 -8.947 1.00 74.75 702 LEU A O 1
ATOM 5385 N N . SER A 1 703 ? -18.236 -21.633 -9.903 1.00 85.44 703 SER A N 1
ATOM 5386 C CA . SER A 1 703 ? -18.947 -21.429 -8.642 1.00 85.44 703 SER A CA 1
ATOM 5387 C C . SER A 1 703 ? -20.451 -21.509 -8.823 1.00 85.44 703 SER A C 1
ATOM 5389 O O . SER A 1 703 ? -20.977 -21.286 -9.916 1.00 85.44 703 SER A O 1
ATOM 5391 N N . ASP A 1 704 ? -21.135 -21.803 -7.723 1.00 95.75 704 ASP A N 1
ATOM 5392 C CA . ASP A 1 704 ? -22.589 -21.773 -7.620 1.00 95.75 704 ASP A CA 1
ATOM 5393 C C . ASP A 1 704 ? -23.014 -21.193 -6.269 1.00 95.75 704 ASP A C 1
ATOM 5395 O O . ASP A 1 704 ? -22.245 -21.172 -5.299 1.00 95.75 704 ASP A O 1
ATOM 5399 N N . SER A 1 705 ? -24.250 -20.708 -6.192 1.00 94.06 705 SER A N 1
ATOM 5400 C CA . SER A 1 705 ? -24.780 -20.072 -4.990 1.00 94.06 705 SER A CA 1
ATOM 5401 C C . SER A 1 705 ? -26.196 -20.528 -4.662 1.00 94.06 705 SER A C 1
ATOM 5403 O O . SER A 1 705 ? -27.054 -20.665 -5.531 1.00 94.06 705 SER A O 1
ATOM 5405 N N . ALA A 1 706 ? -26.484 -20.668 -3.368 1.00 95.69 706 ALA A N 1
ATOM 5406 C CA . ALA A 1 706 ? -27.817 -20.975 -2.868 1.00 95.69 706 ALA A CA 1
ATOM 5407 C C . ALA A 1 706 ? -28.194 -20.095 -1.673 1.00 95.69 706 ALA A C 1
ATOM 5409 O O . ALA A 1 706 ? -27.366 -19.759 -0.830 1.00 95.69 706 ALA A O 1
ATOM 5410 N N . GLU A 1 707 ? -29.478 -19.745 -1.578 1.00 97.44 707 GLU A N 1
ATOM 5411 C CA . GLU A 1 707 ? -29.991 -18.843 -0.546 1.00 97.44 707 GLU A CA 1
ATOM 5412 C C . GLU A 1 707 ? -30.941 -19.529 0.442 1.00 97.44 707 GLU A C 1
ATOM 5414 O O . GLU A 1 707 ? -31.662 -20.477 0.120 1.00 97.44 707 GLU A O 1
ATOM 5419 N N . VAL A 1 708 ? -31.026 -18.970 1.650 1.00 97.00 708 VAL A N 1
ATOM 5420 C CA . VAL A 1 708 ? -32.021 -19.330 2.665 1.00 97.00 708 VAL A CA 1
ATOM 5421 C C . VAL A 1 708 ? -32.554 -18.098 3.379 1.00 97.00 708 VAL A C 1
ATOM 5423 O O . VAL A 1 708 ? -31.839 -17.128 3.620 1.00 97.00 708 VAL A O 1
ATOM 5426 N N . SER A 1 709 ? -33.839 -18.140 3.733 1.00 96.94 709 SER A N 1
ATOM 5427 C CA . SER A 1 709 ? -34.502 -17.076 4.487 1.00 96.94 709 SER A CA 1
ATOM 5428 C C . SER A 1 709 ? -34.841 -17.516 5.909 1.00 96.94 709 SER A C 1
ATOM 5430 O O . SER A 1 709 ? -35.375 -18.606 6.116 1.00 96.94 709 SER A O 1
ATOM 5432 N N . VAL A 1 710 ? -34.612 -16.630 6.875 1.00 96.44 710 VAL A N 1
ATOM 5433 C CA . VAL A 1 710 ? -34.981 -16.805 8.283 1.00 96.44 710 VAL A CA 1
ATOM 5434 C C . VAL A 1 710 ? -35.826 -15.622 8.727 1.00 96.44 710 VAL A C 1
ATOM 5436 O O . VAL A 1 710 ? -35.463 -14.466 8.530 1.00 96.44 710 VAL A O 1
ATOM 5439 N N . VAL A 1 711 ? -36.956 -15.899 9.369 1.00 96.62 711 VAL A N 1
ATOM 5440 C CA . VAL A 1 711 ? -37.843 -14.862 9.901 1.00 96.62 711 VAL A CA 1
ATOM 5441 C C . VAL A 1 711 ? -37.631 -14.705 11.404 1.00 96.62 711 VAL A C 1
ATOM 5443 O O . VAL A 1 711 ? -37.899 -15.624 12.172 1.00 96.62 711 VAL A O 1
ATOM 5446 N N . GLN A 1 712 ? -37.211 -13.524 11.840 1.00 95.75 712 GLN A N 1
ATOM 5447 C CA . GLN A 1 712 ? -37.128 -13.177 13.255 1.00 95.75 712 GLN A CA 1
ATOM 5448 C C . GLN A 1 712 ? -38.389 -12.420 13.687 1.00 95.75 712 GLN A C 1
ATOM 5450 O O . GLN A 1 712 ? -38.819 -11.484 13.010 1.00 95.75 712 GLN A O 1
ATOM 5455 N N . THR A 1 713 ? -38.994 -12.801 14.807 1.00 92.06 713 THR A N 1
ATOM 5456 C CA . THR A 1 713 ? -40.117 -12.084 15.427 1.00 92.06 713 THR A CA 1
ATOM 5457 C C . THR A 1 713 ? -39.699 -11.474 16.764 1.00 92.06 713 THR A C 1
ATOM 5459 O O . THR A 1 713 ? -38.916 -12.097 17.478 1.00 92.06 713 THR A O 1
ATOM 5462 N N . PRO A 1 714 ? -40.220 -10.291 17.131 1.00 85.62 714 PRO A N 1
ATOM 5463 C CA . PRO A 1 714 ? -39.917 -9.669 18.416 1.00 85.62 714 PRO A CA 1
ATOM 5464 C C . PRO A 1 714 ? -40.417 -10.529 19.581 1.00 85.62 714 PRO A C 1
ATOM 5466 O O . PRO A 1 714 ? -41.452 -11.193 19.462 1.00 85.62 714 PRO A O 1
ATOM 5469 N N . THR A 1 715 ? -39.704 -10.485 20.708 1.00 74.81 715 THR A N 1
ATOM 5470 C CA . THR A 1 715 ? -40.163 -11.090 21.966 1.00 74.81 715 THR A CA 1
ATOM 5471 C C . THR A 1 715 ? -41.491 -10.437 22.383 1.00 74.81 715 THR A C 1
ATOM 5473 O O . THR A 1 715 ? -41.578 -9.205 22.363 1.00 74.81 715 THR A O 1
ATOM 5476 N N . PRO A 1 716 ? -42.539 -11.196 22.762 1.00 61.34 716 PRO A N 1
ATOM 5477 C CA . PRO A 1 716 ? -43.792 -10.629 23.238 1.00 61.34 716 PRO A CA 1
ATOM 5478 C C . PRO A 1 716 ? -43.538 -9.688 24.412 1.00 61.34 716 PRO A C 1
ATOM 5480 O O . PRO A 1 716 ? -43.062 -10.093 25.472 1.00 61.34 716 PRO A O 1
ATOM 5483 N N . GLU A 1 717 ? -43.875 -8.419 24.219 1.00 48.19 717 GLU A N 1
ATOM 5484 C CA . GLU A 1 717 ? -43.775 -7.400 25.251 1.00 48.19 717 GLU A CA 1
ATOM 5485 C C . GLU A 1 717 ? -44.691 -7.801 26.426 1.00 48.19 717 GLU A C 1
ATOM 5487 O O . GLU A 1 717 ? -45.922 -7.811 26.297 1.00 48.19 717 GLU A O 1
ATOM 5492 N N . VAL A 1 718 ? -44.118 -8.161 27.584 1.00 47.09 718 VAL A N 1
ATOM 5493 C CA . VAL A 1 718 ? -44.893 -8.350 28.823 1.00 47.09 718 VAL A CA 1
ATOM 5494 C C . VAL A 1 718 ? -45.307 -6.962 29.305 1.00 47.09 718 VAL A C 1
ATOM 5496 O O . VAL A 1 718 ? -44.684 -6.353 30.165 1.00 47.09 718 VAL A O 1
ATOM 5499 N N . THR A 1 719 ? -46.367 -6.433 28.706 1.00 45.94 719 THR A N 1
ATOM 5500 C CA . THR A 1 719 ? -46.836 -5.051 28.888 1.00 45.94 719 THR A CA 1
ATOM 5501 C C . THR A 1 719 ? -47.575 -4.810 30.203 1.00 45.94 719 THR A C 1
ATOM 5503 O O . THR A 1 719 ? -48.086 -3.714 30.423 1.00 45.94 719 THR A O 1
ATOM 5506 N N . GLN A 1 720 ? -47.626 -5.786 31.116 1.00 59.47 720 GLN A N 1
ATOM 5507 C CA . GLN A 1 720 ? -48.150 -5.579 32.466 1.00 59.47 720 GLN A CA 1
ATOM 5508 C C . GLN A 1 720 ? -47.381 -6.386 33.510 1.00 59.47 720 GLN A C 1
ATOM 5510 O O . GLN A 1 720 ? -47.353 -7.618 33.474 1.00 59.47 720 GLN A O 1
ATOM 5515 N N . SER A 1 721 ? -46.833 -5.679 34.500 1.00 75.25 721 SER A N 1
ATOM 5516 C CA . SER A 1 721 ? -46.362 -6.284 35.744 1.00 75.25 721 SER A CA 1
ATOM 5517 C C . SER A 1 721 ? -47.499 -7.087 36.394 1.00 75.25 721 SER A C 1
ATOM 5519 O O . SER A 1 721 ? -48.636 -6.607 36.415 1.00 75.25 721 SER A O 1
ATOM 5521 N N . PRO A 1 722 ? -47.244 -8.289 36.938 1.00 83.56 722 PRO A N 1
ATOM 5522 C CA . PRO A 1 722 ? -48.292 -9.154 37.480 1.00 83.56 722 PRO A CA 1
ATOM 5523 C C . PRO A 1 722 ? -49.074 -8.467 38.608 1.00 83.56 722 PRO A C 1
ATOM 5525 O O . PRO A 1 722 ? -48.486 -7.784 39.444 1.00 83.56 722 PRO A O 1
ATOM 5528 N N . LEU A 1 723 ? -50.394 -8.670 38.668 1.00 87.31 723 LEU A N 1
ATOM 5529 C CA . LEU A 1 723 ? -51.221 -8.130 39.753 1.00 87.31 723 LEU A CA 1
ATOM 5530 C C . LEU A 1 723 ? -50.712 -8.638 41.113 1.00 87.31 723 LEU A C 1
ATOM 5532 O O . LEU A 1 723 ? -50.430 -9.831 41.271 1.00 87.31 723 LEU A O 1
ATOM 5536 N N . TRP A 1 724 ? -50.630 -7.753 42.106 1.00 93.19 724 TRP A N 1
ATOM 5537 C CA . TRP A 1 724 ? -50.307 -8.130 43.477 1.00 93.19 724 TRP A CA 1
ATOM 5538 C C . TRP A 1 724 ? -51.337 -9.126 44.034 1.00 93.19 724 TRP A C 1
ATOM 5540 O O . TRP A 1 724 ? -52.548 -8.929 43.946 1.00 93.19 724 TRP A O 1
ATOM 5550 N N . GLN A 1 725 ? -50.841 -10.204 44.632 1.00 92.12 725 GLN A N 1
ATOM 5551 C CA . GLN A 1 725 ? -51.623 -11.240 45.304 1.00 92.12 725 GLN A CA 1
ATOM 5552 C C . GLN A 1 725 ? -51.251 -11.323 46.790 1.00 92.12 725 GLN A C 1
ATOM 5554 O O . GLN A 1 725 ? -50.085 -11.547 47.116 1.00 92.12 725 GLN A O 1
ATOM 5559 N N . ALA A 1 726 ? -52.244 -11.239 47.683 1.00 88.19 726 ALA A N 1
ATOM 5560 C CA . ALA A 1 726 ? -52.047 -11.278 49.138 1.00 88.19 726 ALA A CA 1
ATOM 5561 C C . ALA A 1 726 ? -51.398 -12.581 49.649 1.00 88.19 726 ALA A C 1
ATOM 5563 O O . ALA A 1 726 ? -50.610 -12.561 50.588 1.00 88.19 726 ALA A O 1
ATOM 5564 N N . GLY A 1 727 ? -51.701 -13.725 49.025 1.00 87.81 727 GLY A N 1
ATOM 5565 C CA . GLY A 1 727 ? -51.152 -15.026 49.429 1.00 87.81 727 GLY A CA 1
ATOM 5566 C C . GLY A 1 727 ? -49.746 -15.323 48.897 1.00 87.81 727 GLY A C 1
ATOM 5567 O O . GLY A 1 727 ? -49.115 -16.276 49.356 1.00 87.81 727 GLY A O 1
ATOM 5568 N N . LYS A 1 728 ? -49.247 -14.535 47.936 1.00 90.94 728 LYS A N 1
ATOM 5569 C CA . LYS A 1 728 ? -47.964 -14.772 47.268 1.00 90.94 728 LYS A CA 1
ATOM 5570 C C . LYS A 1 728 ? -46.815 -14.199 48.095 1.00 90.94 728 LYS A C 1
ATOM 5572 O O . LYS A 1 728 ? -46.884 -13.068 48.569 1.00 90.94 728 LYS A O 1
ATOM 5577 N N . THR A 1 729 ? -45.751 -14.981 48.243 1.00 93.81 729 THR A N 1
ATOM 5578 C CA . THR A 1 729 ? -44.489 -14.514 48.823 1.00 93.81 729 THR A CA 1
ATOM 5579 C C . THR A 1 729 ? -43.665 -13.791 47.759 1.00 93.81 729 THR A C 1
ATOM 5581 O O . THR A 1 729 ? -43.410 -14.347 46.690 1.00 93.81 729 THR A O 1
ATOM 5584 N N . TYR A 1 730 ? -43.215 -12.578 48.075 1.00 91.75 730 TYR A N 1
ATOM 5585 C CA . TYR A 1 730 ? -42.276 -11.787 47.282 1.00 91.75 730 TYR A CA 1
ATOM 5586 C C . TYR A 1 730 ? -40.926 -11.792 47.993 1.00 91.75 730 TYR A C 1
ATOM 5588 O O . TYR A 1 730 ? -40.692 -10.999 48.904 1.00 91.75 730 TYR A O 1
ATOM 5596 N N . ALA A 1 731 ? -40.092 -12.781 47.673 1.00 88.81 731 ALA A N 1
ATOM 5597 C CA . ALA A 1 731 ? -38.921 -13.115 48.476 1.00 88.81 731 ALA A CA 1
ATOM 5598 C C . ALA A 1 731 ? -37.676 -12.281 48.149 1.00 88.81 731 ALA A C 1
ATOM 5600 O O . ALA A 1 731 ? -36.847 -12.054 49.028 1.00 88.81 731 ALA A O 1
ATOM 5601 N N . THR A 1 732 ? -37.545 -11.831 46.903 1.00 87.62 732 THR A N 1
ATOM 5602 C CA . THR A 1 732 ? -36.411 -11.032 46.430 1.00 87.62 732 THR A CA 1
ATOM 5603 C C . THR A 1 732 ? -36.823 -9.564 46.349 1.00 87.62 732 THR A C 1
ATOM 5605 O O . THR A 1 732 ? -37.942 -9.301 45.911 1.00 87.62 732 THR A O 1
ATOM 5608 N N . PRO A 1 733 ? -35.978 -8.598 46.753 1.00 87.69 733 PRO A N 1
ATOM 5609 C CA . PRO A 1 733 ? -36.227 -7.184 46.475 1.00 87.69 733 PRO A CA 1
ATOM 5610 C C . PRO A 1 733 ? -36.429 -6.937 44.973 1.00 87.69 733 PRO A C 1
ATOM 5612 O O . PRO A 1 733 ? -35.919 -7.690 44.143 1.00 87.69 733 PRO A O 1
ATOM 5615 N N . CYS A 1 734 ? -37.140 -5.865 44.636 1.00 88.75 734 CYS A N 1
ATOM 5616 C CA . CYS A 1 734 ? -37.366 -5.389 43.271 1.00 88.75 734 CYS A CA 1
ATOM 5617 C C . CYS A 1 734 ? -38.217 -6.306 42.380 1.00 88.75 734 CYS A C 1
ATOM 5619 O O . CYS A 1 734 ? -38.161 -6.231 41.156 1.00 88.75 734 CYS A O 1
ATOM 5621 N N . GLN A 1 735 ? -39.060 -7.144 42.983 1.00 91.00 735 GLN A N 1
ATOM 5622 C CA . GLN A 1 735 ? -40.162 -7.791 42.282 1.00 91.00 735 GLN A CA 1
ATOM 5623 C C . GLN A 1 735 ? -41.284 -6.783 42.037 1.00 91.00 735 GLN A C 1
ATOM 5625 O O . GLN A 1 735 ? -41.879 -6.248 42.979 1.00 91.00 735 GLN A O 1
ATOM 5630 N N . ARG A 1 736 ? -41.584 -6.563 40.755 1.00 89.44 736 ARG A N 1
ATOM 5631 C CA . ARG A 1 736 ? -42.599 -5.610 40.315 1.00 89.44 736 ARG A CA 1
ATOM 5632 C C . ARG A 1 736 ? -43.989 -6.230 40.249 1.00 89.44 736 ARG A C 1
ATOM 5634 O O . ARG A 1 736 ? -44.165 -7.341 39.746 1.00 89.44 736 ARG A O 1
ATOM 5641 N N . VAL A 1 737 ? -44.982 -5.488 40.730 1.00 90.25 737 VAL A N 1
ATOM 5642 C CA . VAL A 1 737 ? -46.404 -5.846 40.660 1.00 90.25 737 VAL A CA 1
ATOM 5643 C C . VAL A 1 737 ? -47.268 -4.649 40.281 1.00 90.25 737 VAL A C 1
ATOM 5645 O O . VAL A 1 737 ? -46.895 -3.505 40.532 1.00 90.25 737 VAL A O 1
ATOM 5648 N N . THR A 1 738 ? -48.463 -4.900 39.749 1.00 88.81 738 THR A N 1
ATOM 5649 C CA . THR A 1 738 ? -49.523 -3.887 39.641 1.00 88.81 738 THR A CA 1
ATOM 5650 C C . THR A 1 738 ? -50.506 -3.984 40.809 1.00 88.81 738 THR A C 1
ATOM 5652 O O . THR A 1 738 ? -50.942 -5.067 41.195 1.00 88.81 738 THR A O 1
ATOM 5655 N N . TRP A 1 739 ? -50.895 -2.841 41.377 1.00 89.81 739 TRP A N 1
ATOM 5656 C CA . TRP A 1 739 ? -51.974 -2.738 42.364 1.00 89.81 739 TRP A CA 1
ATOM 5657 C C . TRP A 1 739 ? -52.624 -1.352 42.307 1.00 89.81 739 TRP A C 1
ATOM 5659 O O . TRP A 1 739 ? -51.926 -0.338 42.278 1.00 89.81 739 TRP A O 1
ATOM 5669 N N . GLN A 1 740 ? -53.962 -1.314 42.260 1.00 86.19 740 GLN A N 1
ATOM 5670 C CA . GLN A 1 740 ? -54.770 -0.083 42.182 1.00 86.19 740 GLN A CA 1
ATOM 5671 C C . GLN A 1 740 ? -54.323 0.903 41.079 1.00 86.19 740 GLN A C 1
ATOM 5673 O O . GLN A 1 740 ? -54.263 2.114 41.285 1.00 86.19 740 GLN A O 1
ATOM 5678 N N . GLY A 1 741 ? -53.995 0.384 39.891 1.00 80.81 741 GLY A N 1
ATOM 5679 C CA . GLY A 1 741 ? -53.611 1.206 38.734 1.00 80.81 741 GLY A CA 1
ATOM 5680 C C . GLY A 1 741 ? -52.209 1.821 38.816 1.00 80.81 741 GLY A C 1
ATOM 5681 O O . GLY A 1 741 ? -51.888 2.709 38.033 1.00 80.81 741 GLY A O 1
ATOM 5682 N N . ALA A 1 742 ? -51.377 1.368 39.755 1.00 84.50 742 ALA A N 1
ATOM 5683 C CA . ALA A 1 742 ? -49.979 1.757 39.879 1.00 84.50 742 ALA A CA 1
ATOM 5684 C C . ALA A 1 742 ? -49.067 0.527 39.898 1.00 84.50 742 ALA A C 1
ATOM 5686 O O . ALA A 1 742 ? -49.480 -0.559 40.310 1.00 84.50 742 ALA A O 1
ATOM 5687 N N . GLU A 1 743 ? -47.818 0.720 39.484 1.00 89.62 743 GLU A N 1
ATOM 5688 C CA . GLU A 1 743 ? -46.766 -0.281 39.629 1.00 89.62 743 GLU A CA 1
ATOM 5689 C C . GLU A 1 743 ? -45.977 -0.068 40.916 1.00 89.62 743 GLU A C 1
ATOM 5691 O O . GLU A 1 743 ? -45.709 1.071 41.320 1.00 89.62 743 GLU A O 1
ATOM 5696 N N . TRP A 1 744 ? -45.598 -1.176 41.545 1.00 90.12 744 TRP A N 1
ATOM 5697 C CA . TRP A 1 744 ? -44.918 -1.195 42.828 1.00 90.12 744 TRP A CA 1
ATOM 5698 C C . TRP A 1 744 ? -43.765 -2.197 42.836 1.00 90.12 744 TRP A C 1
ATOM 5700 O O . TRP A 1 744 ? -43.935 -3.328 42.389 1.00 90.12 744 TRP A O 1
ATOM 5710 N N . ASP A 1 745 ? -42.639 -1.800 43.424 1.00 91.25 745 ASP A N 1
ATOM 5711 C CA . ASP A 1 745 ? -41.476 -2.650 43.687 1.00 91.25 745 ASP A CA 1
ATOM 5712 C C . ASP A 1 745 ? -41.372 -2.949 45.184 1.00 91.25 745 ASP A C 1
ATOM 5714 O O . ASP A 1 745 ? -41.369 -2.021 46.009 1.00 91.25 745 ASP A O 1
ATOM 5718 N N . ASN A 1 746 ? -41.259 -4.224 45.565 1.00 92.00 746 ASN A N 1
ATOM 5719 C CA . ASN A 1 746 ? -40.972 -4.562 46.956 1.00 92.00 746 ASN A CA 1
ATOM 5720 C C . ASN A 1 746 ? -39.519 -4.207 47.303 1.00 92.00 746 ASN A C 1
ATOM 5722 O O . ASN A 1 746 ? -38.585 -4.405 46.535 1.00 92.00 746 ASN A O 1
ATOM 5726 N N . GLN A 1 747 ? -39.320 -3.693 48.502 1.00 89.00 747 GLN A N 1
ATOM 5727 C CA . GLN A 1 747 ? -38.027 -3.252 49.005 1.00 89.00 747 GLN A CA 1
ATOM 5728 C C . GLN A 1 747 ? -37.294 -4.379 49.745 1.00 89.00 747 GLN A C 1
ATOM 5730 O O . GLN A 1 747 ? -36.073 -4.398 49.846 1.00 89.00 747 GLN A O 1
ATOM 5735 N N . TRP A 1 748 ? -38.038 -5.341 50.269 1.00 89.50 748 TRP A N 1
ATOM 5736 C CA . TRP A 1 748 ? -37.516 -6.524 50.937 1.00 89.50 748 TRP A CA 1
ATOM 5737 C C . TRP A 1 748 ? -38.579 -7.621 50.891 1.00 89.50 748 TRP A C 1
ATOM 5739 O O . TRP A 1 748 ? -39.649 -7.449 50.298 1.00 89.50 748 TRP A O 1
ATOM 5749 N N . TRP A 1 749 ? -38.270 -8.760 51.504 1.00 93.06 749 TRP A N 1
ATOM 5750 C CA . TRP A 1 749 ? -39.182 -9.892 51.604 1.00 93.06 749 TRP A CA 1
ATOM 5751 C C . TRP A 1 749 ? -40.560 -9.468 52.146 1.00 93.06 749 TRP A C 1
ATOM 5753 O O . TRP A 1 749 ? -40.644 -8.777 53.162 1.00 93.06 749 TRP A O 1
ATOM 5763 N N . THR A 1 750 ? -41.648 -9.902 51.506 1.00 92.19 750 THR A N 1
ATOM 5764 C CA . THR A 1 750 ? -43.013 -9.686 52.013 1.00 92.19 750 THR A CA 1
ATOM 5765 C C . THR A 1 750 ? -43.984 -10.784 51.587 1.00 92.19 750 THR A C 1
ATOM 5767 O O . THR A 1 750 ? -43.825 -11.419 50.545 1.00 92.19 750 THR A O 1
ATOM 5770 N N . GLN A 1 751 ? -45.021 -10.993 52.394 1.00 93.50 751 GLN A N 1
ATOM 5771 C CA . GLN A 1 751 ? -46.208 -11.766 52.054 1.00 93.50 751 GLN A CA 1
ATOM 5772 C C . GLN A 1 751 ? -47.412 -11.103 52.732 1.00 93.50 751 GLN A C 1
ATOM 5774 O O . GLN A 1 751 ? -47.375 -10.828 53.929 1.00 93.50 751 GLN A O 1
ATOM 5779 N N . GLY A 1 752 ? -48.475 -10.827 51.978 1.00 90.00 752 GLY A N 1
ATOM 5780 C CA . GLY A 1 752 ? -49.712 -10.252 52.519 1.00 90.00 752 GLY A CA 1
ATOM 5781 C C . GLY A 1 752 ? -49.720 -8.741 52.773 1.00 90.00 752 GLY A C 1
ATOM 5782 O O . GLY A 1 752 ? -50.807 -8.199 52.946 1.00 90.00 752 GLY A O 1
ATOM 5783 N N . ASN A 1 753 ? -48.582 -8.034 52.737 1.00 91.19 753 ASN A N 1
ATOM 5784 C CA . ASN A 1 753 ? -48.581 -6.565 52.810 1.00 91.19 753 ASN A CA 1
ATOM 5785 C C . ASN A 1 753 ? -49.088 -5.964 51.492 1.00 91.19 753 ASN A C 1
ATOM 5787 O O . ASN A 1 753 ? -48.514 -6.236 50.434 1.00 91.19 753 ASN A O 1
ATOM 5791 N N . GLU A 1 754 ? -50.133 -5.144 51.560 1.00 93.12 754 GLU A N 1
ATOM 5792 C CA . GLU A 1 754 ? -50.761 -4.504 50.401 1.00 93.12 754 GLU A CA 1
ATOM 5793 C C . GLU A 1 754 ? -49.934 -3.293 49.910 1.00 93.12 754 GLU A C 1
ATOM 5795 O O . GLU A 1 754 ? -49.503 -2.466 50.721 1.00 93.12 754 GLU A O 1
ATOM 5800 N N . PRO A 1 755 ? -49.684 -3.130 48.596 1.00 92.62 755 PRO A N 1
ATOM 5801 C CA . PRO A 1 755 ? -48.973 -1.963 48.090 1.00 92.62 755 PRO A CA 1
ATOM 5802 C C . PRO A 1 755 ? -49.691 -0.648 48.419 1.00 92.62 755 PRO A C 1
ATOM 5804 O O . PRO A 1 755 ? -50.849 -0.448 48.065 1.00 92.62 755 PRO A O 1
ATOM 5807 N N . GLY A 1 756 ? -48.985 0.259 49.101 1.00 86.06 756 GLY A N 1
ATOM 5808 C CA . GLY A 1 756 ? -49.505 1.564 49.521 1.00 86.06 756 GLY A CA 1
ATOM 5809 C C . GLY A 1 756 ? -50.135 1.618 50.920 1.00 86.06 756 GLY A C 1
ATOM 5810 O O . GLY A 1 756 ? -50.443 2.720 51.372 1.00 86.06 756 GLY A O 1
ATOM 5811 N N . SER A 1 757 ? -50.275 0.495 51.639 1.00 87.38 757 SER A N 1
ATOM 5812 C CA . SER A 1 757 ? -50.900 0.479 52.977 1.00 87.38 757 SER A CA 1
ATOM 5813 C C . SER A 1 757 ? -50.038 1.102 54.079 1.00 87.38 757 SER A C 1
ATOM 5815 O O . SER A 1 757 ? -50.563 1.701 55.014 1.00 87.38 757 SER A O 1
ATOM 5817 N N . ASP A 1 758 ? -48.714 0.993 53.959 1.00 83.25 758 ASP A N 1
ATOM 5818 C CA . ASP A 1 758 ? -47.779 1.244 55.068 1.00 83.25 758 ASP A CA 1
ATOM 5819 C C . ASP A 1 758 ? -47.032 2.594 54.936 1.00 83.25 758 ASP A C 1
ATOM 5821 O O . ASP A 1 758 ? -46.007 2.838 55.578 1.00 83.25 758 ASP A O 1
ATOM 5825 N N . GLY A 1 759 ? -47.538 3.493 54.083 1.00 75.06 759 GLY A N 1
ATOM 5826 C CA . GLY A 1 759 ? -46.956 4.815 53.837 1.00 75.06 759 GLY A CA 1
ATOM 5827 C C . GLY A 1 759 ? -45.568 4.780 53.176 1.00 75.06 759 GLY A C 1
ATOM 5828 O O . GLY A 1 759 ? -45.118 3.759 52.659 1.00 75.06 759 GLY A O 1
ATOM 5829 N N . GLN A 1 760 ? -44.866 5.918 53.192 1.00 73.69 760 GLN A N 1
ATOM 5830 C CA . GLN A 1 760 ? -43.585 6.114 52.482 1.00 73.69 760 GLN A CA 1
ATOM 5831 C C . GLN A 1 760 ? -42.418 5.228 52.961 1.00 73.69 760 GLN A C 1
ATOM 5833 O O . GLN A 1 760 ? -41.382 5.161 52.306 1.00 73.69 760 GLN A O 1
ATOM 5838 N N . TRP A 1 761 ? -42.584 4.538 54.093 1.00 78.12 761 TRP A N 1
ATOM 5839 C CA . TRP A 1 761 ? -41.591 3.621 54.661 1.00 78.12 761 TRP A CA 1
ATOM 5840 C C . TRP A 1 761 ? -42.006 2.147 54.562 1.00 78.12 761 TRP A C 1
ATOM 5842 O O . TRP A 1 761 ? -41.275 1.283 55.037 1.00 78.12 761 TRP A O 1
ATOM 5852 N N . GLY A 1 762 ? -43.141 1.853 53.919 1.00 82.62 762 GLY A N 1
ATOM 5853 C CA . GLY A 1 762 ? -43.667 0.502 53.735 1.00 82.62 762 GLY A CA 1
ATOM 5854 C C . GLY A 1 762 ? -42.785 -0.408 52.882 1.00 82.62 762 GLY A C 1
ATOM 5855 O O . GLY A 1 762 ? -41.795 0.035 52.303 1.00 82.62 762 GLY A O 1
ATOM 5856 N N . VAL A 1 763 ? -43.161 -1.680 52.746 1.00 90.38 763 VAL A N 1
ATOM 5857 C CA . VAL A 1 763 ? -42.387 -2.631 51.927 1.00 90.38 763 VAL A CA 1
ATOM 5858 C C . VAL A 1 763 ? -42.495 -2.374 50.422 1.00 90.38 763 VAL A C 1
ATOM 5860 O O . VAL A 1 763 ? -41.620 -2.794 49.681 1.00 90.38 763 VAL A O 1
ATOM 5863 N N . TRP A 1 764 ? -43.510 -1.649 49.953 1.00 91.31 764 TRP A N 1
ATOM 5864 C CA . TRP A 1 764 ? -43.706 -1.348 48.531 1.00 91.31 764 TRP A CA 1
ATOM 5865 C C . TRP A 1 764 ? -43.303 0.095 48.191 1.00 91.31 764 TRP A C 1
ATOM 5867 O O . TRP A 1 764 ? -43.611 1.030 48.936 1.00 91.31 764 TRP A O 1
ATOM 5877 N N . ARG A 1 765 ? -42.639 0.305 47.047 1.00 89.69 765 ARG A N 1
ATOM 5878 C CA . ARG A 1 765 ? -42.371 1.634 46.462 1.00 89.69 765 ARG A CA 1
ATOM 5879 C C . ARG A 1 765 ? -43.049 1.753 45.117 1.00 89.69 765 ARG A C 1
ATOM 5881 O O . ARG A 1 765 ? -42.923 0.863 44.289 1.00 89.69 765 ARG A O 1
ATOM 5888 N N . LYS A 1 766 ? -43.737 2.868 44.898 1.00 87.12 766 LYS A N 1
ATOM 5889 C CA . LYS A 1 766 ? -44.332 3.161 43.599 1.00 87.12 766 LYS A CA 1
ATOM 5890 C C . LYS A 1 766 ? -43.219 3.432 42.586 1.00 87.12 766 LYS A C 1
ATOM 5892 O O . LYS A 1 766 ? -42.325 4.241 42.862 1.00 87.12 766 LYS A O 1
ATOM 5897 N N . VAL A 1 767 ? -43.288 2.775 41.434 1.00 78.81 767 VAL A N 1
ATOM 5898 C CA . VAL A 1 767 ? -42.359 2.990 40.316 1.00 78.81 767 VAL A CA 1
ATOM 5899 C C . VAL A 1 767 ? -42.444 4.462 39.884 1.00 78.81 767 VAL A C 1
ATOM 5901 O O . VAL A 1 767 ? -43.531 5.044 39.874 1.00 78.81 767 VAL A O 1
ATOM 5904 N N . ASN A 1 768 ? -41.297 5.085 39.592 1.00 72.19 768 ASN A N 1
ATOM 5905 C CA . ASN A 1 768 ? -41.151 6.517 39.268 1.00 72.19 768 ASN A CA 1
ATOM 5906 C C . ASN A 1 768 ? -41.465 7.509 40.409 1.00 72.19 768 ASN A C 1
ATOM 5908 O O . ASN A 1 768 ? -41.702 8.691 40.157 1.00 72.19 768 ASN A O 1
ATOM 5912 N N . SER A 1 769 ? -41.451 7.071 41.673 1.00 67.50 769 SER A N 1
ATOM 5913 C CA . SER A 1 769 ? -41.466 8.003 42.810 1.00 67.50 769 SER A CA 1
ATOM 5914 C C . SER A 1 769 ? -40.058 8.533 43.121 1.00 67.50 769 SER A C 1
ATOM 5916 O O . SER A 1 769 ? -39.080 7.795 43.083 1.00 67.50 769 SER A O 1
ATOM 5918 N N . SER A 1 770 ? -39.945 9.820 43.463 1.00 57.84 770 SER A N 1
ATOM 5919 C CA . SER A 1 770 ? -38.680 10.506 43.792 1.00 57.84 770 SER A CA 1
ATOM 5920 C C . SER A 1 770 ? -38.094 10.142 45.167 1.00 57.84 770 SER A C 1
ATOM 5922 O O . SER A 1 770 ? -37.183 10.808 45.658 1.00 57.84 770 SER A O 1
ATOM 5924 N N . GLN A 1 771 ? -38.625 9.110 45.820 1.00 57.25 771 GLN A N 1
ATOM 5925 C CA . GLN A 1 771 ? -38.225 8.683 47.159 1.00 57.25 771 GLN A CA 1
ATOM 5926 C C . GLN A 1 771 ? -37.288 7.475 47.087 1.00 57.25 771 GLN A C 1
ATOM 5928 O O . GLN A 1 771 ? -37.288 6.774 46.085 1.00 57.25 771 GLN A O 1
ATOM 5933 N N . HIS A 1 772 ? -36.504 7.238 48.151 1.00 58.28 772 HIS A N 1
ATOM 5934 C CA . HIS A 1 772 ? -35.548 6.130 48.314 1.00 58.28 772 HIS A CA 1
ATOM 5935 C C . HIS A 1 772 ? -36.106 4.771 47.838 1.00 58.28 772 HIS A C 1
ATOM 5937 O O . HIS A 1 772 ? -36.661 4.000 48.626 1.00 58.28 772 HIS A O 1
ATOM 5943 N N . ASN A 1 773 ? -35.954 4.494 46.544 1.00 63.12 773 ASN A N 1
ATOM 5944 C CA . ASN A 1 773 ? -36.209 3.215 45.911 1.00 63.12 773 ASN A CA 1
ATOM 5945 C C . ASN A 1 773 ? -34.843 2.593 45.644 1.00 63.12 773 ASN A C 1
ATOM 5947 O O . ASN A 1 773 ? -34.020 3.172 44.933 1.00 63.12 773 ASN A O 1
ATOM 5951 N N . GLN A 1 774 ? -34.572 1.457 46.276 1.00 68.62 774 GLN A N 1
ATOM 5952 C CA . GLN A 1 774 ? -33.315 0.736 46.058 1.00 68.62 774 GLN A CA 1
ATOM 5953 C C . GLN A 1 774 ? -33.313 -0.049 44.735 1.00 68.62 774 GLN A C 1
ATOM 5955 O O . GLN A 1 774 ? -32.272 -0.544 44.322 1.00 68.62 774 GLN A O 1
ATOM 5960 N N . CYS A 1 775 ? -34.470 -0.126 44.074 1.00 69.25 775 CYS A N 1
ATOM 5961 C CA . CYS A 1 775 ? -34.667 -0.702 42.753 1.00 69.25 775 CYS A CA 1
ATOM 5962 C C . CYS A 1 775 ? -34.459 0.408 41.718 1.00 69.25 775 CYS A C 1
ATOM 5964 O O . CYS A 1 775 ? -35.402 1.135 41.398 1.00 69.25 775 CYS A O 1
ATOM 5966 N N . LYS A 1 776 ? -33.200 0.626 41.323 1.00 53.78 776 LYS A N 1
ATOM 5967 C CA . LYS A 1 776 ? -32.825 1.557 40.252 1.00 53.78 776 LYS A CA 1
ATOM 5968 C C . LYS A 1 776 ? -32.836 0.866 38.905 1.00 53.78 776 LYS A C 1
ATOM 5970 O O . LYS A 1 776 ? -32.345 -0.283 38.861 1.00 53.78 776 LYS A O 1
#